Protein AF-T0QGQ2-F1 (afdb_monomer_lite)

InterPro domains:
  IPR002562 3'-5' exonuclease domain [PF01612] (671-845)
  IPR007214 YbaK/aminoacyl-tRNA synthetase-associated domain [PF04073] (906-1022)
  IPR012337 Ribonuclease H-like superfamily [SSF53098] (650-853)
  IPR015003 Protein of unknown function DUF1853 [PF08907] (15-333)
  IPR036397 Ribonuclease H superfamily [G3DSA:3.30.420.10] (643-849)
  IPR036754 YbaK/aminoacyl-tRNA synthetase-associated domain superfamily [G3DSA:3.90.960.10] (887-1030)
  IPR036754 YbaK/aminoacyl-tRNA synthetase-associated domain superfamily [SSF55826] (904-1026)
  IPR052408 Exonuclease MUT-7-like [PTHR47765] (649-859)

Radius of gyration: 35.5 Å; chains: 1; bounding box: 96×81×78 Å

pLDDT: mean 80.86, std 16.49, range [21.75, 98.12]

Structure (mmCIF, N/CA/C/O backbone):
data_AF-T0QGQ2-F1
#
_entry.id   AF-T0QGQ2-F1
#
loop_
_atom_site.group_PDB
_atom_site.id
_atom_site.type_symbol
_atom_site.label_atom_id
_atom_site.label_alt_id
_atom_site.label_comp_id
_atom_site.label_asym_id
_atom_site.label_entity_id
_atom_site.label_seq_id
_atom_site.pdbx_PDB_ins_code
_atom_site.Cartn_x
_atom_site.Cartn_y
_atom_site.Cartn_z
_atom_site.occupancy
_atom_site.B_iso_or_equiv
_atom_site.auth_seq_id
_atom_site.auth_comp_id
_atom_site.auth_asym_id
_atom_site.auth_atom_id
_atom_site.pdbx_PDB_model_num
ATOM 1 N N . MET A 1 1 ? -39.394 18.547 -6.839 1.00 36.31 1 MET A N 1
ATOM 2 C CA . MET A 1 1 ? -39.124 17.584 -5.742 1.00 36.31 1 MET A CA 1
ATOM 3 C C . MET A 1 1 ? -38.821 18.208 -4.362 1.00 36.31 1 MET A C 1
ATOM 5 O O . MET A 1 1 ? -38.313 17.516 -3.494 1.00 36.31 1 MET A O 1
ATOM 9 N N . LYS A 1 2 ? -39.170 19.477 -4.072 1.00 28.28 2 LYS A N 1
ATOM 10 C CA . LYS A 1 2 ? -38.874 20.095 -2.755 1.00 28.28 2 LYS A CA 1
ATOM 11 C C . LYS A 1 2 ? -39.818 19.684 -1.603 1.00 28.28 2 LYS A C 1
ATOM 13 O O . LYS A 1 2 ? -39.556 20.066 -0.474 1.00 28.28 2 LYS A O 1
ATOM 18 N N . SER A 1 3 ? -40.870 18.896 -1.855 1.00 30.73 3 SER A N 1
ATOM 19 C CA . SER A 1 3 ? -41.875 18.512 -0.842 1.00 30.73 3 SER A CA 1
ATOM 20 C C . SER A 1 3 ? -41.983 17.006 -0.547 1.00 30.73 3 SER A C 1
ATOM 22 O O . SER A 1 3 ? -42.802 16.629 0.284 1.00 30.73 3 SER A O 1
ATOM 24 N N . SER A 1 4 ? -41.187 16.132 -1.183 1.00 41.81 4 SER A N 1
ATOM 25 C CA . SER A 1 4 ? -41.331 14.664 -1.047 1.00 41.81 4 SER A CA 1
ATOM 26 C C . SER A 1 4 ? -40.341 13.991 -0.088 1.00 41.81 4 SER A C 1
ATOM 28 O O . SER A 1 4 ? -40.422 12.784 0.108 1.00 41.81 4 SER A O 1
ATOM 30 N N . LEU A 1 5 ? -39.409 14.737 0.518 1.00 47.41 5 LEU A N 1
ATOM 31 C CA . LEU A 1 5 ? -38.364 14.157 1.379 1.00 47.41 5 LEU A CA 1
ATOM 32 C C . LEU A 1 5 ? -38.869 13.724 2.766 1.00 47.41 5 LEU A C 1
ATOM 34 O O . LEU A 1 5 ? -38.230 12.896 3.398 1.00 47.41 5 LEU A O 1
ATOM 38 N N . ARG A 1 6 ? -40.042 14.201 3.211 1.00 50.56 6 ARG A N 1
ATOM 39 C CA . ARG A 1 6 ? -40.686 13.733 4.456 1.00 50.56 6 ARG A CA 1
ATOM 40 C C . ARG A 1 6 ? -41.254 12.310 4.369 1.00 50.56 6 ARG A C 1
ATOM 42 O O . ARG A 1 6 ? -41.687 11.781 5.383 1.00 50.56 6 ARG A O 1
ATOM 49 N N . GLY A 1 7 ? -41.305 11.717 3.174 1.00 59.56 7 GLY A N 1
ATOM 50 C CA . GLY A 1 7 ? -41.865 10.378 2.976 1.00 59.56 7 GLY A CA 1
ATOM 51 C C . GLY A 1 7 ? -40.914 9.230 3.318 1.00 59.56 7 GLY A C 1
ATOM 52 O O . GLY A 1 7 ? -41.382 8.103 3.406 1.00 59.56 7 GLY A O 1
ATOM 53 N N . TYR A 1 8 ? -39.618 9.512 3.495 1.00 68.19 8 TYR A N 1
ATOM 54 C CA . TYR A 1 8 ? -38.576 8.508 3.709 1.00 68.19 8 TYR A CA 1
ATOM 55 C C . TYR A 1 8 ? -38.055 8.579 5.145 1.00 68.19 8 TYR A C 1
ATOM 57 O O . TYR A 1 8 ? -37.661 9.643 5.622 1.00 68.19 8 TYR A O 1
ATOM 65 N N . THR A 1 9 ? -38.069 7.445 5.832 1.00 73.44 9 THR A N 1
ATOM 66 C CA . THR A 1 9 ? -37.684 7.301 7.241 1.00 73.44 9 THR A CA 1
ATOM 67 C C . THR A 1 9 ? -36.245 6.817 7.411 1.00 73.44 9 THR A C 1
ATOM 69 O O . THR A 1 9 ? -35.616 7.102 8.432 1.00 73.44 9 THR A O 1
ATOM 72 N N . SER A 1 10 ? -35.682 6.150 6.401 1.00 85.56 10 SER A N 1
ATOM 73 C CA . SER A 1 10 ? -34.337 5.586 6.440 1.00 85.56 10 SER A CA 1
ATOM 74 C C . SER A 1 10 ? -33.278 6.582 5.966 1.00 85.56 10 SER A C 1
ATOM 76 O O . SER A 1 10 ? -33.300 7.081 4.836 1.00 85.56 10 SER A O 1
ATOM 78 N N . LYS A 1 11 ? -32.268 6.835 6.809 1.00 87.56 11 LYS A N 1
ATOM 79 C CA . LYS A 1 11 ? -31.176 7.772 6.502 1.00 87.56 11 LYS A CA 1
ATOM 80 C C . LYS A 1 11 ? -30.422 7.380 5.233 1.00 87.56 11 LYS A C 1
ATOM 82 O O . LYS A 1 11 ? -30.107 8.242 4.413 1.00 87.56 11 LYS A O 1
ATOM 87 N N . VAL A 1 12 ? -30.086 6.099 5.086 1.00 91.50 12 VAL A N 1
ATOM 88 C CA . VAL A 1 12 ? -29.282 5.602 3.957 1.00 91.50 12 VAL A CA 1
ATOM 89 C C . VAL A 1 12 ? -30.047 5.698 2.631 1.00 91.50 12 VAL A C 1
ATOM 91 O O . VAL A 1 12 ? -29.453 5.994 1.595 1.00 91.50 12 VAL A O 1
ATOM 94 N N . VAL A 1 13 ? -31.375 5.547 2.665 1.00 92.75 13 VAL A N 1
ATOM 95 C CA . VAL A 1 13 ? -32.245 5.727 1.491 1.00 92.75 13 VAL A CA 1
ATOM 96 C C . VAL A 1 13 ? -32.400 7.207 1.156 1.00 92.75 13 VAL A C 1
ATOM 98 O O . VAL A 1 13 ? -32.341 7.581 -0.015 1.00 92.75 13 VAL A O 1
ATOM 101 N N . HIS A 1 14 ? -32.482 8.076 2.167 1.00 90.44 14 HIS A N 1
ATOM 102 C CA . HIS A 1 14 ? -32.453 9.521 1.956 1.00 90.44 14 HIS A CA 1
ATOM 103 C C . HIS A 1 14 ? -31.134 9.976 1.304 1.00 90.44 14 HIS A C 1
ATOM 105 O O . HIS A 1 14 ? -31.150 10.799 0.388 1.00 90.44 14 HIS A O 1
ATOM 111 N N . ASP A 1 15 ? -29.994 9.402 1.698 1.00 93.94 15 ASP A N 1
ATOM 112 C CA . ASP A 1 15 ? -28.711 9.670 1.040 1.00 93.94 15 ASP A CA 1
ATOM 113 C C . ASP A 1 15 ? -28.642 9.123 -0.390 1.00 93.94 15 ASP A C 1
ATOM 115 O O . ASP A 1 15 ? -28.050 9.774 -1.251 1.00 93.94 15 ASP A O 1
ATOM 119 N N . LEU A 1 16 ? -29.238 7.956 -0.665 1.00 95.62 16 LEU A N 1
ATOM 120 C CA . LEU A 1 16 ? -29.342 7.413 -2.022 1.00 95.62 16 LEU A CA 1
ATOM 121 C C . LEU A 1 16 ? -30.154 8.355 -2.917 1.00 95.62 16 LEU A C 1
ATOM 123 O O . LEU A 1 16 ? -29.680 8.757 -3.980 1.00 95.62 16 LEU A O 1
ATOM 127 N N . LEU A 1 17 ? -31.330 8.781 -2.452 1.00 93.19 17 LEU A N 1
ATOM 128 C CA . LEU A 1 17 ? -32.161 9.756 -3.154 1.00 93.19 17 LEU A CA 1
ATOM 129 C C . LEU A 1 17 ? -31.419 11.085 -3.340 1.00 93.19 17 LEU A C 1
ATOM 131 O O . LEU A 1 17 ? -31.476 11.684 -4.413 1.00 93.19 17 LEU A O 1
ATOM 135 N N . TRP A 1 18 ? -30.664 11.532 -2.333 1.00 94.00 18 TRP A N 1
ATOM 136 C CA . TRP A 1 18 ? -29.815 12.713 -2.451 1.00 94.00 18 TRP A CA 1
ATOM 137 C C . TRP A 1 18 ? -28.722 12.524 -3.509 1.00 94.00 18 TRP A C 1
ATOM 139 O O . TRP A 1 18 ? -28.492 13.429 -4.309 1.00 94.00 18 TRP A O 1
ATOM 149 N N . ALA A 1 19 ? -28.065 11.366 -3.573 1.00 95.56 19 ALA A N 1
ATOM 150 C CA . ALA A 1 19 ? -27.043 11.087 -4.581 1.00 95.56 19 ALA A CA 1
ATOM 151 C C . ALA A 1 19 ? -27.619 11.107 -6.009 1.00 95.56 19 ALA A C 1
ATOM 153 O O . ALA A 1 19 ? -26.951 11.595 -6.923 1.00 95.56 19 ALA A O 1
ATOM 154 N N . MET A 1 20 ? -28.863 10.644 -6.180 1.00 93.19 20 MET A N 1
ATOM 155 C CA . MET A 1 20 ? -29.585 10.638 -7.458 1.00 93.19 20 MET A CA 1
ATOM 156 C C . MET A 1 20 ? -30.066 12.038 -7.876 1.00 93.19 20 MET A C 1
ATOM 158 O O . MET A 1 20 ? -29.877 12.434 -9.027 1.00 93.19 20 MET A O 1
ATOM 162 N N . ALA A 1 21 ? -30.672 12.783 -6.944 1.00 91.62 21 ALA A N 1
ATOM 163 C CA . ALA A 1 21 ? -31.463 13.984 -7.231 1.00 91.62 21 ALA A CA 1
ATOM 164 C C . ALA A 1 21 ? -30.766 15.315 -6.898 1.00 91.62 21 ALA A C 1
ATOM 166 O O . ALA A 1 21 ? -31.252 16.379 -7.276 1.00 91.62 21 ALA A O 1
ATOM 167 N N . SER A 1 22 ? -29.674 15.308 -6.123 1.00 93.00 22 SER A N 1
ATOM 168 C CA . SER A 1 22 ? -29.001 16.561 -5.754 1.00 93.00 22 SER A CA 1
ATOM 169 C C . SER A 1 22 ? -28.383 17.237 -6.982 1.00 93.00 22 SER A C 1
ATOM 171 O O . SER A 1 22 ? -27.903 16.548 -7.878 1.00 93.00 22 SER A O 1
ATOM 173 N N . PRO A 1 23 ? -28.349 18.575 -7.047 1.00 92.88 23 PRO A N 1
ATOM 174 C CA . PRO A 1 23 ? -27.718 19.285 -8.152 1.00 92.88 23 PRO A CA 1
ATOM 175 C C . PRO A 1 23 ? -26.193 19.142 -8.121 1.00 92.88 23 PRO A C 1
ATOM 177 O O . PRO A 1 23 ? -25.582 18.854 -7.085 1.00 92.88 23 PRO A O 1
ATOM 180 N N . HIS A 1 24 ? -25.567 19.339 -9.279 1.00 95.06 24 HIS A N 1
ATOM 181 C CA . HIS A 1 24 ? -24.113 19.415 -9.391 1.00 95.06 24 HIS A CA 1
ATOM 182 C C . HIS A 1 24 ? -23.565 20.725 -8.810 1.00 95.06 24 HIS A C 1
ATOM 184 O O . HIS A 1 24 ? -24.305 21.675 -8.570 1.00 95.06 24 HIS A O 1
ATOM 190 N N . LEU A 1 25 ? -22.252 20.779 -8.568 1.00 95.00 25 LEU A N 1
ATOM 191 C CA . LEU A 1 25 ? -21.589 22.036 -8.187 1.00 95.00 25 LEU A CA 1
ATOM 192 C C . LEU A 1 25 ? -21.367 22.962 -9.391 1.00 95.00 25 LEU A C 1
ATOM 194 O O . LEU A 1 25 ? -21.415 24.182 -9.256 1.00 95.00 25 LEU A O 1
ATOM 198 N N . LEU A 1 26 ? -21.113 22.371 -10.558 1.00 93.19 26 LEU A N 1
ATOM 199 C CA . LEU A 1 26 ? -20.777 23.061 -11.802 1.00 93.19 26 LEU A CA 1
ATOM 200 C C . LEU A 1 26 ? -21.957 23.035 -12.776 1.00 93.19 26 LEU A C 1
ATOM 202 O O . LEU A 1 26 ? -22.789 22.130 -12.699 1.00 93.19 26 LEU A O 1
ATOM 206 N N . SER A 1 27 ? -22.013 24.012 -13.681 1.00 90.62 27 SER A N 1
ATOM 207 C CA . SER A 1 27 ? -23.037 24.091 -14.726 1.00 90.62 27 SER A CA 1
ATOM 208 C C . SER A 1 27 ? -22.918 22.942 -15.736 1.00 90.62 27 SER A C 1
ATOM 210 O O . SER A 1 27 ? -21.845 22.365 -15.924 1.00 90.62 27 SER A O 1
ATOM 212 N N . GLU A 1 28 ? -24.023 22.625 -16.422 1.00 88.75 28 GLU A N 1
ATOM 213 C CA . GLU A 1 28 ? -24.066 21.586 -17.469 1.00 88.75 28 GLU A CA 1
ATOM 214 C C . GLU A 1 28 ? -23.088 21.848 -18.624 1.00 88.75 28 GLU A C 1
ATOM 216 O O . GLU A 1 28 ? -22.544 20.903 -19.194 1.00 88.75 28 GLU A O 1
ATOM 221 N N . GLU A 1 29 ? -22.771 23.116 -18.901 1.00 84.88 29 GLU A N 1
ATOM 222 C CA . GLU A 1 29 ? -21.782 23.535 -19.906 1.00 84.88 29 GLU A CA 1
ATOM 223 C C . GLU A 1 29 ? -20.377 22.964 -19.648 1.00 84.88 29 GLU A C 1
ATOM 225 O O . GLU A 1 29 ? -19.606 22.767 -20.585 1.00 84.88 29 GLU A O 1
ATOM 230 N N . LEU A 1 30 ? -20.056 22.634 -18.391 1.00 84.12 30 LEU A N 1
ATOM 231 C CA . LEU A 1 30 ? -18.787 22.016 -17.993 1.00 84.12 30 LEU A CA 1
ATOM 232 C C . LEU A 1 30 ? -18.818 20.475 -18.041 1.00 84.12 30 LEU A C 1
ATOM 234 O O . LEU A 1 30 ? -17.937 19.812 -17.489 1.00 84.12 30 LEU A O 1
ATOM 238 N N . GLY A 1 31 ? -19.819 19.887 -18.704 1.00 86.38 31 GLY A N 1
ATOM 239 C CA . GLY A 1 31 ? -19.885 18.450 -18.980 1.00 86.38 31 GLY A CA 1
ATOM 240 C C . GLY A 1 31 ? -20.296 17.594 -17.780 1.00 86.38 31 GLY A C 1
ATOM 241 O O . GLY A 1 31 ? -19.877 16.436 -17.673 1.00 86.38 31 GLY A O 1
ATOM 242 N N . VAL A 1 32 ? -21.088 18.143 -16.852 1.00 91.88 32 VAL A N 1
ATOM 243 C CA . VAL A 1 32 ? -21.722 17.342 -15.792 1.00 91.88 32 VAL A CA 1
ATOM 244 C C . VAL A 1 32 ? -22.878 16.499 -16.340 1.00 91.88 32 VAL A C 1
ATOM 246 O O . VAL A 1 32 ? -23.351 16.726 -17.451 1.00 91.88 32 VAL A O 1
ATOM 249 N N . LEU A 1 33 ? -23.309 15.491 -15.580 1.00 92.50 33 LEU A N 1
ATOM 250 C CA . LEU A 1 33 ? -24.480 14.687 -15.934 1.00 92.50 33 LEU A CA 1
ATOM 251 C C . LEU A 1 33 ? -25.732 15.589 -16.021 1.00 92.50 33 LEU A C 1
ATOM 253 O O . LEU A 1 33 ? -26.016 16.279 -15.040 1.00 92.50 33 LEU A O 1
ATOM 257 N N . PRO A 1 34 ? -26.479 15.585 -17.142 1.00 91.88 34 PRO A N 1
ATOM 258 C CA . PRO A 1 34 ? -27.680 16.402 -17.282 1.00 91.88 34 PRO A CA 1
ATOM 259 C C . PRO A 1 34 ? -28.725 16.054 -16.225 1.00 91.88 34 PRO A C 1
ATOM 261 O O . PRO A 1 34 ? -28.999 14.871 -15.994 1.00 91.88 34 PRO A O 1
ATOM 264 N N . ALA A 1 35 ? -29.337 17.070 -15.614 1.00 87.88 35 ALA A N 1
ATOM 265 C CA . ALA A 1 35 ? -30.334 16.863 -14.562 1.00 87.88 35 ALA A CA 1
ATOM 266 C C . ALA A 1 35 ? -31.548 16.063 -15.064 1.00 87.88 35 ALA A C 1
ATOM 268 O O . ALA A 1 35 ? -32.030 15.173 -14.362 1.00 87.88 35 ALA A O 1
ATOM 269 N N . SER A 1 36 ? -31.959 16.297 -16.317 1.00 89.62 36 SER A N 1
ATOM 270 C CA . SER A 1 36 ? -33.062 15.581 -16.971 1.00 89.62 36 SER A CA 1
ATOM 271 C C . SER A 1 36 ? -32.889 14.066 -16.938 1.00 89.62 36 SER A C 1
ATOM 273 O O . SER A 1 36 ? -33.851 13.343 -16.717 1.00 89.62 36 SER A O 1
ATOM 275 N N . MET A 1 37 ? -31.656 13.573 -17.073 1.00 88.75 37 MET A N 1
ATOM 276 C CA . MET A 1 37 ? -31.387 12.140 -17.080 1.00 88.75 37 MET A CA 1
ATOM 277 C C . MET A 1 37 ? -31.653 11.497 -15.711 1.00 88.75 37 MET A C 1
ATOM 279 O O . MET A 1 37 ? -32.164 10.384 -15.646 1.00 88.75 37 MET A O 1
ATOM 283 N N . SER A 1 38 ? -31.339 12.193 -14.615 1.00 88.75 38 SER A N 1
ATOM 284 C CA . SER A 1 38 ? -31.716 11.753 -13.265 1.00 88.75 38 SER A CA 1
ATOM 285 C C . SER A 1 38 ? -33.218 11.910 -13.020 1.00 88.75 38 SER A C 1
ATOM 287 O O . SER A 1 38 ? -33.845 11.019 -12.443 1.00 88.75 38 SER A O 1
ATOM 289 N N . ASP A 1 39 ? -33.797 13.031 -13.452 1.00 89.56 39 ASP A N 1
ATOM 290 C CA . ASP A 1 39 ? -35.209 13.354 -13.236 1.00 89.56 39 ASP A CA 1
ATOM 291 C C . ASP A 1 39 ? -36.135 12.357 -13.942 1.00 89.56 39 ASP A C 1
ATOM 293 O O . ASP A 1 39 ? -37.092 11.878 -13.334 1.00 89.56 39 ASP A O 1
ATOM 297 N N . ASP A 1 40 ? -35.810 11.962 -15.176 1.00 89.69 40 ASP A N 1
ATOM 298 C CA . ASP A 1 40 ? -36.578 10.991 -15.960 1.00 89.69 40 ASP A CA 1
ATOM 299 C C . ASP A 1 40 ? -36.658 9.626 -15.265 1.00 89.69 40 ASP A C 1
ATOM 301 O O . ASP A 1 40 ? -37.694 8.958 -15.307 1.00 89.69 40 ASP A O 1
ATOM 305 N N . VAL A 1 41 ? -35.582 9.220 -14.583 1.00 89.44 41 VAL A N 1
ATOM 306 C CA . VAL A 1 41 ? -35.504 7.966 -13.813 1.00 89.44 41 VAL A CA 1
ATOM 307 C C . VAL A 1 41 ? -36.301 8.060 -12.538 1.00 89.44 41 VAL A C 1
ATOM 309 O O . VAL A 1 41 ? -37.030 7.130 -12.193 1.00 89.44 41 VAL A O 1
ATOM 312 N N . LEU A 1 42 ? -36.144 9.169 -11.822 1.00 90.38 42 LEU A N 1
ATOM 313 C CA . LEU A 1 42 ? -36.830 9.422 -10.565 1.00 90.38 42 LEU A CA 1
ATOM 314 C C . LEU A 1 42 ? -38.337 9.624 -10.763 1.00 90.38 42 LEU A C 1
ATOM 316 O O . LEU A 1 42 ? -39.107 9.343 -9.848 1.00 90.38 42 LEU A O 1
ATOM 320 N N . ALA A 1 43 ? -38.766 10.061 -11.949 1.00 90.62 43 ALA A N 1
ATOM 321 C CA . ALA A 1 43 ? -40.170 10.179 -12.322 1.00 90.62 43 ALA A CA 1
ATOM 322 C C . ALA A 1 43 ? -40.840 8.825 -12.622 1.00 90.62 43 ALA A C 1
ATOM 324 O O . ALA A 1 43 ? -42.070 8.745 -12.609 1.00 90.62 43 ALA A O 1
ATOM 325 N N . GLN A 1 44 ? -40.073 7.754 -12.875 1.00 92.62 44 GLN A N 1
ATOM 326 C CA . GLN A 1 44 ? -40.657 6.448 -13.189 1.00 92.62 44 GLN A CA 1
ATOM 327 C C . GLN A 1 44 ? -41.348 5.822 -11.966 1.00 92.62 44 GLN A C 1
ATOM 329 O O . GLN A 1 44 ? -40.717 5.682 -10.910 1.00 92.62 44 GLN A O 1
ATOM 334 N N . PRO A 1 45 ? -42.596 5.328 -12.106 1.00 93.44 45 PRO A N 1
ATOM 335 C CA . PRO A 1 45 ? -43.315 4.668 -11.015 1.00 93.44 45 PRO A CA 1
ATOM 336 C C . PRO A 1 45 ? -42.555 3.484 -10.404 1.00 93.44 45 PRO A C 1
ATOM 338 O O . PRO A 1 45 ? -42.590 3.287 -9.192 1.00 93.44 45 PRO A O 1
ATOM 341 N N . SER A 1 46 ? -41.818 2.723 -11.220 1.00 93.75 46 SER A N 1
ATOM 342 C CA . SER A 1 46 ? -40.976 1.607 -10.771 1.00 93.75 46 SER A CA 1
ATOM 343 C C . SER A 1 46 ? -39.827 2.052 -9.869 1.00 93.75 46 SER A C 1
ATOM 345 O O . SER A 1 46 ? -39.524 1.366 -8.897 1.00 93.75 46 SER A O 1
ATOM 347 N N . THR A 1 47 ? -39.204 3.202 -10.147 1.00 93.12 47 THR A N 1
ATOM 348 C CA . THR A 1 47 ? -38.151 3.763 -9.283 1.00 93.12 47 THR A CA 1
ATOM 349 C C . THR A 1 47 ? -38.730 4.211 -7.951 1.00 93.12 47 THR A C 1
ATOM 351 O O . THR A 1 47 ? -38.155 3.918 -6.908 1.00 93.12 47 THR A O 1
ATOM 354 N N . LEU A 1 48 ? -39.877 4.897 -7.975 1.00 91.12 48 LEU A N 1
ATOM 355 C CA . LEU A 1 48 ? -40.546 5.371 -6.763 1.00 91.12 48 LEU A CA 1
ATOM 356 C C . LEU A 1 48 ? -40.988 4.203 -5.872 1.00 91.12 48 LEU A C 1
ATOM 358 O O . LEU A 1 48 ? -40.749 4.233 -4.669 1.00 91.12 48 LEU A O 1
ATOM 362 N N . ALA A 1 49 ? -41.565 3.151 -6.461 1.00 93.12 49 ALA A N 1
ATOM 363 C CA . ALA A 1 49 ? -41.934 1.938 -5.734 1.00 93.12 49 ALA A CA 1
ATOM 364 C C . ALA A 1 49 ? -40.708 1.218 -5.145 1.00 93.12 49 ALA A C 1
ATOM 366 O O . ALA A 1 49 ? -40.756 0.752 -4.010 1.00 93.12 49 ALA A O 1
ATOM 367 N N . TRP A 1 50 ? -39.599 1.163 -5.888 1.00 95.25 50 TRP A N 1
ATOM 368 C CA . TRP A 1 50 ? -38.343 0.573 -5.421 1.00 95.25 50 TRP A CA 1
ATOM 369 C C . TRP A 1 50 ? -37.720 1.353 -4.258 1.00 95.25 50 TRP A C 1
ATOM 371 O O . TRP A 1 50 ? -37.330 0.748 -3.262 1.00 95.25 50 TRP A O 1
ATOM 381 N N . LEU A 1 51 ? -37.679 2.686 -4.341 1.00 94.00 51 LEU A N 1
ATOM 382 C CA . LEU A 1 51 ? -37.210 3.532 -3.243 1.00 94.00 51 LEU A CA 1
ATOM 383 C C . LEU A 1 51 ? -38.100 3.383 -2.004 1.00 94.00 51 LEU A C 1
ATOM 385 O O . LEU A 1 51 ? -37.574 3.276 -0.902 1.00 94.00 51 LEU A O 1
ATOM 389 N N . ALA A 1 52 ? -39.426 3.330 -2.170 1.00 92.06 52 ALA A N 1
ATOM 390 C CA . ALA A 1 52 ? -40.354 3.111 -1.060 1.00 92.06 52 ALA A CA 1
ATOM 391 C C . ALA A 1 52 ? -40.159 1.733 -0.400 1.00 92.06 52 ALA A C 1
ATOM 393 O O . ALA A 1 52 ? -40.194 1.627 0.823 1.00 92.06 52 ALA A O 1
ATOM 394 N N . ALA A 1 53 ? -39.903 0.686 -1.193 1.00 94.38 53 ALA A N 1
ATOM 395 C CA . ALA A 1 53 ? -39.590 -0.643 -0.671 1.00 94.38 53 ALA A CA 1
ATOM 396 C C . ALA A 1 53 ? -38.257 -0.665 0.097 1.00 94.38 53 ALA A C 1
ATOM 398 O O . ALA A 1 53 ? -38.185 -1.260 1.167 1.00 94.38 53 ALA A O 1
ATOM 399 N N . LEU A 1 54 ? -37.226 0.017 -0.413 1.00 94.81 54 LEU A N 1
ATOM 400 C CA . LEU A 1 54 ? -35.944 0.162 0.284 1.00 94.81 54 LEU A CA 1
ATOM 401 C C . LEU A 1 54 ? -36.048 0.994 1.561 1.00 94.81 54 LEU A C 1
ATOM 403 O O . LEU A 1 54 ? -35.281 0.773 2.490 1.00 94.81 54 LEU A O 1
ATOM 407 N N . ASP A 1 55 ? -36.952 1.969 1.618 1.00 92.06 55 ASP A N 1
ATOM 408 C CA . ASP A 1 55 ? -37.185 2.728 2.848 1.00 92.06 55 ASP A CA 1
ATOM 409 C C . ASP A 1 55 ? -37.810 1.865 3.938 1.00 92.06 55 ASP A C 1
ATOM 411 O O . ASP A 1 55 ? -37.402 1.948 5.093 1.00 92.06 55 ASP A O 1
ATOM 415 N N . ALA A 1 56 ? -38.757 1.006 3.548 1.00 91.81 56 ALA A N 1
ATOM 416 C CA . ALA A 1 56 ? -39.381 0.042 4.443 1.00 91.81 56 ALA A CA 1
ATOM 417 C C . ALA A 1 56 ? -38.393 -1.039 4.920 1.00 91.81 56 ALA A C 1
ATOM 419 O O . ALA A 1 56 ? -38.462 -1.450 6.077 1.00 91.81 56 ALA A O 1
ATOM 420 N N . ASP A 1 57 ? -37.473 -1.480 4.053 1.00 93.25 57 ASP A N 1
ATOM 421 C CA . ASP A 1 57 ? -36.386 -2.404 4.393 1.00 93.25 57 ASP A CA 1
ATOM 422 C C . ASP A 1 57 ? -35.048 -1.985 3.743 1.00 93.25 57 ASP A C 1
ATOM 424 O O . ASP A 1 57 ? -34.748 -2.359 2.601 1.00 93.25 57 ASP A O 1
ATOM 428 N N . PRO A 1 58 ? -34.201 -1.223 4.464 1.00 93.75 58 PRO A N 1
ATOM 429 C CA . PRO A 1 58 ? -32.927 -0.747 3.931 1.00 93.75 58 P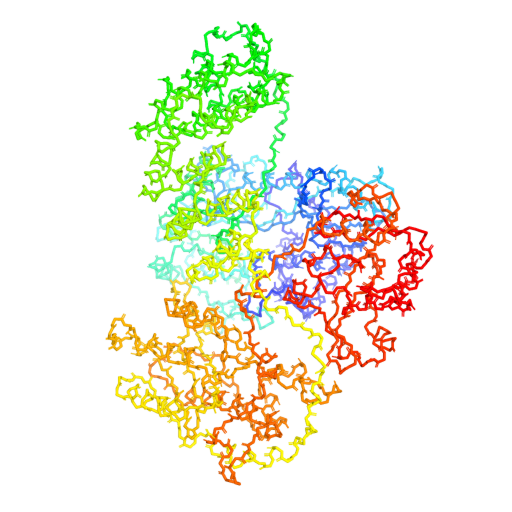RO A CA 1
ATOM 430 C C . PRO A 1 58 ? -31.804 -1.793 3.990 1.00 93.75 58 PRO A C 1
ATOM 432 O O . PRO A 1 58 ? -30.698 -1.515 3.510 1.00 93.75 58 PRO A O 1
ATOM 435 N N . ALA A 1 59 ? -32.040 -2.985 4.555 1.00 90.81 59 ALA A N 1
ATOM 436 C CA . ALA A 1 59 ? -30.999 -3.986 4.787 1.00 90.81 59 ALA A CA 1
ATOM 437 C C . ALA A 1 59 ? -30.189 -4.367 3.526 1.00 90.81 59 ALA A C 1
ATOM 439 O O . ALA A 1 59 ? -28.961 -4.454 3.631 1.00 90.81 59 ALA A O 1
ATOM 440 N N . PRO A 1 60 ? -30.782 -4.518 2.321 1.00 92.81 60 PRO A N 1
ATOM 441 C CA . PRO A 1 60 ? -30.021 -4.850 1.114 1.00 92.81 60 PRO A CA 1
ATOM 442 C C . PRO A 1 60 ? -29.024 -3.760 0.694 1.00 92.81 60 PRO A C 1
ATOM 444 O O . PRO A 1 60 ? -27.899 -4.061 0.288 1.00 92.81 60 PRO A O 1
ATOM 447 N N . LEU A 1 61 ? -29.419 -2.487 0.800 1.00 93.75 61 LEU A N 1
ATOM 448 C CA . LEU A 1 61 ? -28.557 -1.341 0.495 1.00 93.75 61 LEU A CA 1
ATOM 449 C C . LEU A 1 61 ? -27.425 -1.234 1.517 1.00 93.75 61 LEU A C 1
ATOM 451 O O . LEU A 1 61 ? -26.259 -1.068 1.158 1.00 93.75 61 LEU A O 1
ATOM 455 N N . VAL A 1 62 ? -27.766 -1.389 2.792 1.00 90.19 62 VAL A N 1
ATOM 456 C CA . VAL A 1 62 ? -26.814 -1.367 3.899 1.00 90.19 62 VAL A CA 1
ATOM 457 C C . VAL A 1 62 ? -25.769 -2.476 3.736 1.00 90.19 62 VAL A C 1
ATOM 459 O O . VAL A 1 62 ? -24.572 -2.186 3.688 1.00 90.19 62 VAL A O 1
ATOM 462 N N . ALA A 1 63 ? -26.199 -3.727 3.550 1.00 88.56 63 ALA A N 1
ATOM 463 C CA . ALA A 1 63 ? -25.312 -4.871 3.344 1.00 88.56 63 ALA A CA 1
ATOM 464 C C . ALA A 1 63 ? -24.363 -4.659 2.152 1.00 88.56 63 ALA A C 1
ATOM 466 O O . ALA A 1 63 ? -23.163 -4.926 2.258 1.00 88.56 63 ALA A O 1
ATOM 467 N N . PHE A 1 64 ? -24.867 -4.108 1.042 1.00 92.00 64 PHE A N 1
ATOM 468 C CA . PHE A 1 64 ? -24.042 -3.775 -0.118 1.00 92.00 64 PHE A CA 1
ATOM 469 C C . PHE A 1 64 ? -22.955 -2.745 0.214 1.00 92.00 64 PHE A C 1
ATOM 471 O O . PHE A 1 64 ? -21.796 -2.914 -0.166 1.00 92.00 64 PHE A O 1
ATOM 478 N N . LEU A 1 65 ? -23.299 -1.681 0.941 1.00 87.56 65 LEU A N 1
ATOM 479 C CA . LEU A 1 65 ? -22.348 -0.639 1.333 1.00 87.56 65 LEU A CA 1
ATOM 480 C C . LEU A 1 65 ? -21.299 -1.156 2.328 1.00 87.56 65 LEU A C 1
ATOM 482 O O . LEU A 1 65 ? -20.134 -0.761 2.251 1.00 87.56 65 LEU A O 1
ATOM 486 N N . PHE A 1 66 ? -21.676 -2.070 3.227 1.00 80.19 66 PHE A N 1
ATOM 487 C CA . PHE A 1 66 ? -20.748 -2.721 4.155 1.00 80.19 66 PHE A CA 1
ATOM 488 C C . PHE A 1 66 ? -19.716 -3.601 3.445 1.00 80.19 66 PHE A C 1
ATOM 490 O O . PHE A 1 66 ? -18.547 -3.577 3.825 1.00 80.19 66 PHE A O 1
ATOM 497 N N . GLN A 1 67 ? -20.091 -4.292 2.363 1.00 79.38 67 GLN A N 1
ATOM 498 C CA . GLN A 1 67 ? -19.143 -5.063 1.541 1.00 79.38 67 GLN A CA 1
ATOM 499 C C . GLN A 1 67 ? -18.066 -4.187 0.877 1.00 79.38 67 GLN A C 1
ATOM 501 O O . GLN A 1 67 ? -17.026 -4.690 0.457 1.00 79.38 67 GLN A O 1
ATOM 506 N N . LYS A 1 68 ? -18.287 -2.868 0.773 1.00 72.94 68 LYS A N 1
ATOM 507 C CA . LYS A 1 68 ? -17.320 -1.908 0.214 1.00 72.94 68 LYS A CA 1
ATOM 508 C C . LYS A 1 68 ? -16.318 -1.385 1.252 1.00 72.94 68 LYS A C 1
ATOM 510 O O . LYS A 1 68 ? -15.456 -0.571 0.904 1.00 72.94 68 LYS A O 1
ATOM 515 N N . ARG A 1 69 ? -16.410 -1.822 2.514 1.00 66.25 69 ARG A N 1
ATOM 516 C CA . ARG A 1 69 ? -15.459 -1.457 3.571 1.00 66.25 69 ARG A CA 1
ATOM 517 C C . ARG A 1 69 ? -14.127 -2.183 3.378 1.00 66.25 69 ARG A C 1
ATOM 519 O O . ARG A 1 69 ? -14.088 -3.354 3.023 1.00 66.25 69 ARG A O 1
ATOM 526 N N . ARG A 1 70 ? -13.023 -1.470 3.622 1.00 48.62 70 ARG A N 1
ATOM 527 C CA . ARG A 1 70 ? -11.685 -2.080 3.727 1.00 48.62 70 ARG A CA 1
ATOM 528 C C . ARG A 1 70 ? -11.390 -2.585 5.142 1.00 48.62 70 ARG A C 1
ATOM 530 O O . ARG A 1 70 ? -10.674 -3.567 5.260 1.00 48.62 70 ARG A O 1
ATOM 537 N N . ASP A 1 71 ? -11.992 -1.952 6.155 1.00 43.22 71 ASP A N 1
ATOM 538 C CA . ASP A 1 71 ? -11.855 -2.255 7.585 1.00 43.22 71 ASP A CA 1
ATOM 539 C C . ASP A 1 71 ? -13.248 -2.305 8.250 1.00 43.22 71 ASP A C 1
ATOM 541 O O . ASP A 1 71 ? -14.163 -1.598 7.821 1.00 43.22 71 ASP A O 1
ATOM 545 N N . ALA A 1 72 ? -13.423 -3.087 9.322 1.00 40.19 72 ALA A N 1
ATOM 546 C CA . ALA A 1 72 ? -14.726 -3.289 9.975 1.00 40.19 72 ALA A CA 1
ATOM 547 C C . ALA A 1 72 ? -15.375 -1.992 10.522 1.00 40.19 72 ALA A C 1
ATOM 549 O O . ALA A 1 72 ? -16.602 -1.868 10.509 1.00 40.19 72 ALA A O 1
ATOM 550 N N . ASN A 1 73 ? -14.576 -0.983 10.905 1.00 38.88 73 ASN A N 1
ATOM 551 C CA . ASN A 1 73 ? -15.039 0.120 11.762 1.00 38.88 73 ASN A CA 1
ATOM 552 C C . ASN A 1 73 ? -15.316 1.467 11.072 1.00 38.88 73 ASN A C 1
ATOM 554 O O . ASN A 1 73 ? -15.870 2.353 11.716 1.00 38.88 73 ASN A O 1
ATOM 558 N N . SER A 1 74 ? -14.991 1.680 9.790 1.00 45.25 74 SER A N 1
ATOM 559 C CA . SER A 1 74 ? -15.418 2.924 9.127 1.00 45.25 74 SER A CA 1
ATOM 560 C C . SER A 1 74 ? -15.522 2.822 7.607 1.00 45.25 74 SER A C 1
ATOM 562 O O . SER A 1 74 ? -14.716 2.193 6.924 1.00 45.25 74 SER A O 1
ATOM 564 N N . LEU A 1 75 ? -16.540 3.486 7.063 1.00 60.44 75 LEU A N 1
ATOM 565 C CA . LEU A 1 75 ? -16.680 3.741 5.636 1.00 60.44 75 LEU A CA 1
ATOM 566 C C . LEU A 1 75 ? -16.199 5.180 5.394 1.00 60.44 75 LEU A C 1
ATOM 568 O O . LEU A 1 75 ? -16.583 6.093 6.113 1.00 60.44 75 LEU A O 1
ATOM 572 N N . ALA A 1 76 ? -15.329 5.440 4.422 1.00 78.44 76 ALA A N 1
ATOM 573 C CA . ALA A 1 76 ? -14.972 6.826 4.105 1.00 78.44 76 ALA A CA 1
ATOM 574 C C . ALA A 1 76 ? -16.117 7.486 3.316 1.00 78.44 76 ALA A C 1
ATOM 576 O O . ALA A 1 76 ? -16.666 6.855 2.417 1.00 78.44 76 ALA A O 1
ATOM 577 N N . LEU A 1 77 ? -16.437 8.765 3.563 1.00 84.62 77 LEU A N 1
ATOM 578 C CA . LEU A 1 77 ? -17.560 9.466 2.903 1.00 84.62 77 LEU A CA 1
ATOM 579 C C . LEU A 1 77 ? -17.522 9.377 1.363 1.00 84.62 77 LEU A C 1
ATOM 581 O O . LEU A 1 77 ? -18.551 9.206 0.718 1.00 84.62 77 LEU A O 1
ATOM 585 N N . GLY A 1 78 ? -16.330 9.447 0.762 1.00 86.75 78 GLY A N 1
ATOM 586 C CA . GLY A 1 78 ? -16.169 9.287 -0.687 1.00 86.75 78 GLY A CA 1
ATOM 587 C C . GLY A 1 78 ? -16.435 7.863 -1.192 1.00 86.75 78 GLY A C 1
ATOM 588 O O . GLY A 1 78 ? -16.936 7.706 -2.301 1.00 86.75 78 GLY A O 1
ATOM 589 N N . VAL A 1 79 ? -16.126 6.842 -0.385 1.00 85.31 79 VAL A N 1
ATOM 590 C CA . VAL A 1 79 ? -16.418 5.430 -0.691 1.00 85.31 79 VAL A CA 1
ATOM 591 C C . VAL A 1 79 ? -17.908 5.158 -0.509 1.00 85.31 79 VAL A C 1
ATOM 593 O O . VAL A 1 79 ? -18.509 4.541 -1.378 1.00 85.31 79 VAL A O 1
ATOM 596 N N . TYR A 1 80 ? -18.509 5.688 0.559 1.00 90.31 80 TYR A N 1
ATOM 597 C CA . TYR A 1 80 ? -19.950 5.634 0.797 1.00 90.31 80 TYR A CA 1
ATOM 598 C C . TYR A 1 80 ? -20.735 6.223 -0.379 1.00 90.31 80 TYR A C 1
ATOM 600 O O . TYR A 1 80 ? -21.542 5.528 -0.986 1.00 90.31 80 TYR A O 1
ATOM 608 N N . TYR A 1 81 ? -20.415 7.456 -0.782 1.00 94.38 81 TYR A N 1
ATOM 609 C CA . TYR A 1 81 ? -21.052 8.111 -1.925 1.00 94.38 81 TYR A CA 1
ATOM 610 C C . TYR A 1 81 ? -20.878 7.328 -3.238 1.00 94.38 81 TYR A C 1
ATOM 612 O O . TYR A 1 81 ? -21.835 7.156 -3.988 1.00 94.38 81 TYR A O 1
ATOM 620 N N . ALA A 1 82 ? -19.676 6.810 -3.515 1.00 93.19 82 ALA A N 1
ATOM 621 C CA . ALA A 1 82 ? -19.454 5.970 -4.693 1.00 93.19 82 ALA A CA 1
ATOM 622 C C . ALA A 1 82 ? -20.260 4.659 -4.633 1.00 93.19 82 ALA A C 1
ATOM 624 O O . ALA A 1 82 ? -20.775 4.220 -5.656 1.00 93.19 82 ALA A O 1
ATOM 625 N N . GLY A 1 83 ? -20.406 4.066 -3.446 1.00 94.56 83 GLY A N 1
ATOM 626 C CA . GLY A 1 83 ? -21.233 2.884 -3.217 1.00 94.56 83 GLY A CA 1
ATOM 627 C C . GLY A 1 83 ? -22.721 3.142 -3.461 1.00 94.56 83 GLY A C 1
ATOM 628 O O . GLY A 1 83 ? -23.370 2.304 -4.077 1.00 94.56 83 GLY A O 1
ATOM 629 N N . LEU A 1 84 ? -23.243 4.310 -3.068 1.00 96.06 84 LEU A N 1
ATOM 630 C CA . LEU A 1 84 ? -24.624 4.716 -3.370 1.00 96.06 84 LEU A CA 1
ATOM 631 C C . LEU A 1 84 ? -24.860 4.816 -4.883 1.00 96.06 84 LEU A C 1
ATOM 633 O O . LEU A 1 84 ? -25.844 4.281 -5.388 1.00 96.06 84 LEU A O 1
ATOM 637 N N . LEU A 1 85 ? -23.933 5.440 -5.620 1.00 96.12 85 LEU A N 1
ATOM 638 C CA . LEU A 1 85 ? -24.012 5.507 -7.083 1.00 96.12 85 LEU A CA 1
ATOM 639 C C . LEU A 1 85 ? -23.905 4.121 -7.727 1.00 96.12 85 LEU A C 1
ATOM 641 O O . LEU A 1 85 ? -24.639 3.822 -8.661 1.00 96.12 85 LEU A O 1
ATOM 645 N N . GLU A 1 86 ? -23.022 3.256 -7.227 1.00 95.88 86 GLU A N 1
ATOM 646 C CA . GLU A 1 86 ? -22.916 1.884 -7.725 1.00 95.88 86 GLU A CA 1
ATOM 647 C C . GLU A 1 86 ? -24.212 1.100 -7.489 1.00 95.88 86 GLU A C 1
ATOM 649 O O . GLU A 1 86 ? -24.672 0.395 -8.385 1.00 95.88 86 GLU A O 1
ATOM 654 N N . TYR A 1 87 ? -24.812 1.239 -6.306 1.00 95.94 87 TYR A N 1
ATOM 655 C CA . TYR A 1 87 ? -26.076 0.593 -5.974 1.00 95.94 87 TYR A CA 1
ATOM 656 C C . TYR A 1 87 ? -27.203 1.082 -6.888 1.00 95.94 87 TYR A C 1
ATOM 658 O O . TYR A 1 87 ? -27.947 0.269 -7.437 1.00 95.94 87 TYR A O 1
ATOM 666 N N . TRP A 1 88 ? -27.274 2.398 -7.125 1.00 94.50 88 TRP A N 1
ATOM 667 C CA . TRP A 1 88 ? -28.198 2.985 -8.093 1.00 94.50 88 TRP A CA 1
ATOM 668 C C . TRP A 1 88 ? -28.032 2.349 -9.481 1.00 94.50 88 TRP A C 1
ATOM 670 O O . TRP A 1 88 ? -29.003 1.832 -10.029 1.00 94.50 88 TRP A O 1
ATOM 680 N N . LEU A 1 89 ? -26.805 2.308 -10.011 1.00 94.31 89 LEU A N 1
ATOM 681 C CA . LEU A 1 89 ? -26.520 1.759 -11.340 1.00 94.31 89 LEU A CA 1
ATOM 682 C C . LEU A 1 89 ? -26.808 0.255 -11.458 1.00 94.31 89 LEU A C 1
ATOM 684 O O . LEU A 1 89 ? -27.105 -0.214 -12.551 1.00 94.31 89 LEU A O 1
ATOM 688 N N . ARG A 1 90 ? -26.682 -0.513 -10.370 1.00 92.94 90 ARG A N 1
ATOM 689 C CA . ARG A 1 90 ? -26.870 -1.973 -10.386 1.00 92.94 90 ARG A CA 1
ATOM 690 C C . ARG A 1 90 ? -28.316 -2.413 -10.212 1.00 92.94 90 ARG A C 1
ATOM 692 O O . ARG A 1 90 ? -28.689 -3.437 -10.774 1.00 92.94 90 ARG A O 1
ATOM 699 N N . PHE A 1 91 ? -29.082 -1.708 -9.383 1.00 93.88 91 PHE A N 1
ATOM 700 C CA . PHE A 1 91 ? -30.331 -2.249 -8.838 1.00 93.88 91 PHE A CA 1
ATOM 701 C C . PHE A 1 91 ? -31.567 -1.396 -9.128 1.00 93.88 91 PHE A C 1
ATOM 703 O O . PHE A 1 91 ? -32.680 -1.864 -8.896 1.00 93.88 91 PHE A O 1
ATOM 710 N N . CYS A 1 92 ? -31.415 -0.170 -9.636 1.00 93.06 92 CYS A N 1
ATOM 711 C CA . CYS A 1 92 ? -32.572 0.654 -9.963 1.00 93.06 92 CYS A CA 1
ATOM 712 C C . CYS A 1 92 ? -33.304 0.105 -11.200 1.00 93.06 92 CYS A C 1
ATOM 714 O O . CYS A 1 92 ? -32.716 0.035 -12.280 1.00 93.06 92 CYS A O 1
ATOM 716 N N . PRO A 1 93 ? -34.600 -0.240 -11.088 1.00 89.88 93 PRO A N 1
ATOM 717 C CA . PRO A 1 93 ? -35.317 -0.979 -12.132 1.00 89.88 93 PRO A CA 1
ATOM 718 C C . PRO A 1 93 ? -35.512 -0.177 -13.423 1.00 89.88 93 PRO A C 1
ATOM 720 O O . PRO A 1 93 ? -35.600 -0.739 -14.513 1.00 89.88 93 PRO A O 1
ATOM 723 N N . SER A 1 94 ? -35.581 1.146 -13.301 1.00 86.88 94 SER A N 1
ATOM 724 C CA . SER A 1 94 ? -35.774 2.058 -14.429 1.00 86.88 94 SER A CA 1
ATOM 725 C C . SER A 1 94 ? -34.461 2.432 -15.115 1.00 86.88 94 SER A C 1
ATOM 727 O O . SER A 1 94 ? -34.469 3.108 -16.140 1.00 86.88 94 SER A O 1
ATOM 729 N N . TRP A 1 95 ? -33.332 1.997 -14.552 1.00 81.56 95 TRP A N 1
ATOM 730 C CA . TRP A 1 95 ? -31.995 2.253 -15.056 1.00 81.56 95 TRP A CA 1
ATOM 731 C C . TRP A 1 95 ? -31.389 0.939 -15.557 1.00 81.56 95 TRP A C 1
ATOM 733 O O . TRP A 1 95 ? -30.613 0.277 -14.872 1.00 81.56 95 TRP A O 1
ATOM 743 N N . ARG A 1 96 ? -31.811 0.513 -16.754 1.00 79.56 96 ARG A N 1
ATOM 744 C CA . ARG A 1 96 ? -31.404 -0.768 -17.354 1.00 79.56 96 ARG A CA 1
ATOM 745 C C . ARG A 1 96 ? -29.957 -0.717 -17.834 1.00 79.56 96 ARG A C 1
ATOM 747 O O . ARG A 1 96 ? -29.676 -0.344 -18.974 1.00 79.56 96 ARG A O 1
ATOM 754 N N . VAL A 1 97 ? -29.051 -1.059 -16.926 1.00 88.19 97 VAL A N 1
ATOM 755 C CA . VAL A 1 97 ? -27.605 -1.032 -17.133 1.00 88.19 97 VAL A CA 1
ATOM 756 C C . VAL A 1 97 ? -27.085 -2.386 -17.588 1.00 88.19 97 VAL A C 1
ATOM 758 O O . VAL A 1 97 ? -27.231 -3.400 -16.910 1.00 88.19 97 VAL A O 1
ATOM 761 N N . GLU A 1 98 ? -26.373 -2.371 -18.704 1.00 84.75 98 GLU A N 1
ATOM 762 C CA . GLU A 1 98 ? -25.621 -3.498 -19.220 1.00 84.75 98 GLU A CA 1
ATOM 763 C C . GLU A 1 98 ? -24.127 -3.343 -18.927 1.00 84.75 98 GLU A C 1
ATOM 765 O O . GLU A 1 98 ? -23.549 -2.258 -19.070 1.00 84.75 98 GLU A O 1
ATOM 770 N N . ARG A 1 99 ? -23.499 -4.467 -18.558 1.00 85.81 99 ARG A N 1
ATOM 771 C CA . ARG A 1 99 ? -22.046 -4.616 -18.379 1.00 85.81 99 ARG A CA 1
ATOM 772 C C . ARG A 1 99 ? -21.421 -3.463 -17.582 1.00 85.81 99 ARG A C 1
ATOM 774 O O . ARG A 1 99 ? -20.512 -2.786 -18.050 1.00 85.81 99 ARG A O 1
ATOM 781 N N . LEU A 1 100 ? -21.891 -3.234 -16.356 1.00 92.06 100 LEU A N 1
ATOM 782 C CA . LEU A 1 100 ? -21.291 -2.240 -15.461 1.00 92.06 100 LEU A CA 1
ATOM 783 C C . LEU A 1 100 ? -19.877 -2.660 -15.025 1.00 92.06 100 LEU A C 1
ATOM 785 O O . LEU A 1 100 ? -19.709 -3.648 -14.310 1.00 92.06 100 LEU A O 1
ATOM 789 N N . ALA A 1 101 ? -18.877 -1.854 -15.371 1.00 90.88 101 ALA A N 1
ATOM 790 C CA . ALA A 1 101 ? -17.531 -1.909 -14.813 1.00 90.88 101 ALA A CA 1
ATOM 791 C C . ALA A 1 101 ? -17.317 -0.766 -13.813 1.00 90.88 101 ALA A C 1
ATOM 793 O O . ALA A 1 101 ? -17.644 0.392 -14.088 1.00 90.88 101 ALA A O 1
ATOM 794 N N . VAL A 1 102 ? -16.728 -1.088 -12.659 1.00 90.44 102 VAL A N 1
ATOM 795 C CA . VAL A 1 102 ? -16.474 -0.132 -11.574 1.00 90.44 102 VAL A CA 1
ATOM 796 C C . VAL A 1 102 ? -14.989 -0.108 -11.243 1.00 90.44 102 VAL A C 1
ATOM 798 O O . VAL A 1 102 ? -14.395 -1.144 -10.958 1.00 90.44 102 VAL A O 1
ATOM 801 N N . GLY A 1 103 ? -14.383 1.078 -11.261 1.00 86.50 103 GLY A N 1
ATOM 802 C CA . GLY A 1 103 ? -12.975 1.265 -10.919 1.00 86.50 103 GLY A CA 1
ATOM 803 C C . GLY A 1 103 ? -12.007 0.597 -11.900 1.00 86.50 103 GLY A C 1
ATOM 804 O O . GLY A 1 103 ? -10.940 0.144 -11.478 1.00 86.50 103 GLY A O 1
ATOM 805 N N . GLN A 1 104 ? -12.347 0.544 -13.188 1.00 84.88 104 GLN A N 1
ATOM 806 C CA . GLN A 1 104 ? -11.523 -0.092 -14.210 1.00 84.88 104 GLN A CA 1
ATOM 807 C C . GLN A 1 104 ? -10.184 0.633 -14.370 1.00 84.88 104 GLN A C 1
ATOM 809 O O . GLN A 1 104 ? -10.137 1.783 -14.810 1.00 84.88 104 GLN A O 1
ATOM 814 N N . GLN A 1 105 ? -9.079 -0.048 -14.066 1.00 79.56 105 GLN A N 1
ATOM 815 C CA . GLN A 1 105 ? -7.746 0.463 -14.372 1.00 79.56 105 GLN A CA 1
ATOM 816 C C . GLN A 1 105 ? -7.425 0.265 -15.853 1.00 79.56 105 GLN A C 1
ATOM 818 O O . GLN A 1 105 ? -7.641 -0.808 -16.418 1.00 79.56 105 GLN A O 1
ATOM 823 N N . LEU A 1 106 ? -6.889 1.313 -16.469 1.00 67.44 106 LEU A N 1
ATOM 824 C CA . LEU A 1 106 ? -6.453 1.319 -17.855 1.00 67.44 106 LEU A CA 1
ATOM 825 C C . LEU A 1 106 ? -4.935 1.425 -17.892 1.00 67.44 106 LEU A C 1
ATOM 827 O O . LEU A 1 106 ? -4.345 2.334 -17.302 1.00 67.44 106 LEU A O 1
ATOM 831 N N . VAL A 1 107 ? -4.306 0.510 -18.618 1.00 59.66 107 VAL A N 1
ATOM 832 C CA . VAL A 1 107 ? -2.854 0.456 -18.779 1.00 59.66 107 VAL A CA 1
ATOM 833 C C . VAL A 1 107 ? -2.542 0.657 -20.258 1.00 59.66 107 VAL A C 1
ATOM 835 O O . VAL A 1 107 ? -3.038 -0.089 -21.100 1.00 59.66 107 VAL A O 1
ATOM 838 N N . CYS A 1 108 ? -1.741 1.674 -20.582 1.00 45.16 108 CYS A N 1
ATOM 839 C CA . CYS A 1 108 ? -1.209 1.842 -21.933 1.00 45.16 108 CYS A CA 1
ATOM 840 C C . CYS A 1 108 ? 0.067 1.019 -22.055 1.00 45.16 108 CYS A C 1
ATOM 842 O O . CYS A 1 108 ? 0.937 1.030 -21.179 1.00 45.16 108 CYS A O 1
ATOM 844 N N . ASN A 1 109 ? 0.195 0.351 -23.196 1.00 47.62 109 ASN A N 1
ATOM 845 C CA . ASN A 1 109 ? 1.394 -0.372 -23.592 1.00 47.62 109 ASN A CA 1
ATOM 846 C C . ASN A 1 109 ? 2.170 0.437 -24.640 1.00 47.62 109 ASN A C 1
ATOM 848 O O . ASN A 1 109 ? 2.409 -0.049 -25.739 1.00 47.62 109 ASN A O 1
ATOM 852 N N . GLU A 1 110 ? 2.573 1.668 -24.313 1.00 35.03 110 GLU A N 1
ATOM 853 C CA . GLU A 1 110 ? 3.521 2.409 -25.154 1.00 35.03 110 GLU A CA 1
ATOM 854 C C . GLU A 1 110 ? 4.918 2.447 -24.511 1.00 35.03 110 GLU A C 1
ATOM 856 O O . GLU A 1 110 ? 5.107 2.926 -23.396 1.00 35.03 110 GLU A O 1
ATOM 861 N N . LYS A 1 111 ? 5.881 1.867 -25.243 1.00 36.31 111 LYS A N 1
ATOM 862 C CA . LYS A 1 111 ? 7.353 1.983 -25.161 1.00 36.31 111 LYS A CA 1
ATOM 863 C C . LYS A 1 111 ? 7.980 2.148 -23.760 1.00 36.31 111 LYS A C 1
ATOM 865 O O . LYS A 1 111 ? 8.484 3.213 -23.415 1.00 36.31 111 LYS A O 1
ATOM 870 N N . HIS A 1 112 ? 8.098 1.014 -23.057 1.00 33.00 112 HIS A N 1
ATOM 871 C CA . HIS A 1 112 ? 9.019 0.747 -21.928 1.00 33.00 112 HIS A CA 1
ATOM 872 C C . HIS A 1 112 ? 8.548 0.989 -20.475 1.00 33.00 112 HIS A C 1
ATOM 874 O O . HIS A 1 112 ? 9.367 0.894 -19.566 1.00 33.00 112 HIS A O 1
ATOM 880 N N . ALA A 1 113 ? 7.249 1.166 -20.194 1.00 34.28 113 ALA A N 1
ATOM 881 C CA . ALA A 1 113 ? 6.720 1.075 -18.818 1.00 34.28 113 ALA A CA 1
ATOM 882 C C . ALA A 1 113 ? 5.242 0.635 -18.780 1.00 34.28 113 ALA A C 1
ATOM 884 O O . ALA A 1 113 ? 4.483 0.955 -19.699 1.00 34.28 113 ALA A O 1
ATOM 885 N N . MET A 1 114 ? 4.812 -0.137 -17.763 1.00 35.50 114 MET A N 1
ATOM 886 C CA . MET A 1 114 ? 3.381 -0.248 -17.416 1.00 35.50 114 MET A CA 1
ATOM 887 C C . MET A 1 114 ? 2.964 1.094 -16.866 1.00 35.50 114 MET A C 1
ATOM 889 O O . MET A 1 114 ? 3.108 1.373 -15.682 1.00 35.50 114 MET A O 1
ATOM 893 N N . GLN A 1 115 ? 2.490 1.947 -17.761 1.00 42.97 115 GLN A N 1
ATOM 894 C CA . GLN A 1 115 ? 1.913 3.202 -17.363 1.00 42.97 115 GLN A CA 1
ATOM 895 C C . GLN A 1 115 ? 0.420 2.993 -17.170 1.00 42.97 115 GLN A C 1
ATOM 897 O O . GLN A 1 115 ? -0.325 2.823 -18.139 1.00 42.97 115 GLN A O 1
ATOM 902 N N . THR A 1 116 ? -0.028 3.031 -15.919 1.00 49.38 116 THR A N 1
ATOM 903 C CA . THR A 1 116 ? -1.441 3.269 -15.633 1.00 49.38 116 THR A CA 1
ATOM 904 C C . THR A 1 116 ? -1.808 4.623 -16.238 1.00 49.38 116 THR A C 1
ATOM 906 O O . THR A 1 116 ? -1.324 5.664 -15.797 1.00 49.38 116 THR A O 1
ATOM 909 N N . VAL A 1 117 ? -2.634 4.600 -17.280 1.00 55.03 117 VAL A N 1
ATOM 910 C CA . VAL A 1 117 ? -3.154 5.789 -17.985 1.00 55.03 117 VAL A CA 1
ATOM 911 C C . VAL A 1 117 ? -4.142 6.502 -17.076 1.00 55.03 117 VAL A C 1
ATOM 913 O O . VAL A 1 117 ? -4.186 7.726 -17.011 1.00 55.03 117 VAL A O 1
ATOM 916 N N . GLY A 1 118 ? -4.879 5.699 -16.310 1.00 60.56 118 GLY A N 1
ATOM 917 C CA . GLY A 1 118 ? -5.636 6.074 -15.130 1.00 60.56 118 GLY A CA 1
ATOM 918 C C . GLY A 1 118 ? -6.732 5.049 -14.865 1.00 60.56 118 GLY A C 1
ATOM 919 O O . GLY A 1 118 ? -6.612 3.891 -15.257 1.00 60.56 118 GLY A O 1
ATOM 920 N N . GLN A 1 119 ? -7.781 5.462 -14.164 1.00 80.31 119 GLN A N 1
ATOM 921 C CA . GLN A 1 119 ? -8.869 4.587 -13.740 1.00 80.31 119 GLN A CA 1
ATOM 922 C C . GLN A 1 119 ? -10.203 5.220 -14.134 1.00 80.31 119 GLN A C 1
ATOM 924 O O . GLN A 1 119 ? -10.425 6.386 -13.809 1.00 80.31 119 GLN A O 1
ATOM 929 N N . LEU A 1 120 ? -11.069 4.463 -14.809 1.00 84.44 120 LEU A N 1
ATOM 930 C CA . LEU A 1 120 ? -12.456 4.853 -15.071 1.00 84.44 120 LEU A CA 1
ATOM 931 C C . LEU A 1 120 ? -13.319 4.441 -13.882 1.00 84.44 120 LEU A C 1
ATOM 933 O O . LEU A 1 120 ? -13.221 3.308 -13.406 1.00 84.44 120 LEU A O 1
ATOM 937 N N . LYS A 1 121 ? -14.156 5.352 -13.382 1.00 90.25 121 LYS A N 1
ATOM 938 C CA . LYS A 1 121 ? -14.949 5.089 -12.174 1.00 90.25 121 LYS A CA 1
ATOM 939 C C . LYS A 1 121 ? -16.157 4.210 -12.433 1.00 90.25 121 LYS A C 1
ATOM 941 O O . LYS A 1 121 ? -16.228 3.142 -11.839 1.00 90.25 121 LYS A O 1
ATOM 946 N N . PHE A 1 122 ? -17.063 4.633 -13.305 1.00 93.50 122 PHE A N 1
ATOM 947 C CA . PHE A 1 122 ? -18.209 3.829 -13.719 1.00 93.50 122 PHE A CA 1
ATOM 948 C C . PHE A 1 122 ? -18.271 3.816 -15.235 1.00 93.50 122 PHE A C 1
ATOM 950 O O . PHE A 1 122 ? -18.273 4.880 -15.851 1.00 93.50 122 PHE A O 1
ATOM 957 N N . VAL A 1 123 ? -18.307 2.627 -15.825 1.00 91.69 123 VAL A N 1
ATOM 958 C CA . VAL A 1 123 ? -18.497 2.445 -17.263 1.00 91.69 123 VAL A CA 1
ATOM 959 C C . VAL A 1 123 ? -19.628 1.463 -17.463 1.00 91.69 123 VAL A C 1
ATOM 961 O O . VAL A 1 123 ? -19.599 0.372 -16.904 1.00 91.69 123 VAL A O 1
ATOM 964 N N . PHE A 1 124 ? -20.630 1.854 -18.230 1.00 92.12 124 PHE A N 1
ATOM 965 C CA . PHE A 1 124 ? -21.801 1.027 -18.481 1.00 92.12 124 PHE A CA 1
ATOM 966 C C . PHE A 1 124 ? -22.458 1.426 -19.792 1.00 92.12 124 PHE A C 1
ATOM 968 O O . PHE A 1 124 ? -22.124 2.456 -20.371 1.00 92.12 124 PHE A O 1
ATOM 975 N N . ARG A 1 125 ? -23.404 0.623 -20.261 1.00 87.94 125 ARG A N 1
ATOM 976 C CA . ARG A 1 125 ? -24.252 0.962 -21.401 1.00 87.94 125 ARG A CA 1
ATOM 977 C C . ARG A 1 125 ? -25.702 0.874 -20.957 1.00 87.94 125 ARG A C 1
ATOM 979 O O . ARG A 1 125 ? -26.066 -0.081 -20.280 1.00 87.94 125 ARG A O 1
ATOM 986 N N . GLN A 1 126 ? -26.514 1.868 -21.295 1.00 81.81 126 GLN A N 1
ATOM 987 C CA . GLN A 1 126 ? -27.962 1.731 -21.157 1.00 81.81 126 GLN A CA 1
ATOM 988 C C . GLN A 1 126 ? -28.481 0.901 -22.337 1.00 81.81 126 GLN A C 1
ATOM 990 O O . GLN A 1 126 ? -27.991 1.062 -23.456 1.00 81.81 126 GLN A O 1
ATOM 995 N N . GLU A 1 127 ? -29.438 0.007 -22.092 1.00 71.75 127 GLU A N 1
ATOM 996 C CA . GLU A 1 127 ? -30.042 -0.839 -23.131 1.00 71.75 127 GLU A CA 1
ATOM 997 C C . GLU A 1 127 ? -30.468 0.011 -24.350 1.00 71.75 127 GLU A C 1
ATOM 999 O O . GLU A 1 127 ? -31.238 0.963 -24.227 1.00 71.75 127 GLU A O 1
ATOM 1004 N N . GLY A 1 128 ? -29.905 -0.287 -25.528 1.00 66.88 128 GLY A N 1
ATOM 1005 C CA . GLY A 1 128 ? -30.163 0.451 -26.777 1.00 66.88 128 GLY A CA 1
ATOM 1006 C C . GLY A 1 128 ? -29.430 1.794 -26.950 1.00 66.88 128 GLY A C 1
ATOM 1007 O O . GLY A 1 128 ? -29.566 2.420 -28.000 1.00 66.88 128 GLY A O 1
ATOM 1008 N N . ALA A 1 129 ? -28.627 2.228 -25.976 1.00 75.69 129 ALA A N 1
ATOM 1009 C CA . ALA A 1 129 ? -27.884 3.488 -26.010 1.00 75.69 129 ALA A CA 1
ATOM 1010 C C . ALA A 1 129 ? -26.372 3.294 -26.239 1.00 75.69 129 ALA A C 1
ATOM 1012 O O . ALA A 1 129 ? -25.842 2.177 -26.276 1.00 75.69 129 ALA A O 1
ATOM 1013 N N . GLN A 1 130 ? -25.669 4.421 -26.388 1.00 78.56 130 GLN A N 1
ATOM 1014 C CA . GLN A 1 130 ? -24.208 4.468 -26.444 1.00 78.56 130 GLN A CA 1
ATOM 1015 C C . GLN A 1 130 ? -23.587 4.171 -25.068 1.00 78.56 130 GLN A C 1
ATOM 1017 O O . GLN A 1 130 ? -24.207 4.461 -24.040 1.00 78.56 130 GLN A O 1
ATOM 1022 N N . PRO A 1 131 ? -22.355 3.632 -25.015 1.00 87.38 131 PRO A N 1
ATOM 1023 C CA . PRO A 1 131 ? -21.617 3.499 -23.767 1.00 87.38 131 PRO A CA 1
ATOM 1024 C C . PRO A 1 131 ? -21.479 4.837 -23.035 1.00 87.38 131 PRO A C 1
ATOM 1026 O O . PRO A 1 131 ? -21.289 5.894 -23.640 1.00 87.38 131 PRO A O 1
ATOM 1029 N N . MET A 1 132 ? -21.527 4.781 -21.713 1.00 89.25 132 MET A N 1
ATOM 1030 C CA . MET A 1 132 ? -21.407 5.918 -20.815 1.00 89.25 132 MET A CA 1
ATOM 1031 C C . MET A 1 132 ? -20.230 5.718 -19.869 1.00 89.25 132 MET A C 1
ATOM 1033 O O . MET A 1 132 ? -19.919 4.602 -19.448 1.00 89.25 132 MET A O 1
ATOM 1037 N N . HIS A 1 133 ? -19.592 6.825 -19.505 1.00 91.25 133 HIS A N 1
ATOM 1038 C CA . HIS A 1 133 ? -18.562 6.854 -18.475 1.00 91.25 133 HIS A CA 1
ATOM 1039 C C . HIS A 1 133 ? -18.838 7.983 -17.483 1.00 91.25 133 HIS A C 1
ATOM 1041 O O . HIS A 1 133 ? -18.974 9.138 -17.878 1.00 91.25 133 HIS A O 1
ATOM 1047 N N . TRP A 1 134 ? -18.896 7.668 -16.191 1.00 92.88 134 TRP A N 1
ATOM 1048 C CA . TRP A 1 134 ? -19.074 8.667 -15.137 1.00 92.88 134 TRP A CA 1
ATOM 1049 C C . TRP A 1 134 ? -17.827 8.772 -14.264 1.00 92.88 134 TRP A C 1
ATOM 1051 O O . TRP A 1 134 ? -17.441 7.807 -13.599 1.00 92.88 134 TRP A O 1
ATOM 1061 N N . GLU A 1 135 ? -17.248 9.973 -14.188 1.00 92.81 135 GLU A N 1
ATOM 1062 C CA . GLU A 1 135 ? -16.246 10.321 -13.177 1.00 92.81 135 GLU A CA 1
ATOM 1063 C C . GLU A 1 135 ? -16.952 11.025 -12.010 1.00 92.81 135 GLU A C 1
ATOM 1065 O O . GLU A 1 135 ? -17.334 12.192 -12.098 1.00 92.81 135 GLU A O 1
ATOM 1070 N N . ALA A 1 136 ? -17.139 10.308 -10.899 1.00 91.62 136 ALA A N 1
ATOM 1071 C CA . ALA A 1 136 ? -17.935 10.791 -9.770 1.00 91.62 136 ALA A CA 1
ATOM 1072 C C . ALA A 1 136 ? -17.103 11.258 -8.570 1.00 91.62 136 ALA A C 1
ATOM 1074 O O . ALA A 1 136 ? -16.174 10.572 -8.142 1.00 91.62 136 ALA A O 1
ATOM 1075 N N . SER A 1 137 ? -17.456 12.384 -7.952 1.00 92.25 137 SER A N 1
ATOM 1076 C CA . SER A 1 137 ? -16.876 12.811 -6.675 1.00 92.25 137 SER A CA 1
ATOM 1077 C C . SER A 1 137 ? -17.833 13.658 -5.844 1.00 92.25 137 SER A C 1
ATOM 1079 O O . SER A 1 137 ? -18.575 14.472 -6.382 1.00 92.25 137 SER A O 1
ATOM 1081 N N . ILE A 1 138 ? -17.738 13.504 -4.525 1.00 94.38 138 ILE A N 1
ATOM 1082 C CA . ILE A 1 138 ? -18.393 14.356 -3.532 1.00 94.38 138 ILE A CA 1
ATOM 1083 C C . ILE A 1 138 ? -17.379 15.368 -2.985 1.00 94.38 138 ILE A C 1
ATOM 1085 O O . ILE A 1 138 ? -16.270 14.974 -2.595 1.00 94.38 138 ILE A O 1
ATOM 1089 N N . LYS A 1 139 ? -17.712 16.666 -3.002 1.00 95.06 139 LYS A N 1
ATOM 1090 C CA . LYS A 1 139 ? -16.807 17.748 -2.577 1.00 95.06 139 LYS A CA 1
ATOM 1091 C C . LYS A 1 139 ? -17.518 18.904 -1.884 1.00 95.06 139 LYS A C 1
ATOM 1093 O O . LYS A 1 139 ? -18.664 19.212 -2.180 1.00 95.06 139 LYS A O 1
ATOM 1098 N N . TYR A 1 140 ? -16.787 19.565 -0.994 1.00 95.69 140 TYR A N 1
ATOM 1099 C CA . TYR A 1 140 ? -17.253 20.725 -0.245 1.00 95.69 140 TYR A CA 1
ATOM 1100 C C . TYR A 1 140 ? -16.196 21.822 -0.333 1.00 95.69 140 TYR A C 1
ATOM 1102 O O . TYR A 1 140 ? -15.013 21.532 -0.135 1.00 95.69 140 TYR A O 1
ATOM 1110 N N . PHE A 1 141 ? -16.611 23.049 -0.646 1.00 96.25 141 PHE A N 1
ATOM 1111 C CA . PHE A 1 141 ? -15.705 24.187 -0.813 1.00 96.25 141 PHE A CA 1
ATOM 1112 C C . PHE A 1 141 ? -16.261 25.446 -0.152 1.00 96.25 141 PHE A C 1
ATOM 1114 O O . PHE A 1 141 ? -17.465 25.675 -0.176 1.00 96.25 141 PHE A O 1
ATOM 1121 N N . LEU A 1 142 ? -15.373 26.264 0.399 1.00 95.94 142 LEU A N 1
ATOM 1122 C CA . LEU A 1 142 ? -15.639 27.536 1.055 1.00 95.94 142 LEU A CA 1
ATOM 1123 C C . LEU A 1 142 ? -15.239 28.672 0.110 1.00 95.94 142 LEU A C 1
ATOM 1125 O O . LEU A 1 142 ? -14.132 28.660 -0.421 1.00 95.94 142 LEU A O 1
ATOM 1129 N N . LEU A 1 143 ? -16.111 29.652 -0.106 1.00 94.62 143 LEU A N 1
ATOM 1130 C CA . LEU A 1 143 ? -15.760 30.873 -0.823 1.00 94.62 143 LEU A CA 1
ATOM 1131 C C . LEU A 1 143 ? -14.915 31.769 0.087 1.00 94.62 143 LEU A C 1
ATOM 1133 O O . LEU A 1 143 ? -15.416 32.280 1.089 1.00 94.62 143 LEU A O 1
ATOM 1137 N N . CYS A 1 144 ? -13.654 31.973 -0.281 1.00 92.81 144 CYS A N 1
ATOM 1138 C CA . CYS A 1 144 ? -12.657 32.647 0.550 1.00 92.81 144 CYS A CA 1
ATOM 1139 C C . CYS A 1 144 ? -12.217 34.021 0.020 1.00 92.81 144 CYS A C 1
ATOM 1141 O O . CYS A 1 144 ? -11.306 34.629 0.577 1.00 92.81 144 CYS A O 1
ATOM 1143 N N . HIS A 1 145 ? -12.850 34.523 -1.044 1.00 88.94 145 HIS A N 1
ATOM 1144 C CA . HIS A 1 145 ? -12.520 35.818 -1.635 1.00 88.94 145 HIS A CA 1
ATOM 1145 C C . HIS A 1 145 ? -13.770 36.625 -1.998 1.00 88.94 145 HIS A C 1
ATOM 1147 O O . HIS A 1 145 ? -14.847 36.068 -2.232 1.00 88.94 145 HIS A O 1
ATOM 1153 N N . GLY A 1 146 ? -13.612 37.950 -2.041 1.00 84.31 146 GLY A N 1
ATOM 1154 C CA . GLY A 1 146 ? -14.655 38.880 -2.463 1.00 84.31 146 GLY A CA 1
ATOM 1155 C C . GLY A 1 146 ? -14.962 38.801 -3.967 1.00 84.31 146 GLY A C 1
ATOM 1156 O O . GLY A 1 146 ? -14.281 38.093 -4.711 1.00 84.31 146 GLY A O 1
ATOM 1157 N N . PRO A 1 147 ? -16.008 39.505 -4.427 1.00 81.25 147 PRO A N 1
ATOM 1158 C CA . PRO A 1 147 ? -16.332 39.583 -5.845 1.00 81.25 147 PRO A CA 1
ATOM 1159 C C . PRO A 1 147 ? -15.259 40.370 -6.634 1.00 81.25 147 PRO A C 1
ATOM 1161 O O . PRO A 1 147 ? -14.655 41.285 -6.072 1.00 81.25 147 PRO A O 1
ATOM 1164 N N . PRO A 1 148 ? -15.053 40.081 -7.936 1.00 84.19 148 PRO A N 1
ATOM 1165 C CA . PRO A 1 148 ? -15.766 39.081 -8.734 1.00 84.19 148 PRO A CA 1
ATOM 1166 C C . PRO A 1 148 ? -15.385 37.650 -8.335 1.00 84.19 148 PRO A C 1
ATOM 1168 O O . PRO A 1 148 ? -14.214 37.315 -8.166 1.00 84.19 148 PRO A O 1
ATOM 1171 N N . TYR A 1 149 ? -16.396 36.800 -8.160 1.00 87.44 149 TYR A N 1
ATOM 1172 C CA . TYR A 1 149 ? -16.188 35.417 -7.743 1.00 87.44 149 TYR A CA 1
ATOM 1173 C C . TYR A 1 149 ? -15.644 34.580 -8.901 1.00 87.44 149 TYR A C 1
ATOM 1175 O O . TYR A 1 149 ? -16.047 34.771 -10.044 1.00 87.44 149 TYR A O 1
ATOM 1183 N N . GLN A 1 150 ? -14.744 33.650 -8.585 1.00 88.81 150 GLN A N 1
ATOM 1184 C CA . GLN A 1 150 ? -14.126 32.725 -9.532 1.00 88.81 150 GLN A CA 1
ATOM 1185 C C . GLN A 1 150 ? -14.009 31.339 -8.893 1.00 88.81 150 GLN A C 1
ATOM 1187 O O . GLN A 1 150 ? -13.995 31.215 -7.666 1.00 88.81 150 GLN A O 1
ATOM 1192 N N . LEU A 1 151 ? -13.883 30.287 -9.708 1.00 89.69 151 LEU A N 1
ATOM 1193 C CA . LEU A 1 151 ? -13.783 28.906 -9.216 1.00 89.69 151 LEU A CA 1
ATOM 1194 C C . LEU A 1 151 ? -12.564 28.679 -8.296 1.00 89.69 151 LEU A C 1
ATOM 1196 O O . LEU A 1 151 ? -12.608 27.840 -7.401 1.00 89.69 151 LEU A O 1
ATOM 1200 N N . GLU A 1 152 ? -11.472 29.418 -8.478 1.00 89.06 152 GLU A N 1
ATOM 1201 C CA . GLU A 1 152 ? -10.263 29.323 -7.643 1.00 89.06 152 GLU A CA 1
ATOM 1202 C C . GLU A 1 152 ? -10.434 29.885 -6.228 1.00 89.06 152 GLU A C 1
ATOM 1204 O O . GLU A 1 152 ? -9.711 29.473 -5.319 1.00 89.06 152 GLU A O 1
ATOM 1209 N N . HIS A 1 153 ? -11.435 30.748 -6.025 1.00 92.38 153 HIS A N 1
ATOM 1210 C CA . HIS A 1 153 ? -11.782 31.309 -4.719 1.00 92.38 153 HIS A CA 1
ATOM 1211 C C . HIS A 1 153 ? -12.531 30.313 -3.822 1.00 92.38 153 HIS A C 1
ATOM 1213 O O . HIS A 1 153 ? -12.710 30.576 -2.634 1.00 92.38 153 HIS A O 1
ATOM 1219 N N . PHE A 1 154 ? -12.988 29.184 -4.373 1.00 94.00 154 PHE A N 1
ATOM 1220 C CA . PHE A 1 154 ? -13.666 28.123 -3.633 1.00 94.00 154 PHE A CA 1
ATOM 1221 C C . PHE A 1 154 ? -12.651 27.082 -3.152 1.00 94.00 154 PHE A C 1
ATOM 1223 O O . PHE A 1 154 ? -12.214 26.228 -3.924 1.00 94.00 154 PHE A O 1
ATOM 1230 N N . VAL A 1 155 ? -12.285 27.130 -1.872 1.00 93.94 155 VAL A N 1
ATOM 1231 C CA . VAL A 1 155 ? -11.220 26.327 -1.250 1.00 93.94 155 VAL A CA 1
ATOM 1232 C C . VAL A 1 155 ? -11.802 25.260 -0.326 1.00 93.94 155 VAL A C 1
ATOM 1234 O O . VAL A 1 155 ? -12.735 25.513 0.425 1.00 93.94 155 VAL A O 1
ATOM 1237 N N . GLY A 1 156 ? -11.281 24.033 -0.372 1.00 92.81 156 GLY A N 1
ATOM 1238 C CA . GLY A 1 156 ? -11.752 22.964 0.509 1.00 92.81 156 GLY A CA 1
ATOM 1239 C C . GLY A 1 156 ? -11.468 23.268 1.992 1.00 92.81 156 GLY A C 1
ATOM 1240 O O . GLY A 1 156 ? -10.402 23.806 2.294 1.00 92.81 156 GLY A O 1
ATOM 1241 N N . PRO A 1 157 ? -12.338 22.849 2.932 1.00 88.50 157 PRO A N 1
ATOM 1242 C CA . PRO A 1 157 ? -12.204 23.165 4.363 1.00 88.50 157 PRO A CA 1
ATOM 1243 C C . PRO A 1 157 ? -10.927 22.604 5.014 1.00 88.50 157 PRO A C 1
ATOM 1245 O O . PRO A 1 157 ? -10.519 23.051 6.073 1.00 88.50 157 PRO A O 1
ATOM 1248 N N . HIS A 1 158 ? -10.255 21.645 4.374 1.00 84.69 158 HIS A N 1
ATOM 1249 C CA . HIS A 1 158 ? -8.984 21.079 4.847 1.00 84.69 158 HIS A CA 1
ATOM 1250 C C . HIS A 1 158 ? -7.778 21.491 3.979 1.00 84.69 158 HIS A C 1
ATOM 1252 O O . HIS A 1 158 ? -6.766 20.795 3.962 1.00 84.69 158 HIS A O 1
ATOM 1258 N N . LEU A 1 159 ? -7.902 22.567 3.189 1.00 82.81 159 LEU A N 1
ATOM 1259 C CA . LEU A 1 159 ? -6.832 23.142 2.354 1.00 82.81 159 LEU A CA 1
ATOM 1260 C C . LEU A 1 159 ? -6.161 22.156 1.369 1.00 82.81 159 LEU A C 1
ATOM 1262 O O . LEU A 1 159 ? -4.996 22.311 1.011 1.00 82.81 159 LEU A O 1
ATOM 1266 N N . GLY A 1 160 ? -6.885 21.124 0.920 1.00 78.00 160 GLY A N 1
ATOM 1267 C CA . GLY A 1 160 ? -6.345 20.102 0.010 1.00 78.00 160 GLY A CA 1
ATOM 1268 C C . GLY A 1 160 ? -6.465 20.436 -1.484 1.00 78.00 160 GLY A C 1
ATOM 1269 O O . GLY A 1 160 ? -5.694 19.934 -2.301 1.00 78.00 160 GLY A O 1
ATOM 1270 N N . GLU A 1 161 ? -7.455 21.245 -1.866 1.00 86.56 161 GLU A N 1
ATOM 1271 C CA . GLU A 1 161 ? -7.723 21.644 -3.256 1.00 86.56 161 GLU A CA 1
ATOM 1272 C C . GLU A 1 161 ? -8.727 22.805 -3.330 1.00 86.56 161 GLU A C 1
ATOM 1274 O O . GLU A 1 161 ? -9.460 23.053 -2.370 1.00 86.56 161 GLU A O 1
ATOM 1279 N N . ASN A 1 162 ? -8.781 23.480 -4.481 1.00 91.19 162 ASN A N 1
ATOM 1280 C CA . ASN A 1 162 ? -9.835 24.432 -4.831 1.00 91.19 162 ASN A CA 1
ATOM 1281 C C . ASN A 1 162 ? -10.722 23.890 -5.973 1.00 91.19 162 ASN A C 1
ATOM 1283 O O . ASN A 1 162 ? -10.392 22.882 -6.612 1.00 91.19 162 ASN A O 1
ATOM 1287 N N . LEU A 1 163 ? -11.873 24.523 -6.203 1.00 91.00 163 LEU A N 1
ATOM 1288 C CA . LEU A 1 163 ? -12.870 24.049 -7.165 1.00 91.00 163 LEU A CA 1
ATOM 1289 C C . LEU A 1 163 ? -12.372 24.141 -8.614 1.00 91.00 163 LEU A C 1
ATOM 1291 O O . LEU A 1 163 ? -12.599 23.204 -9.378 1.00 91.00 163 LEU A O 1
ATOM 1295 N N . ALA A 1 164 ? -11.635 25.200 -8.974 1.00 87.19 164 ALA A N 1
ATOM 1296 C CA . ALA A 1 164 ? -11.016 25.335 -10.300 1.00 87.19 164 ALA A CA 1
ATOM 1297 C C . ALA A 1 164 ? -10.123 24.131 -10.638 1.00 87.19 164 ALA A C 1
ATOM 1299 O O . ALA A 1 164 ? -10.259 23.510 -11.692 1.00 87.19 164 ALA A O 1
ATOM 1300 N N . TRP A 1 165 ? -9.252 23.736 -9.706 1.00 84.25 165 TRP A N 1
ATOM 1301 C CA . TRP A 1 165 ? -8.386 22.574 -9.880 1.00 84.25 165 TRP A CA 1
ATOM 1302 C C . TRP A 1 165 ? -9.178 21.269 -10.008 1.00 84.25 165 TRP A C 1
ATOM 1304 O O . TRP A 1 165 ? -8.851 20.411 -10.832 1.00 84.25 165 TRP A O 1
ATOM 1314 N N . ARG A 1 166 ? -10.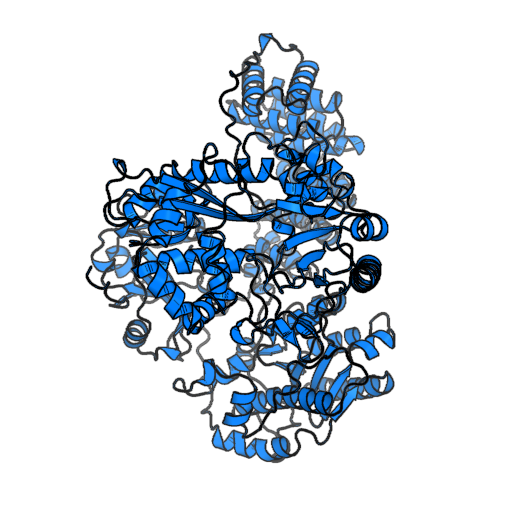236 21.107 -9.206 1.00 87.12 166 ARG A N 1
ATOM 1315 C CA . ARG A 1 166 ? -11.109 19.931 -9.274 1.00 87.12 166 ARG A CA 1
ATOM 1316 C C . ARG A 1 166 ? -11.814 19.826 -10.629 1.00 87.12 166 ARG A C 1
ATOM 1318 O O . ARG A 1 166 ? -11.897 18.715 -11.152 1.00 87.12 166 ARG A O 1
ATOM 1325 N N . ALA A 1 167 ? -12.274 20.945 -11.189 1.00 83.50 167 ALA A N 1
ATOM 1326 C CA . ALA A 1 167 ? -12.880 20.994 -12.517 1.00 83.50 167 ALA A CA 1
ATOM 1327 C C . ALA A 1 167 ? -11.883 20.536 -13.598 1.00 83.50 167 ALA A C 1
ATOM 1329 O O . ALA A 1 167 ? -12.170 19.580 -14.318 1.00 83.50 167 ALA A O 1
ATOM 1330 N N . ILE A 1 168 ? -10.673 21.113 -13.614 1.00 78.88 168 ILE A N 1
ATOM 1331 C CA . ILE A 1 168 ? -9.597 20.766 -14.565 1.00 78.88 168 ILE A CA 1
ATOM 1332 C C . ILE A 1 168 ? -9.206 19.283 -14.464 1.00 78.88 168 ILE A C 1
ATOM 1334 O O . ILE A 1 168 ? -9.043 18.596 -15.473 1.00 78.88 168 ILE A O 1
ATOM 1338 N N . GLU A 1 169 ? -9.048 18.754 -13.247 1.00 77.69 169 GLU A N 1
ATOM 1339 C CA . GLU A 1 169 ? -8.635 17.360 -13.057 1.00 77.69 169 GLU A CA 1
ATOM 1340 C C . GLU A 1 169 ? -9.706 16.372 -13.531 1.00 77.69 169 GLU A C 1
ATOM 1342 O O . GLU A 1 169 ? -9.370 15.317 -14.071 1.00 77.69 169 GLU A O 1
ATOM 1347 N N . ILE A 1 170 ? -10.992 16.689 -13.351 1.00 78.25 170 ILE A N 1
ATOM 1348 C CA . ILE A 1 170 ? -12.060 15.841 -13.885 1.00 78.25 170 ILE A CA 1
ATOM 1349 C C . ILE A 1 170 ? -12.123 15.968 -15.408 1.00 78.25 170 ILE A C 1
ATOM 1351 O O . ILE A 1 170 ? -12.172 14.939 -16.072 1.00 78.25 170 ILE A O 1
ATOM 1355 N N . GLU A 1 171 ? -12.035 17.169 -15.979 1.00 77.75 171 GLU A N 1
ATOM 1356 C CA . GLU A 1 171 ? -12.008 17.368 -17.436 1.00 77.75 171 GLU A CA 1
ATOM 1357 C C . GLU A 1 171 ? -10.876 16.569 -18.105 1.00 77.75 171 GLU A C 1
ATOM 1359 O O . GLU A 1 171 ? -11.080 15.889 -19.120 1.00 77.75 171 GLU A O 1
ATOM 1364 N N . ARG A 1 172 ? -9.692 16.552 -17.479 1.00 75.12 172 ARG A N 1
ATOM 1365 C CA . ARG A 1 172 ? -8.561 15.716 -17.899 1.00 75.12 172 ARG A CA 1
ATOM 1366 C C . ARG A 1 172 ? -8.937 14.233 -17.927 1.00 75.12 172 ARG A C 1
ATOM 1368 O O . ARG A 1 172 ? -8.600 13.536 -18.883 1.00 75.12 172 ARG A O 1
ATOM 1375 N N . LYS A 1 173 ? -9.647 13.742 -16.907 1.00 73.88 173 LYS A N 1
ATOM 1376 C CA . LYS A 1 173 ? -10.106 12.344 -16.828 1.00 73.88 173 LYS A CA 1
ATOM 1377 C C . LYS A 1 173 ? -11.219 12.017 -17.815 1.00 73.88 173 LYS A C 1
ATOM 1379 O O . LYS A 1 173 ? -11.204 10.934 -18.392 1.00 73.88 173 LYS A O 1
ATOM 1384 N N . LEU A 1 174 ? -12.152 12.936 -18.055 1.00 80.44 174 LEU A N 1
ATOM 1385 C CA . LEU A 1 174 ? -13.167 12.765 -19.095 1.00 80.44 174 LEU A CA 1
ATOM 1386 C C . LEU A 1 174 ? -12.498 12.683 -20.472 1.00 80.44 174 LEU A C 1
ATOM 1388 O O . LEU A 1 174 ? -12.839 11.813 -21.270 1.00 80.44 174 LEU A O 1
ATOM 1392 N N . SER A 1 175 ? -11.481 13.509 -20.724 1.00 77.31 175 SER A N 1
ATOM 1393 C CA . SER A 1 175 ? -10.718 13.504 -21.977 1.00 77.31 175 SER A CA 1
ATOM 1394 C C . SER A 1 175 ? -9.942 12.205 -22.209 1.00 77.31 175 SER A C 1
ATOM 1396 O O . SER A 1 175 ? -9.778 11.793 -23.356 1.00 77.31 175 SER A O 1
ATOM 1398 N N . MET A 1 176 ? -9.523 11.508 -21.146 1.00 73.25 176 MET A N 1
ATOM 1399 C CA . MET A 1 176 ? -8.855 10.207 -21.272 1.00 73.25 176 MET A CA 1
ATOM 1400 C C . MET A 1 176 ? -9.741 9.136 -21.914 1.00 73.25 176 MET A C 1
ATOM 1402 O O . MET A 1 176 ? -9.210 8.241 -22.566 1.00 73.25 176 MET A O 1
ATOM 1406 N N . SER A 1 177 ? -11.068 9.234 -21.786 1.00 69.38 177 SER A N 1
ATOM 1407 C CA . SER A 1 177 ? -12.001 8.292 -22.422 1.00 69.38 177 SER A CA 1
ATOM 1408 C C . SER A 1 177 ? -11.905 8.273 -23.954 1.00 69.38 177 SER A C 1
ATOM 1410 O O . SER A 1 177 ? -12.268 7.286 -24.588 1.00 69.38 177 SER A O 1
ATOM 1412 N N . LYS A 1 178 ? -11.353 9.340 -24.549 1.00 71.62 178 LYS A N 1
ATOM 1413 C CA . LYS A 1 178 ? -11.114 9.475 -25.993 1.00 71.62 178 LYS A CA 1
ATOM 1414 C C . LYS A 1 178 ? -9.841 8.748 -26.453 1.00 71.62 178 LYS A C 1
ATOM 1416 O O . LYS A 1 178 ? -9.610 8.598 -27.654 1.00 71.62 178 LYS A O 1
ATOM 1421 N N . GLY A 1 179 ? -9.007 8.299 -25.512 1.00 72.44 179 GLY A N 1
ATOM 1422 C CA . GLY A 1 179 ? -7.765 7.585 -25.789 1.00 72.44 179 GLY A CA 1
ATOM 1423 C C . GLY A 1 179 ? -8.008 6.231 -26.454 1.00 72.44 179 GLY A C 1
ATOM 1424 O O . GLY A 1 179 ? -8.964 5.526 -26.142 1.00 72.44 179 GLY A O 1
ATOM 1425 N N . GLU A 1 180 ? -7.119 5.844 -27.363 1.00 72.44 180 GLU A N 1
ATOM 1426 C CA . GLU A 1 180 ? -7.222 4.594 -28.129 1.00 72.44 180 GLU A CA 1
ATOM 1427 C C . GLU A 1 180 ? -7.263 3.347 -27.231 1.00 72.44 180 GLU A C 1
ATOM 1429 O O . GLU A 1 180 ? -8.098 2.468 -27.418 1.00 72.44 180 GLU A O 1
ATOM 1434 N N . ALA A 1 181 ? -6.445 3.308 -26.174 1.00 72.94 181 ALA A N 1
ATOM 1435 C CA . ALA A 1 181 ? -6.467 2.214 -25.201 1.00 72.94 181 ALA A CA 1
ATOM 1436 C C . ALA A 1 181 ? -7.823 2.071 -24.488 1.00 72.94 181 ALA A C 1
ATOM 1438 O O . ALA A 1 181 ? -8.230 0.959 -24.153 1.00 72.94 181 ALA A O 1
ATOM 1439 N N . VAL A 1 182 ? -8.531 3.184 -24.279 1.00 73.88 182 VAL A N 1
ATOM 1440 C CA . VAL A 1 182 ? -9.853 3.180 -23.648 1.00 73.88 182 VAL A CA 1
ATOM 1441 C C . VAL A 1 182 ? -10.907 2.681 -24.619 1.00 73.88 182 VAL A C 1
ATOM 1443 O O . VAL A 1 182 ? -11.686 1.808 -24.255 1.00 73.88 182 VAL A O 1
ATOM 1446 N N . ARG A 1 183 ? -10.883 3.170 -25.863 1.00 76.62 183 ARG A N 1
ATOM 1447 C CA . ARG A 1 183 ? -11.798 2.722 -26.921 1.00 76.62 183 ARG A CA 1
ATOM 1448 C C . ARG A 1 183 ? -11.664 1.227 -27.190 1.00 76.62 183 ARG A C 1
ATOM 1450 O O . ARG A 1 183 ? -12.674 0.537 -27.252 1.00 76.62 183 ARG A O 1
ATOM 1457 N N . ARG A 1 184 ? -10.434 0.711 -27.230 1.00 78.31 184 ARG A N 1
ATOM 1458 C CA . ARG A 1 184 ? -10.151 -0.723 -27.372 1.00 78.31 184 ARG A CA 1
ATOM 1459 C C . ARG A 1 184 ? -10.668 -1.552 -26.199 1.00 78.31 184 ARG A C 1
ATOM 1461 O O . ARG A 1 184 ? -11.288 -2.590 -26.411 1.00 78.31 184 ARG A O 1
ATOM 1468 N N . TRP A 1 185 ? -10.424 -1.103 -24.966 1.00 85.00 185 TRP A N 1
ATOM 1469 C CA . TRP A 1 185 ? -10.952 -1.794 -23.789 1.00 85.00 185 TRP A CA 1
ATOM 1470 C C . TRP A 1 185 ? -12.487 -1.772 -23.775 1.00 85.00 185 TRP A C 1
ATOM 1472 O O . TRP A 1 185 ? -13.100 -2.803 -23.531 1.00 85.00 185 TRP A O 1
ATOM 1482 N N . MET A 1 186 ? -13.115 -0.641 -24.113 1.00 80.88 186 MET A N 1
ATOM 1483 C CA . MET A 1 186 ? -14.575 -0.524 -24.185 1.00 80.88 186 MET A CA 1
ATOM 1484 C C . MET A 1 186 ? -15.186 -1.385 -25.293 1.00 80.88 186 MET A C 1
ATOM 1486 O O . MET A 1 186 ? -16.204 -2.023 -25.052 1.00 80.88 186 MET A O 1
ATOM 1490 N N . ALA A 1 187 ? -14.556 -1.449 -26.469 1.00 82.06 187 ALA A N 1
ATOM 1491 C CA . ALA A 1 187 ? -14.970 -2.317 -27.573 1.00 82.06 187 ALA A CA 1
ATOM 1492 C C . ALA A 1 187 ? -15.027 -3.784 -27.141 1.00 82.06 187 ALA A C 1
ATOM 1494 O O . ALA A 1 187 ? -16.017 -4.468 -27.381 1.00 82.06 187 ALA A O 1
ATOM 1495 N N . SER A 1 188 ? -13.988 -4.236 -26.435 1.00 83.31 188 SER A N 1
ATOM 1496 C CA . SER A 1 188 ? -13.943 -5.577 -25.855 1.00 83.31 188 SER A CA 1
ATOM 1497 C C . SER A 1 188 ? -14.984 -5.758 -24.750 1.00 83.31 188 SER A C 1
ATOM 1499 O O . SER A 1 188 ? -15.697 -6.754 -24.745 1.00 83.31 188 SER A O 1
ATOM 1501 N N . HIS A 1 189 ? -15.106 -4.793 -23.838 1.00 86.62 189 HIS A N 1
ATOM 1502 C CA . HIS A 1 189 ? -16.009 -4.886 -22.693 1.00 86.62 189 HIS A CA 1
ATOM 1503 C C . HIS A 1 189 ? -17.484 -4.943 -23.111 1.00 86.62 189 HIS A C 1
ATOM 1505 O O . HIS A 1 189 ? -18.248 -5.717 -22.540 1.00 86.62 189 HIS A O 1
ATOM 1511 N N . PHE A 1 190 ? -17.885 -4.170 -24.124 1.00 84.38 190 PHE A N 1
ATOM 1512 C CA . PHE A 1 190 ? -19.260 -4.130 -24.638 1.00 84.38 190 PHE A CA 1
ATOM 1513 C C . PHE A 1 190 ? -19.522 -5.032 -25.849 1.00 84.38 190 PHE A C 1
ATOM 1515 O O . PHE A 1 190 ? -20.665 -5.083 -26.288 1.00 84.38 190 PHE A O 1
ATOM 1522 N N . GLU A 1 191 ? -18.509 -5.731 -26.373 1.00 83.50 191 GLU A N 1
ATOM 1523 C CA . GLU A 1 191 ? -18.599 -6.541 -27.604 1.00 83.50 191 GLU A CA 1
ATOM 1524 C C . GLU A 1 191 ? -19.116 -5.750 -28.819 1.00 83.50 191 GLU A C 1
ATOM 1526 O O . GLU A 1 191 ? -19.948 -6.212 -29.599 1.00 83.50 191 GLU A O 1
ATOM 1531 N N . LEU A 1 192 ? -18.608 -4.527 -28.994 1.00 76.44 192 LEU A N 1
ATOM 1532 C CA . LEU A 1 192 ? -18.986 -3.636 -30.093 1.00 76.44 192 LEU A CA 1
ATOM 1533 C C . LEU A 1 192 ? -17.755 -3.194 -30.906 1.00 76.44 192 LEU A C 1
ATOM 1535 O O . LEU A 1 192 ? -16.654 -3.121 -30.359 1.00 76.44 192 LEU A O 1
ATOM 1539 N N . PRO A 1 193 ? -17.902 -2.862 -32.206 1.00 76.31 193 PRO A N 1
ATOM 1540 C CA . PRO A 1 193 ? -16.781 -2.435 -33.046 1.00 76.31 193 PRO A CA 1
ATOM 1541 C C . PRO A 1 193 ? -16.072 -1.187 -32.499 1.00 76.31 193 PRO A C 1
ATOM 1543 O O . PRO A 1 193 ? -16.727 -0.202 -32.157 1.00 76.31 193 PRO A O 1
ATOM 1546 N N . GLU A 1 194 ? -14.736 -1.162 -32.502 1.00 68.00 194 GLU A N 1
ATOM 1547 C CA . GLU A 1 194 ? -13.928 -0.055 -31.950 1.00 68.00 194 GLU A CA 1
ATOM 1548 C C . GLU A 1 194 ? -14.267 1.317 -32.567 1.00 68.00 194 GLU A C 1
ATOM 1550 O O . GLU A 1 194 ? -14.285 2.329 -31.867 1.00 68.00 194 GLU A O 1
ATOM 1555 N N . ALA A 1 195 ? -14.639 1.352 -33.852 1.00 62.28 195 ALA A N 1
ATOM 1556 C CA . ALA A 1 195 ? -15.071 2.568 -34.550 1.00 62.28 195 ALA A CA 1
ATOM 1557 C C . ALA A 1 195 ? -16.375 3.181 -33.995 1.00 62.28 195 ALA A C 1
ATOM 1559 O O . ALA A 1 195 ? -16.626 4.366 -34.199 1.00 62.28 195 ALA A O 1
ATOM 1560 N N . SER A 1 196 ? -17.187 2.391 -33.286 1.00 61.69 196 SER A N 1
ATOM 1561 C CA . SER A 1 196 ? -18.433 2.830 -32.642 1.00 61.69 196 SER A CA 1
ATOM 1562 C C . SER A 1 196 ? -18.260 3.205 -31.164 1.00 61.69 196 SER A C 1
ATOM 1564 O O . SER A 1 196 ? -19.195 3.701 -30.544 1.00 61.69 196 SER A O 1
ATOM 1566 N N . MET A 1 197 ? -17.065 3.014 -30.591 1.00 68.44 197 MET A N 1
ATOM 1567 C CA . MET A 1 197 ? -16.791 3.209 -29.165 1.00 68.44 197 MET A CA 1
ATOM 1568 C C . MET A 1 197 ? -16.245 4.604 -28.873 1.00 68.44 197 MET A C 1
ATOM 1570 O O . MET A 1 197 ? -15.040 4.814 -28.749 1.00 68.44 197 MET A O 1
ATOM 1574 N N . ALA A 1 198 ? -17.154 5.563 -28.723 1.00 66.81 198 ALA A N 1
ATOM 1575 C CA . ALA A 1 198 ? -16.880 6.851 -28.096 1.00 66.81 198 ALA A CA 1
ATOM 1576 C C . ALA A 1 198 ? -17.868 7.029 -26.934 1.00 66.81 198 ALA A C 1
ATOM 1578 O O . ALA A 1 198 ? -19.020 7.393 -27.176 1.00 66.81 198 ALA A O 1
ATOM 1579 N N . PRO A 1 199 ? -17.471 6.726 -25.683 1.00 77.06 199 PRO A N 1
ATOM 1580 C CA . PRO A 1 199 ? -18.396 6.826 -24.570 1.00 77.06 199 PRO A CA 1
ATOM 1581 C C . PRO A 1 199 ? -18.811 8.280 -24.370 1.00 77.06 199 PRO A C 1
ATOM 1583 O O . PRO A 1 199 ? -17.983 9.196 -24.432 1.00 77.06 199 PRO A O 1
ATOM 1586 N N . THR A 1 200 ? -20.077 8.489 -24.031 1.00 86.88 200 THR A N 1
ATOM 1587 C CA . THR A 1 200 ? -20.487 9.796 -23.529 1.00 86.88 200 THR A CA 1
ATOM 1588 C C . THR A 1 200 ? -20.029 9.899 -22.079 1.00 86.88 200 THR A C 1
ATOM 1590 O O . THR A 1 200 ? -20.449 9.122 -21.218 1.00 86.88 200 THR A O 1
ATOM 1593 N N . SER A 1 201 ? -19.079 10.800 -21.824 1.00 89.50 201 SER A N 1
ATOM 1594 C CA . SER A 1 201 ? -18.444 10.944 -20.516 1.00 89.50 201 SER A CA 1
ATOM 1595 C C . SER A 1 201 ? -19.032 12.118 -19.750 1.00 89.50 201 SER A C 1
ATOM 1597 O O . SER A 1 201 ? -19.042 13.231 -20.266 1.00 89.50 201 SER A O 1
ATOM 1599 N N . TYR A 1 202 ? -19.444 11.878 -18.508 1.00 92.25 202 TYR A N 1
ATOM 1600 C CA . TYR A 1 202 ? -20.055 12.883 -17.645 1.00 92.25 202 TYR A CA 1
ATOM 1601 C C . TYR A 1 202 ? -19.297 13.044 -16.330 1.00 92.25 202 TYR A C 1
ATOM 1603 O O . TYR A 1 202 ? -18.834 12.074 -15.716 1.00 92.25 202 TYR A O 1
ATOM 1611 N N . MET A 1 203 ? -19.215 14.287 -15.863 1.00 92.62 203 MET A N 1
ATOM 1612 C CA . MET A 1 203 ? -18.811 14.604 -14.502 1.00 92.62 203 MET A CA 1
ATOM 1613 C C . MET A 1 203 ? -19.994 14.423 -13.545 1.00 92.62 203 MET A C 1
ATOM 1615 O O . MET A 1 203 ? -21.040 15.049 -13.695 1.00 92.62 203 MET A O 1
ATOM 1619 N N . VAL A 1 204 ? -19.802 13.635 -12.487 1.00 94.94 204 VAL A N 1
ATOM 1620 C CA . VAL A 1 204 ? -20.760 13.544 -11.376 1.00 94.94 204 VAL A CA 1
ATOM 1621 C C . VAL A 1 204 ? -20.155 14.194 -10.132 1.00 94.94 204 VAL A C 1
ATOM 1623 O O . VAL A 1 204 ? -19.743 13.521 -9.187 1.00 94.94 204 VAL A O 1
ATOM 1626 N N . LEU A 1 205 ? -20.055 15.527 -10.152 1.00 94.62 205 LEU A N 1
ATOM 1627 C CA . LEU A 1 205 ? -19.534 16.336 -9.045 1.00 94.62 205 LEU A CA 1
ATOM 1628 C C . LEU A 1 205 ? -20.689 16.904 -8.211 1.00 94.62 205 LEU A C 1
ATOM 1630 O O . LEU A 1 205 ? -21.341 17.856 -8.637 1.00 94.62 205 LEU A O 1
ATOM 1634 N N . LYS A 1 206 ? -20.948 16.300 -7.049 1.00 95.38 206 LYS A N 1
ATOM 1635 C CA . LYS A 1 206 ? -21.994 16.720 -6.098 1.00 95.38 206 LYS A CA 1
ATOM 1636 C C . LYS A 1 206 ? -21.358 17.249 -4.805 1.00 95.38 206 LYS A C 1
ATOM 1638 O O . LYS A 1 206 ? -20.147 17.115 -4.598 1.00 95.38 206 LYS A O 1
ATOM 1643 N N . GLY A 1 207 ? -22.183 17.803 -3.917 1.00 95.19 207 GLY A N 1
ATOM 1644 C CA . GLY A 1 207 ? -21.797 18.275 -2.584 1.00 95.19 207 GLY A CA 1
ATOM 1645 C C . GLY A 1 207 ? -22.420 19.623 -2.268 1.00 95.19 207 GLY A C 1
ATOM 1646 O O . GLY A 1 207 ? -23.590 19.817 -2.583 1.00 95.19 207 GLY A O 1
ATOM 1647 N N . ALA A 1 208 ? -21.660 20.541 -1.665 1.00 95.38 208 ALA A N 1
ATOM 1648 C CA . ALA A 1 208 ? -22.135 21.902 -1.403 1.00 95.38 208 ALA A CA 1
ATOM 1649 C C . ALA A 1 208 ? -21.013 22.952 -1.450 1.00 95.38 208 ALA A C 1
ATOM 1651 O O . ALA A 1 208 ? -19.853 22.658 -1.145 1.00 95.38 208 ALA A O 1
ATOM 1652 N N . LEU A 1 209 ? -21.383 24.184 -1.802 1.00 95.56 209 LEU A N 1
ATOM 1653 C CA . LEU A 1 209 ? -20.530 25.369 -1.705 1.00 95.56 209 LEU A CA 1
ATOM 1654 C C . LEU A 1 209 ? -20.967 26.212 -0.507 1.00 95.56 209 LEU A C 1
ATOM 1656 O O . LEU A 1 209 ? -22.160 26.401 -0.278 1.00 95.56 209 LEU A O 1
ATOM 1660 N N . PHE A 1 210 ? -20.009 26.716 0.258 1.00 96.25 210 PHE A N 1
ATOM 1661 C CA . PHE A 1 210 ? -20.264 27.464 1.481 1.00 96.25 210 PHE A CA 1
ATOM 1662 C C . PHE A 1 210 ? -19.779 28.892 1.340 1.00 96.25 210 PHE A C 1
ATOM 1664 O O . PHE A 1 210 ? -18.697 29.146 0.816 1.00 96.25 210 PHE A O 1
ATOM 1671 N N . TYR A 1 211 ? -20.566 29.825 1.852 1.00 94.38 211 TYR A N 1
ATOM 1672 C CA . TYR A 1 211 ? -20.355 31.251 1.662 1.00 94.38 211 TYR A CA 1
ATOM 1673 C C . TYR A 1 211 ? -20.095 31.969 2.990 1.00 94.38 211 TYR A C 1
ATOM 1675 O O . TYR A 1 211 ? -20.672 31.574 4.002 1.00 94.38 211 TYR A O 1
ATOM 1683 N N . PRO A 1 212 ? -19.232 32.997 3.020 1.00 93.88 212 PRO A N 1
ATOM 1684 C CA . PRO A 1 212 ? -18.807 33.613 4.271 1.00 93.88 212 PRO A CA 1
ATOM 1685 C C . PRO A 1 212 ? -19.990 34.275 4.984 1.00 93.88 212 PRO A C 1
ATOM 1687 O O . PRO A 1 212 ? -20.669 35.133 4.425 1.00 93.88 212 PRO A O 1
ATOM 1690 N N . LEU A 1 213 ? -20.227 33.882 6.233 1.00 93.94 213 LEU A N 1
ATOM 1691 C CA . LEU A 1 213 ? -21.323 34.377 7.069 1.00 93.94 213 LEU A CA 1
ATOM 1692 C C . LEU A 1 213 ? -21.089 35.822 7.545 1.00 93.94 213 LEU A C 1
ATOM 1694 O O . LEU A 1 213 ? -22.036 36.540 7.873 1.00 93.94 213 LEU A O 1
ATOM 1698 N N . THR A 1 214 ? -19.831 36.270 7.525 1.00 89.50 214 THR A N 1
ATOM 1699 C CA . THR A 1 214 ? -19.407 37.621 7.920 1.00 89.50 214 THR A CA 1
ATOM 1700 C C . THR A 1 214 ? -20.117 38.723 7.131 1.00 89.50 214 THR A C 1
ATOM 1702 O O . THR A 1 214 ? -20.322 39.814 7.657 1.00 89.50 214 THR A O 1
ATOM 1705 N N . THR A 1 215 ? -20.542 38.446 5.894 1.00 82.25 215 THR A N 1
ATOM 1706 C CA . THR A 1 215 ? -21.208 39.415 5.007 1.00 82.25 215 THR A CA 1
ATOM 1707 C C . THR A 1 215 ? -22.722 39.219 4.894 1.00 82.25 215 THR A C 1
ATOM 1709 O O . THR A 1 215 ? -23.378 39.948 4.150 1.00 82.25 215 THR A O 1
ATOM 1712 N N . LEU A 1 216 ? -23.298 38.260 5.626 1.00 90.06 216 LEU A N 1
ATOM 1713 C CA . LEU A 1 216 ? -24.713 37.891 5.535 1.00 90.06 216 LEU A CA 1
ATOM 1714 C C . LEU A 1 216 ? -25.498 38.361 6.759 1.00 90.06 216 LEU A C 1
ATOM 1716 O O . LEU A 1 216 ? -24.968 38.377 7.871 1.00 90.06 216 LEU A O 1
ATOM 1720 N N . ALA A 1 217 ? -26.767 38.737 6.569 1.00 90.88 217 ALA A N 1
ATOM 1721 C CA . ALA A 1 217 ? -27.650 39.126 7.670 1.00 90.88 217 ALA A CA 1
ATOM 1722 C C . ALA A 1 217 ? -28.287 37.905 8.352 1.00 90.88 217 ALA A C 1
ATOM 1724 O O . ALA A 1 217 ? -28.581 37.954 9.542 1.00 90.88 217 ALA A O 1
ATOM 1725 N N . SER A 1 218 ? -28.445 36.800 7.623 1.00 93.06 218 SER A N 1
ATOM 1726 C CA . SER A 1 218 ? -28.906 35.517 8.144 1.00 93.06 218 SER A CA 1
ATOM 1727 C C . SER A 1 218 ? -28.234 34.333 7.441 1.00 93.06 218 SER A C 1
ATOM 1729 O O . SER A 1 218 ? -27.786 34.446 6.298 1.00 93.06 218 SER A O 1
ATOM 1731 N N . THR A 1 219 ? -28.215 33.168 8.090 1.00 92.75 219 THR A N 1
ATOM 1732 C CA . THR A 1 219 ? -27.753 31.887 7.525 1.00 92.75 219 THR A CA 1
ATOM 1733 C C . THR A 1 219 ? -28.484 31.473 6.237 1.00 92.75 219 THR A C 1
ATOM 1735 O O . THR A 1 219 ? -27.932 30.720 5.432 1.00 92.75 219 THR A O 1
ATOM 1738 N N . PHE A 1 220 ? -29.685 32.009 5.981 1.00 86.00 220 PHE A N 1
ATOM 1739 C CA . PHE A 1 220 ? -30.466 31.773 4.754 1.00 86.00 220 PHE A CA 1
ATOM 1740 C C . PHE A 1 220 ? -30.080 32.674 3.576 1.00 86.00 220 PHE A C 1
ATOM 1742 O O . PHE A 1 220 ? -30.372 32.350 2.421 1.00 86.00 220 PHE A O 1
ATOM 1749 N N . ASP A 1 221 ? -29.406 33.798 3.835 1.00 88.44 221 ASP A N 1
ATOM 1750 C CA . ASP A 1 221 ? -29.100 34.799 2.807 1.00 88.44 221 ASP A CA 1
ATOM 1751 C C . ASP A 1 221 ? -28.059 34.323 1.787 1.00 88.44 221 ASP A C 1
ATOM 1753 O O . ASP A 1 221 ? -27.876 34.962 0.753 1.00 88.44 221 ASP A O 1
ATOM 1757 N N . VAL A 1 222 ? -27.433 33.162 2.009 1.00 85.19 222 VAL A N 1
ATOM 1758 C CA . VAL A 1 222 ? -26.522 32.502 1.054 1.00 85.19 222 VAL A CA 1
ATOM 1759 C C . VAL A 1 222 ? -27.143 32.323 -0.339 1.00 85.19 222 VAL A C 1
ATOM 1761 O O . VAL A 1 222 ? -26.433 32.286 -1.347 1.00 85.19 222 VAL A O 1
ATOM 1764 N N . GLN A 1 223 ? -28.476 32.252 -0.413 1.00 81.12 223 GLN A N 1
ATOM 1765 C CA . GLN A 1 223 ? -29.242 32.148 -1.659 1.00 81.12 223 GLN A CA 1
ATOM 1766 C C . GLN A 1 223 ? -29.246 33.448 -2.480 1.00 81.12 223 GLN A C 1
ATOM 1768 O O . GLN A 1 223 ? -29.504 33.413 -3.679 1.00 81.12 223 GLN A O 1
ATOM 1773 N N . ARG A 1 224 ? -28.953 34.595 -1.854 1.00 80.69 224 ARG A N 1
ATOM 1774 C CA . ARG A 1 224 ? -28.924 35.921 -2.497 1.00 80.69 224 ARG A CA 1
ATOM 1775 C C . ARG A 1 224 ? -27.563 36.258 -3.108 1.00 80.69 224 ARG A C 1
ATOM 1777 O O . ARG A 1 224 ? -27.448 37.255 -3.815 1.00 80.69 224 ARG A O 1
ATOM 1784 N N . ILE A 1 225 ? -26.533 35.455 -2.835 1.00 81.00 225 ILE A N 1
ATOM 1785 C CA . ILE A 1 225 ? -25.176 35.711 -3.322 1.00 81.00 225 ILE A CA 1
ATOM 1786 C C . ILE A 1 225 ? -25.123 35.479 -4.840 1.00 81.00 225 ILE A C 1
ATOM 1788 O O . ILE A 1 225 ? -25.478 34.376 -5.282 1.00 81.00 225 ILE A O 1
ATOM 1792 N N . PRO A 1 226 ? -24.651 36.469 -5.629 1.00 76.56 226 PRO A N 1
ATOM 1793 C CA . PRO A 1 226 ? -24.551 36.357 -7.077 1.00 76.56 226 PRO A CA 1
ATOM 1794 C C . PRO A 1 226 ? -23.800 35.104 -7.519 1.00 76.56 226 PRO A C 1
ATOM 1796 O O . PRO A 1 226 ? -22.815 34.687 -6.907 1.00 76.56 226 PRO A O 1
ATOM 1799 N N . LEU A 1 227 ? -24.290 34.499 -8.595 1.00 75.19 227 LEU A N 1
ATOM 1800 C CA . LEU A 1 227 ? -23.666 33.333 -9.199 1.00 75.19 227 LEU A CA 1
ATOM 1801 C C . LEU A 1 227 ? -22.357 33.718 -9.893 1.00 75.19 227 LEU A C 1
ATOM 1803 O O . LEU A 1 227 ? -22.231 34.794 -10.473 1.00 75.19 227 LEU A O 1
ATOM 1807 N N . CYS A 1 228 ? -21.397 32.803 -9.823 1.00 81.75 228 CYS A N 1
ATOM 1808 C CA . CYS A 1 228 ? -20.190 32.819 -10.637 1.00 81.75 228 CYS A CA 1
ATOM 1809 C C . CYS A 1 228 ? -20.458 32.041 -11.928 1.00 81.75 228 CYS A C 1
ATOM 1811 O O . CYS A 1 228 ? -21.198 31.054 -11.913 1.00 81.75 228 CYS A O 1
ATOM 1813 N N . GLU A 1 229 ? -19.818 32.451 -13.019 1.00 81.81 229 GLU A N 1
ATOM 1814 C CA . GLU A 1 229 ? -19.778 31.675 -14.258 1.00 81.81 229 GLU A CA 1
ATOM 1815 C C . GLU A 1 229 ? -19.228 30.260 -13.988 1.00 81.81 229 GLU A C 1
ATOM 1817 O O . GLU A 1 229 ? -18.322 30.073 -13.171 1.00 81.81 229 GLU A O 1
ATOM 1822 N N . GLY A 1 230 ? -19.822 29.249 -14.625 1.00 85.25 230 GLY A N 1
ATOM 1823 C CA . GLY A 1 230 ? -19.447 27.842 -14.454 1.00 85.25 230 GLY A CA 1
ATOM 1824 C C . GLY A 1 230 ? -20.048 27.123 -13.236 1.00 85.25 230 GLY A C 1
ATOM 1825 O O . GLY A 1 230 ? -19.885 25.910 -13.123 1.00 85.25 230 GLY A O 1
ATOM 1826 N N . LEU A 1 231 ? -20.764 27.803 -12.331 1.00 92.44 231 LEU A N 1
ATOM 1827 C CA . LEU A 1 231 ? -21.510 27.141 -11.248 1.00 92.44 231 LEU A CA 1
ATOM 1828 C C . LEU A 1 231 ? -22.927 26.765 -11.694 1.00 92.44 231 LEU A C 1
ATOM 1830 O O . LEU A 1 231 ? -23.564 27.510 -12.437 1.00 92.44 231 LEU A O 1
ATOM 1834 N N . ALA A 1 232 ? -23.464 25.649 -11.191 1.00 91.38 232 ALA A N 1
ATOM 1835 C CA . ALA A 1 232 ? -24.882 25.344 -11.399 1.00 91.38 232 ALA A CA 1
ATOM 1836 C C . ALA A 1 232 ? -25.752 26.400 -10.700 1.00 91.38 232 ALA A C 1
ATOM 1838 O O . ALA A 1 232 ? -25.427 26.837 -9.597 1.00 91.38 232 ALA A O 1
ATOM 1839 N N . LEU A 1 233 ? -26.866 26.815 -11.303 1.00 88.88 233 LEU A N 1
ATOM 1840 C CA . LEU A 1 233 ? -27.720 27.870 -10.733 1.00 88.88 233 LEU A CA 1
ATOM 1841 C C . LEU A 1 233 ? -28.333 27.462 -9.385 1.00 88.88 233 LEU A C 1
ATOM 1843 O O . LEU A 1 233 ? -28.546 28.298 -8.509 1.00 88.88 233 LEU A O 1
ATOM 1847 N N . ASP A 1 234 ? -28.584 26.169 -9.221 1.00 89.38 234 ASP A N 1
ATOM 1848 C CA . ASP A 1 234 ? -29.281 25.551 -8.102 1.00 89.38 234 ASP A CA 1
ATOM 1849 C C . ASP A 1 234 ? -28.361 24.713 -7.198 1.00 89.38 234 ASP A C 1
ATOM 1851 O O . ASP A 1 234 ? -28.863 23.990 -6.333 1.00 89.38 234 ASP A O 1
ATOM 1855 N N . HIS A 1 235 ? -27.030 24.815 -7.356 1.00 92.62 235 HIS A N 1
ATOM 1856 C CA . HIS A 1 235 ? -26.078 24.086 -6.513 1.00 92.62 235 HIS A CA 1
ATOM 1857 C C . HIS A 1 235 ? -26.391 24.285 -5.024 1.00 92.62 235 HIS A C 1
ATOM 1859 O O . HIS A 1 235 ? -26.843 25.344 -4.580 1.00 92.62 235 HIS A O 1
ATOM 1865 N N . ARG A 1 236 ? -26.120 23.262 -4.212 1.00 93.06 236 ARG A N 1
ATOM 1866 C CA . ARG A 1 236 ? -26.385 23.341 -2.772 1.00 93.06 236 ARG A CA 1
ATOM 1867 C C . ARG A 1 236 ? -25.475 24.376 -2.117 1.00 93.06 236 ARG A C 1
ATOM 1869 O O . ARG A 1 236 ? -24.256 24.331 -2.282 1.00 93.06 236 ARG A O 1
ATOM 1876 N N . ARG A 1 237 ? -26.087 25.264 -1.335 1.00 93.25 237 ARG A N 1
ATOM 1877 C CA . ARG A 1 237 ? -25.415 26.358 -0.634 1.00 93.25 237 ARG A CA 1
ATOM 1878 C C . ARG A 1 237 ? -25.480 26.169 0.871 1.00 93.25 237 ARG A C 1
ATOM 1880 O O . ARG A 1 237 ? -26.521 25.777 1.392 1.00 93.25 237 ARG A O 1
ATOM 1887 N N . GLY A 1 238 ? -24.387 26.493 1.543 1.00 95.44 238 GLY A N 1
ATOM 1888 C CA . GLY A 1 238 ? -24.314 26.657 2.991 1.00 95.44 238 GLY A CA 1
ATOM 1889 C C . GLY A 1 238 ? -23.535 27.917 3.356 1.00 95.44 238 GLY A C 1
ATOM 1890 O O . GLY A 1 238 ? -23.135 28.686 2.479 1.00 95.44 238 GLY A O 1
ATOM 1891 N N . TRP A 1 239 ? -23.299 28.127 4.643 1.00 96.38 239 TRP A N 1
ATOM 1892 C CA . TRP A 1 239 ? -22.508 29.251 5.151 1.00 96.38 239 TRP A CA 1
ATOM 1893 C C . TRP A 1 239 ? -21.208 28.779 5.813 1.00 96.38 239 TRP A C 1
ATOM 1895 O O . TRP A 1 239 ? -21.082 27.619 6.189 1.00 96.38 239 TRP A O 1
ATOM 1905 N N . TRP A 1 240 ? -20.214 29.647 5.965 1.00 96.94 240 TRP A N 1
ATOM 1906 C CA . TRP A 1 240 ? -19.042 29.338 6.782 1.00 96.94 240 TRP A CA 1
ATOM 1907 C C . TRP A 1 240 ? -18.555 30.544 7.581 1.00 96.94 240 TRP A C 1
ATOM 1909 O O . TRP A 1 240 ? -18.754 31.685 7.168 1.00 96.94 240 TRP A O 1
ATOM 1919 N N . THR A 1 241 ? -17.925 30.302 8.729 1.00 96.62 241 THR A N 1
ATOM 1920 C CA . THR A 1 241 ? -17.325 31.351 9.569 1.00 96.62 241 THR A CA 1
ATOM 1921 C C . THR A 1 241 ? -16.092 30.831 10.307 1.00 96.62 241 THR A C 1
ATOM 1923 O O . THR A 1 241 ? -16.050 29.662 10.687 1.00 96.62 241 THR A O 1
ATOM 1926 N N . SER A 1 242 ? -15.105 31.701 10.523 1.00 95.00 242 SER A N 1
ATOM 1927 C CA . SER A 1 242 ? -13.990 31.507 11.466 1.00 95.00 242 SER A CA 1
ATOM 1928 C C . SER A 1 242 ? -14.158 32.321 12.760 1.00 95.00 242 SER A C 1
ATOM 1930 O O . SER A 1 242 ? -13.303 32.284 13.640 1.00 95.00 242 SER A O 1
ATOM 1932 N N . ALA A 1 243 ? -15.271 33.052 12.897 1.00 95.06 243 ALA A N 1
ATOM 1933 C CA . ALA A 1 243 ? -15.612 33.879 14.052 1.00 95.06 243 ALA A CA 1
ATOM 1934 C C . ALA A 1 243 ? -17.029 33.541 14.572 1.00 95.06 243 ALA A C 1
ATOM 1936 O O . ALA A 1 243 ? -17.919 34.401 14.600 1.00 95.06 243 ALA A O 1
ATOM 1937 N N . PRO A 1 244 ? -17.281 32.283 14.990 1.00 95.31 244 PRO A N 1
ATOM 1938 C CA . PRO A 1 244 ? -18.625 31.820 15.336 1.00 95.31 244 PRO A CA 1
ATOM 1939 C C . PRO A 1 244 ? -19.271 32.634 16.467 1.00 95.31 244 PRO A C 1
ATOM 1941 O O . PRO A 1 244 ? -20.471 32.895 16.409 1.00 95.31 244 PRO A O 1
ATOM 1944 N N . SER A 1 245 ? -18.487 33.099 17.447 1.00 93.94 245 SER A N 1
ATOM 1945 C CA . SER A 1 245 ? -18.974 33.878 18.596 1.00 93.94 245 SER A CA 1
ATOM 1946 C C . SER A 1 245 ? -19.588 35.226 18.216 1.00 93.94 245 SER A C 1
ATOM 1948 O O . SER A 1 245 ? -20.473 35.705 18.919 1.00 93.94 245 SER A O 1
ATOM 1950 N N . SER A 1 246 ? -19.143 35.842 17.115 1.00 94.00 246 SER A N 1
ATOM 1951 C CA . SER A 1 246 ? -19.727 37.088 16.605 1.00 94.00 246 SER A CA 1
ATOM 1952 C C . SER A 1 246 ? -20.789 36.843 15.537 1.00 94.00 246 SER A C 1
ATOM 1954 O O . SER A 1 246 ? -21.783 37.567 15.479 1.00 94.00 246 SER A O 1
ATOM 1956 N N . ASP A 1 247 ? -20.598 35.835 14.684 1.00 95.75 247 ASP A N 1
ATOM 1957 C CA . ASP A 1 247 ? -21.461 35.636 13.522 1.00 95.75 247 ASP A CA 1
ATOM 1958 C C . ASP A 1 247 ? -22.746 34.870 13.841 1.00 95.75 247 ASP A C 1
ATOM 1960 O O . ASP A 1 247 ? -23.818 35.284 13.395 1.00 95.75 247 ASP A O 1
ATOM 1964 N N . LEU A 1 248 ? -22.682 33.784 14.620 1.00 95.25 248 LEU A N 1
ATOM 1965 C CA . LEU A 1 248 ? -23.853 32.933 14.862 1.00 95.25 248 LEU A CA 1
ATOM 1966 C C . LEU A 1 248 ? -24.962 33.658 15.641 1.00 95.25 248 LEU A C 1
ATOM 1968 O O . LEU A 1 248 ? -26.098 33.637 15.163 1.00 95.25 248 LEU A O 1
ATOM 1972 N N . PRO A 1 249 ? -24.695 34.376 16.754 1.00 94.44 249 PRO A N 1
ATOM 1973 C CA . PRO A 1 249 ? -25.752 35.090 17.482 1.00 94.44 249 PRO A CA 1
ATOM 1974 C C . PRO A 1 249 ? -26.448 36.175 16.652 1.00 94.44 249 PRO A C 1
ATOM 1976 O O . PRO A 1 249 ? -27.608 36.495 16.891 1.00 94.44 249 PRO A O 1
ATOM 1979 N N . ARG A 1 250 ? -25.737 36.749 15.674 1.00 94.12 250 ARG A N 1
ATOM 1980 C CA . ARG A 1 250 ? -26.244 37.810 14.798 1.00 94.12 250 ARG A CA 1
ATOM 1981 C C . ARG A 1 250 ? -27.097 37.279 13.645 1.00 94.12 250 ARG A C 1
ATOM 1983 O O . ARG A 1 250 ? -27.973 37.994 13.174 1.00 94.12 250 ARG A O 1
ATOM 1990 N N . THR A 1 251 ? -26.815 36.070 13.162 1.00 94.44 251 THR A N 1
ATOM 1991 C CA . THR A 1 251 ? -27.358 35.550 11.891 1.00 94.44 251 THR A CA 1
ATOM 1992 C C . THR A 1 251 ? -28.367 34.414 12.052 1.00 94.44 251 THR A C 1
ATOM 1994 O O . THR A 1 251 ? -29.010 34.023 11.073 1.00 94.44 251 THR A O 1
ATOM 1997 N N . THR A 1 252 ? -28.528 33.901 13.272 1.00 92.75 252 THR A N 1
ATOM 1998 C CA . THR A 1 252 ? -29.393 32.757 13.585 1.00 92.75 252 THR A CA 1
ATOM 1999 C C . THR A 1 252 ? -30.553 33.164 14.489 1.00 92.75 252 THR A C 1
ATOM 2001 O O . THR A 1 252 ? -30.481 34.135 15.243 1.00 92.75 252 THR A O 1
ATOM 2004 N N . SER A 1 253 ? -31.659 32.425 14.404 1.00 89.69 253 SER A N 1
ATOM 2005 C CA . SER A 1 253 ? -32.803 32.626 15.294 1.00 89.69 253 SER A CA 1
ATOM 2006 C C . SER A 1 253 ? -32.548 31.951 16.645 1.00 89.69 253 SER A C 1
ATOM 2008 O O . SER A 1 253 ? -32.159 30.783 16.669 1.00 89.69 253 SER A O 1
ATOM 2010 N N . PRO A 1 254 ? -32.870 32.592 17.784 1.00 85.75 254 PRO A N 1
ATOM 2011 C CA . PRO A 1 254 ? -32.746 31.967 19.104 1.00 85.75 254 PRO A CA 1
ATOM 2012 C C . PRO A 1 254 ? -33.705 30.782 19.308 1.00 85.75 254 PRO A C 1
ATOM 2014 O O . PRO A 1 254 ? -33.566 30.042 20.276 1.00 85.75 254 PRO A O 1
ATOM 2017 N N . LYS A 1 255 ? -34.695 30.606 18.419 1.00 87.25 255 LYS A N 1
ATOM 2018 C CA . LYS A 1 255 ? -35.613 29.456 18.419 1.00 87.25 255 LYS A CA 1
ATOM 2019 C C . LYS A 1 255 ? -35.083 28.263 17.620 1.00 87.25 255 LYS A C 1
ATOM 2021 O O . LYS A 1 255 ? -35.720 27.214 17.638 1.00 87.25 255 LYS A O 1
ATOM 2026 N N . HIS A 1 256 ? -33.998 28.438 16.870 1.00 94.19 256 HIS A N 1
ATOM 2027 C CA . HIS A 1 256 ? -33.378 27.356 16.116 1.00 94.19 256 HIS A CA 1
ATOM 2028 C C . HIS A 1 256 ? -32.370 26.618 16.992 1.00 94.19 256 HIS A C 1
ATOM 2030 O O . HIS A 1 256 ? -31.824 27.160 17.955 1.00 94.19 256 HIS A O 1
ATOM 2036 N N . THR A 1 257 ? -32.139 25.362 16.645 1.00 95.81 257 THR A N 1
ATOM 2037 C CA . THR A 1 257 ? -31.210 24.478 17.349 1.00 95.81 257 THR A CA 1
ATOM 2038 C C . THR A 1 257 ? -30.258 23.835 16.347 1.00 95.81 257 THR A C 1
ATOM 2040 O O . THR A 1 257 ? -30.533 23.823 15.149 1.00 95.81 257 THR A O 1
ATOM 2043 N N . PHE A 1 258 ? -29.108 23.353 16.809 1.00 97.69 258 PHE A N 1
ATOM 2044 C CA . PHE A 1 258 ? -28.000 22.965 15.944 1.00 97.69 258 PHE A CA 1
ATOM 2045 C C . PHE A 1 258 ? -27.527 21.546 16.217 1.00 97.69 258 PHE A C 1
ATOM 2047 O O . PHE A 1 258 ? -27.277 21.186 17.362 1.00 97.69 258 PHE A O 1
ATOM 2054 N N . ALA A 1 259 ? -27.320 20.764 15.162 1.00 97.31 259 ALA A N 1
ATOM 2055 C CA . ALA A 1 259 ? -26.673 19.460 15.247 1.00 97.31 259 ALA A CA 1
ATOM 2056 C C . ALA A 1 259 ? -25.252 19.539 14.681 1.00 97.31 259 ALA A C 1
ATOM 2058 O O . ALA A 1 259 ? -25.059 19.974 13.544 1.00 97.31 259 ALA A O 1
ATOM 2059 N N . ILE A 1 260 ? -24.261 19.067 15.437 1.00 96.56 260 ILE A N 1
ATOM 2060 C CA . ILE A 1 260 ? -22.912 18.826 14.912 1.00 96.56 260 ILE A CA 1
ATOM 2061 C C . ILE A 1 260 ? -22.952 17.522 14.120 1.00 96.56 260 ILE A C 1
ATOM 2063 O O . ILE A 1 260 ? -23.323 16.480 14.655 1.00 96.56 260 ILE A O 1
ATOM 2067 N N . LEU A 1 261 ? -22.608 17.573 12.833 1.00 93.50 261 LEU A N 1
ATOM 2068 C CA . LEU A 1 261 ? -22.800 16.450 11.923 1.00 93.50 261 LEU A CA 1
ATOM 2069 C C . LEU A 1 261 ? -21.546 15.567 11.836 1.00 93.50 261 LEU A C 1
ATOM 2071 O O . LEU A 1 261 ? -20.529 16.001 11.277 1.00 93.50 261 LEU A O 1
ATOM 2075 N N . PRO A 1 262 ? -21.623 14.284 12.243 1.00 89.00 262 PRO A N 1
ATOM 2076 C CA . PRO A 1 262 ? -20.622 13.295 11.862 1.00 89.00 262 PRO A CA 1
ATOM 2077 C C . PRO A 1 262 ? -20.519 13.201 10.336 1.00 89.00 262 PRO A C 1
ATOM 2079 O O . PRO A 1 262 ? -21.512 13.400 9.633 1.00 89.00 262 PRO A O 1
ATOM 2082 N N . LYS A 1 263 ? -19.349 12.822 9.803 1.00 86.75 263 LYS A N 1
ATOM 2083 C CA . LYS A 1 263 ? -19.098 12.769 8.344 1.00 86.75 263 LYS A CA 1
ATOM 2084 C C . LYS A 1 263 ? -20.154 11.983 7.557 1.00 86.75 263 LYS A C 1
ATOM 2086 O O . LYS A 1 263 ? -20.476 12.358 6.434 1.00 86.75 263 LYS A O 1
ATOM 2091 N N . MET A 1 264 ? -20.735 10.933 8.140 1.00 86.44 264 MET A N 1
ATOM 2092 C CA . MET A 1 264 ? -21.803 10.142 7.509 1.00 86.44 264 MET A CA 1
ATOM 2093 C C . MET A 1 264 ? -23.147 10.867 7.373 1.00 86.44 264 MET A C 1
ATOM 2095 O O . MET A 1 264 ? -23.996 10.448 6.593 1.00 86.44 264 MET A O 1
ATOM 2099 N N . ARG A 1 265 ? -23.356 11.982 8.077 1.00 90.25 265 ARG A N 1
ATOM 2100 C CA . ARG A 1 265 ? -24.553 12.829 7.963 1.00 90.25 265 ARG A CA 1
ATOM 2101 C C . ARG A 1 265 ? -24.345 14.048 7.049 1.00 90.25 265 ARG A C 1
ATOM 2103 O O . ARG A 1 265 ? -25.201 14.916 7.004 1.00 90.25 265 ARG A O 1
ATOM 2110 N N . TRP A 1 266 ? -23.241 14.116 6.295 1.00 92.88 266 TRP A N 1
ATOM 2111 C CA . TRP A 1 266 ? -22.917 15.280 5.453 1.00 92.88 266 TRP A CA 1
ATOM 2112 C C . TRP A 1 266 ? -23.667 15.345 4.110 1.00 92.88 266 TRP A C 1
ATOM 2114 O O . TRP A 1 266 ? -23.689 16.412 3.502 1.00 92.88 266 TRP A O 1
ATOM 2124 N N . LEU A 1 267 ? -24.256 14.241 3.628 1.00 93.69 267 LEU A N 1
ATOM 2125 C CA . LEU A 1 267 ? -24.961 14.205 2.337 1.00 93.69 267 LEU A CA 1
ATOM 2126 C C . LEU A 1 267 ? -26.357 14.843 2.438 1.00 93.69 267 LEU A C 1
ATOM 2128 O O . LEU A 1 267 ? -26.489 16.060 2.277 1.00 93.69 267 LEU A O 1
ATOM 2132 N N . ALA A 1 268 ? -27.393 14.046 2.713 1.00 92.56 268 ALA A N 1
ATOM 2133 C CA . ALA A 1 268 ? -28.765 14.530 2.758 1.00 92.56 268 ALA A CA 1
ATOM 2134 C C . ALA A 1 268 ? -29.025 15.497 3.935 1.00 92.56 268 ALA A C 1
ATOM 2136 O O . ALA A 1 268 ? -28.324 15.435 4.952 1.00 92.56 268 ALA A O 1
ATOM 2137 N N . PRO A 1 269 ? -30.012 16.409 3.814 1.00 91.75 269 PRO A N 1
ATOM 2138 C CA . PRO A 1 269 ? -30.545 17.168 4.944 1.00 91.75 269 PRO A CA 1
ATOM 2139 C C . PRO A 1 269 ? -30.969 16.260 6.098 1.00 91.75 269 PRO A C 1
ATOM 2141 O O . PRO A 1 269 ? -31.549 15.197 5.870 1.00 91.75 269 PRO A O 1
ATOM 2144 N N . VAL A 1 270 ? -30.674 16.662 7.331 1.00 90.69 270 VAL A N 1
ATOM 2145 C CA . VAL A 1 270 ? -31.130 15.931 8.516 1.00 90.69 270 VAL A CA 1
ATOM 2146 C C . VAL A 1 270 ? -32.566 16.313 8.872 1.00 90.69 270 VAL A C 1
ATOM 2148 O O . VAL A 1 270 ? -33.024 17.415 8.579 1.00 90.69 270 VAL A O 1
ATOM 2151 N N . VAL A 1 271 ? -33.271 15.387 9.516 1.00 88.44 271 VAL A N 1
ATOM 2152 C CA . VAL A 1 271 ? -34.598 15.617 10.096 1.00 88.44 271 VAL A CA 1
ATOM 2153 C C . VAL A 1 271 ? -34.507 15.252 11.572 1.00 88.44 271 VAL A C 1
ATOM 2155 O O . VAL A 1 271 ? -34.072 14.148 11.911 1.00 88.44 271 VAL A O 1
ATOM 2158 N N . ALA A 1 272 ? -34.850 16.199 12.438 1.00 90.50 272 ALA A N 1
ATOM 2159 C CA . ALA A 1 272 ? -34.830 16.031 13.880 1.00 90.50 272 ALA A CA 1
ATOM 2160 C C . ALA A 1 272 ? -36.202 15.610 14.409 1.00 90.50 272 ALA A C 1
ATOM 2162 O O . ALA A 1 272 ? -37.249 16.007 13.899 1.00 90.50 272 ALA A O 1
ATOM 2163 N N . PHE A 1 273 ? -36.178 14.820 15.474 1.00 88.50 273 PHE A N 1
ATOM 2164 C CA . PHE A 1 273 ? -37.350 14.285 16.147 1.00 88.50 273 PHE A CA 1
ATOM 2165 C C . PHE A 1 273 ? -37.499 14.941 17.507 1.00 88.50 273 PHE A C 1
ATOM 2167 O O . PHE A 1 273 ? -36.515 15.364 18.111 1.00 88.50 273 PHE A O 1
ATOM 2174 N N . ARG A 1 274 ? -38.743 15.031 17.978 1.00 88.88 274 ARG A N 1
ATOM 2175 C CA . ARG A 1 274 ? -39.068 15.662 19.253 1.00 88.88 274 ARG A CA 1
ATOM 2176 C C . ARG A 1 274 ? -39.219 14.623 20.354 1.00 88.88 274 ARG A C 1
ATOM 2178 O O . ARG A 1 274 ? -39.922 13.631 20.174 1.00 88.88 274 ARG A O 1
ATOM 2185 N N . GLU A 1 275 ? -38.587 14.877 21.489 1.00 87.94 275 GLU A N 1
ATOM 2186 C CA . GLU A 1 275 ? -38.753 14.098 22.713 1.00 87.94 275 GLU A CA 1
ATOM 2187 C C . GLU A 1 275 ? -39.957 14.601 23.533 1.00 87.94 275 GLU A C 1
ATOM 2189 O O . GLU A 1 275 ? -40.527 15.660 23.256 1.00 87.94 275 GLU A O 1
ATOM 2194 N N . GLY A 1 276 ? -40.389 13.834 24.540 1.00 82.00 276 GLY A N 1
ATOM 2195 C CA . GLY A 1 276 ? -41.564 14.171 25.357 1.00 82.00 276 GLY A CA 1
ATOM 2196 C C . GLY A 1 276 ? -41.446 15.493 26.130 1.00 82.00 276 GLY A C 1
ATOM 2197 O O . GLY A 1 276 ? -42.465 16.079 26.489 1.00 82.00 276 GLY A O 1
ATOM 2198 N N . ASP A 1 277 ? -40.224 15.985 26.344 1.00 85.88 277 ASP A N 1
ATOM 2199 C CA . ASP A 1 277 ? -39.915 17.268 26.987 1.00 85.88 277 ASP A CA 1
ATOM 2200 C C . ASP A 1 277 ? -39.836 18.454 26.001 1.00 85.88 277 ASP A C 1
ATOM 2202 O O . ASP A 1 277 ? -39.637 19.600 26.405 1.00 85.88 277 ASP A O 1
ATOM 2206 N N . GLY A 1 278 ? -40.017 18.192 24.703 1.00 83.44 278 GLY A N 1
ATOM 2207 C CA . GLY A 1 278 ? -39.978 19.190 23.642 1.00 83.44 278 GLY A CA 1
ATOM 2208 C C . GLY A 1 278 ? -38.609 19.407 22.993 1.00 83.44 278 GLY A C 1
ATOM 2209 O O . GLY A 1 278 ? -38.563 20.121 21.984 1.00 83.44 278 GLY A O 1
ATOM 2210 N N . SER A 1 279 ? -37.536 18.792 23.505 1.00 87.81 279 SER A N 1
ATOM 2211 C CA . SER A 1 279 ? -36.190 18.853 22.921 1.00 87.81 279 SER A CA 1
ATOM 2212 C C . SER A 1 279 ? -36.116 18.126 21.572 1.00 87.81 279 SER A C 1
ATOM 2214 O O . SER A 1 279 ? -36.927 17.243 21.277 1.00 87.81 279 SER A O 1
ATOM 2216 N N . LEU A 1 280 ? -35.180 18.543 20.713 1.00 92.31 280 LEU A N 1
ATOM 2217 C CA . LEU A 1 280 ? -34.966 17.946 19.395 1.00 92.31 280 LEU A CA 1
ATOM 2218 C C . LEU A 1 280 ? -33.683 17.107 19.382 1.00 92.31 280 LEU A C 1
ATOM 2220 O O . LEU A 1 280 ? -32.663 17.514 19.936 1.00 92.31 280 LEU A O 1
ATOM 2224 N N . TYR A 1 281 ? -33.714 15.969 18.691 1.00 93.50 281 TYR A N 1
ATOM 2225 C CA . TYR A 1 281 ? -32.550 15.101 18.496 1.00 93.50 281 TYR A CA 1
ATOM 2226 C C . TYR A 1 281 ? -32.551 14.454 17.103 1.00 93.50 281 TYR A C 1
ATOM 2228 O O . TYR A 1 281 ? -33.596 14.288 16.472 1.00 93.50 281 TYR A O 1
ATOM 2236 N N . LEU A 1 282 ? -31.376 14.056 16.613 1.00 91.31 282 LEU A N 1
ATOM 2237 C CA . LEU A 1 282 ? -31.248 13.139 15.481 1.00 91.31 282 LEU A CA 1
ATOM 2238 C C . LEU A 1 282 ? -31.208 11.699 16.013 1.00 91.31 282 LEU A C 1
ATOM 2240 O O . LEU A 1 282 ? -30.398 11.418 16.902 1.00 91.31 282 LEU A O 1
ATOM 2244 N N . PRO A 1 283 ? -32.029 10.774 15.489 1.00 88.06 283 PRO A N 1
ATOM 2245 C CA . PRO A 1 283 ? -32.155 9.430 16.035 1.00 88.06 283 PRO A CA 1
ATOM 2246 C C . PRO A 1 283 ? -30.903 8.592 15.775 1.00 88.06 283 PRO A C 1
ATOM 2248 O O . PRO A 1 283 ? -30.165 8.822 14.806 1.00 88.06 283 PRO A O 1
ATOM 2251 N N . ARG A 1 284 ? -30.701 7.591 16.639 1.00 86.50 284 ARG A N 1
ATOM 2252 C CA . ARG A 1 284 ? -29.730 6.517 16.420 1.00 86.50 284 ARG A CA 1
ATOM 2253 C C . ARG A 1 284 ? -30.124 5.712 15.178 1.00 86.50 284 ARG A C 1
ATOM 2255 O O . ARG A 1 284 ? -31.303 5.466 14.955 1.00 86.50 284 ARG A O 1
ATOM 2262 N N . ASP A 1 285 ? -29.134 5.296 14.400 1.00 83.31 285 ASP A N 1
ATOM 2263 C CA . ASP A 1 285 ? -29.287 4.385 13.265 1.00 83.31 285 ASP A CA 1
ATOM 2264 C C . ASP A 1 285 ? -28.365 3.184 13.496 1.00 83.31 285 ASP A C 1
ATOM 2266 O O . ASP A 1 285 ? -27.156 3.261 13.278 1.00 83.31 285 ASP A O 1
ATOM 2270 N N . GLU A 1 286 ? -28.926 2.090 14.011 1.00 80.75 286 GLU A N 1
ATOM 2271 C CA . GLU A 1 286 ? -28.162 0.885 14.362 1.00 80.75 286 GLU A CA 1
ATOM 2272 C C . GLU A 1 286 ? -27.584 0.192 13.128 1.00 80.75 286 GLU A C 1
ATOM 2274 O O . GLU A 1 286 ? -26.459 -0.305 13.169 1.00 80.75 286 GLU A O 1
ATOM 2279 N N . LEU A 1 287 ? -28.310 0.227 12.006 1.00 78.75 287 LEU A N 1
ATOM 2280 C CA . LEU A 1 287 ? -27.876 -0.373 10.748 1.00 78.75 287 LEU A CA 1
ATOM 2281 C C . LEU A 1 287 ? -26.635 0.332 10.202 1.00 78.75 287 LEU A C 1
ATOM 2283 O O . LEU A 1 287 ? -25.715 -0.322 9.723 1.00 78.75 287 LEU A O 1
ATOM 2287 N N . MET A 1 288 ? -26.578 1.659 10.296 1.00 77.44 288 MET A N 1
ATOM 2288 C CA . MET A 1 288 ? -25.419 2.443 9.860 1.00 77.44 288 MET A CA 1
ATOM 2289 C C . MET A 1 288 ? -24.377 2.669 10.967 1.00 77.44 288 MET A C 1
ATOM 2291 O O . MET A 1 288 ? -23.312 3.223 10.681 1.00 77.44 288 MET A O 1
ATOM 2295 N N . GLY A 1 289 ? -24.655 2.241 12.203 1.00 79.38 289 GLY A N 1
ATOM 2296 C CA . GLY A 1 289 ? -23.805 2.472 13.373 1.00 79.38 289 GLY A CA 1
ATOM 2297 C C . GLY A 1 289 ? -23.665 3.955 13.731 1.00 79.38 289 GLY A C 1
ATOM 2298 O O . GLY A 1 289 ? -22.574 4.401 14.076 1.00 79.38 289 GLY A O 1
ATOM 2299 N N . LEU A 1 290 ? -24.732 4.746 13.573 1.00 84.81 290 LEU A N 1
ATOM 2300 C CA . LEU A 1 290 ? -24.737 6.174 13.894 1.00 84.81 290 LEU A CA 1
ATOM 2301 C C . LEU A 1 290 ? -25.429 6.409 15.228 1.00 84.81 290 LEU A C 1
ATOM 2303 O O . LEU A 1 290 ? -26.605 6.088 15.378 1.00 84.81 290 LEU A O 1
ATOM 2307 N N . ASP A 1 291 ? -24.737 7.047 16.163 1.00 8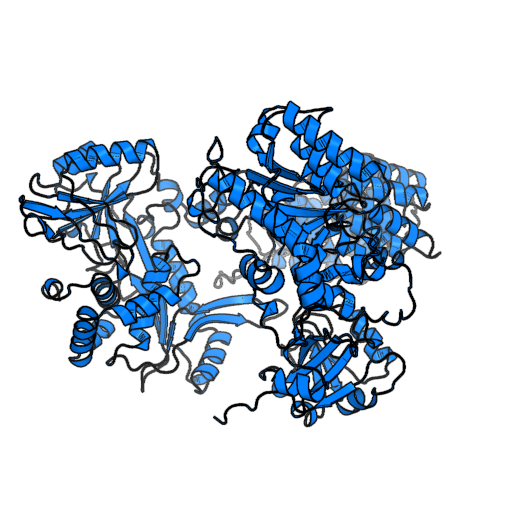7.31 291 ASP A N 1
ATOM 2308 C CA . ASP A 1 291 ? -25.331 7.411 17.444 1.00 87.31 291 ASP A CA 1
ATOM 2309 C C . ASP A 1 291 ? -26.371 8.537 17.325 1.00 87.31 291 ASP A C 1
ATOM 2311 O O . ASP A 1 291 ? -26.471 9.250 16.311 1.00 87.31 291 ASP A O 1
ATOM 2315 N N . ARG A 1 292 ? -27.171 8.659 18.392 1.00 91.56 292 ARG A N 1
ATOM 2316 C CA . ARG A 1 292 ? -28.076 9.788 18.621 1.00 91.56 292 ARG A CA 1
ATOM 2317 C C . ARG A 1 292 ? -27.254 11.076 18.725 1.00 91.56 292 ARG A C 1
ATOM 2319 O O . ARG A 1 292 ? -26.191 11.082 19.337 1.00 91.56 292 ARG A O 1
ATOM 2326 N N . VAL A 1 293 ? -27.755 12.160 18.133 1.00 94.06 293 VAL A N 1
ATOM 2327 C CA . VAL A 1 293 ? -27.137 13.494 18.220 1.00 94.06 293 VAL A CA 1
ATOM 2328 C C . VAL A 1 293 ? -28.156 14.461 18.796 1.00 94.06 293 VAL A C 1
ATOM 2330 O O . VAL A 1 293 ? -29.155 14.754 18.143 1.00 94.06 293 VAL A O 1
ATOM 2333 N N . ASP A 1 294 ? -27.907 14.960 19.999 1.00 94.25 294 ASP A N 1
ATOM 2334 C CA . ASP A 1 294 ? -28.769 15.968 20.613 1.00 94.25 294 ASP A CA 1
ATOM 2335 C C . ASP A 1 294 ? -28.525 17.342 19.985 1.00 94.25 294 ASP A C 1
ATOM 2337 O O . ASP A 1 294 ? -27.388 17.704 19.656 1.00 94.25 294 ASP A O 1
ATOM 2341 N N . LEU A 1 295 ? -29.601 18.107 19.784 1.00 95.56 295 LEU A N 1
ATOM 2342 C CA . LEU A 1 295 ? -29.496 19.439 19.208 1.00 95.56 295 LEU A CA 1
ATOM 2343 C C . LEU A 1 295 ? -29.186 20.478 20.290 1.00 95.56 295 LEU A C 1
ATOM 2345 O O . LEU A 1 295 ? -29.743 20.477 21.386 1.00 95.56 295 LEU A O 1
ATOM 2349 N N . LEU A 1 296 ? -28.295 21.399 19.945 1.00 96.19 296 LEU A N 1
ATOM 2350 C CA . LEU A 1 296 ? -27.744 22.415 20.827 1.00 96.19 296 LEU A CA 1
ATOM 2351 C C . LEU A 1 296 ? -28.401 23.769 20.559 1.00 96.19 296 LEU A C 1
ATOM 2353 O O . LEU A 1 296 ? -28.606 24.160 19.410 1.00 96.19 296 LEU A O 1
ATOM 2357 N N . SER A 1 297 ? -28.666 24.543 21.608 1.00 94.81 297 SER A N 1
ATOM 2358 C CA . SER A 1 297 ? -28.869 25.988 21.447 1.00 94.81 297 SER A CA 1
ATOM 2359 C C . SER A 1 297 ? -27.599 26.648 20.894 1.00 94.81 297 SER A C 1
ATOM 2361 O O . SER A 1 297 ? -26.497 26.112 21.038 1.00 94.81 297 SER A O 1
ATOM 2363 N N . VAL A 1 298 ? -27.718 27.849 20.317 1.00 94.88 298 VAL A N 1
ATOM 2364 C CA . VAL A 1 298 ? -26.550 28.595 19.811 1.00 94.88 298 VAL A CA 1
ATOM 2365 C C . VAL A 1 298 ? -25.474 28.788 20.889 1.00 94.88 298 VAL A C 1
ATOM 2367 O O . VAL A 1 298 ? -24.289 28.652 20.604 1.00 94.88 298 VAL A O 1
ATOM 2370 N N . GLN A 1 299 ? -25.867 29.013 22.148 1.00 95.31 299 GLN A N 1
ATOM 2371 C CA . GLN A 1 299 ? -24.922 29.190 23.252 1.00 95.31 299 GLN A CA 1
ATOM 2372 C C . GLN A 1 299 ? -24.180 27.890 23.586 1.00 95.31 299 GLN A C 1
ATOM 2374 O O . GLN A 1 299 ? -22.964 27.907 23.758 1.00 95.31 299 GLN A O 1
ATOM 2379 N N . GLN A 1 300 ? -24.893 26.762 23.638 1.00 96.50 300 GLN A N 1
ATOM 2380 C CA . GLN A 1 300 ? -24.277 25.450 23.861 1.00 96.50 300 GLN A CA 1
ATOM 2381 C C . GLN A 1 300 ? -23.350 25.065 22.705 1.00 96.50 300 GLN A C 1
ATOM 2383 O O . GLN A 1 300 ? -22.263 24.540 22.944 1.00 96.50 300 GLN A O 1
ATOM 2388 N N . LEU A 1 301 ? -23.746 25.370 21.463 1.00 96.69 301 LEU A N 1
ATOM 2389 C CA . LEU A 1 301 ? -22.905 25.165 20.290 1.00 96.69 301 LEU A CA 1
ATOM 2390 C C . LEU A 1 301 ? -21.611 25.980 20.398 1.00 96.69 301 LEU A C 1
ATOM 2392 O O . LEU A 1 301 ? -20.540 25.426 20.189 1.00 96.69 301 LEU A O 1
ATOM 2396 N N . LEU A 1 302 ? -21.681 27.263 20.768 1.00 97.06 302 LEU A N 1
ATOM 2397 C CA . LEU A 1 302 ? -20.490 28.099 20.952 1.00 97.06 302 LEU A CA 1
ATOM 2398 C C . LEU A 1 302 ? -19.554 27.551 22.034 1.00 97.06 302 LEU A C 1
ATOM 2400 O O . LEU A 1 302 ? -18.345 27.509 21.819 1.00 97.06 302 LEU A O 1
ATOM 2404 N N . THR A 1 303 ? -20.094 27.080 23.161 1.00 96.81 303 THR A N 1
ATOM 2405 C CA . THR A 1 303 ? -19.296 26.417 24.204 1.00 96.81 303 THR A CA 1
ATOM 2406 C C . THR A 1 303 ? -18.608 25.160 23.671 1.00 96.81 303 THR A C 1
ATOM 2408 O O . THR A 1 303 ? -17.422 24.958 23.929 1.00 96.81 303 THR A O 1
ATOM 2411 N N . HIS A 1 304 ? -19.317 24.340 22.891 1.00 96.00 304 HIS A N 1
ATOM 2412 C CA . HIS A 1 304 ? -18.742 23.141 22.285 1.00 96.00 304 HIS A CA 1
ATOM 2413 C C . HIS A 1 304 ? -17.654 23.478 21.256 1.00 96.00 304 HIS A C 1
ATOM 2415 O O . HIS A 1 304 ? -16.579 22.890 21.286 1.00 96.00 304 HIS A O 1
ATOM 2421 N N . LEU A 1 305 ? -17.907 24.444 20.368 1.00 95.62 305 LEU A N 1
ATOM 2422 C CA . LEU A 1 305 ? -16.954 24.882 19.347 1.00 95.62 305 LEU A CA 1
ATOM 2423 C C . LEU A 1 305 ? -15.686 25.466 19.975 1.00 95.62 305 LEU A C 1
ATOM 2425 O O . LEU A 1 305 ? -14.593 25.152 19.519 1.00 95.62 305 LEU A O 1
ATOM 2429 N N . ALA A 1 306 ? -15.817 26.263 21.038 1.00 93.94 306 ALA A N 1
ATOM 2430 C CA . ALA A 1 306 ? -14.667 26.788 21.769 1.00 93.94 306 ALA A CA 1
ATOM 2431 C C . ALA A 1 306 ? -13.814 25.655 22.364 1.00 93.94 306 ALA A C 1
ATOM 2433 O O . ALA A 1 306 ? -12.601 25.652 22.190 1.00 93.94 306 ALA A O 1
ATOM 2434 N N . ALA A 1 307 ? -14.444 24.658 22.997 1.00 92.81 307 ALA A N 1
ATOM 2435 C CA . ALA A 1 307 ? -13.739 23.494 23.536 1.00 92.81 307 ALA A CA 1
ATOM 2436 C C . ALA A 1 307 ? -13.114 22.602 22.445 1.00 92.81 307 ALA A C 1
ATOM 2438 O O . ALA A 1 307 ? -12.091 21.962 22.686 1.00 92.81 307 ALA A O 1
ATOM 2439 N N . HIS A 1 308 ? -13.727 22.544 21.258 1.00 91.44 308 HIS A N 1
ATOM 2440 C CA . HIS A 1 308 ? -13.205 21.812 20.104 1.00 91.44 308 HIS A CA 1
ATOM 2441 C C . HIS A 1 308 ? -11.958 22.487 19.525 1.00 91.44 308 HIS A C 1
ATOM 2443 O O . HIS A 1 308 ? -10.928 21.829 19.408 1.00 91.44 308 HIS A O 1
ATOM 2449 N N . PHE A 1 309 ? -12.019 23.787 19.218 1.00 91.19 309 PHE A N 1
ATOM 2450 C CA . PHE A 1 309 ? -10.894 24.519 18.616 1.00 91.19 309 PHE A CA 1
ATOM 2451 C C . PHE A 1 309 ? -9.735 24.784 19.585 1.00 91.19 309 PHE A C 1
ATOM 2453 O O . PHE A 1 309 ? -8.616 25.005 19.143 1.00 91.19 309 PHE A O 1
ATOM 2460 N N . ASP A 1 310 ? -9.953 24.650 20.897 1.00 89.25 310 ASP A N 1
ATOM 2461 C CA . ASP A 1 310 ? -8.861 24.591 21.882 1.00 89.25 310 ASP A CA 1
ATOM 2462 C C . ASP A 1 310 ? -7.974 23.339 21.708 1.00 89.25 310 ASP A C 1
ATOM 2464 O O . ASP A 1 310 ? -6.811 23.322 22.101 1.00 89.25 310 ASP A O 1
ATOM 2468 N N . LYS A 1 311 ? -8.514 22.274 21.098 1.00 87.50 311 LYS A N 1
ATOM 2469 C CA . LYS A 1 311 ? -7.845 20.968 20.961 1.00 87.50 311 LYS A CA 1
ATOM 2470 C C . LYS A 1 311 ? -7.604 20.538 19.517 1.00 87.50 311 LYS A C 1
ATOM 2472 O O . LYS A 1 311 ? -6.811 19.630 19.281 1.00 87.50 311 LYS A O 1
ATOM 2477 N N . SER A 1 312 ? -8.324 21.105 18.553 1.00 85.50 312 SER A N 1
ATOM 2478 C CA . SER A 1 312 ? -8.318 20.635 17.170 1.00 85.50 312 SER A CA 1
ATOM 2479 C C . SER A 1 312 ? -8.629 21.743 16.173 1.00 85.50 312 SER A C 1
ATOM 2481 O O . SER A 1 312 ? -9.682 22.361 16.233 1.00 85.50 312 SER A O 1
ATOM 2483 N N . GLU A 1 313 ? -7.793 21.876 15.146 1.00 84.62 313 GLU A N 1
ATOM 2484 C CA . GLU A 1 313 ? -8.017 22.794 14.016 1.00 84.62 313 GLU A CA 1
ATOM 2485 C C . GLU A 1 313 ? -9.019 22.239 12.976 1.00 84.62 313 GLU A C 1
ATOM 2487 O O . GLU A 1 313 ? -9.236 22.811 11.903 1.00 84.62 313 GLU A O 1
ATOM 2492 N N . ASN A 1 314 ? -9.619 21.072 13.236 1.00 85.75 314 ASN A N 1
ATOM 2493 C CA . ASN A 1 314 ? -10.490 20.410 12.272 1.00 85.75 314 ASN A CA 1
ATOM 2494 C C . ASN A 1 314 ? -11.811 21.162 12.091 1.00 85.75 314 ASN A C 1
ATOM 2496 O O . ASN A 1 314 ? -12.537 21.407 13.051 1.00 85.75 314 ASN A O 1
ATOM 2500 N N . ALA A 1 315 ? -12.171 21.426 10.834 1.00 91.81 315 ALA A N 1
ATOM 2501 C CA . ALA A 1 315 ? -13.449 22.031 10.477 1.00 91.81 315 ALA A CA 1
ATOM 2502 C C . ALA A 1 315 ? -14.652 21.212 10.980 1.00 91.81 315 ALA A C 1
ATOM 2504 O O . ALA A 1 315 ? -14.700 19.987 10.810 1.00 91.81 315 ALA A O 1
ATOM 2505 N N . VAL A 1 316 ? -15.657 21.907 11.513 1.00 95.19 316 VAL A N 1
ATOM 2506 C CA . VAL A 1 316 ? -16.894 21.317 12.043 1.00 95.19 316 VAL A CA 1
ATOM 2507 C C . VAL A 1 316 ? -18.058 21.680 11.126 1.00 95.19 316 VAL A C 1
ATOM 2509 O O . VAL A 1 316 ? -18.288 22.857 10.859 1.00 95.19 316 VAL A O 1
ATOM 2512 N N . LEU A 1 317 ? -18.808 20.685 10.641 1.00 96.94 317 LEU A N 1
ATOM 2513 C CA . LEU A 1 317 ? -20.042 20.921 9.886 1.00 96.94 317 LEU A CA 1
ATOM 2514 C C . LEU A 1 317 ? -21.243 20.848 10.829 1.00 96.94 317 LEU A C 1
ATOM 2516 O O . LEU A 1 317 ? -21.418 19.847 11.526 1.00 96.94 317 LEU A O 1
ATOM 2520 N N . VAL A 1 318 ? -22.089 21.875 10.809 1.00 97.44 318 VAL A N 1
ATOM 2521 C CA . VAL A 1 318 ? -23.312 21.942 11.616 1.00 97.44 318 VAL A CA 1
ATOM 2522 C C . VAL A 1 318 ? -24.552 22.090 10.743 1.00 97.44 318 VAL A C 1
ATOM 2524 O O . VAL A 1 318 ? -24.507 22.757 9.709 1.00 97.44 318 VAL A O 1
ATOM 2527 N N . ALA A 1 319 ? -25.658 21.484 11.167 1.00 97.19 319 ALA A N 1
ATOM 2528 C CA . ALA A 1 319 ? -26.996 21.725 10.632 1.00 97.19 319 ALA A CA 1
ATOM 2529 C C . ALA A 1 319 ? -27.778 22.627 11.589 1.00 97.19 319 ALA A C 1
ATOM 2531 O O . ALA A 1 319 ? -27.792 22.374 12.790 1.00 97.19 319 ALA A O 1
ATOM 2532 N N . GLU A 1 320 ? -28.435 23.649 11.053 1.00 96.44 320 GLU A N 1
ATOM 2533 C CA . GLU A 1 320 ? -29.419 24.478 11.745 1.00 96.44 320 GLU A CA 1
ATOM 2534 C C . GLU A 1 320 ? -30.813 23.909 11.485 1.00 96.44 320 GLU A C 1
ATOM 2536 O O . GLU A 1 320 ? -31.206 23.703 10.334 1.00 96.44 320 GLU A O 1
ATOM 2541 N N . VAL A 1 321 ? -31.561 23.676 12.555 1.00 95.00 321 VAL A N 1
ATOM 2542 C CA . VAL A 1 321 ? -32.873 23.034 12.540 1.00 95.00 321 VAL A CA 1
ATOM 2543 C C . VAL A 1 321 ? -33.891 23.957 13.192 1.00 95.00 321 VAL A C 1
ATOM 2545 O O . VAL A 1 321 ? -33.657 24.508 14.275 1.00 95.00 321 VAL A O 1
ATOM 2548 N N . ASP A 1 322 ? -35.023 24.143 12.518 1.00 92.62 322 ASP A N 1
ATOM 2549 C CA . ASP A 1 322 ? -36.098 24.995 13.012 1.00 92.62 322 ASP A CA 1
ATOM 2550 C C . ASP A 1 322 ? -37.022 24.273 14.007 1.00 92.62 322 ASP A C 1
ATOM 2552 O O . ASP A 1 322 ? -36.863 23.098 14.342 1.00 92.62 322 ASP A O 1
ATOM 2556 N N . ALA A 1 323 ? -38.036 24.990 14.492 1.00 87.81 323 ALA A N 1
ATOM 2557 C CA . ALA A 1 323 ? -38.990 24.439 15.446 1.00 87.81 323 ALA A CA 1
ATOM 2558 C C . ALA A 1 323 ? -39.837 23.286 14.880 1.00 87.81 323 ALA A C 1
ATOM 2560 O O . ALA A 1 323 ? -40.467 22.590 15.669 1.00 87.81 323 ALA A O 1
ATOM 2561 N N . SER A 1 324 ? -39.891 23.074 13.562 1.00 87.56 324 SER A N 1
ATOM 2562 C CA . SER A 1 324 ? -40.606 21.951 12.948 1.00 87.56 324 SER A CA 1
ATOM 2563 C C . SER A 1 324 ? -39.783 20.658 12.913 1.00 87.56 324 SER A C 1
ATOM 2565 O O . SER A 1 324 ? -40.361 19.594 12.703 1.00 87.56 324 SER A O 1
ATOM 2567 N N . GLY A 1 325 ? -38.476 20.739 13.194 1.00 88.62 325 GLY A N 1
ATOM 2568 C CA . GLY A 1 325 ? -37.542 19.615 13.112 1.00 88.62 325 GLY A CA 1
ATOM 2569 C C . GLY A 1 325 ? -36.868 19.478 11.745 1.00 88.62 325 GLY A C 1
ATOM 2570 O O . GLY A 1 325 ? -36.078 18.557 11.551 1.00 88.62 325 GLY A O 1
ATOM 2571 N N . ASP A 1 326 ? -37.128 20.391 10.808 1.00 89.69 326 ASP A N 1
ATOM 2572 C CA . ASP A 1 326 ? -36.505 20.378 9.487 1.00 89.69 326 ASP A CA 1
ATOM 2573 C C . ASP A 1 326 ? -35.168 21.137 9.501 1.00 89.69 326 ASP A C 1
ATOM 2575 O O . ASP A 1 326 ? -35.043 22.215 10.091 1.00 89.69 326 ASP A O 1
ATOM 2579 N N . GLU A 1 327 ? -34.155 20.591 8.820 1.00 92.88 327 GLU A N 1
ATOM 2580 C CA . GLU A 1 327 ? -32.927 21.334 8.540 1.00 92.88 327 GLU A CA 1
ATOM 2581 C C . GLU A 1 327 ? -33.219 22.491 7.579 1.00 92.88 327 GLU A C 1
ATOM 2583 O O . GLU A 1 327 ? -33.637 22.297 6.434 1.00 92.88 327 GLU A O 1
ATOM 2588 N N . VAL A 1 328 ? -32.934 23.705 8.040 1.00 91.88 328 VAL A N 1
ATOM 2589 C CA . VAL A 1 328 ? -33.179 24.941 7.297 1.00 91.88 328 VAL A CA 1
ATOM 2590 C C . VAL A 1 328 ? -31.891 25.529 6.719 1.00 91.88 328 VAL A C 1
ATOM 2592 O O . VAL A 1 328 ? -31.919 26.182 5.673 1.00 91.88 328 VAL A O 1
ATOM 2595 N N . SER A 1 329 ? -30.747 25.289 7.363 1.00 93.81 329 SER A N 1
ATOM 2596 C CA . SER A 1 329 ? -29.433 25.698 6.865 1.00 93.81 329 SER A CA 1
ATOM 2597 C C . SER A 1 329 ? -28.335 24.754 7.364 1.00 93.81 329 SER A C 1
ATOM 2599 O O . SER A 1 329 ? -28.542 23.957 8.276 1.00 93.81 329 SER A O 1
ATOM 2601 N N . ARG A 1 330 ? -27.141 24.845 6.775 1.00 95.75 330 ARG A N 1
ATOM 2602 C CA . ARG A 1 330 ? -25.940 24.180 7.289 1.00 95.75 330 ARG A CA 1
ATOM 2603 C C . ARG A 1 330 ? -24.704 25.017 7.031 1.00 95.75 330 ARG A C 1
ATOM 2605 O O . ARG A 1 330 ? -24.653 25.759 6.043 1.00 95.75 330 ARG A O 1
ATOM 2612 N N . GLY A 1 331 ? -23.687 24.838 7.862 1.00 96.62 331 GLY A N 1
ATOM 2613 C CA . GLY A 1 331 ? -22.455 25.582 7.695 1.00 96.62 331 GLY A CA 1
ATOM 2614 C C . GLY A 1 331 ? -21.213 24.974 8.306 1.00 96.62 331 GLY A C 1
ATOM 2615 O O . GLY A 1 331 ? -21.277 24.156 9.221 1.00 96.62 331 GLY A O 1
ATOM 2616 N N . PHE A 1 332 ? -20.075 25.377 7.748 1.00 97.75 332 PHE A N 1
ATOM 2617 C CA . PHE A 1 332 ? -18.759 25.039 8.267 1.00 97.75 332 PHE A CA 1
ATOM 2618 C C . PHE A 1 332 ? -18.304 26.090 9.273 1.00 97.75 332 PHE A C 1
ATOM 2620 O O . PHE A 1 332 ? -18.226 27.278 8.960 1.00 97.75 332 PHE A O 1
ATOM 2627 N N . VAL A 1 333 ? -17.946 25.643 10.467 1.00 97.50 333 VAL A N 1
ATOM 2628 C CA . VAL A 1 333 ? -17.189 26.451 11.415 1.00 97.50 333 VAL A CA 1
ATOM 2629 C C . VAL A 1 333 ? -15.722 26.071 11.283 1.00 97.50 333 VAL A C 1
ATOM 2631 O O . VAL A 1 333 ? -15.373 24.887 11.307 1.00 97.50 333 VAL A O 1
ATOM 2634 N N . MET A 1 334 ? -14.889 27.086 11.090 1.00 96.31 334 MET A N 1
ATOM 2635 C CA . MET A 1 334 ? -13.461 26.966 10.837 1.00 96.31 334 MET A CA 1
ATOM 2636 C C . MET A 1 334 ? -12.670 27.446 12.044 1.00 96.31 334 MET A C 1
ATOM 2638 O O . MET A 1 334 ? -13.113 28.343 12.762 1.00 96.31 334 MET A O 1
ATOM 2642 N N . ASP A 1 335 ? -11.479 26.883 12.208 1.00 92.06 335 ASP A N 1
ATOM 2643 C CA . ASP A 1 335 ? -10.515 27.397 13.168 1.00 92.06 335 ASP A CA 1
ATOM 2644 C C . ASP A 1 335 ? -10.121 28.850 12.817 1.00 92.06 335 ASP A C 1
ATOM 2646 O O . ASP A 1 335 ? -9.984 29.171 11.626 1.00 92.06 335 ASP A O 1
ATOM 2650 N N . PRO A 1 336 ? -9.924 29.744 13.805 1.00 87.44 336 PRO A N 1
ATOM 2651 C CA . PRO A 1 336 ? -9.485 31.118 13.558 1.00 87.44 336 PRO A CA 1
ATOM 2652 C C . PRO A 1 336 ? -8.166 31.248 12.778 1.00 87.44 336 PRO A C 1
ATOM 2654 O O . PRO A 1 336 ? -7.950 32.276 12.138 1.00 87.44 336 PRO A O 1
ATOM 2657 N N . SER A 1 337 ? -7.295 30.233 12.801 1.00 88.25 337 SER A N 1
ATOM 2658 C CA . SER A 1 337 ? -6.023 30.194 12.063 1.00 88.25 337 SER A CA 1
ATOM 2659 C C . SER A 1 337 ? -6.154 29.807 10.582 1.00 88.25 337 SER A C 1
ATOM 2661 O O . SER A 1 337 ? -5.159 29.800 9.855 1.00 88.25 337 SER A O 1
ATOM 2663 N N . PHE A 1 338 ? -7.364 29.493 10.105 1.00 90.38 338 PHE A N 1
ATOM 2664 C CA . PHE A 1 338 ? -7.602 29.063 8.727 1.00 90.38 338 PHE A CA 1
ATOM 2665 C C . PHE A 1 338 ? -7.148 30.110 7.686 1.00 90.38 338 PHE A C 1
ATOM 2667 O O . PHE A 1 338 ? -7.779 31.157 7.529 1.00 90.38 338 PHE A O 1
ATOM 2674 N N . ASP A 1 339 ? -6.100 29.787 6.914 1.00 88.75 339 ASP A N 1
ATOM 2675 C CA . ASP A 1 339 ? -5.570 30.630 5.829 1.00 88.75 339 ASP A CA 1
ATOM 2676 C C . ASP A 1 339 ? -5.681 29.959 4.436 1.00 88.75 339 ASP A C 1
ATOM 2678 O O . ASP A 1 339 ? -4.899 29.061 4.097 1.00 88.75 339 ASP A O 1
ATOM 2682 N N . PRO A 1 340 ? -6.626 30.401 3.582 1.00 89.31 340 PRO A N 1
ATOM 2683 C CA . PRO A 1 340 ? -6.803 29.887 2.223 1.00 89.31 340 PRO A CA 1
ATOM 2684 C C . PRO A 1 340 ? -5.904 30.568 1.174 1.00 89.31 340 PRO A C 1
ATOM 2686 O O . PRO A 1 340 ? -5.815 30.085 0.038 1.00 89.31 340 PRO A O 1
ATOM 2689 N N . SER A 1 341 ? -5.234 31.673 1.520 1.00 85.56 341 SER A N 1
ATOM 2690 C CA . SER A 1 341 ? -4.525 32.552 0.574 1.00 85.56 341 SER A CA 1
ATOM 2691 C C . SER A 1 341 ? -3.496 31.826 -0.305 1.00 85.56 341 SER A C 1
ATOM 2693 O O . SER A 1 341 ? -3.479 32.052 -1.521 1.00 85.56 341 SER A O 1
ATOM 2695 N N . PRO A 1 342 ? -2.671 30.903 0.231 1.00 79.06 342 PRO A N 1
ATOM 2696 C CA . PRO A 1 342 ? -1.667 30.209 -0.571 1.00 79.06 342 PRO A CA 1
ATOM 2697 C C . PRO A 1 342 ? -2.256 29.324 -1.680 1.00 79.06 342 PRO A C 1
ATOM 2699 O O . PRO A 1 342 ? -1.659 29.187 -2.753 1.00 79.06 342 PRO A O 1
ATOM 2702 N N . LEU A 1 343 ? -3.425 28.724 -1.436 1.00 79.25 343 LEU A N 1
ATOM 2703 C CA . LEU A 1 343 ? -4.081 27.829 -2.388 1.00 79.25 343 LEU A CA 1
ATOM 2704 C C . LEU A 1 343 ? -4.820 28.605 -3.485 1.00 79.25 343 LEU A C 1
ATOM 2706 O O . LEU A 1 343 ? -4.871 28.134 -4.621 1.00 79.25 343 LEU A O 1
ATOM 2710 N N . MET A 1 344 ? -5.337 29.797 -3.168 1.00 83.06 344 MET A N 1
ATOM 2711 C CA . MET A 1 344 ? -5.938 30.694 -4.161 1.00 83.06 344 MET A CA 1
ATOM 2712 C C . MET A 1 344 ? -4.879 31.304 -5.090 1.00 83.06 344 MET A C 1
ATOM 2714 O O . MET A 1 344 ? -5.107 31.387 -6.289 1.00 83.06 344 MET A O 1
ATOM 2718 N N . ALA A 1 345 ? -3.700 31.671 -4.570 1.00 74.81 345 ALA A N 1
ATOM 2719 C CA . ALA A 1 345 ? -2.659 32.331 -5.364 1.00 74.81 345 ALA A CA 1
ATOM 2720 C C . ALA A 1 345 ? -1.967 31.399 -6.376 1.00 74.81 345 ALA A C 1
ATOM 2722 O O . ALA A 1 345 ? -1.663 31.806 -7.496 1.00 74.81 345 ALA A O 1
ATOM 2723 N N . ASN A 1 346 ? -1.659 30.155 -5.984 1.00 65.94 346 ASN A N 1
ATOM 2724 C CA . ASN A 1 346 ? -1.065 29.168 -6.889 1.00 65.94 346 ASN A CA 1
ATOM 2725 C C . ASN A 1 346 ? -1.279 27.734 -6.381 1.00 65.94 346 ASN A C 1
ATOM 2727 O O . ASN A 1 346 ? -0.381 27.127 -5.787 1.00 65.94 346 ASN A O 1
ATOM 2731 N N . ALA A 1 347 ? -2.452 27.162 -6.662 1.00 58.41 347 ALA A N 1
ATOM 2732 C CA . ALA A 1 347 ? -2.812 25.804 -6.244 1.00 58.41 347 ALA A CA 1
ATOM 2733 C C . ALA A 1 347 ? -1.770 24.736 -6.652 1.00 58.41 347 ALA A C 1
ATOM 2735 O O . ALA A 1 347 ? -1.459 23.830 -5.875 1.00 58.41 347 ALA A O 1
ATOM 2736 N N . LEU A 1 348 ? -1.167 24.870 -7.841 1.00 51.19 348 LEU A N 1
ATOM 2737 C CA . LEU A 1 348 ? -0.125 23.971 -8.358 1.00 51.19 348 LEU A CA 1
ATOM 2738 C C . LEU A 1 348 ? 1.179 24.045 -7.551 1.00 51.19 348 LEU A C 1
ATOM 2740 O O . LEU A 1 348 ? 1.828 23.022 -7.318 1.00 51.19 348 LEU A O 1
ATOM 2744 N N . GLN A 1 349 ? 1.591 25.246 -7.144 1.00 45.84 349 GLN A N 1
ATOM 2745 C CA . GLN A 1 349 ? 2.826 25.471 -6.396 1.00 45.84 349 GLN A CA 1
ATOM 2746 C C . GLN A 1 349 ? 2.649 25.213 -4.898 1.00 45.84 349 GLN A C 1
ATOM 2748 O O . GLN A 1 349 ? 3.560 24.652 -4.293 1.00 45.84 349 GLN A O 1
ATOM 2753 N N . TYR A 1 350 ? 1.489 25.534 -4.317 1.00 49.47 350 TYR A N 1
ATOM 2754 C CA . TYR A 1 350 ? 1.161 25.233 -2.920 1.00 49.47 350 TYR A CA 1
ATOM 2755 C C . TYR A 1 350 ? 1.233 23.726 -2.643 1.00 49.47 350 TYR A C 1
ATOM 2757 O O . TYR A 1 350 ? 1.950 23.293 -1.741 1.00 49.47 350 TYR A O 1
ATOM 2765 N N . LYS A 1 351 ? 0.640 22.907 -3.524 1.00 47.91 351 LYS A N 1
ATOM 2766 C CA . LYS A 1 351 ? 0.719 21.440 -3.451 1.00 47.91 351 LYS A CA 1
ATOM 2767 C C . LYS A 1 351 ? 2.149 20.900 -3.586 1.00 47.91 351 LYS A C 1
ATOM 2769 O O . LYS A 1 351 ? 2.515 19.901 -2.976 1.00 47.91 351 LYS A O 1
ATOM 2774 N N . ARG A 1 352 ? 2.985 21.578 -4.384 1.00 40.38 352 ARG A N 1
ATOM 2775 C CA . ARG A 1 352 ? 4.410 21.247 -4.581 1.00 40.38 352 ARG A CA 1
ATOM 2776 C C . ARG A 1 352 ? 5.321 21.745 -3.450 1.00 40.38 352 ARG A C 1
ATOM 2778 O O . ARG A 1 352 ? 6.406 21.188 -3.308 1.00 40.38 352 ARG A O 1
ATOM 2785 N N . ARG A 1 353 ? 4.917 22.768 -2.686 1.00 36.66 353 ARG A N 1
ATOM 2786 C CA . ARG A 1 353 ? 5.655 23.329 -1.537 1.00 36.66 353 ARG A CA 1
ATOM 2787 C C . ARG A 1 353 ? 5.331 22.602 -0.231 1.00 36.66 353 ARG A C 1
ATOM 2789 O O . ARG A 1 353 ? 6.265 22.165 0.419 1.00 36.66 353 ARG A O 1
ATOM 2796 N N . LYS A 1 354 ? 4.057 22.300 0.055 1.00 40.88 354 LYS A N 1
ATOM 2797 C CA . LYS A 1 354 ? 3.667 21.415 1.179 1.00 40.88 354 LYS A CA 1
ATOM 2798 C C . LYS A 1 354 ? 4.217 19.984 1.019 1.00 40.88 354 LYS A C 1
ATOM 2800 O O . LYS A 1 354 ? 4.444 19.262 1.978 1.00 40.88 354 LYS A O 1
ATOM 2805 N N . SER A 1 355 ? 4.512 19.612 -0.227 1.00 37.09 355 SER A N 1
ATOM 2806 C CA . SER A 1 355 ? 5.251 18.409 -0.623 1.00 37.09 355 SER A CA 1
ATOM 2807 C C . SER A 1 355 ? 6.763 18.440 -0.300 1.00 37.09 355 SER A C 1
ATOM 2809 O O . SER A 1 355 ? 7.472 17.473 -0.601 1.00 37.09 355 SER A O 1
ATOM 2811 N N . LYS A 1 356 ? 7.304 19.568 0.167 1.00 31.61 356 LYS A N 1
ATOM 2812 C CA . LYS A 1 356 ? 8.745 19.853 0.159 1.00 31.61 356 LYS A CA 1
ATOM 2813 C C . LYS A 1 356 ? 9.290 20.496 1.434 1.00 31.61 356 LYS A C 1
ATOM 2815 O O . LYS A 1 356 ? 10.456 20.884 1.421 1.00 31.61 356 LYS A O 1
ATOM 2820 N N . ASP A 1 357 ? 8.529 20.531 2.519 1.00 31.14 357 ASP A N 1
ATOM 2821 C CA . ASP A 1 357 ? 9.054 21.005 3.798 1.00 31.14 357 ASP A CA 1
ATOM 2822 C C . ASP A 1 357 ? 9.695 19.844 4.578 1.00 31.14 357 ASP A C 1
ATOM 2824 O O . ASP A 1 357 ? 9.067 18.810 4.792 1.00 31.14 357 ASP A O 1
ATOM 2828 N N . ALA A 1 358 ? 10.989 20.030 4.877 1.00 36.78 358 ALA A N 1
ATOM 2829 C CA . ALA A 1 358 ? 11.980 19.289 5.686 1.00 36.78 358 ALA A CA 1
ATOM 2830 C C . ALA A 1 358 ? 12.066 17.741 5.652 1.00 36.78 358 ALA A C 1
ATOM 2832 O O . ALA A 1 358 ? 13.153 17.215 5.871 1.00 36.78 358 ALA A O 1
ATOM 2833 N N . ALA A 1 359 ? 11.004 17.004 5.322 1.00 36.09 359 ALA A N 1
ATOM 2834 C CA . ALA A 1 359 ? 10.958 15.535 5.322 1.00 36.09 359 ALA A CA 1
ATOM 2835 C C . ALA A 1 359 ? 10.690 14.910 3.932 1.00 36.09 359 ALA A C 1
ATOM 2837 O O . ALA A 1 359 ? 10.500 13.705 3.812 1.00 36.09 359 ALA A O 1
ATOM 2838 N N . GLY A 1 360 ? 10.704 15.709 2.856 1.00 35.25 360 GLY A N 1
ATOM 2839 C CA . GLY A 1 360 ? 10.879 15.197 1.488 1.00 35.25 360 GLY A CA 1
ATOM 2840 C C . GLY A 1 360 ? 9.745 14.345 0.893 1.00 35.25 360 GLY A C 1
ATOM 2841 O O . GLY A 1 360 ? 10.040 13.447 0.104 1.00 35.25 360 GLY A O 1
ATOM 2842 N N . GLY A 1 361 ? 8.468 14.639 1.182 1.00 27.34 361 GLY A N 1
ATOM 2843 C CA . GLY A 1 361 ? 7.339 13.845 0.684 1.00 27.34 361 GLY A CA 1
ATOM 2844 C C . GLY A 1 361 ? 6.238 14.554 -0.148 1.00 27.34 361 GLY A C 1
ATOM 2845 O O . GLY A 1 361 ? 5.582 15.440 0.371 1.00 27.34 361 GLY A O 1
ATOM 2846 N N . ARG A 1 362 ? 5.938 14.137 -1.401 1.00 35.22 362 ARG A N 1
ATOM 2847 C CA . ARG A 1 362 ? 4.710 14.461 -2.188 1.00 35.22 362 ARG A CA 1
ATOM 2848 C C . ARG A 1 362 ? 3.404 13.819 -1.664 1.00 35.22 362 ARG A C 1
ATOM 2850 O O . ARG A 1 362 ? 3.295 12.618 -1.460 1.00 35.22 362 ARG A O 1
ATOM 2857 N N . GLU A 1 363 ? 2.334 14.611 -1.647 1.00 33.91 363 GLU A N 1
ATOM 2858 C CA . GLU A 1 363 ? 1.018 14.358 -1.022 1.00 33.91 363 GLU A CA 1
ATOM 2859 C C . GLU A 1 363 ? 0.259 13.054 -1.381 1.00 33.91 363 GLU A C 1
ATOM 2861 O O . GLU A 1 363 ? -0.540 12.582 -0.575 1.00 33.91 363 GLU A O 1
ATOM 2866 N N . TYR A 1 364 ? 0.477 12.419 -2.544 1.00 28.36 364 TYR A N 1
ATOM 2867 C CA . TYR A 1 364 ? -0.159 11.109 -2.811 1.00 28.36 364 TYR A CA 1
ATOM 2868 C C . TYR A 1 364 ? 0.555 9.954 -2.086 1.00 28.36 364 TYR A C 1
ATOM 2870 O O . TYR A 1 364 ? -0.066 8.951 -1.746 1.00 28.36 364 TYR A O 1
ATOM 2878 N N . GLU A 1 365 ? 1.842 10.118 -1.789 1.00 31.89 365 GLU A N 1
ATOM 2879 C CA . GLU A 1 365 ? 2.663 9.149 -1.064 1.00 31.89 365 GLU A CA 1
ATOM 2880 C C . GLU A 1 365 ? 2.745 9.504 0.448 1.00 31.89 365 GLU A C 1
ATOM 2882 O O . GLU A 1 365 ? 3.049 8.642 1.264 1.00 31.89 365 GLU A O 1
ATOM 2887 N N . GLN A 1 366 ? 2.301 10.701 0.869 1.00 34.69 366 GLN A N 1
ATOM 2888 C CA . GLN A 1 366 ? 2.003 11.037 2.279 1.00 34.69 366 GLN A CA 1
ATOM 2889 C C . GLN A 1 366 ? 0.780 10.278 2.849 1.00 34.69 366 GLN A C 1
ATOM 2891 O O . GLN A 1 366 ? 0.513 10.348 4.043 1.00 34.69 366 GLN A O 1
ATOM 2896 N N . ARG A 1 367 ? 0.044 9.515 2.021 1.00 33.19 367 ARG A N 1
ATOM 2897 C CA . ARG A 1 367 ? -1.061 8.627 2.449 1.00 33.19 367 ARG A CA 1
ATOM 2898 C C . ARG A 1 367 ? -0.699 7.137 2.525 1.00 33.19 367 ARG A C 1
ATOM 2900 O O . ARG A 1 367 ? -1.571 6.315 2.788 1.00 33.19 367 ARG A O 1
ATOM 2907 N N . ARG A 1 368 ? 0.568 6.777 2.318 1.00 33.25 368 ARG A N 1
ATOM 2908 C CA . ARG A 1 368 ? 1.133 5.444 2.588 1.00 33.25 368 ARG A CA 1
ATOM 2909 C C . ARG A 1 368 ? 2.627 5.628 2.870 1.00 33.25 368 ARG A C 1
ATOM 2911 O O . ARG A 1 368 ? 3.419 5.453 1.956 1.00 33.25 368 ARG A O 1
ATOM 2918 N N . GLY A 1 369 ? 2.942 6.052 4.102 1.00 40.09 369 GLY A N 1
ATOM 2919 C CA . GLY A 1 369 ? 4.283 6.138 4.714 1.00 40.09 369 GLY A CA 1
ATOM 2920 C C . GLY A 1 369 ? 5.419 6.433 3.736 1.00 40.09 369 GLY A C 1
ATOM 2921 O O . GLY A 1 369 ? 5.970 5.529 3.117 1.00 40.09 369 GLY A O 1
ATOM 2922 N N . MET A 1 370 ? 5.732 7.704 3.536 1.00 34.69 370 MET A N 1
ATOM 2923 C CA . MET A 1 370 ? 6.322 8.122 2.279 1.00 34.69 370 MET A CA 1
ATOM 2924 C C . MET A 1 370 ? 7.815 7.784 2.084 1.00 34.69 370 MET A C 1
ATOM 2926 O O . MET A 1 370 ? 8.639 8.329 2.800 1.00 34.69 370 MET A O 1
ATOM 2930 N N . THR A 1 371 ? 8.151 6.974 1.064 1.00 25.58 371 THR A N 1
ATOM 2931 C CA . THR A 1 371 ? 9.334 7.007 0.143 1.00 25.58 371 THR A CA 1
ATOM 2932 C C . THR A 1 371 ? 9.221 5.795 -0.818 1.00 25.58 371 THR A C 1
ATOM 2934 O O . THR A 1 371 ? 8.894 4.707 -0.365 1.00 25.58 371 THR A O 1
ATOM 2937 N N . GLY A 1 372 ? 9.434 5.778 -2.139 1.00 26.00 372 GLY A N 1
ATOM 2938 C CA . GLY A 1 372 ? 9.797 6.715 -3.205 1.00 26.00 372 GLY A CA 1
ATOM 2939 C C . GLY A 1 372 ? 10.397 5.888 -4.371 1.00 26.00 372 GLY A C 1
ATOM 2940 O O . GLY A 1 372 ? 11.337 5.141 -4.124 1.00 26.00 372 GLY A O 1
ATOM 2941 N N . ASP A 1 373 ? 9.824 5.944 -5.589 1.00 24.55 373 ASP A N 1
ATOM 2942 C CA . ASP A 1 373 ? 10.547 6.123 -6.878 1.00 24.55 373 ASP A CA 1
ATOM 2943 C C . ASP A 1 373 ? 9.649 6.009 -8.141 1.00 24.55 373 ASP A C 1
ATOM 2945 O O . ASP A 1 373 ? 9.205 4.942 -8.551 1.00 24.55 373 ASP A O 1
ATOM 2949 N N . GLY A 1 374 ? 9.441 7.161 -8.792 1.00 24.64 374 GLY A N 1
ATOM 2950 C CA . GLY A 1 374 ? 9.782 7.391 -10.204 1.00 24.64 374 GLY A CA 1
ATOM 2951 C C . GLY A 1 374 ? 9.021 6.695 -11.342 1.00 24.64 374 GLY A C 1
ATOM 2952 O O . GLY A 1 374 ? 9.474 5.672 -11.827 1.00 24.64 374 GLY A O 1
ATOM 2953 N N . VAL A 1 375 ? 8.067 7.407 -11.970 1.00 21.75 375 VAL A N 1
ATOM 2954 C CA . VAL A 1 375 ? 7.996 7.527 -13.449 1.00 21.75 375 VAL A CA 1
ATOM 2955 C C . VAL A 1 375 ? 7.521 8.936 -13.831 1.00 21.75 375 VAL A C 1
ATOM 2957 O O . VAL A 1 375 ? 6.434 9.378 -13.462 1.00 21.75 375 VAL A O 1
ATOM 2960 N N . ARG A 1 376 ? 8.352 9.661 -14.589 1.00 25.64 376 ARG A N 1
ATOM 2961 C CA . ARG A 1 376 ? 7.969 10.891 -15.298 1.00 25.64 376 ARG A CA 1
ATOM 2962 C C . ARG A 1 376 ? 7.187 10.511 -16.556 1.00 25.64 376 ARG A C 1
ATOM 2964 O O . ARG A 1 376 ? 7.729 9.793 -17.387 1.00 25.64 376 ARG A O 1
ATOM 2971 N N . LEU A 1 377 ? 6.009 11.098 -16.759 1.00 22.06 377 LEU A N 1
ATOM 2972 C CA . LEU A 1 377 ? 5.497 11.343 -18.106 1.00 22.06 377 LEU A CA 1
ATOM 2973 C C . LEU A 1 377 ? 5.646 12.814 -18.457 1.00 22.06 377 LEU A C 1
ATOM 2975 O O . LEU A 1 377 ? 5.322 13.700 -17.666 1.00 22.06 377 LEU A O 1
ATOM 2979 N N . LYS A 1 378 ? 6.164 13.035 -19.664 1.00 21.77 378 LYS A N 1
ATOM 2980 C CA . LYS A 1 378 ? 6.146 14.306 -20.383 1.00 21.77 378 LYS A CA 1
ATOM 2981 C C . LYS A 1 378 ? 4.743 14.914 -20.344 1.00 21.77 378 LYS A C 1
ATOM 2983 O O . LYS A 1 378 ? 3.768 14.239 -20.654 1.00 21.77 378 LYS A O 1
ATOM 2988 N N . HIS A 1 379 ? 4.675 16.211 -20.066 1.00 23.00 379 HIS A N 1
ATOM 2989 C CA . HIS A 1 379 ? 3.626 17.029 -20.652 1.00 23.00 379 HIS A CA 1
ATOM 2990 C C . HIS A 1 379 ? 3.913 17.133 -22.153 1.00 23.00 379 HIS A C 1
ATOM 2992 O O . HIS A 1 379 ? 4.895 17.768 -22.538 1.00 23.00 379 HIS A O 1
ATOM 2998 N N . ASP A 1 380 ? 3.052 16.548 -22.980 1.00 23.28 380 ASP A N 1
ATOM 2999 C CA . ASP A 1 380 ? 2.704 17.202 -24.235 1.00 23.28 380 ASP A CA 1
ATOM 3000 C C . ASP A 1 380 ? 1.808 18.384 -23.859 1.00 23.28 380 ASP A C 1
ATOM 3002 O O . ASP A 1 380 ? 0.621 18.248 -23.567 1.00 23.28 380 ASP A O 1
ATOM 3006 N N . VAL A 1 381 ? 2.435 19.555 -23.756 1.00 25.92 381 VAL A N 1
ATOM 3007 C CA . VAL A 1 381 ? 1.720 20.829 -23.812 1.00 25.92 381 VAL A CA 1
ATOM 3008 C C . VAL A 1 381 ? 1.228 20.980 -25.255 1.00 25.92 381 VAL A C 1
ATOM 3010 O O . VAL A 1 381 ? 2.017 20.731 -26.174 1.00 25.92 381 VAL A O 1
ATOM 3013 N N . PRO A 1 382 ? -0.031 21.391 -25.492 1.00 26.86 382 PRO A N 1
ATOM 3014 C CA . PRO A 1 382 ? -0.500 21.693 -26.836 1.00 26.86 382 PRO A CA 1
ATOM 3015 C C . PRO A 1 382 ? 0.423 22.729 -27.480 1.00 26.86 382 PRO A C 1
ATOM 3017 O O . PRO A 1 382 ? 0.825 23.701 -26.845 1.00 26.86 382 PRO A O 1
ATOM 3020 N N . SER A 1 383 ? 0.771 22.482 -28.739 1.00 31.47 383 SER A N 1
ATOM 3021 C CA . SER A 1 383 ? 1.624 23.280 -29.619 1.00 31.47 383 SER A CA 1
ATOM 3022 C C . SER A 1 383 ? 1.619 24.798 -29.360 1.00 31.47 383 SER A C 1
ATOM 3024 O O . SER A 1 383 ? 0.902 25.554 -30.015 1.00 31.47 383 SER A O 1
ATOM 3026 N N . ALA A 1 384 ? 2.525 25.270 -28.504 1.00 32.41 384 ALA A N 1
ATOM 3027 C CA . ALA A 1 384 ? 3.131 26.579 -28.690 1.00 32.41 384 ALA A CA 1
ATOM 3028 C C . ALA A 1 384 ? 4.174 26.407 -29.800 1.00 32.41 384 ALA A C 1
ATOM 3030 O O . ALA A 1 384 ? 5.041 25.537 -29.700 1.00 32.41 384 ALA A O 1
ATOM 3031 N N . LYS A 1 385 ? 4.042 27.169 -30.894 1.00 36.81 385 LYS A N 1
ATOM 3032 C CA . LYS A 1 385 ? 4.947 27.158 -32.058 1.00 36.81 385 LYS A CA 1
ATOM 3033 C C . LYS A 1 385 ? 6.395 26.921 -31.607 1.00 36.81 385 LYS A C 1
ATOM 3035 O O . LYS A 1 385 ? 6.910 27.706 -30.814 1.00 36.81 385 LYS A O 1
ATOM 3040 N N . LYS A 1 386 ? 7.022 25.828 -32.076 1.00 42.25 386 LYS A N 1
ATOM 3041 C CA . LYS A 1 386 ? 8.414 25.461 -31.761 1.00 42.25 386 LYS A CA 1
ATOM 3042 C C . LYS A 1 386 ? 9.302 26.693 -31.953 1.00 42.25 386 LYS A C 1
ATOM 3044 O O . LYS A 1 386 ? 9.586 27.059 -33.091 1.00 42.25 386 LYS A O 1
ATOM 3049 N N . ARG A 1 387 ? 9.734 27.328 -30.861 1.00 57.41 387 ARG A N 1
ATOM 3050 C CA . ARG A 1 387 ? 10.827 28.299 -30.923 1.00 57.41 387 ARG A CA 1
ATOM 3051 C C . ARG A 1 387 ? 12.056 27.526 -31.395 1.00 57.41 387 ARG A C 1
ATOM 3053 O O . ARG A 1 387 ? 12.449 26.548 -30.756 1.00 57.41 387 ARG A O 1
ATOM 3060 N N . GLN A 1 388 ? 12.584 27.897 -32.554 1.00 71.38 388 GLN A N 1
ATOM 3061 C CA . GLN A 1 388 ? 13.837 27.355 -33.064 1.00 71.38 388 GLN A CA 1
ATOM 3062 C C . GLN A 1 388 ? 14.983 28.104 -32.375 1.00 71.38 388 GLN A C 1
ATOM 3064 O O . GLN A 1 388 ? 14.875 29.304 -32.139 1.00 71.38 388 GLN A O 1
ATOM 3069 N N . LEU A 1 389 ? 16.024 27.372 -31.984 1.00 82.75 389 LEU A N 1
ATOM 3070 C CA . LEU A 1 389 ? 17.294 27.927 -31.525 1.00 82.75 389 LEU A CA 1
ATOM 3071 C C . LEU A 1 389 ? 18.317 27.513 -32.572 1.00 82.75 389 LEU A C 1
ATOM 3073 O O . LEU A 1 389 ? 18.526 26.309 -32.752 1.00 82.75 389 LEU A O 1
ATOM 3077 N N . HIS A 1 390 ? 18.896 28.471 -33.288 1.00 83.69 390 HIS A N 1
ATOM 3078 C CA . HIS A 1 390 ? 19.902 28.168 -34.292 1.00 83.69 390 HIS A CA 1
ATOM 3079 C C . HIS A 1 390 ? 21.304 28.395 -33.739 1.00 83.69 390 HIS A C 1
ATOM 3081 O O . HIS A 1 390 ? 21.536 29.271 -32.913 1.00 83.69 390 HIS A O 1
ATOM 3087 N N . LEU A 1 391 ? 22.261 27.601 -34.219 1.00 81.12 391 LEU A N 1
ATOM 3088 C CA . LEU A 1 391 ? 23.650 27.703 -33.780 1.00 81.12 391 LEU A CA 1
ATOM 3089 C C . LEU A 1 391 ? 24.285 29.061 -34.129 1.00 81.12 391 LEU A C 1
ATOM 3091 O O . LEU A 1 391 ? 25.131 29.536 -33.385 1.00 81.12 391 LEU A O 1
ATOM 3095 N N . HIS A 1 392 ? 23.863 29.696 -35.229 1.00 82.88 392 HIS A N 1
ATOM 3096 C CA . HIS A 1 392 ? 24.361 31.017 -35.631 1.00 82.88 392 HIS A CA 1
ATOM 3097 C C . HIS A 1 392 ? 23.871 32.160 -34.728 1.00 82.88 392 HIS A C 1
ATOM 3099 O O . HIS A 1 392 ? 24.457 33.236 -34.763 1.00 82.88 392 HIS A O 1
ATOM 3105 N N . ASP A 1 393 ? 22.835 31.925 -33.913 1.00 81.81 393 ASP A N 1
ATOM 3106 C CA . ASP A 1 393 ? 22.328 32.891 -32.929 1.00 81.81 393 ASP A CA 1
ATOM 3107 C C . ASP A 1 393 ? 23.121 32.850 -31.610 1.00 81.81 393 ASP A C 1
ATOM 3109 O O . ASP A 1 393 ? 22.815 33.587 -30.671 1.00 81.81 393 ASP A O 1
ATOM 3113 N N . LEU A 1 394 ? 24.108 31.953 -31.506 1.00 86.69 394 LEU A N 1
ATOM 3114 C CA . LEU A 1 394 ? 24.876 31.706 -30.292 1.00 86.69 394 LEU A CA 1
ATOM 3115 C C . LEU A 1 394 ? 26.341 32.139 -30.448 1.00 86.69 394 LEU A C 1
ATOM 3117 O O . LEU A 1 394 ? 26.875 32.146 -31.559 1.00 86.69 394 LEU A O 1
ATOM 3121 N N . PRO A 1 395 ? 27.017 32.469 -29.332 1.00 88.06 395 PRO A N 1
ATOM 3122 C CA . PRO A 1 395 ? 28.442 32.781 -29.335 1.00 88.06 395 PRO A CA 1
ATOM 3123 C C . PRO A 1 395 ? 29.293 31.644 -29.919 1.00 88.06 395 PRO A C 1
ATOM 3125 O O . PRO A 1 395 ? 28.952 30.468 -29.800 1.00 88.06 395 PRO A O 1
ATOM 3128 N N . SER A 1 396 ? 30.439 31.985 -30.510 1.00 80.38 396 SER A N 1
ATOM 3129 C CA . SER A 1 396 ? 31.334 31.011 -31.151 1.00 80.38 396 SER A CA 1
ATOM 3130 C C . SER A 1 396 ? 32.307 30.334 -30.179 1.00 80.38 396 SER A C 1
ATOM 3132 O O . SER A 1 396 ? 32.790 29.229 -30.457 1.00 80.38 396 SER A O 1
ATOM 3134 N N . THR A 1 397 ? 32.620 30.973 -29.045 1.00 88.69 397 THR A N 1
ATOM 3135 C CA . THR A 1 397 ? 33.555 30.416 -28.060 1.00 88.69 397 THR A CA 1
ATOM 3136 C C . THR A 1 397 ? 32.870 29.356 -27.182 1.00 88.69 397 THR A C 1
ATOM 3138 O O . THR A 1 397 ? 31.704 29.523 -26.817 1.00 88.69 397 THR A O 1
ATOM 3141 N N . PRO A 1 398 ? 33.568 28.268 -26.797 1.00 89.69 398 PRO A N 1
ATOM 3142 C CA . PRO A 1 398 ? 32.981 27.215 -25.966 1.00 89.69 398 PRO A CA 1
ATOM 3143 C C . PRO A 1 398 ? 32.408 27.727 -24.637 1.00 89.69 398 PRO A C 1
ATOM 3145 O O . PRO A 1 398 ? 31.330 27.301 -24.236 1.00 89.69 398 PRO A O 1
ATOM 3148 N N . ALA A 1 399 ? 33.097 28.655 -23.966 1.00 88.50 399 ALA A N 1
ATOM 3149 C CA . ALA A 1 399 ? 32.665 29.191 -22.675 1.00 88.50 399 ALA A CA 1
ATOM 3150 C C . ALA A 1 399 ? 31.364 30.002 -22.791 1.00 88.50 399 ALA A C 1
ATOM 3152 O O . ALA A 1 399 ? 30.407 29.758 -22.056 1.00 88.50 399 ALA A O 1
ATOM 3153 N N . GLU A 1 400 ? 31.303 30.938 -23.740 1.00 89.56 400 GLU A N 1
ATOM 3154 C CA . GLU A 1 400 ? 30.135 31.803 -23.930 1.00 89.56 400 GLU A CA 1
ATOM 3155 C C . GLU A 1 400 ? 28.930 31.021 -24.462 1.00 89.56 400 GLU A C 1
ATOM 3157 O O . GLU A 1 400 ? 27.804 31.251 -24.019 1.00 89.56 400 GLU A O 1
ATOM 3162 N N . LEU A 1 401 ? 29.159 30.047 -25.353 1.00 93.56 401 LEU A N 1
ATOM 3163 C CA . LEU A 1 401 ? 28.109 29.164 -25.855 1.00 93.56 401 LEU A CA 1
ATOM 3164 C C . LEU A 1 401 ? 27.493 28.335 -24.725 1.00 93.56 401 LEU A C 1
ATOM 3166 O O . LEU A 1 401 ? 26.269 28.270 -24.607 1.00 93.56 401 LEU A O 1
ATOM 3170 N N . LEU A 1 402 ? 28.316 27.717 -23.872 1.00 92.69 402 LEU A N 1
ATOM 3171 C CA . LEU A 1 402 ? 27.818 26.902 -22.763 1.00 92.69 402 LEU A CA 1
ATOM 3172 C C . LEU A 1 402 ? 27.063 27.743 -21.733 1.00 92.69 402 LEU A C 1
ATOM 3174 O O . LEU A 1 402 ? 25.999 27.312 -21.289 1.00 92.69 402 LEU A O 1
ATOM 3178 N N . MET A 1 403 ? 27.542 28.952 -21.422 1.00 90.06 403 MET A N 1
ATOM 3179 C CA . MET A 1 403 ? 26.817 29.889 -20.558 1.00 90.06 403 MET A CA 1
ATOM 3180 C C . MET A 1 403 ? 25.456 30.272 -21.154 1.00 90.06 403 MET A C 1
ATOM 3182 O O . MET A 1 403 ? 24.442 30.172 -20.463 1.00 90.06 403 MET A O 1
ATOM 3186 N N . ALA A 1 404 ? 25.396 30.623 -22.443 1.00 90.38 404 ALA A N 1
ATOM 3187 C CA . ALA A 1 404 ? 24.142 30.967 -23.116 1.00 90.38 404 ALA A CA 1
ATOM 3188 C C . ALA A 1 404 ? 23.146 29.792 -23.116 1.00 90.38 404 ALA A C 1
ATOM 3190 O O . ALA A 1 404 ? 21.971 29.944 -22.764 1.00 90.38 404 ALA A O 1
ATOM 3191 N N . LEU A 1 405 ? 23.618 28.585 -23.440 1.00 91.75 405 LEU A N 1
ATOM 3192 C CA . LEU A 1 405 ? 22.796 27.377 -23.403 1.00 91.75 405 LEU A CA 1
ATOM 3193 C C . LEU A 1 405 ? 22.348 27.021 -21.981 1.00 91.75 405 LEU A C 1
ATOM 3195 O O . LEU A 1 405 ? 21.229 26.536 -21.797 1.00 91.75 405 LEU A O 1
ATOM 3199 N N . GLN A 1 406 ? 23.178 27.275 -20.969 1.00 90.56 406 GLN A N 1
ATOM 3200 C CA . GLN A 1 406 ? 22.837 27.043 -19.567 1.00 90.56 406 GLN A CA 1
ATOM 3201 C C . GLN A 1 406 ? 21.759 28.023 -19.115 1.00 90.56 406 GLN A C 1
ATOM 3203 O O . GLN A 1 406 ? 20.766 27.592 -18.531 1.00 90.56 406 GLN A O 1
ATOM 3208 N N . SER A 1 407 ? 21.873 29.306 -19.471 1.00 88.44 407 SER A N 1
ATOM 3209 C CA . SER A 1 407 ? 20.820 30.296 -19.227 1.00 88.44 407 SER A CA 1
ATOM 3210 C C . SER A 1 407 ? 19.496 29.884 -19.875 1.00 88.44 407 SER A C 1
ATOM 3212 O O . SER A 1 407 ? 18.451 29.948 -19.231 1.00 88.44 407 SER A O 1
ATOM 3214 N N . HIS A 1 408 ? 19.518 29.376 -21.111 1.00 87.81 408 HIS A N 1
ATOM 3215 C CA . HIS A 1 408 ? 18.319 28.852 -21.774 1.00 87.81 408 HIS A CA 1
ATOM 3216 C C . HIS A 1 408 ? 17.739 27.601 -21.103 1.00 87.81 408 HIS A C 1
ATOM 3218 O O . HIS A 1 408 ? 16.514 27.450 -21.038 1.00 87.81 408 HIS A O 1
ATOM 3224 N N . LEU A 1 409 ? 18.598 26.711 -20.602 1.00 81.81 409 LEU A N 1
ATOM 3225 C CA . LEU A 1 409 ? 18.199 25.498 -19.894 1.00 81.81 409 LEU A CA 1
ATOM 3226 C C . LEU A 1 409 ? 17.528 25.821 -18.549 1.00 81.81 409 LEU A C 1
ATOM 3228 O O . LEU A 1 409 ? 16.515 25.198 -18.215 1.00 81.81 409 LEU A O 1
ATOM 3232 N N . VAL A 1 410 ? 18.073 26.796 -17.813 1.00 81.38 410 VAL A N 1
ATOM 3233 C CA . VAL A 1 410 ? 17.570 27.273 -16.512 1.00 81.38 410 VAL A CA 1
ATOM 3234 C C . VAL A 1 410 ? 16.279 28.071 -16.676 1.00 81.38 410 VAL A C 1
ATOM 3236 O O . VAL A 1 410 ? 15.314 27.830 -15.956 1.00 81.38 410 VAL A O 1
ATOM 3239 N N . ALA A 1 411 ? 16.216 28.961 -17.668 1.00 79.00 411 ALA A N 1
ATOM 3240 C CA . ALA A 1 411 ? 15.024 29.755 -17.963 1.00 79.00 411 ALA A CA 1
ATOM 3241 C C . ALA A 1 411 ? 13.878 28.937 -18.591 1.00 79.00 411 ALA A C 1
ATOM 3243 O O . ALA A 1 411 ? 12.792 29.467 -18.813 1.00 79.00 411 ALA A O 1
ATOM 3244 N N . HIS A 1 412 ? 14.112 27.657 -18.910 1.00 76.81 412 HIS A N 1
ATOM 3245 C CA . HIS A 1 412 ? 13.182 26.793 -19.644 1.00 76.81 412 HIS A CA 1
ATOM 3246 C C . HIS A 1 412 ? 12.728 27.380 -20.993 1.00 76.81 412 HIS A C 1
ATOM 3248 O O . HIS A 1 412 ? 11.664 27.033 -21.506 1.00 76.81 412 HIS A O 1
ATOM 3254 N N . SER A 1 413 ? 13.558 28.237 -21.595 1.00 74.94 413 SER A N 1
ATOM 3255 C CA . SER A 1 413 ? 13.266 28.907 -22.867 1.00 74.94 413 SER A CA 1
ATOM 3256 C C . SER A 1 413 ? 13.248 27.937 -24.049 1.00 74.94 413 SER A C 1
ATOM 3258 O O . SER A 1 413 ? 12.561 28.192 -25.038 1.00 74.94 413 SER A O 1
ATOM 3260 N N . PHE A 1 414 ? 13.980 26.822 -23.939 1.00 80.75 414 PHE A N 1
ATOM 3261 C CA . PHE A 1 414 ? 14.064 25.770 -24.951 1.00 80.75 414 PHE A CA 1
ATOM 3262 C C . PHE A 1 414 ? 14.035 24.373 -24.326 1.00 80.75 414 PHE A C 1
ATOM 3264 O O . PHE A 1 414 ? 14.409 24.167 -23.169 1.00 80.75 414 PHE A O 1
ATOM 3271 N N . SER A 1 415 ? 13.587 23.388 -25.110 1.00 80.69 415 SER A N 1
ATOM 3272 C CA . SER A 1 415 ? 13.544 21.998 -24.658 1.00 80.69 415 SER A CA 1
ATOM 3273 C C . SER A 1 415 ? 14.954 21.411 -24.524 1.00 80.69 415 SER A C 1
ATOM 3275 O O . SER A 1 415 ? 15.866 21.782 -25.263 1.00 80.69 415 SER A O 1
ATOM 3277 N N . TYR A 1 416 ? 15.117 20.424 -23.640 1.00 83.50 416 TYR A N 1
ATOM 3278 C CA . TYR A 1 416 ? 16.377 19.684 -23.497 1.00 83.50 416 TYR A CA 1
ATOM 3279 C C . TYR A 1 416 ? 16.849 19.081 -24.831 1.00 83.50 416 TYR A C 1
ATOM 3281 O O . TYR A 1 416 ? 18.029 19.140 -25.153 1.00 83.50 416 TYR A O 1
ATOM 3289 N N . ALA A 1 417 ? 15.915 18.567 -25.641 1.00 82.56 417 ALA A N 1
ATOM 3290 C CA . ALA A 1 417 ? 16.215 18.022 -26.964 1.00 82.56 417 ALA A CA 1
ATOM 3291 C C . ALA A 1 417 ? 16.696 19.100 -27.948 1.00 82.56 417 ALA A C 1
ATOM 3293 O O . ALA A 1 417 ? 17.592 18.841 -28.742 1.00 82.56 417 ALA A O 1
ATOM 3294 N N . THR A 1 418 ? 16.137 20.312 -27.871 1.00 87.19 418 THR A N 1
ATOM 3295 C CA . THR A 1 418 ? 16.559 21.450 -28.700 1.00 87.19 418 THR A CA 1
ATOM 3296 C C . THR A 1 418 ? 17.988 21.864 -28.364 1.00 87.19 418 THR A C 1
ATOM 3298 O O . THR A 1 418 ? 18.813 21.982 -29.261 1.00 87.19 418 THR A O 1
ATOM 3301 N N . ILE A 1 419 ? 18.305 22.013 -27.076 1.00 90.75 419 ILE A N 1
ATOM 3302 C CA . ILE A 1 419 ? 19.656 22.379 -26.625 1.00 90.75 419 ILE A CA 1
ATOM 3303 C C . ILE A 1 419 ? 20.659 21.271 -26.987 1.00 90.75 419 ILE A C 1
ATOM 3305 O O . ILE A 1 419 ? 21.741 21.564 -27.489 1.00 90.75 419 ILE A O 1
ATOM 3309 N N . LYS A 1 420 ? 20.278 19.994 -26.822 1.00 92.81 420 LYS A N 1
ATOM 3310 C CA . LYS A 1 420 ? 21.091 18.845 -27.252 1.00 92.81 420 LYS A CA 1
ATOM 3311 C C . LYS A 1 420 ? 21.393 18.880 -28.749 1.00 92.81 420 LYS A C 1
ATOM 3313 O O . LYS A 1 420 ? 22.538 18.681 -29.131 1.00 92.81 420 LYS A O 1
ATOM 3318 N N . ALA A 1 421 ? 20.388 19.148 -29.584 1.00 90.19 421 ALA A N 1
ATOM 3319 C CA . ALA A 1 421 ? 20.554 19.214 -31.034 1.00 90.19 421 ALA A CA 1
ATOM 3320 C C . ALA A 1 421 ? 21.513 20.339 -31.451 1.00 90.19 421 ALA A C 1
ATOM 3322 O O . ALA A 1 421 ? 22.371 20.124 -32.299 1.00 90.19 421 ALA A O 1
ATOM 3323 N N . VAL A 1 422 ? 21.425 21.507 -30.807 1.00 93.00 422 VAL A N 1
ATOM 3324 C CA . VAL A 1 422 ? 22.354 22.620 -31.054 1.00 93.00 422 VAL A CA 1
ATOM 3325 C C . VAL A 1 422 ? 23.783 22.256 -30.646 1.00 93.00 422 VAL A C 1
ATOM 3327 O O . VAL A 1 422 ? 24.711 22.519 -31.405 1.00 93.00 422 VAL A O 1
ATOM 3330 N N . LEU A 1 423 ? 23.971 21.589 -29.501 1.00 94.31 423 LEU A N 1
ATOM 3331 C CA . LEU A 1 423 ? 25.284 21.079 -29.086 1.00 94.31 423 LEU A CA 1
ATOM 3332 C C . LEU A 1 423 ? 25.837 20.033 -30.059 1.00 94.31 423 LEU A C 1
ATOM 3334 O O . LEU A 1 423 ? 27.023 20.062 -30.367 1.00 94.31 423 LEU A O 1
ATOM 3338 N N . MET A 1 424 ? 24.991 19.138 -30.576 1.00 94.25 424 MET A N 1
ATOM 3339 C CA . MET A 1 424 ? 25.386 18.173 -31.606 1.00 94.25 424 MET A CA 1
ATOM 3340 C C . MET A 1 424 ? 25.884 18.892 -32.865 1.00 94.25 424 MET A C 1
ATOM 3342 O O . MET A 1 424 ? 26.976 18.589 -33.337 1.00 94.25 424 MET A O 1
ATOM 3346 N N . SER A 1 425 ? 25.142 19.891 -33.356 1.00 93.12 425 SER A N 1
ATOM 3347 C CA . SER A 1 425 ? 25.563 20.700 -34.505 1.00 93.12 425 SER A CA 1
ATOM 3348 C C . SER A 1 425 ? 26.845 21.492 -34.233 1.00 93.12 425 SER A C 1
ATOM 3350 O O . SER A 1 425 ? 27.695 21.577 -35.113 1.00 93.12 425 SER A O 1
ATOM 3352 N N . TYR A 1 426 ? 27.017 22.032 -33.022 1.00 94.12 426 TYR A N 1
ATOM 3353 C CA . TYR A 1 426 ? 28.239 22.739 -32.627 1.00 94.12 426 TYR A CA 1
ATOM 3354 C C . TYR A 1 426 ? 29.464 21.826 -32.649 1.00 94.12 426 TYR A C 1
ATOM 3356 O O . TYR A 1 426 ? 30.507 22.196 -33.182 1.00 94.12 426 TYR A O 1
ATOM 3364 N N . LEU A 1 427 ? 29.329 20.614 -32.105 1.00 93.00 427 LEU A N 1
ATOM 3365 C CA . LEU A 1 427 ? 30.402 19.624 -32.104 1.00 93.00 427 LEU A CA 1
ATOM 3366 C C . LEU A 1 427 ? 30.746 19.181 -33.530 1.00 93.00 427 LEU A C 1
ATOM 3368 O O . LEU A 1 427 ? 31.921 19.127 -33.868 1.00 93.00 427 LEU A O 1
ATOM 3372 N N . GLN A 1 428 ? 29.739 18.925 -34.371 1.00 92.25 428 GLN A N 1
ATOM 3373 C CA . GLN A 1 428 ? 29.915 18.490 -35.764 1.00 92.25 428 GLN A CA 1
ATOM 3374 C C . GLN A 1 428 ? 30.521 19.560 -36.680 1.00 92.25 428 GLN A C 1
ATOM 3376 O O . GLN A 1 428 ? 31.122 19.217 -37.694 1.00 92.25 428 GLN A O 1
ATOM 3381 N N . ALA A 1 429 ? 30.364 20.842 -36.343 1.00 90.00 429 ALA A N 1
ATOM 3382 C CA . ALA A 1 429 ? 30.934 21.947 -37.108 1.00 90.00 429 ALA A CA 1
ATOM 3383 C C . ALA A 1 429 ? 32.441 22.156 -36.858 1.00 90.00 429 ALA A C 1
ATOM 3385 O O . ALA A 1 429 ? 33.065 22.957 -37.551 1.00 90.00 429 ALA A O 1
ATOM 3386 N N . ALA A 1 430 ? 33.030 21.480 -35.866 1.00 88.75 430 ALA A N 1
ATOM 3387 C CA . ALA A 1 430 ? 34.444 21.620 -35.537 1.00 88.75 430 ALA A CA 1
ATOM 3388 C C . ALA A 1 430 ? 35.348 20.770 -36.446 1.00 88.75 430 ALA A C 1
ATOM 3390 O O . ALA A 1 430 ? 35.006 19.641 -36.789 1.00 88.75 430 ALA A O 1
ATOM 3391 N N . GLU A 1 431 ? 36.554 21.272 -36.742 1.00 87.19 431 GLU A N 1
ATOM 3392 C CA . GLU A 1 431 ? 37.590 20.522 -37.478 1.00 87.19 431 GLU A CA 1
ATOM 3393 C C . GLU A 1 431 ? 37.978 19.211 -36.768 1.00 87.19 431 GLU A C 1
ATOM 3395 O O . GLU A 1 431 ? 38.172 18.184 -37.414 1.00 87.19 431 GLU A O 1
ATOM 3400 N N . SER A 1 432 ? 38.034 19.229 -35.430 1.00 91.50 432 SER A N 1
ATOM 3401 C CA . SER A 1 432 ? 38.134 18.035 -34.582 1.00 91.50 432 SER A CA 1
ATOM 3402 C C . SER A 1 432 ? 37.035 18.066 -33.516 1.00 91.50 432 SER A C 1
ATOM 3404 O O . SER A 1 432 ? 37.078 18.863 -32.573 1.00 91.50 432 SER A O 1
ATOM 3406 N N . MET A 1 433 ? 36.046 17.171 -33.651 1.00 93.06 433 MET A N 1
ATOM 3407 C CA . MET A 1 433 ? 35.000 16.981 -32.636 1.00 93.06 433 MET A CA 1
ATOM 3408 C C . MET A 1 433 ? 35.574 16.534 -31.277 1.00 93.06 433 MET A C 1
ATOM 3410 O O . MET A 1 433 ? 35.137 17.075 -30.259 1.00 93.06 433 MET A O 1
ATOM 3414 N N . PRO A 1 434 ? 36.535 15.581 -31.212 1.00 93.75 434 PRO A N 1
ATOM 3415 C CA . PRO A 1 434 ? 37.194 15.211 -29.958 1.00 93.75 434 PRO A CA 1
ATOM 3416 C C . PRO A 1 434 ? 37.861 16.404 -29.262 1.00 93.75 434 PRO A C 1
ATOM 3418 O O . PRO A 1 434 ? 37.643 16.612 -28.071 1.00 93.75 434 PRO A O 1
ATOM 3421 N N . SER A 1 435 ? 38.586 17.244 -30.004 1.00 93.62 435 SER A N 1
ATOM 3422 C CA . SER A 1 435 ? 39.233 18.436 -29.444 1.00 93.62 435 SER A CA 1
ATOM 3423 C C . SER A 1 435 ? 38.205 19.467 -28.962 1.00 93.62 435 SER A C 1
ATOM 3425 O O . SER A 1 435 ? 38.339 20.018 -27.868 1.00 93.62 435 SER A O 1
ATOM 3427 N N . ARG A 1 436 ? 37.102 19.651 -29.707 1.00 93.75 436 ARG A N 1
ATOM 3428 C CA . ARG A 1 436 ? 35.980 20.525 -29.318 1.00 93.75 436 ARG A CA 1
ATOM 3429 C C . ARG A 1 436 ? 35.287 20.075 -28.035 1.00 93.75 436 ARG A C 1
ATOM 3431 O O . ARG A 1 436 ? 34.934 20.917 -27.214 1.00 93.75 436 ARG A O 1
ATOM 3438 N N . LEU A 1 437 ? 35.116 18.767 -27.839 1.00 94.75 437 LEU A N 1
ATOM 3439 C CA . LEU A 1 437 ? 34.600 18.221 -26.584 1.00 94.75 437 LEU A CA 1
ATOM 3440 C C . LEU A 1 437 ? 35.496 18.623 -25.408 1.00 94.75 437 LEU A C 1
ATOM 3442 O O . LEU A 1 437 ? 34.989 19.073 -24.380 1.00 94.75 437 LEU A O 1
ATOM 3446 N N . VAL A 1 438 ? 36.813 18.460 -25.561 1.00 95.69 438 VAL A N 1
ATOM 3447 C CA . VAL A 1 438 ? 37.789 18.813 -24.522 1.00 95.69 438 VAL A CA 1
ATOM 3448 C C . VAL A 1 438 ? 37.727 20.308 -24.216 1.00 95.69 438 VAL A C 1
ATOM 3450 O O . VAL A 1 438 ? 37.672 20.676 -23.044 1.00 95.69 438 VAL A O 1
ATOM 3453 N N . ASP A 1 439 ? 37.639 21.161 -25.241 1.00 94.94 439 ASP A N 1
ATOM 3454 C CA . ASP A 1 439 ? 37.465 22.608 -25.067 1.00 94.94 439 ASP A CA 1
ATOM 3455 C C . ASP A 1 439 ? 36.195 22.937 -24.264 1.00 94.94 439 ASP A C 1
ATOM 3457 O O . ASP A 1 439 ? 36.246 23.745 -23.339 1.00 94.94 439 ASP A O 1
ATOM 3461 N N . CYS A 1 440 ? 35.066 22.286 -24.567 1.00 95.06 440 CYS A N 1
ATOM 3462 C CA . CYS A 1 440 ? 33.811 22.467 -23.835 1.00 95.06 440 CYS A CA 1
ATOM 3463 C C . CYS A 1 440 ? 33.912 22.024 -22.370 1.00 95.06 440 CYS A C 1
ATOM 3465 O O . CYS A 1 440 ? 33.443 22.739 -21.486 1.00 95.06 440 CYS A O 1
ATOM 3467 N N . VAL A 1 441 ? 34.512 20.861 -22.095 1.00 94.44 441 VAL A N 1
ATOM 3468 C CA . VAL A 1 441 ? 34.673 20.360 -20.721 1.00 94.44 441 VAL A CA 1
ATOM 3469 C C . VAL A 1 441 ? 35.587 21.285 -19.916 1.00 94.44 441 VAL A C 1
ATOM 3471 O O . VAL A 1 441 ? 35.220 21.676 -18.811 1.00 94.44 441 VAL A O 1
ATOM 3474 N N . ILE A 1 442 ? 36.731 21.697 -20.474 1.00 94.81 442 ILE A N 1
ATOM 3475 C CA . ILE A 1 442 ? 37.663 22.616 -19.804 1.00 94.81 442 ILE A CA 1
ATOM 3476 C C . ILE A 1 442 ? 37.002 23.977 -19.561 1.00 94.81 442 ILE A C 1
ATOM 3478 O O . ILE A 1 442 ? 37.064 24.487 -18.443 1.00 94.81 442 ILE A O 1
ATOM 3482 N N . ALA A 1 443 ? 36.323 24.539 -20.565 1.00 92.44 443 ALA A N 1
ATOM 3483 C CA . ALA A 1 443 ? 35.638 25.825 -20.445 1.00 92.44 443 ALA A CA 1
ATOM 3484 C C . ALA A 1 443 ? 34.544 25.800 -19.369 1.00 92.44 443 ALA A C 1
ATOM 3486 O O . ALA A 1 443 ? 34.447 26.733 -18.573 1.00 92.44 443 ALA A O 1
ATOM 3487 N N . LEU A 1 444 ? 33.764 24.715 -19.301 1.00 91.62 444 LEU A N 1
ATOM 3488 C CA . LEU A 1 444 ? 32.742 24.534 -18.271 1.00 91.62 444 LEU A CA 1
ATOM 3489 C C . LEU A 1 444 ? 33.360 24.472 -16.869 1.00 91.62 444 LEU A C 1
ATOM 3491 O O . LEU A 1 444 ? 32.830 25.054 -15.931 1.00 91.62 444 LEU A O 1
ATOM 3495 N N . VAL A 1 445 ? 34.490 23.781 -16.711 1.00 89.44 445 VAL A N 1
ATOM 3496 C CA . VAL A 1 445 ? 35.154 23.661 -15.406 1.00 89.44 445 VAL A CA 1
ATOM 3497 C C . VAL A 1 445 ? 35.812 24.974 -14.985 1.00 89.44 445 VAL A C 1
ATOM 3499 O O . VAL A 1 445 ? 35.717 25.353 -13.822 1.00 89.44 445 VAL A O 1
ATOM 3502 N N . GLN A 1 446 ? 36.449 25.695 -15.906 1.00 88.69 446 GLN A N 1
ATOM 3503 C CA . GLN A 1 446 ? 37.123 26.960 -15.602 1.00 88.69 446 GLN A CA 1
ATOM 3504 C C . GLN A 1 446 ? 36.140 28.112 -15.347 1.00 88.69 446 GLN A C 1
ATOM 3506 O O . GLN A 1 446 ? 36.405 28.951 -14.487 1.00 88.69 446 GLN A O 1
ATOM 3511 N N . GLY A 1 447 ? 35.014 28.146 -16.066 1.00 79.88 447 GLY A N 1
ATOM 3512 C CA . GLY A 1 447 ? 34.045 29.244 -16.037 1.00 79.88 447 GLY A CA 1
ATOM 3513 C C . GLY A 1 447 ? 32.840 29.046 -15.114 1.00 79.88 447 GLY A C 1
ATOM 3514 O O . GLY A 1 447 ? 31.922 29.862 -15.157 1.00 79.88 447 GLY A O 1
ATOM 3515 N N . SER A 1 448 ? 32.772 27.968 -14.326 1.00 79.19 448 SER A N 1
ATOM 3516 C CA . SER A 1 448 ? 31.573 27.651 -13.532 1.00 79.19 448 SER A CA 1
ATOM 3517 C C . SER A 1 448 ? 31.874 27.021 -12.165 1.00 79.19 448 SER A C 1
ATOM 3519 O O . SER A 1 448 ? 33.014 26.668 -11.846 1.00 79.19 448 SER A O 1
ATOM 3521 N N . ASP A 1 449 ? 30.822 26.926 -11.349 1.00 79.25 449 ASP A N 1
ATOM 3522 C CA . ASP A 1 449 ? 30.801 26.364 -9.996 1.00 79.25 449 ASP A CA 1
ATOM 3523 C C . ASP A 1 449 ? 30.223 24.932 -9.958 1.00 79.25 449 ASP A C 1
ATOM 3525 O O . ASP A 1 449 ? 29.833 24.367 -10.982 1.00 79.25 449 ASP A O 1
ATOM 3529 N N . ASP A 1 450 ? 30.129 24.334 -8.767 1.00 79.12 450 ASP A N 1
ATOM 3530 C CA . ASP A 1 450 ? 29.577 22.989 -8.556 1.00 79.12 450 ASP A CA 1
ATOM 3531 C C . ASP A 1 450 ? 28.031 22.939 -8.554 1.00 79.12 450 ASP A C 1
ATOM 3533 O O . ASP A 1 450 ? 27.419 21.984 -8.051 1.00 79.12 450 ASP A O 1
ATOM 3537 N N . SER A 1 451 ? 27.372 23.954 -9.128 1.00 83.88 451 SER A N 1
ATOM 3538 C CA . SER A 1 451 ? 25.916 24.031 -9.167 1.00 83.88 451 SER A CA 1
ATOM 3539 C C . SER A 1 451 ? 25.291 22.898 -9.986 1.00 83.88 451 SER A C 1
ATOM 3541 O O . SER A 1 451 ? 25.866 22.308 -10.910 1.00 83.88 451 SER A O 1
ATOM 3543 N N . LYS A 1 452 ? 24.034 22.586 -9.653 1.00 81.19 452 LYS A N 1
ATOM 3544 C CA . LYS A 1 452 ? 23.259 21.540 -10.341 1.00 81.19 452 LYS A CA 1
ATOM 3545 C C . LYS A 1 452 ? 23.120 21.812 -11.839 1.00 81.19 452 LYS A C 1
ATOM 3547 O O . LYS A 1 452 ? 23.063 20.859 -12.617 1.00 81.19 452 LYS A O 1
ATOM 3552 N N . ASP A 1 453 ? 23.066 23.079 -12.234 1.00 83.06 453 ASP A N 1
ATOM 3553 C CA . ASP A 1 453 ? 22.900 23.479 -13.628 1.00 83.06 453 ASP A CA 1
ATOM 3554 C C . ASP A 1 453 ? 24.193 23.287 -14.426 1.00 83.06 453 ASP A C 1
ATOM 3556 O O . ASP A 1 453 ? 24.134 22.756 -15.537 1.00 83.06 453 ASP A O 1
ATOM 3560 N N . THR A 1 454 ? 25.354 23.576 -13.827 1.00 85.81 454 THR A N 1
ATOM 3561 C CA . THR A 1 454 ? 26.672 23.297 -14.419 1.00 85.81 454 THR A CA 1
ATOM 3562 C C . THR A 1 454 ? 26.855 21.799 -14.658 1.00 85.81 454 THR A C 1
ATOM 3564 O O . THR A 1 454 ? 27.174 21.368 -15.766 1.00 85.81 454 THR A O 1
ATOM 3567 N N . LEU A 1 455 ? 26.553 20.965 -13.657 1.00 84.81 455 LEU A N 1
ATOM 3568 C CA . LEU A 1 455 ? 26.634 19.504 -13.790 1.00 84.81 455 LEU A CA 1
ATOM 3569 C C . LEU A 1 455 ? 25.667 18.960 -14.850 1.00 84.81 455 LEU A C 1
ATOM 3571 O O . LEU A 1 455 ? 25.978 18.005 -15.566 1.00 84.81 455 LEU A O 1
ATOM 3575 N N . ARG A 1 456 ? 24.474 19.552 -14.961 1.00 87.25 456 ARG A N 1
ATOM 3576 C CA . ARG A 1 456 ? 23.487 19.176 -15.977 1.00 87.25 456 ARG A CA 1
ATOM 3577 C C . ARG A 1 456 ? 23.957 19.549 -17.381 1.00 87.25 456 ARG A C 1
ATOM 3579 O O . ARG A 1 456 ? 23.739 18.762 -18.302 1.00 87.25 456 ARG A O 1
ATOM 3586 N N . MET A 1 457 ? 24.607 20.701 -17.532 1.00 91.94 457 MET A N 1
ATOM 3587 C CA . MET A 1 457 ? 25.220 21.108 -18.792 1.00 91.94 457 MET A CA 1
ATOM 3588 C C . MET A 1 457 ? 26.376 20.178 -19.173 1.00 91.94 457 MET A C 1
ATOM 3590 O O . MET A 1 457 ? 26.414 19.693 -20.300 1.00 91.94 457 MET A O 1
ATOM 3594 N N . GLY A 1 458 ? 27.249 19.826 -18.225 1.00 90.56 458 GLY A N 1
ATOM 3595 C CA . GLY A 1 458 ? 28.348 18.885 -18.457 1.00 90.56 458 GLY A CA 1
ATOM 3596 C C . GLY A 1 458 ? 27.868 17.523 -18.966 1.00 90.56 458 GLY A C 1
ATOM 3597 O O . GLY A 1 458 ? 28.368 17.024 -19.972 1.00 90.56 458 GLY A O 1
ATOM 3598 N N . HIS A 1 459 ? 26.832 16.949 -18.346 1.00 91.12 459 HIS A N 1
ATOM 3599 C CA . HIS A 1 459 ? 26.226 15.710 -18.846 1.00 91.12 459 HIS A CA 1
ATOM 3600 C C . HIS A 1 459 ? 25.627 15.867 -20.246 1.00 91.12 459 HIS A C 1
ATOM 3602 O O . HIS A 1 459 ? 25.769 14.970 -21.072 1.00 91.12 459 HIS A O 1
ATOM 3608 N N . LEU A 1 460 ? 24.981 17.000 -20.525 1.00 93.12 460 LEU A N 1
ATOM 3609 C CA . LEU A 1 460 ? 24.383 17.261 -21.829 1.00 93.12 460 LEU A CA 1
ATOM 3610 C C . LEU A 1 460 ? 25.444 17.375 -22.939 1.00 93.12 460 LEU A C 1
ATOM 3612 O O . LEU A 1 460 ? 25.226 16.860 -24.034 1.00 93.12 460 LEU A O 1
ATOM 3616 N N . VAL A 1 461 ? 26.601 17.976 -22.646 1.00 95.06 461 VAL A N 1
ATOM 3617 C CA . VAL A 1 461 ? 27.762 18.017 -23.551 1.00 95.06 461 VAL A CA 1
ATOM 3618 C C . VAL A 1 461 ? 28.265 16.602 -23.858 1.00 95.06 461 VAL A C 1
ATOM 3620 O O . VAL A 1 461 ? 28.412 16.248 -25.029 1.00 95.06 461 VAL A O 1
ATOM 3623 N N . LEU A 1 462 ? 28.464 15.763 -22.831 1.00 94.88 462 LEU A N 1
ATOM 3624 C CA . LEU A 1 462 ? 28.893 14.369 -23.021 1.00 94.88 462 LEU A CA 1
ATOM 3625 C C . LEU A 1 462 ? 27.864 13.547 -23.816 1.00 94.88 462 LEU A C 1
ATOM 3627 O O . LEU A 1 462 ? 28.228 12.764 -24.692 1.00 94.88 462 LEU A O 1
ATOM 3631 N N . GLU A 1 463 ? 26.572 13.730 -23.536 1.00 93.00 463 GLU A N 1
ATOM 3632 C CA . GLU A 1 463 ? 25.485 13.066 -24.256 1.00 93.00 463 GLU A CA 1
ATOM 3633 C C . GLU A 1 463 ? 25.399 13.484 -25.727 1.00 93.00 463 GLU A C 1
ATOM 3635 O O . GLU A 1 463 ? 25.115 12.644 -26.583 1.00 93.00 463 GLU A O 1
ATOM 3640 N N . ALA A 1 464 ? 25.583 14.775 -26.019 1.00 93.69 464 ALA A N 1
ATOM 3641 C CA . ALA A 1 464 ? 25.595 15.289 -27.381 1.00 93.69 464 ALA A CA 1
ATOM 3642 C C . ALA A 1 464 ? 26.765 14.685 -28.163 1.00 93.69 464 ALA A C 1
ATOM 3644 O O . ALA A 1 464 ? 26.550 14.152 -29.247 1.00 93.69 464 ALA A O 1
ATOM 3645 N N . TYR A 1 465 ? 27.967 14.675 -27.577 1.00 94.56 465 TYR A N 1
ATOM 3646 C CA . TYR A 1 465 ? 29.142 14.056 -28.188 1.00 94.56 465 TYR A CA 1
ATOM 3647 C C . TYR A 1 465 ? 28.957 12.556 -28.420 1.00 94.56 465 TYR A C 1
ATOM 3649 O O . TYR A 1 465 ? 29.198 12.073 -29.522 1.00 94.56 465 TYR A O 1
ATOM 3657 N N . SER A 1 466 ? 28.458 11.817 -27.426 1.00 92.06 466 SER A N 1
ATOM 3658 C CA . SER A 1 466 ? 28.190 10.379 -27.562 1.00 92.06 466 SER A CA 1
ATOM 3659 C C . SER A 1 466 ? 27.233 10.061 -28.721 1.00 92.06 466 SER A C 1
ATOM 3661 O O . SER A 1 466 ? 27.389 9.035 -29.378 1.00 92.06 466 SER A O 1
ATOM 3663 N N . ALA A 1 467 ? 26.284 10.959 -29.013 1.00 88.94 467 ALA A N 1
ATOM 3664 C CA . ALA A 1 467 ? 25.330 10.799 -30.108 1.00 88.94 467 ALA A CA 1
ATOM 3665 C C . ALA A 1 467 ? 25.913 11.076 -31.508 1.00 88.94 467 ALA A C 1
ATOM 3667 O O . ALA A 1 467 ? 25.341 10.599 -32.485 1.00 88.94 467 ALA A O 1
ATOM 3668 N N . VAL A 1 468 ? 27.006 11.844 -31.624 1.00 89.38 468 VAL A N 1
ATOM 3669 C CA . VAL A 1 468 ? 27.601 12.231 -32.924 1.00 89.38 468 VAL A CA 1
ATOM 3670 C C . VAL A 1 468 ? 29.015 11.704 -33.158 1.00 89.38 468 VAL A C 1
ATOM 3672 O O . VAL A 1 468 ? 29.535 11.856 -34.261 1.00 89.38 468 VAL A O 1
ATOM 3675 N N . ARG A 1 469 ? 29.661 11.111 -32.147 1.00 85.88 469 ARG A N 1
ATOM 3676 C CA . ARG A 1 469 ? 31.047 10.639 -32.254 1.00 85.88 469 ARG A CA 1
ATOM 3677 C C . ARG A 1 469 ? 31.193 9.586 -33.356 1.00 85.88 469 ARG A C 1
ATOM 3679 O O . ARG A 1 469 ? 30.420 8.634 -33.426 1.00 85.88 469 ARG A O 1
ATOM 3686 N N . THR A 1 470 ? 32.227 9.736 -34.177 1.00 77.56 470 THR A N 1
ATOM 3687 C CA . THR A 1 470 ? 32.583 8.789 -35.249 1.00 77.56 470 THR A CA 1
ATOM 3688 C C . THR A 1 470 ? 33.983 8.205 -35.076 1.00 77.56 470 THR A C 1
ATOM 3690 O O . THR A 1 470 ? 34.260 7.123 -35.586 1.00 77.56 470 THR A O 1
ATOM 3693 N N . THR A 1 471 ? 34.861 8.895 -34.346 1.00 73.88 471 THR A N 1
ATOM 3694 C CA . THR A 1 471 ? 36.274 8.542 -34.180 1.00 73.88 471 THR A CA 1
ATOM 3695 C C . THR A 1 471 ? 36.747 8.791 -32.749 1.00 73.88 471 THR A C 1
ATOM 3697 O O . THR A 1 471 ? 36.197 9.621 -32.023 1.00 73.88 471 THR A O 1
ATOM 3700 N N . HIS A 1 472 ? 37.781 8.050 -32.354 1.00 80.25 472 HIS A N 1
ATOM 3701 C CA . HIS A 1 472 ? 38.540 8.259 -31.123 1.00 80.25 472 HIS A CA 1
ATOM 3702 C C . HIS A 1 472 ? 39.829 9.026 -31.444 1.00 80.25 472 HIS A C 1
ATOM 3704 O O . HIS A 1 472 ? 40.419 8.814 -32.503 1.00 80.25 472 HIS A O 1
ATOM 3710 N N . GLU A 1 473 ? 40.280 9.902 -30.544 1.00 84.94 473 GLU A N 1
ATOM 3711 C CA . GLU A 1 473 ? 41.488 10.710 -30.751 1.00 84.94 473 GLU A CA 1
ATOM 3712 C C . GLU A 1 473 ? 42.343 10.728 -29.479 1.00 84.94 473 GLU A C 1
ATOM 3714 O O . GLU A 1 473 ? 42.027 11.403 -28.497 1.00 84.94 473 GLU A O 1
ATOM 3719 N N . ALA A 1 474 ? 43.453 9.984 -29.509 1.00 83.50 474 ALA A N 1
ATOM 3720 C CA . ALA A 1 474 ? 44.338 9.807 -28.358 1.00 83.50 474 ALA A CA 1
ATOM 3721 C C . ALA A 1 474 ? 44.943 11.130 -27.851 1.00 83.50 474 ALA A C 1
ATOM 3723 O O . ALA A 1 474 ? 45.094 11.312 -26.645 1.00 83.50 474 ALA A O 1
ATOM 3724 N N . ALA A 1 475 ? 45.234 12.082 -28.746 1.00 87.31 475 ALA A N 1
ATOM 3725 C CA . ALA A 1 475 ? 45.765 13.396 -28.374 1.00 87.31 475 ALA A CA 1
ATOM 3726 C C . ALA A 1 475 ? 44.764 14.210 -27.532 1.00 87.31 475 ALA A C 1
ATOM 3728 O O . ALA A 1 475 ? 45.131 14.798 -26.513 1.00 87.31 475 ALA A O 1
ATOM 3729 N N . SER A 1 476 ? 43.483 14.191 -27.909 1.00 92.12 476 SER A N 1
ATOM 3730 C CA . SER A 1 476 ? 42.408 14.818 -27.136 1.00 92.12 476 SER A CA 1
ATOM 3731 C C . SER A 1 476 ? 42.178 14.114 -25.792 1.00 92.12 476 SER A C 1
ATOM 3733 O O . SER A 1 476 ? 41.991 14.782 -24.774 1.00 92.12 476 SER A O 1
ATOM 3735 N N . ALA A 1 477 ? 42.262 12.778 -25.753 1.00 89.75 477 ALA A N 1
ATOM 3736 C CA . ALA A 1 477 ? 42.197 12.020 -24.501 1.00 89.75 477 ALA A CA 1
ATOM 3737 C C . ALA A 1 477 ? 43.330 12.407 -23.530 1.00 89.75 477 ALA A C 1
ATOM 3739 O O . ALA A 1 477 ? 43.052 12.696 -22.368 1.00 89.75 477 ALA A O 1
ATOM 3740 N N . LEU A 1 478 ? 44.572 12.507 -24.020 1.00 90.56 478 LEU A N 1
ATOM 3741 C CA . LEU A 1 478 ? 45.747 12.922 -23.241 1.00 90.56 478 LEU A CA 1
ATOM 3742 C C . LEU A 1 478 ? 45.620 14.357 -22.703 1.00 90.56 478 LEU A C 1
ATOM 3744 O O . LEU A 1 478 ? 46.009 14.658 -21.571 1.00 90.56 478 LEU A O 1
ATOM 3748 N N . ARG A 1 479 ? 45.052 15.264 -23.503 1.00 94.19 479 ARG A N 1
ATOM 3749 C CA . ARG A 1 479 ? 44.813 16.652 -23.090 1.00 94.19 479 ARG A CA 1
ATOM 3750 C C . ARG A 1 479 ? 43.797 16.734 -21.946 1.00 94.19 479 ARG A C 1
ATOM 3752 O O . ARG A 1 479 ? 44.013 17.484 -20.995 1.00 94.19 479 ARG A O 1
ATOM 3759 N N . LEU A 1 480 ? 42.717 15.952 -22.012 1.00 93.88 480 LEU A N 1
ATOM 3760 C CA . LEU A 1 480 ? 41.729 15.877 -20.932 1.00 93.88 480 LEU A CA 1
ATOM 3761 C C . LEU A 1 480 ? 42.273 15.152 -19.692 1.00 93.88 480 LEU A C 1
ATOM 3763 O O . LEU A 1 480 ? 41.957 15.556 -18.577 1.00 93.88 480 LEU A O 1
ATOM 3767 N N . GLU A 1 481 ? 43.120 14.138 -19.878 1.00 91.94 481 GLU A N 1
ATOM 3768 C CA . GLU A 1 481 ? 43.841 13.450 -18.801 1.00 91.94 481 GLU A CA 1
ATOM 3769 C C . GLU A 1 481 ? 44.725 14.422 -18.011 1.00 91.94 481 GLU A C 1
ATOM 3771 O O . GLU A 1 481 ? 44.589 14.539 -16.793 1.00 91.94 481 GLU A O 1
ATOM 3776 N N . THR A 1 482 ? 45.552 15.197 -18.718 1.00 92.50 482 THR A N 1
ATOM 3777 C CA . THR A 1 482 ? 46.422 16.223 -18.119 1.00 92.50 482 THR A CA 1
ATOM 3778 C C . THR A 1 482 ? 45.600 17.242 -17.325 1.00 92.50 482 THR A C 1
ATOM 3780 O O . THR A 1 482 ? 45.973 17.629 -16.216 1.00 92.50 482 THR A O 1
ATOM 3783 N N . PHE A 1 483 ? 44.448 17.656 -17.865 1.00 94.00 483 PHE A N 1
ATOM 3784 C CA . PHE A 1 483 ? 43.538 18.563 -17.172 1.00 94.00 483 PHE A CA 1
ATOM 3785 C C . PHE A 1 483 ? 42.932 17.932 -15.912 1.00 94.00 483 PHE A C 1
ATOM 3787 O O . PHE A 1 483 ? 42.939 18.582 -14.868 1.00 94.00 483 PHE A O 1
ATOM 3794 N N . LEU A 1 484 ? 42.447 16.683 -15.988 1.00 93.25 484 LEU A N 1
ATOM 3795 C CA . LEU A 1 484 ? 41.893 15.932 -14.854 1.00 93.25 484 LEU A CA 1
ATOM 3796 C C . LEU A 1 484 ? 42.909 15.823 -13.719 1.00 93.25 484 LEU A C 1
ATOM 3798 O O . LEU A 1 484 ? 42.551 16.074 -12.570 1.00 93.25 484 LEU A O 1
ATOM 3802 N N . HIS A 1 485 ? 44.163 15.484 -14.030 1.00 91.25 485 HIS A N 1
ATOM 3803 C CA . HIS A 1 485 ? 45.217 15.343 -13.022 1.00 91.25 485 HIS A CA 1
ATOM 3804 C C . HIS A 1 485 ? 45.464 16.647 -12.266 1.00 91.25 485 HIS A C 1
ATOM 3806 O O . HIS A 1 485 ? 45.554 16.620 -11.042 1.00 91.25 485 HIS A O 1
ATOM 3812 N N . ALA A 1 486 ? 45.459 17.789 -12.959 1.00 91.38 486 ALA A N 1
ATOM 3813 C CA . ALA A 1 486 ? 45.589 19.100 -12.323 1.00 91.38 486 ALA A CA 1
ATOM 3814 C C . ALA A 1 486 ? 44.425 19.450 -11.369 1.00 91.38 486 ALA A C 1
ATOM 3816 O O . ALA A 1 486 ? 44.567 20.359 -10.556 1.00 91.38 486 ALA A O 1
ATOM 3817 N N . GLN A 1 487 ? 43.285 18.745 -11.443 1.00 91.88 487 GLN A N 1
ATOM 3818 C CA . GLN A 1 487 ? 42.138 18.966 -10.550 1.00 91.88 487 GLN A CA 1
ATOM 3819 C C . GLN A 1 487 ? 42.131 18.056 -9.312 1.00 91.88 487 GLN A C 1
ATOM 3821 O O . GLN A 1 487 ? 41.333 18.289 -8.406 1.00 91.88 487 GLN A O 1
ATOM 3826 N N . LEU A 1 488 ? 42.967 17.010 -9.254 1.00 89.94 488 LEU A N 1
ATOM 3827 C CA . LEU A 1 488 ? 42.907 16.009 -8.176 1.00 89.94 488 LEU A CA 1
ATOM 3828 C C . LEU A 1 488 ? 43.258 16.595 -6.802 1.00 89.94 488 LEU A C 1
ATOM 3830 O O . LEU A 1 488 ? 42.637 16.220 -5.806 1.00 89.94 488 LEU A O 1
ATOM 3834 N N . ASP A 1 489 ? 44.184 17.553 -6.758 1.00 87.81 489 ASP A N 1
ATOM 3835 C CA . ASP A 1 489 ? 44.621 18.210 -5.519 1.00 87.81 489 ASP A CA 1
ATOM 3836 C C . ASP A 1 489 ? 43.749 19.424 -5.133 1.00 87.81 489 ASP A C 1
ATOM 3838 O O . ASP A 1 489 ? 43.920 20.002 -4.060 1.00 87.81 489 ASP A O 1
ATOM 3842 N N . LEU A 1 490 ? 42.778 19.800 -5.976 1.00 90.31 490 LEU A N 1
ATOM 3843 C CA . LEU A 1 490 ? 41.895 20.953 -5.778 1.00 90.31 490 LEU A CA 1
ATOM 3844 C C . LEU A 1 490 ? 40.522 20.495 -5.270 1.00 90.31 490 LEU A C 1
ATOM 3846 O O . LEU A 1 490 ? 39.639 20.117 -6.047 1.00 90.31 490 LEU A O 1
ATOM 3850 N N . ARG A 1 491 ? 40.319 20.532 -3.948 1.00 88.38 491 ARG A N 1
ATOM 3851 C CA . ARG A 1 491 ? 39.109 19.999 -3.289 1.00 88.38 491 ARG A CA 1
ATOM 3852 C C . ARG A 1 491 ? 37.817 20.649 -3.793 1.00 88.38 491 ARG A C 1
ATOM 3854 O O . ARG A 1 491 ? 36.810 19.972 -3.983 1.00 88.38 491 ARG A O 1
ATOM 3861 N N . GLU A 1 492 ? 37.847 21.949 -4.053 1.00 86.44 492 GLU A N 1
ATOM 3862 C CA . GLU A 1 492 ? 36.746 22.737 -4.614 1.00 86.44 492 GLU A CA 1
ATOM 3863 C C . GLU A 1 492 ? 36.441 22.409 -6.085 1.00 86.44 492 GLU A C 1
ATOM 3865 O O . GLU A 1 492 ? 35.388 22.787 -6.600 1.00 86.44 492 GLU A O 1
ATOM 3870 N N . ARG A 1 493 ? 37.329 21.672 -6.765 1.00 88.50 493 ARG A N 1
ATOM 3871 C CA . ARG A 1 493 ? 37.172 21.227 -8.157 1.00 88.50 493 ARG A CA 1
ATOM 3872 C C . ARG A 1 493 ? 36.857 19.740 -8.295 1.00 88.50 493 ARG A C 1
ATOM 3874 O O . ARG A 1 493 ? 36.558 19.301 -9.402 1.00 88.50 493 ARG A O 1
ATOM 3881 N N . TRP A 1 494 ? 36.806 18.961 -7.212 1.00 91.88 494 TRP A N 1
ATOM 3882 C CA . TRP A 1 494 ? 36.521 17.518 -7.276 1.00 91.88 494 TRP A CA 1
ATOM 3883 C C . TRP A 1 494 ? 35.215 17.147 -7.993 1.00 91.88 494 TRP A C 1
ATOM 3885 O O . TRP A 1 494 ? 35.101 16.060 -8.562 1.00 91.88 494 TRP A O 1
ATOM 3895 N N . TRP A 1 495 ? 34.233 18.050 -8.029 1.00 88.88 495 TRP A N 1
ATOM 3896 C CA . TRP A 1 495 ? 32.972 17.847 -8.748 1.00 88.88 495 TRP A CA 1
ATOM 3897 C C . TRP A 1 495 ? 33.161 17.580 -10.248 1.00 88.88 495 TRP A C 1
ATOM 3899 O O . TRP A 1 495 ? 32.328 16.896 -10.846 1.00 88.88 495 TRP A O 1
ATOM 3909 N N . CYS A 1 496 ? 34.250 18.064 -10.856 1.00 92.00 496 CYS A N 1
ATOM 3910 C CA . CYS A 1 496 ? 34.513 17.873 -12.279 1.00 92.00 496 CYS A CA 1
ATOM 3911 C C . CYS A 1 496 ? 35.213 16.547 -12.611 1.00 92.00 496 CYS A C 1
ATOM 3913 O O . CYS A 1 496 ? 35.187 16.132 -13.768 1.00 92.00 496 CYS A O 1
ATOM 3915 N N . ILE A 1 497 ? 35.773 15.835 -11.623 1.00 92.62 497 ILE A N 1
ATOM 3916 C CA . ILE A 1 497 ? 36.537 14.591 -11.843 1.00 92.62 497 ILE A CA 1
ATOM 3917 C C . ILE A 1 497 ? 35.706 13.574 -12.629 1.00 92.62 497 ILE A C 1
ATOM 3919 O O . ILE A 1 497 ? 36.177 13.006 -13.610 1.00 92.62 497 ILE A O 1
ATOM 3923 N N . ARG A 1 498 ? 34.435 13.399 -12.253 1.00 92.00 498 ARG A N 1
ATOM 3924 C CA . ARG A 1 498 ? 33.505 12.480 -12.931 1.00 92.00 498 ARG A CA 1
ATOM 3925 C C . ARG A 1 498 ? 33.210 12.890 -14.369 1.00 92.00 498 ARG A C 1
ATOM 3927 O O . ARG A 1 498 ? 33.085 12.035 -15.242 1.00 92.00 498 ARG A O 1
ATOM 3934 N N . LEU A 1 499 ? 33.078 14.195 -14.613 1.00 92.12 499 LEU A N 1
ATOM 3935 C CA . LEU A 1 499 ? 32.850 14.740 -15.950 1.00 92.12 499 LEU A CA 1
ATOM 3936 C C . LEU A 1 499 ? 34.054 14.434 -16.850 1.00 92.12 499 LEU A C 1
ATOM 3938 O O . LEU A 1 499 ? 33.881 13.906 -17.947 1.00 92.12 499 LEU A O 1
ATOM 3942 N N . CYS A 1 500 ? 35.261 14.694 -16.349 1.00 93.88 500 CYS A N 1
ATOM 3943 C CA . CYS A 1 500 ? 36.505 14.423 -17.056 1.00 93.88 500 CYS A CA 1
ATOM 3944 C C . CYS A 1 500 ? 36.726 12.916 -17.275 1.00 93.88 500 CYS A C 1
ATOM 3946 O O . CYS A 1 500 ? 37.002 12.512 -18.400 1.00 93.88 500 CYS A O 1
ATOM 3948 N N . ALA A 1 501 ? 36.517 12.072 -16.257 1.00 91.69 501 ALA A N 1
ATOM 3949 C CA . ALA A 1 501 ? 36.689 10.620 -16.360 1.00 91.69 501 ALA A CA 1
ATOM 3950 C C . ALA A 1 501 ? 35.746 9.993 -17.404 1.00 91.69 501 ALA A C 1
ATOM 3952 O O . ALA A 1 501 ? 36.170 9.204 -18.250 1.00 91.69 501 ALA A O 1
ATOM 3953 N N . LYS A 1 502 ? 34.470 10.402 -17.418 1.00 91.56 502 LYS A N 1
ATOM 3954 C CA . LYS A 1 502 ? 33.506 9.962 -18.441 1.00 91.56 502 LYS A CA 1
ATOM 3955 C C . LYS A 1 502 ? 33.856 10.490 -19.832 1.00 91.56 502 LYS A C 1
ATOM 3957 O O . LYS A 1 502 ? 33.732 9.751 -20.806 1.00 91.56 502 LYS A O 1
ATOM 3962 N N . GLY A 1 503 ? 34.310 11.742 -19.930 1.00 92.44 503 GLY A N 1
ATOM 3963 C CA . GLY A 1 503 ? 34.809 12.320 -21.179 1.00 92.44 503 GLY A CA 1
ATOM 3964 C C . GLY A 1 503 ? 35.992 11.533 -21.747 1.00 92.44 503 GLY A C 1
ATOM 3965 O O . GLY A 1 503 ? 35.980 11.179 -22.922 1.00 92.44 503 GLY A O 1
ATOM 3966 N N . MET A 1 504 ? 36.960 11.167 -20.903 1.00 91.69 504 MET A N 1
ATOM 3967 C CA . MET A 1 504 ? 38.096 10.318 -21.277 1.00 91.69 504 MET A CA 1
ATOM 3968 C C . MET A 1 504 ? 37.647 8.940 -21.780 1.00 91.69 504 MET A C 1
ATOM 3970 O O . MET A 1 504 ? 38.140 8.474 -22.808 1.00 91.69 504 MET A O 1
ATOM 3974 N N . GLY A 1 505 ? 36.666 8.320 -21.117 1.00 87.88 505 GLY A N 1
ATOM 3975 C CA . GLY A 1 505 ? 36.069 7.063 -21.577 1.00 87.88 505 GLY A CA 1
ATOM 3976 C C . GLY A 1 505 ? 35.446 7.170 -22.976 1.00 87.88 505 GLY A C 1
ATOM 3977 O O . GLY A 1 505 ? 35.658 6.297 -23.816 1.00 87.88 505 GLY A O 1
ATOM 3978 N N . LEU A 1 506 ? 34.740 8.268 -23.276 1.00 89.75 506 LEU A N 1
ATOM 3979 C CA . LEU A 1 506 ? 34.169 8.515 -24.611 1.00 89.75 506 LEU A CA 1
ATOM 3980 C C . LEU A 1 506 ? 35.240 8.760 -25.683 1.00 89.75 506 LEU A C 1
ATOM 3982 O O . LEU A 1 506 ? 35.039 8.379 -26.838 1.00 89.75 506 LEU A O 1
ATOM 3986 N N . LEU A 1 507 ? 36.367 9.363 -25.298 1.00 90.50 507 LEU A N 1
ATOM 3987 C CA . LEU A 1 507 ? 37.517 9.623 -26.165 1.00 90.50 507 LEU A CA 1
ATOM 3988 C C . LEU A 1 507 ? 38.388 8.380 -26.403 1.00 90.50 507 LEU A C 1
ATOM 3990 O O . LEU A 1 507 ? 39.205 8.395 -27.319 1.00 90.50 507 LEU A O 1
ATOM 3994 N N . GLY A 1 508 ? 38.157 7.283 -25.674 1.00 84.81 508 GLY A N 1
ATOM 3995 C CA . GLY A 1 508 ? 38.915 6.035 -25.812 1.00 84.81 508 GLY A CA 1
ATOM 3996 C C . GLY A 1 508 ? 40.279 6.080 -25.120 1.00 84.81 508 GLY A C 1
ATOM 3997 O O . GLY A 1 508 ? 41.255 5.575 -25.669 1.00 84.81 508 GLY A O 1
ATOM 3998 N N . ALA A 1 509 ? 40.362 6.726 -23.952 1.00 84.44 509 ALA A N 1
ATOM 3999 C CA . ALA A 1 509 ? 41.592 6.805 -23.168 1.00 84.44 509 ALA A CA 1
ATOM 4000 C C . ALA A 1 509 ? 42.140 5.418 -22.769 1.00 84.44 509 ALA A C 1
ATOM 4002 O O . ALA A 1 509 ? 41.379 4.474 -22.541 1.00 84.44 509 ALA A O 1
ATOM 4003 N N . SER A 1 510 ? 43.470 5.319 -22.660 1.00 80.44 510 SER A N 1
ATOM 4004 C CA . SER A 1 510 ? 44.156 4.137 -22.125 1.00 80.44 510 SER A CA 1
ATOM 4005 C C . SER A 1 510 ? 43.868 3.969 -20.631 1.00 80.44 510 SER A C 1
ATOM 4007 O O . SER A 1 510 ? 43.715 4.952 -19.909 1.00 80.44 510 SER A O 1
ATOM 4009 N N . ALA A 1 511 ? 43.834 2.719 -20.164 1.00 79.19 511 ALA A N 1
ATOM 4010 C CA . ALA A 1 511 ? 43.751 2.411 -18.735 1.00 79.19 511 ALA A CA 1
ATOM 4011 C C . ALA A 1 511 ? 45.074 2.682 -17.997 1.00 79.19 511 ALA A C 1
ATOM 4013 O O . ALA A 1 511 ? 45.069 2.891 -16.785 1.00 79.19 511 ALA A O 1
ATOM 4014 N N . ASP A 1 512 ? 46.201 2.670 -18.715 1.00 82.06 512 ASP A N 1
ATOM 4015 C CA . ASP A 1 512 ? 47.494 3.064 -18.161 1.00 82.06 512 ASP A CA 1
ATOM 4016 C C . ASP A 1 512 ? 47.685 4.578 -18.333 1.00 82.06 512 ASP A C 1
ATOM 4018 O O . ASP A 1 512 ? 47.594 5.067 -19.467 1.00 82.06 512 ASP A O 1
ATOM 4022 N N . PRO A 1 513 ? 47.927 5.321 -17.234 1.00 79.94 513 PRO A N 1
ATOM 4023 C CA . PRO A 1 513 ? 48.029 6.769 -17.283 1.00 79.94 513 PRO A CA 1
ATOM 4024 C C . PRO A 1 513 ? 49.281 7.204 -18.042 1.00 79.94 513 PRO A C 1
ATOM 4026 O O . PRO A 1 513 ? 50.368 6.664 -17.830 1.00 79.94 513 PRO A O 1
ATOM 4029 N N . SER A 1 514 ? 49.140 8.202 -18.913 1.00 76.56 514 SER A N 1
ATOM 4030 C CA . SER A 1 514 ? 50.243 8.633 -19.787 1.00 76.56 514 SER A CA 1
ATOM 4031 C C . SER A 1 514 ? 51.131 9.706 -19.149 1.00 76.56 514 SER A C 1
ATOM 4033 O O . SER A 1 514 ? 52.299 9.837 -19.509 1.00 76.56 514 SER A O 1
ATOM 4035 N N . SER A 1 515 ? 50.584 10.488 -18.214 1.00 69.56 515 SER A N 1
ATOM 4036 C CA . SER A 1 515 ? 51.211 11.707 -17.680 1.00 69.56 515 SER A CA 1
ATOM 4037 C C . SER A 1 515 ? 51.564 11.663 -16.191 1.00 69.56 515 SER A C 1
ATOM 4039 O O . SER A 1 515 ? 52.363 12.485 -15.745 1.00 69.56 515 SER A O 1
ATOM 4041 N N . VAL A 1 516 ? 50.986 10.748 -15.402 1.00 79.44 516 VAL A N 1
ATOM 4042 C CA . VAL A 1 516 ? 51.131 10.728 -13.933 1.00 79.44 516 VAL A CA 1
ATOM 4043 C C . VAL A 1 516 ? 51.296 9.293 -13.408 1.00 79.44 516 VAL A C 1
ATOM 4045 O O . VAL A 1 516 ? 50.618 8.393 -13.906 1.00 79.44 516 VAL A O 1
ATOM 4048 N N . PRO A 1 517 ? 52.150 9.052 -12.388 1.00 84.56 517 PRO A N 1
ATOM 4049 C CA . PRO A 1 517 ? 52.299 7.734 -11.774 1.00 84.56 517 PRO A CA 1
ATOM 4050 C C . PRO A 1 517 ? 50.996 7.200 -11.163 1.00 84.56 517 PRO A C 1
ATOM 4052 O O . PRO A 1 517 ? 50.206 7.944 -10.573 1.00 84.56 517 PRO A O 1
ATOM 4055 N N . VAL A 1 518 ? 50.801 5.884 -11.243 1.00 84.50 518 VAL A N 1
ATOM 4056 C CA . VAL A 1 518 ? 49.627 5.179 -10.701 1.00 84.50 518 VAL A CA 1
ATOM 4057 C C . VAL A 1 518 ? 49.453 5.427 -9.198 1.00 84.50 518 VAL A C 1
ATOM 4059 O O . VAL A 1 518 ? 48.328 5.525 -8.709 1.00 84.50 518 VAL A O 1
ATOM 4062 N N . GLU A 1 519 ? 50.552 5.587 -8.466 1.00 85.94 519 GLU A N 1
ATOM 4063 C CA . GLU A 1 519 ? 50.579 5.843 -7.025 1.00 85.94 519 GLU A CA 1
ATOM 4064 C C . GLU A 1 519 ? 49.899 7.172 -6.667 1.00 85.94 519 GLU A C 1
ATOM 4066 O O . GLU A 1 519 ? 49.225 7.277 -5.640 1.00 85.94 519 GLU A O 1
ATOM 4071 N N . THR A 1 520 ? 50.029 8.188 -7.525 1.00 87.44 520 THR A N 1
ATOM 4072 C CA . THR A 1 520 ? 49.374 9.490 -7.339 1.00 87.44 520 THR A CA 1
ATOM 4073 C C . THR A 1 520 ? 47.862 9.360 -7.504 1.00 87.44 520 THR A C 1
ATOM 4075 O O . THR A 1 520 ? 47.103 9.889 -6.691 1.00 87.44 520 THR A O 1
ATOM 4078 N N . LEU A 1 521 ? 47.410 8.592 -8.500 1.00 89.94 521 LEU A N 1
ATOM 4079 C CA . LEU A 1 521 ? 45.988 8.312 -8.713 1.00 89.94 521 LEU A CA 1
ATOM 4080 C C . LEU A 1 521 ? 45.395 7.488 -7.565 1.00 89.94 521 LEU A C 1
ATOM 4082 O O . LEU A 1 521 ? 44.298 7.786 -7.097 1.00 89.94 521 LEU A O 1
ATOM 4086 N N . GLN A 1 522 ? 46.132 6.496 -7.060 1.00 90.56 522 GLN A N 1
ATOM 4087 C CA . GLN A 1 522 ? 45.724 5.725 -5.883 1.00 90.56 522 GLN A CA 1
ATOM 4088 C C . GLN A 1 522 ? 45.596 6.613 -4.643 1.00 90.56 522 GLN A C 1
ATOM 4090 O O . GLN A 1 522 ? 44.603 6.514 -3.921 1.00 90.56 522 GLN A O 1
ATOM 4095 N N . ARG A 1 523 ? 46.549 7.525 -4.412 1.00 91.00 523 ARG A N 1
ATOM 4096 C CA . ARG A 1 523 ? 46.458 8.500 -3.318 1.00 91.00 523 ARG A CA 1
ATOM 4097 C C . ARG A 1 523 ? 45.222 9.385 -3.461 1.00 91.00 523 ARG A C 1
ATOM 4099 O O . ARG A 1 523 ? 44.507 9.560 -2.483 1.00 91.00 523 ARG A O 1
ATOM 4106 N N . ALA A 1 524 ? 44.934 9.884 -4.663 1.00 92.25 524 ALA A N 1
ATOM 4107 C CA . ALA A 1 524 ? 43.745 10.694 -4.916 1.00 92.25 524 ALA A CA 1
ATOM 4108 C C . ALA A 1 524 ? 42.442 9.925 -4.632 1.00 92.25 524 ALA A C 1
ATOM 4110 O O . ALA A 1 524 ? 41.555 10.453 -3.965 1.00 92.25 524 ALA A O 1
ATOM 4111 N N . VAL A 1 525 ? 42.346 8.659 -5.060 1.00 94.69 525 VAL A N 1
ATOM 4112 C CA . VAL A 1 525 ? 41.215 7.769 -4.740 1.00 94.69 525 VAL A CA 1
ATOM 4113 C C . VAL A 1 525 ? 41.044 7.620 -3.226 1.00 94.69 525 VAL A C 1
ATOM 4115 O O . VAL A 1 525 ? 39.937 7.792 -2.720 1.00 94.69 525 VAL A O 1
ATOM 4118 N N . HIS A 1 526 ? 42.128 7.370 -2.485 1.00 93.75 526 HIS A N 1
ATOM 4119 C CA . HIS A 1 526 ? 42.071 7.284 -1.024 1.00 93.75 526 HIS A CA 1
ATOM 4120 C C . HIS A 1 526 ? 41.613 8.596 -0.378 1.00 93.75 526 HIS A C 1
ATOM 4122 O O . HIS A 1 526 ? 40.761 8.564 0.506 1.00 93.75 526 HIS A O 1
ATOM 4128 N N . THR A 1 527 ? 42.113 9.744 -0.841 1.00 94.81 527 THR A N 1
ATOM 4129 C CA . THR A 1 527 ? 41.708 11.067 -0.341 1.00 94.81 527 THR A CA 1
ATOM 4130 C C . THR A 1 527 ? 40.223 11.350 -0.593 1.00 94.81 527 THR A C 1
ATOM 4132 O O . THR A 1 527 ? 39.539 11.876 0.285 1.00 94.81 527 THR A O 1
ATOM 4135 N N . LEU A 1 528 ? 39.702 10.969 -1.765 1.00 95.25 528 LEU A N 1
ATOM 4136 C CA . LEU A 1 528 ? 38.284 11.116 -2.111 1.00 95.25 528 LEU A CA 1
ATOM 4137 C C . LEU A 1 528 ? 37.384 10.253 -1.220 1.00 95.25 528 LEU A C 1
ATOM 4139 O O . LEU A 1 528 ? 36.365 10.742 -0.734 1.00 95.25 528 LEU A O 1
ATOM 4143 N N . VAL A 1 529 ? 37.765 8.993 -0.985 1.00 95.62 529 VAL A N 1
ATOM 4144 C CA . VAL A 1 529 ? 37.004 8.069 -0.126 1.00 95.62 529 VAL A CA 1
ATOM 4145 C C . VAL A 1 529 ? 37.067 8.506 1.339 1.00 95.62 529 VAL A C 1
ATOM 4147 O O . VAL A 1 529 ? 36.039 8.535 2.010 1.00 95.62 529 VAL A O 1
ATOM 4150 N N . ALA A 1 530 ? 38.235 8.938 1.823 1.00 94.56 530 ALA A N 1
ATOM 4151 C CA . ALA A 1 530 ? 38.424 9.426 3.193 1.00 94.56 530 ALA A CA 1
ATOM 4152 C C . ALA A 1 530 ? 37.599 10.684 3.518 1.00 94.56 530 ALA A C 1
ATOM 4154 O O . ALA A 1 530 ? 37.340 10.972 4.683 1.00 94.56 530 ALA A O 1
ATOM 4155 N N . ALA A 1 531 ? 37.149 11.428 2.503 1.00 93.44 531 ALA A N 1
ATOM 4156 C CA . ALA A 1 531 ? 36.247 12.558 2.693 1.00 93.44 531 ALA A CA 1
ATOM 4157 C C . ALA A 1 531 ? 34.806 12.146 3.068 1.00 93.44 531 ALA A C 1
ATOM 4159 O O . ALA A 1 531 ? 33.987 13.035 3.309 1.00 93.44 531 ALA A O 1
ATOM 4160 N N . ALA A 1 532 ? 34.497 10.840 3.092 1.00 91.88 532 ALA A N 1
ATOM 4161 C CA . ALA A 1 532 ? 33.249 10.252 3.587 1.00 91.88 532 ALA A CA 1
ATOM 4162 C C . ALA A 1 532 ? 31.974 10.890 3.007 1.00 91.88 532 ALA A C 1
ATOM 4164 O O . ALA A 1 532 ? 30.993 11.130 3.709 1.00 91.88 532 ALA A O 1
ATOM 4165 N N . HIS A 1 533 ? 31.984 11.199 1.706 1.00 92.44 533 HIS A N 1
ATOM 4166 C CA . HIS A 1 533 ? 30.880 11.897 1.051 1.00 92.44 533 HIS A CA 1
ATOM 4167 C C . HIS A 1 533 ? 30.502 11.232 -0.285 1.00 92.44 533 HIS A C 1
ATOM 4169 O O . HIS A 1 533 ? 31.374 11.061 -1.146 1.00 92.44 533 HIS A O 1
ATOM 4175 N N . PRO A 1 534 ? 29.208 10.949 -0.548 1.00 89.75 534 PRO A N 1
ATOM 4176 C CA . PRO A 1 534 ? 28.802 10.142 -1.703 1.00 89.75 534 PRO A CA 1
ATOM 4177 C C . PRO A 1 534 ? 29.204 10.685 -3.078 1.00 89.75 534 PRO A C 1
ATOM 4179 O O . PRO A 1 534 ? 29.441 9.927 -4.018 1.00 89.75 534 PRO A O 1
ATOM 4182 N N . ARG A 1 535 ? 29.316 12.013 -3.227 1.00 89.44 535 ARG A N 1
ATOM 4183 C CA . ARG A 1 535 ? 29.803 12.613 -4.486 1.00 89.44 535 ARG A CA 1
ATOM 4184 C C . ARG A 1 535 ? 31.263 12.254 -4.780 1.00 89.44 535 ARG A C 1
ATOM 4186 O O . ARG A 1 535 ? 31.607 12.084 -5.947 1.00 89.44 535 ARG A O 1
ATOM 4193 N N . TRP A 1 536 ? 32.095 12.157 -3.744 1.00 93.19 536 TRP A N 1
ATOM 4194 C CA . TRP A 1 536 ? 33.532 11.899 -3.862 1.00 93.19 536 TRP A CA 1
ATOM 4195 C C . TRP A 1 536 ? 33.809 10.406 -3.981 1.00 93.19 536 TRP A C 1
ATOM 4197 O O . TRP A 1 536 ? 34.618 10.017 -4.817 1.00 93.19 536 TRP A O 1
ATOM 4207 N N . ASN A 1 537 ? 33.031 9.571 -3.288 1.00 94.44 537 ASN A N 1
ATOM 4208 C CA . ASN A 1 537 ? 33.015 8.128 -3.523 1.00 94.44 537 ASN A CA 1
ATOM 4209 C C . ASN A 1 537 ? 32.672 7.809 -4.983 1.00 94.44 537 ASN A C 1
ATOM 4211 O O . ASN A 1 537 ? 33.382 7.043 -5.620 1.00 94.44 537 ASN A O 1
ATOM 4215 N N . ALA A 1 538 ? 31.663 8.465 -5.566 1.00 92.31 538 ALA A N 1
ATOM 4216 C CA . ALA A 1 538 ? 31.333 8.279 -6.980 1.00 92.31 538 ALA A CA 1
ATOM 4217 C C . ALA A 1 538 ? 32.479 8.691 -7.931 1.00 92.31 538 ALA A C 1
ATOM 4219 O O . ALA A 1 538 ? 32.669 8.070 -8.973 1.00 92.31 538 ALA A O 1
ATOM 4220 N N . ALA A 1 539 ? 33.249 9.729 -7.582 1.00 93.12 539 ALA A N 1
ATOM 4221 C CA . ALA A 1 539 ? 34.445 10.120 -8.330 1.00 93.12 539 ALA A CA 1
ATOM 4222 C C . ALA A 1 539 ? 35.575 9.091 -8.191 1.00 93.12 539 ALA A C 1
ATOM 4224 O O . ALA A 1 539 ? 36.219 8.760 -9.183 1.00 93.12 539 ALA A O 1
ATOM 4225 N N . ALA A 1 540 ? 35.769 8.544 -6.989 1.00 94.94 540 ALA A N 1
ATOM 4226 C CA . ALA A 1 540 ? 36.708 7.460 -6.737 1.00 94.94 540 ALA A CA 1
ATOM 4227 C C . ALA A 1 540 ? 36.354 6.203 -7.549 1.00 94.94 540 ALA A C 1
ATOM 4229 O O . ALA A 1 540 ? 37.238 5.637 -8.185 1.00 94.94 540 ALA A O 1
ATOM 4230 N N . VAL A 1 541 ? 35.073 5.815 -7.613 1.00 94.56 541 VAL A N 1
ATOM 4231 C CA . VAL A 1 541 ? 34.603 4.690 -8.445 1.00 94.56 541 VAL A CA 1
ATOM 4232 C C . VAL A 1 541 ? 34.893 4.928 -9.928 1.00 94.56 541 VAL A C 1
ATOM 4234 O O . VAL A 1 541 ? 35.460 4.051 -10.577 1.00 94.56 541 VAL A O 1
ATOM 4237 N N . ASP A 1 542 ? 34.563 6.113 -10.456 1.00 92.25 542 ASP A N 1
ATOM 4238 C CA . ASP A 1 542 ? 34.806 6.453 -11.866 1.00 92.25 542 ASP A CA 1
ATOM 4239 C C . ASP A 1 542 ? 36.322 6.428 -12.199 1.00 92.25 542 ASP A C 1
ATOM 4241 O O . ASP A 1 542 ? 36.712 5.919 -13.251 1.00 92.25 542 ASP A O 1
ATOM 4245 N N . LEU A 1 543 ? 37.195 6.902 -11.294 1.00 92.56 543 LEU A N 1
ATOM 4246 C CA . LEU A 1 543 ? 38.659 6.812 -11.442 1.00 92.56 543 LEU A CA 1
ATOM 4247 C C . LEU A 1 543 ? 39.168 5.365 -11.377 1.00 92.56 543 LEU A C 1
ATOM 4249 O O . LEU A 1 543 ? 40.009 4.967 -12.184 1.00 92.56 543 LEU A O 1
ATOM 4253 N N . CYS A 1 544 ? 38.657 4.576 -10.432 1.00 92.50 544 CYS A N 1
ATOM 4254 C CA . CYS A 1 544 ? 38.980 3.162 -10.284 1.00 92.50 544 CYS A CA 1
ATOM 4255 C C . CYS A 1 544 ? 38.611 2.357 -11.532 1.00 92.50 544 CYS A C 1
ATOM 4257 O O . CYS A 1 544 ? 39.416 1.546 -11.985 1.00 92.50 544 CYS A O 1
ATOM 4259 N N . ALA A 1 545 ? 37.440 2.613 -12.115 1.00 89.25 545 ALA A N 1
ATOM 4260 C CA . ALA A 1 545 ? 37.002 1.973 -13.349 1.00 89.25 545 ALA A CA 1
ATOM 4261 C C . ALA A 1 545 ? 37.857 2.397 -14.556 1.00 89.25 545 ALA A C 1
ATOM 4263 O O . ALA A 1 545 ? 38.269 1.542 -15.339 1.00 89.25 545 ALA A O 1
ATOM 4264 N N . LEU A 1 546 ? 38.163 3.695 -14.685 1.00 88.69 546 LEU A N 1
ATOM 4265 C CA . LEU A 1 546 ? 38.955 4.234 -15.795 1.00 88.69 546 LEU A CA 1
ATOM 4266 C C . LEU A 1 546 ? 40.392 3.686 -15.807 1.00 88.69 546 LEU A C 1
ATOM 4268 O O . LEU A 1 546 ? 40.857 3.220 -16.844 1.00 88.69 546 LEU A O 1
ATOM 4272 N N . TYR A 1 547 ? 41.073 3.702 -14.656 1.00 90.00 547 TYR A N 1
ATOM 4273 C CA . TYR A 1 547 ? 42.493 3.334 -14.532 1.00 90.00 547 TYR A CA 1
ATOM 4274 C C . TYR A 1 547 ? 42.738 1.916 -13.985 1.00 90.00 547 TYR A C 1
ATOM 4276 O O . TYR A 1 547 ? 43.879 1.544 -13.701 1.00 90.00 547 TYR A O 1
ATOM 4284 N N . ARG A 1 548 ? 41.679 1.117 -13.790 1.00 88.75 548 ARG A N 1
ATOM 4285 C CA . ARG A 1 548 ? 41.733 -0.236 -13.193 1.00 88.75 548 ARG A CA 1
ATOM 4286 C C . ARG A 1 548 ? 42.426 -0.253 -11.822 1.00 88.75 548 ARG A C 1
ATOM 4288 O O . ARG A 1 548 ? 43.347 -1.032 -11.572 1.00 88.75 548 ARG A O 1
ATOM 4295 N N . LEU A 1 549 ? 41.993 0.643 -10.937 1.00 88.44 549 LEU A N 1
ATOM 4296 C CA . LEU A 1 549 ? 42.521 0.798 -9.578 1.00 88.44 549 LEU A CA 1
ATOM 4297 C C . LEU A 1 549 ? 41.527 0.302 -8.518 1.00 88.44 549 LEU A C 1
ATOM 4299 O O . LEU A 1 549 ? 40.325 0.297 -8.770 1.00 88.44 549 LEU A O 1
ATOM 4303 N N . PRO A 1 550 ? 42.000 -0.024 -7.304 1.00 88.44 550 PRO A N 1
ATOM 4304 C CA . PRO A 1 550 ? 43.403 -0.233 -6.950 1.00 88.44 550 PRO A CA 1
ATOM 4305 C C . PRO A 1 550 ? 43.915 -1.588 -7.470 1.00 88.44 550 PRO A C 1
ATOM 4307 O O . PRO A 1 550 ? 43.142 -2.488 -7.781 1.00 88.44 550 PRO A O 1
ATOM 4310 N N . ARG A 1 551 ? 45.241 -1.738 -7.587 1.00 83.50 551 ARG A N 1
ATOM 4311 C CA . ARG A 1 551 ? 45.853 -2.943 -8.184 1.00 83.50 551 ARG A CA 1
ATOM 4312 C C . ARG A 1 551 ? 45.968 -4.121 -7.205 1.00 83.50 551 ARG A C 1
ATOM 4314 O O . ARG A 1 551 ? 46.141 -5.251 -7.650 1.00 83.50 551 ARG A O 1
ATOM 4321 N N . THR A 1 552 ? 45.874 -3.875 -5.896 1.00 86.62 552 THR A N 1
ATOM 4322 C CA . THR A 1 552 ? 46.030 -4.894 -4.845 1.00 86.62 552 THR A CA 1
ATOM 4323 C C . THR A 1 552 ? 44.704 -5.187 -4.155 1.00 86.62 552 THR A C 1
ATOM 4325 O O . THR A 1 552 ? 43.974 -4.266 -3.794 1.00 86.62 552 THR A O 1
ATOM 4328 N N . ASP A 1 553 ? 44.418 -6.463 -3.894 1.00 85.06 553 ASP A N 1
ATOM 4329 C CA . ASP A 1 553 ? 43.165 -6.874 -3.248 1.00 85.06 553 ASP A CA 1
ATOM 4330 C C . ASP A 1 553 ? 42.967 -6.226 -1.873 1.00 85.06 553 ASP A C 1
ATOM 4332 O O . ASP A 1 553 ? 41.857 -5.834 -1.537 1.00 85.06 553 ASP A O 1
ATOM 4336 N N . ALA A 1 554 ? 44.042 -6.051 -1.096 1.00 87.19 554 ALA A N 1
ATOM 4337 C CA . ALA A 1 554 ? 43.974 -5.385 0.204 1.00 87.19 554 ALA A CA 1
ATOM 4338 C C . ALA A 1 554 ? 43.431 -3.950 0.084 1.00 87.19 554 ALA A C 1
ATOM 4340 O O . ALA A 1 554 ? 42.567 -3.543 0.856 1.00 87.19 554 ALA A O 1
ATOM 4341 N N . ALA A 1 555 ? 43.886 -3.195 -0.921 1.00 89.31 555 ALA A N 1
ATOM 4342 C CA . ALA A 1 555 ? 43.380 -1.851 -1.167 1.00 89.31 555 ALA A CA 1
ATOM 4343 C C . ALA A 1 555 ? 41.939 -1.869 -1.700 1.00 89.31 555 ALA A C 1
ATOM 4345 O O . ALA A 1 555 ? 41.159 -0.990 -1.337 1.00 89.31 555 ALA A O 1
ATOM 4346 N N . VAL A 1 556 ? 41.566 -2.870 -2.512 1.00 91.50 556 VAL A N 1
ATOM 4347 C CA . VAL A 1 556 ? 40.177 -3.039 -2.972 1.00 91.50 556 VAL A CA 1
ATOM 4348 C C . VAL A 1 556 ? 39.249 -3.233 -1.770 1.00 91.50 556 VAL A C 1
ATOM 4350 O O . VAL A 1 556 ? 38.251 -2.527 -1.648 1.00 91.50 556 VAL A O 1
ATOM 4353 N N . ILE A 1 557 ? 39.600 -4.145 -0.858 1.00 92.00 557 ILE A N 1
ATOM 4354 C CA . ILE A 1 557 ? 38.809 -4.415 0.347 1.00 92.00 557 ILE A CA 1
ATOM 4355 C C . ILE A 1 557 ? 38.730 -3.174 1.233 1.00 92.00 557 ILE A C 1
ATOM 4357 O O . ILE A 1 557 ? 37.641 -2.831 1.668 1.00 92.00 557 ILE A O 1
ATOM 4361 N N . ASN A 1 558 ? 39.829 -2.443 1.433 1.00 93.12 558 ASN A N 1
ATOM 4362 C CA . ASN A 1 558 ? 39.810 -1.221 2.242 1.00 93.12 558 ASN A CA 1
ATOM 4363 C C . ASN A 1 558 ? 38.871 -0.145 1.675 1.00 93.12 558 ASN A C 1
ATOM 4365 O O . ASN A 1 558 ? 38.153 0.498 2.436 1.00 93.12 558 ASN A O 1
ATOM 4369 N N . ILE A 1 559 ? 38.852 0.050 0.351 1.00 95.19 559 ILE A N 1
ATOM 4370 C CA . ILE A 1 559 ? 37.942 1.013 -0.288 1.00 95.19 559 ILE A CA 1
ATOM 4371 C C . ILE A 1 559 ? 36.487 0.555 -0.151 1.00 95.19 559 ILE A C 1
ATOM 4373 O O . ILE A 1 559 ? 35.632 1.365 0.210 1.00 95.19 559 ILE A O 1
ATOM 4377 N N . LEU A 1 560 ? 36.206 -0.729 -0.402 1.00 93.94 560 LEU A N 1
ATOM 4378 C CA . LEU A 1 560 ? 34.859 -1.282 -0.259 1.00 93.94 560 LEU A CA 1
ATOM 4379 C C . LEU A 1 560 ? 34.367 -1.171 1.191 1.00 93.94 560 LEU A C 1
ATOM 4381 O O . LEU A 1 560 ? 33.273 -0.659 1.415 1.00 93.94 560 LEU A O 1
ATOM 4385 N N . SER A 1 561 ? 35.185 -1.574 2.167 1.00 92.44 561 SER A N 1
ATOM 4386 C CA . SER A 1 561 ? 34.881 -1.456 3.596 1.00 92.44 561 SER A CA 1
ATOM 4387 C C . SER A 1 561 ? 34.600 -0.009 3.992 1.00 92.44 561 SER A C 1
ATOM 4389 O O . SER A 1 561 ? 33.571 0.248 4.604 1.00 92.44 561 SER A O 1
ATOM 4391 N N . ALA A 1 562 ? 35.432 0.948 3.568 1.00 94.56 562 ALA A N 1
ATOM 4392 C CA . ALA A 1 562 ? 35.210 2.362 3.867 1.00 94.56 562 ALA A CA 1
ATOM 4393 C C . ALA A 1 562 ? 33.875 2.874 3.290 1.00 94.56 562 ALA A C 1
ATOM 4395 O O . ALA A 1 562 ? 33.127 3.569 3.971 1.00 94.56 562 ALA A O 1
ATOM 4396 N N . MET A 1 563 ? 33.518 2.506 2.052 1.00 94.69 563 MET A N 1
ATOM 4397 C CA . MET A 1 563 ? 32.219 2.890 1.475 1.00 94.69 563 MET A CA 1
ATOM 4398 C C . MET A 1 563 ? 31.031 2.253 2.214 1.00 94.69 563 MET A C 1
ATOM 4400 O O . MET A 1 563 ? 30.002 2.911 2.385 1.00 94.69 563 MET A O 1
ATOM 4404 N N . LEU A 1 564 ? 31.169 1.002 2.670 1.00 89.62 564 LEU A N 1
ATOM 4405 C CA . LEU A 1 564 ? 30.162 0.317 3.486 1.00 89.62 564 LEU A CA 1
ATOM 4406 C C . LEU A 1 564 ? 30.016 0.964 4.875 1.00 89.62 564 LEU A C 1
ATOM 4408 O O . LEU A 1 564 ? 28.891 1.167 5.328 1.00 89.62 564 LEU A O 1
ATOM 4412 N N . GLU A 1 565 ? 31.122 1.346 5.518 1.00 89.38 565 GLU A N 1
ATOM 4413 C CA . GLU A 1 565 ? 31.147 2.067 6.801 1.00 89.38 565 GLU A CA 1
ATOM 4414 C C . GLU A 1 565 ? 30.503 3.455 6.698 1.00 89.38 565 GLU A C 1
ATOM 4416 O O . GLU A 1 565 ? 29.760 3.863 7.588 1.00 89.38 565 GLU A O 1
ATOM 4421 N N . HIS A 1 566 ? 30.703 4.157 5.578 1.00 91.31 566 HIS A N 1
ATOM 4422 C CA . HIS A 1 566 ? 30.036 5.430 5.284 1.00 91.31 566 HIS A CA 1
ATOM 4423 C C . HIS A 1 566 ? 28.538 5.283 4.945 1.00 91.31 566 HIS A C 1
ATOM 4425 O O . HIS A 1 566 ? 27.886 6.282 4.638 1.00 91.31 566 HIS A O 1
ATOM 4431 N N . ALA A 1 567 ? 27.995 4.057 4.947 1.00 87.44 567 ALA A N 1
ATOM 4432 C CA . ALA A 1 567 ? 26.644 3.720 4.496 1.00 87.44 567 ALA A CA 1
ATOM 4433 C C . ALA A 1 567 ? 26.333 4.153 3.043 1.00 87.44 567 ALA A C 1
ATOM 4435 O O . ALA A 1 567 ? 25.173 4.336 2.664 1.00 87.44 567 ALA A O 1
ATOM 4436 N N . ASP A 1 568 ? 27.359 4.292 2.196 1.00 89.31 568 ASP A N 1
ATOM 4437 C CA . ASP A 1 568 ? 27.225 4.675 0.788 1.00 89.31 568 ASP A CA 1
ATOM 4438 C C . ASP A 1 568 ? 27.127 3.442 -0.114 1.00 89.31 568 ASP A C 1
ATOM 4440 O O . ASP A 1 568 ? 27.986 3.126 -0.944 1.00 89.31 568 ASP A O 1
ATOM 4444 N N . TYR A 1 569 ? 26.033 2.714 0.076 1.00 87.69 569 TYR A N 1
ATOM 4445 C CA . TYR A 1 569 ? 25.827 1.414 -0.545 1.00 87.69 569 TYR A CA 1
ATOM 4446 C C . TYR A 1 569 ? 25.738 1.454 -2.073 1.00 87.69 569 TYR A C 1
ATOM 4448 O O . TYR A 1 569 ? 26.070 0.474 -2.734 1.00 87.69 569 TYR A O 1
ATOM 4456 N N . PHE A 1 570 ? 25.294 2.579 -2.641 1.00 86.00 570 PHE A N 1
ATOM 4457 C CA . PHE A 1 570 ? 25.183 2.737 -4.089 1.00 86.00 570 PHE A CA 1
ATOM 4458 C C . PHE A 1 570 ? 26.563 2.739 -4.753 1.00 86.00 570 PHE A C 1
ATOM 4460 O O . PHE A 1 570 ? 26.775 2.030 -5.736 1.00 86.00 570 PHE A O 1
ATOM 4467 N N . ASN A 1 571 ? 27.507 3.513 -4.209 1.00 92.31 571 ASN A N 1
ATOM 4468 C CA . ASN A 1 571 ? 28.867 3.537 -4.737 1.00 92.31 571 ASN A CA 1
ATOM 4469 C C . ASN A 1 571 ? 29.649 2.274 -4.349 1.00 92.31 571 ASN A C 1
ATOM 4471 O O . ASN A 1 571 ? 30.453 1.818 -5.155 1.00 92.31 571 ASN A O 1
ATOM 4475 N N . ALA A 1 572 ? 29.371 1.664 -3.189 1.00 91.44 572 ALA A N 1
ATOM 4476 C CA . ALA A 1 572 ? 29.949 0.373 -2.807 1.00 91.44 572 ALA A CA 1
ATOM 4477 C C . ALA A 1 572 ? 29.601 -0.745 -3.810 1.00 91.44 572 ALA A C 1
ATOM 4479 O O . ALA A 1 572 ? 30.462 -1.541 -4.173 1.00 91.44 572 ALA A O 1
ATOM 4480 N N . GLU A 1 573 ? 28.360 -0.782 -4.300 1.00 86.75 573 GLU A N 1
ATOM 4481 C CA . GLU A 1 573 ? 27.917 -1.730 -5.331 1.00 86.75 573 GLU A CA 1
ATOM 4482 C C . GLU A 1 573 ? 28.550 -1.458 -6.690 1.00 86.75 573 GLU A C 1
ATOM 4484 O O . GLU A 1 573 ? 29.121 -2.363 -7.287 1.00 86.75 573 GLU A O 1
ATOM 4489 N N . ALA A 1 574 ? 28.542 -0.201 -7.143 1.00 86.88 574 ALA A N 1
ATOM 4490 C CA . ALA A 1 574 ? 29.202 0.168 -8.393 1.00 86.88 574 ALA A CA 1
ATOM 4491 C C . ALA A 1 574 ? 30.710 -0.148 -8.361 1.00 86.88 574 ALA A C 1
ATOM 4493 O O . ALA A 1 574 ? 31.280 -0.588 -9.360 1.00 86.88 574 ALA A O 1
ATOM 4494 N N . PHE A 1 575 ? 31.353 0.047 -7.205 1.00 92.75 575 PHE A N 1
ATOM 4495 C CA . PHE A 1 575 ? 32.739 -0.344 -6.982 1.00 92.75 575 PHE A CA 1
ATOM 4496 C C . PHE A 1 575 ? 32.912 -1.866 -7.023 1.00 92.75 575 PHE A C 1
ATOM 4498 O O . PHE A 1 575 ? 33.792 -2.352 -7.727 1.00 92.75 575 PHE A O 1
ATOM 4505 N N . PHE A 1 576 ? 32.067 -2.619 -6.313 1.00 89.56 576 PHE A N 1
ATOM 4506 C CA . PHE A 1 576 ? 32.079 -4.081 -6.318 1.00 89.56 576 PHE A CA 1
ATOM 4507 C C . PHE A 1 576 ? 31.966 -4.641 -7.741 1.00 89.56 576 PHE A C 1
ATOM 4509 O O . PHE A 1 576 ? 32.836 -5.405 -8.155 1.00 89.56 576 PHE A O 1
ATOM 4516 N N . ASP A 1 577 ? 30.970 -4.205 -8.513 1.00 83.56 577 ASP A N 1
ATOM 4517 C CA . ASP A 1 577 ? 30.735 -4.674 -9.883 1.00 83.56 577 ASP A CA 1
ATOM 4518 C C . ASP A 1 577 ? 31.930 -4.384 -10.799 1.00 83.56 577 ASP A C 1
ATOM 4520 O O . ASP A 1 577 ? 32.377 -5.252 -11.554 1.00 83.56 577 ASP A O 1
ATOM 4524 N N . ALA A 1 578 ? 32.496 -3.176 -10.695 1.00 86.38 578 ALA A N 1
ATOM 4525 C CA . ALA A 1 578 ? 33.681 -2.798 -11.455 1.00 86.38 578 ALA A CA 1
ATOM 4526 C C . ALA A 1 578 ? 34.889 -3.691 -11.124 1.00 86.38 578 ALA A C 1
ATOM 4528 O O . ALA A 1 578 ? 35.674 -4.016 -12.012 1.00 86.38 578 ALA A O 1
ATOM 4529 N N . GLN A 1 579 ? 35.042 -4.110 -9.865 1.00 89.25 579 GLN A N 1
ATOM 4530 C CA . GLN A 1 579 ? 36.164 -4.947 -9.429 1.00 89.25 579 GLN A CA 1
ATOM 4531 C C . GLN A 1 579 ? 35.967 -6.425 -9.753 1.00 89.25 579 GLN A C 1
ATOM 4533 O O . GLN A 1 579 ? 36.939 -7.086 -10.114 1.00 89.25 579 GLN A O 1
ATOM 4538 N N . VAL A 1 580 ? 34.732 -6.930 -9.685 1.00 83.50 580 VAL A N 1
ATOM 4539 C CA . VAL A 1 580 ? 34.382 -8.282 -10.145 1.00 83.50 580 VAL A CA 1
ATOM 4540 C C . VAL A 1 580 ? 34.661 -8.421 -11.641 1.00 83.50 580 VAL A C 1
ATOM 4542 O O . VAL A 1 580 ? 35.256 -9.407 -12.063 1.00 83.50 580 VAL A O 1
ATOM 4545 N N . ALA A 1 581 ? 34.332 -7.407 -12.448 1.00 81.06 581 ALA A N 1
ATOM 4546 C CA . ALA A 1 581 ? 34.646 -7.402 -13.880 1.00 81.06 581 ALA A CA 1
ATOM 4547 C C . ALA A 1 581 ? 36.160 -7.423 -14.186 1.00 81.06 581 ALA A C 1
ATOM 4549 O O . ALA A 1 581 ? 36.562 -7.779 -15.293 1.00 81.06 581 ALA A O 1
ATOM 4550 N N . LEU A 1 582 ? 37.001 -7.040 -13.218 1.00 81.38 582 LEU A N 1
ATOM 4551 C CA . LEU A 1 582 ? 38.463 -7.032 -13.316 1.00 81.38 582 LEU A CA 1
ATOM 4552 C C . LEU A 1 582 ? 39.123 -8.247 -12.634 1.00 81.38 582 LEU A C 1
ATOM 4554 O O . LEU A 1 582 ? 40.355 -8.343 -12.625 1.00 81.38 582 LEU A O 1
ATOM 4558 N N . ASP A 1 583 ? 38.340 -9.167 -12.062 1.00 80.19 583 ASP A N 1
ATOM 4559 C CA . ASP A 1 583 ? 38.843 -10.356 -11.373 1.00 80.19 583 ASP A CA 1
ATOM 4560 C C . ASP A 1 583 ? 39.308 -11.428 -12.367 1.00 80.19 583 ASP A C 1
ATOM 4562 O O . ASP A 1 583 ? 38.566 -12.317 -12.776 1.00 80.19 583 ASP A O 1
ATOM 4566 N N . SER A 1 584 ? 40.572 -11.326 -12.770 1.00 72.56 584 SER A N 1
ATOM 4567 C CA . SER A 1 584 ? 41.204 -12.287 -13.681 1.00 72.56 584 SER A CA 1
ATOM 4568 C C . SER A 1 584 ? 41.699 -13.563 -12.992 1.00 72.56 584 SER A C 1
ATOM 4570 O O . SER A 1 584 ? 41.921 -14.559 -13.677 1.00 72.56 584 SER A O 1
ATOM 4572 N N . THR A 1 585 ? 41.880 -13.553 -11.666 1.00 73.62 585 THR A N 1
ATOM 4573 C CA . THR A 1 585 ? 42.416 -14.697 -10.904 1.00 73.62 585 THR A CA 1
ATOM 4574 C C . THR A 1 585 ? 41.322 -15.543 -10.256 1.00 73.62 585 THR A C 1
ATOM 4576 O O . THR A 1 585 ? 41.580 -16.686 -9.890 1.00 73.62 585 THR A O 1
ATOM 4579 N N . GLY A 1 586 ? 40.109 -15.000 -10.106 1.00 72.19 586 GLY A N 1
ATOM 4580 C CA . GLY A 1 586 ? 38.993 -15.642 -9.408 1.00 72.19 586 GLY A CA 1
ATOM 4581 C C . GLY A 1 586 ? 39.115 -15.602 -7.880 1.00 72.19 586 GLY A C 1
ATOM 4582 O O . GLY A 1 586 ? 38.242 -16.111 -7.179 1.00 72.19 586 GLY A O 1
ATOM 4583 N N . GLU A 1 587 ? 40.185 -15.006 -7.345 1.00 77.50 587 GLU A N 1
ATOM 4584 C CA . GLU A 1 587 ? 40.438 -14.905 -5.902 1.00 77.50 587 GLU A CA 1
ATOM 4585 C C . GLU A 1 587 ? 39.901 -13.602 -5.297 1.00 77.50 587 GLU A C 1
ATOM 4587 O O . GLU A 1 587 ? 39.628 -13.536 -4.092 1.00 77.50 587 GLU A O 1
ATOM 4592 N N . ARG A 1 588 ? 39.719 -12.560 -6.120 1.00 82.56 588 ARG A N 1
ATOM 4593 C CA . ARG A 1 588 ? 39.276 -11.241 -5.652 1.00 82.56 588 ARG A CA 1
ATOM 4594 C C . ARG A 1 588 ? 37.792 -11.242 -5.310 1.00 82.56 588 ARG A C 1
ATOM 4596 O O . ARG A 1 588 ? 37.407 -10.728 -4.259 1.00 82.56 588 ARG A O 1
ATOM 4603 N N . THR A 1 589 ? 36.962 -11.848 -6.154 1.00 81.69 589 THR A N 1
ATOM 4604 C CA . THR A 1 589 ? 35.507 -11.895 -5.972 1.00 81.69 589 THR A CA 1
ATOM 4605 C C . THR A 1 589 ? 35.117 -12.537 -4.634 1.00 81.69 589 THR A C 1
ATOM 4607 O O . THR A 1 589 ? 34.406 -11.882 -3.872 1.00 81.69 589 THR A O 1
ATOM 4610 N N . PRO A 1 590 ? 35.625 -13.724 -4.238 1.00 77.12 590 PRO A N 1
ATOM 4611 C CA . PRO A 1 590 ? 35.321 -14.308 -2.927 1.00 77.12 590 PRO A CA 1
ATOM 4612 C C . PRO A 1 590 ? 35.657 -13.399 -1.736 1.00 77.12 590 PRO A C 1
ATOM 4614 O O . PRO A 1 590 ? 34.917 -13.369 -0.752 1.00 77.12 590 PRO A O 1
ATOM 4617 N N . ARG A 1 591 ? 36.748 -12.623 -1.813 1.00 82.44 591 ARG A N 1
ATOM 4618 C CA . ARG A 1 591 ? 37.156 -11.687 -0.749 1.00 82.44 591 ARG A CA 1
ATOM 4619 C C . ARG A 1 591 ? 36.214 -10.490 -0.648 1.00 82.44 591 ARG A C 1
ATOM 4621 O O . ARG A 1 591 ? 35.824 -10.123 0.459 1.00 82.44 591 ARG A O 1
ATOM 4628 N N . LEU A 1 592 ? 35.813 -9.921 -1.785 1.00 85.25 592 LEU A N 1
ATOM 4629 C CA . LEU A 1 592 ? 34.830 -8.833 -1.836 1.00 85.25 592 LEU A CA 1
ATOM 4630 C C . LEU A 1 592 ? 33.476 -9.283 -1.289 1.00 85.25 592 LEU A C 1
ATOM 4632 O O . LEU A 1 592 ? 32.845 -8.581 -0.503 1.00 85.25 592 LEU A O 1
ATOM 4636 N N . VAL A 1 593 ? 33.059 -10.492 -1.661 1.00 78.81 593 VAL A N 1
ATOM 4637 C CA . VAL A 1 593 ? 31.830 -11.099 -1.158 1.00 78.81 593 VAL A CA 1
ATOM 4638 C C . VAL A 1 593 ? 31.907 -11.341 0.346 1.00 78.81 593 VAL A C 1
ATOM 4640 O O . VAL A 1 593 ? 30.945 -11.047 1.050 1.00 78.81 593 VAL A O 1
ATOM 4643 N N . SER A 1 594 ? 33.038 -11.838 0.853 1.00 79.00 594 SER A N 1
ATOM 4644 C CA . SER A 1 594 ? 33.247 -12.029 2.291 1.00 79.00 594 SER A CA 1
ATOM 4645 C C . SER A 1 594 ? 33.117 -10.706 3.054 1.00 79.00 594 SER A C 1
ATOM 4647 O O . SER A 1 594 ? 32.361 -10.638 4.019 1.00 79.00 594 SER A O 1
ATOM 4649 N N . CYS A 1 595 ? 33.743 -9.632 2.556 1.00 82.81 595 CYS A N 1
ATOM 4650 C CA . CYS A 1 595 ? 33.623 -8.278 3.109 1.00 82.81 595 CYS A CA 1
ATOM 4651 C C . CYS A 1 595 ? 32.150 -7.832 3.234 1.00 82.81 595 CYS A C 1
ATOM 4653 O O . CYS A 1 595 ? 31.721 -7.399 4.306 1.00 82.81 595 CYS A O 1
ATOM 4655 N N . ILE A 1 596 ? 31.342 -8.038 2.186 1.00 81.94 596 ILE A N 1
ATOM 4656 C CA . ILE A 1 596 ? 29.898 -7.737 2.193 1.00 81.94 596 ILE A CA 1
ATOM 4657 C C . ILE A 1 596 ? 29.130 -8.648 3.162 1.00 81.94 596 ILE A C 1
ATOM 4659 O O . ILE A 1 596 ? 28.265 -8.173 3.899 1.00 81.94 596 ILE A O 1
ATOM 4663 N N . ALA A 1 597 ? 29.433 -9.948 3.181 1.00 69.44 597 ALA A N 1
ATOM 4664 C CA . ALA A 1 597 ? 28.765 -10.928 4.037 1.00 69.44 597 ALA A CA 1
ATOM 4665 C C . ALA A 1 597 ? 28.976 -10.635 5.531 1.00 69.44 597 ALA A C 1
ATOM 4667 O O . ALA A 1 597 ? 28.073 -10.871 6.335 1.00 69.44 597 ALA A O 1
ATOM 4668 N N . THR A 1 598 ? 30.144 -10.095 5.890 1.00 72.44 598 THR A N 1
ATOM 4669 C CA . THR A 1 598 ? 30.499 -9.695 7.261 1.00 72.44 598 THR A CA 1
ATOM 4670 C C . THR A 1 598 ? 30.005 -8.299 7.652 1.00 72.44 598 THR A C 1
ATOM 4672 O O . THR A 1 598 ? 30.091 -7.919 8.817 1.00 72.44 598 THR A O 1
ATOM 4675 N N . CYS A 1 599 ? 29.466 -7.518 6.711 1.00 72.69 599 CYS A N 1
ATOM 4676 C CA . CYS A 1 599 ? 28.944 -6.182 6.986 1.00 72.69 599 CYS A CA 1
ATOM 4677 C C . CYS A 1 599 ? 27.534 -6.269 7.595 1.00 72.69 599 CYS A C 1
ATOM 4679 O O . CYS A 1 599 ? 26.525 -6.259 6.886 1.00 72.69 599 CYS A O 1
ATOM 4681 N N . HIS A 1 600 ? 27.451 -6.369 8.924 1.00 63.31 600 HIS A N 1
ATOM 4682 C CA . HIS A 1 600 ? 26.181 -6.561 9.633 1.00 63.31 600 HIS A CA 1
ATOM 4683 C C . HIS A 1 600 ? 25.195 -5.387 9.472 1.00 63.31 600 HIS A C 1
ATOM 4685 O O . HIS A 1 600 ? 23.990 -5.630 9.410 1.00 63.31 600 HIS A O 1
ATOM 4691 N N . SER A 1 601 ? 25.693 -4.155 9.310 1.00 62.38 601 SER A N 1
ATOM 4692 C CA . SER A 1 601 ? 24.906 -2.918 9.143 1.00 62.38 601 SER A CA 1
ATOM 4693 C C . SER A 1 601 ? 24.245 -2.752 7.768 1.00 62.38 601 SER A C 1
ATOM 4695 O O . SER A 1 601 ? 23.412 -1.863 7.588 1.00 62.38 601 SER A O 1
ATOM 4697 N N . LEU A 1 602 ? 24.589 -3.588 6.783 1.00 66.44 602 LEU A N 1
ATOM 4698 C CA . LEU A 1 602 ? 24.071 -3.474 5.421 1.00 66.44 602 LEU A CA 1
ATOM 4699 C C . LEU A 1 602 ? 22.568 -3.853 5.359 1.00 66.44 602 LEU A C 1
ATOM 4701 O O . LEU A 1 602 ? 22.219 -4.975 5.732 1.00 66.44 602 LEU A O 1
ATOM 4705 N N . PRO A 1 603 ? 21.663 -2.993 4.849 1.00 61.97 603 PRO A N 1
ATOM 4706 C CA . PRO A 1 603 ? 20.232 -3.306 4.773 1.00 61.97 603 PRO A CA 1
ATOM 4707 C C . PRO A 1 603 ? 19.915 -4.491 3.846 1.00 61.97 603 PRO A C 1
ATOM 4709 O O . PRO A 1 603 ? 20.485 -4.600 2.760 1.00 61.97 603 PRO A O 1
ATOM 4712 N N . THR A 1 604 ? 18.927 -5.330 4.187 1.00 54.62 604 THR A N 1
ATOM 4713 C CA . THR A 1 604 ? 18.558 -6.541 3.413 1.00 54.62 604 THR A CA 1
ATOM 4714 C C . THR A 1 604 ? 18.240 -6.253 1.940 1.00 54.62 604 THR A C 1
ATOM 4716 O O . THR A 1 604 ? 18.648 -7.004 1.052 1.00 54.62 604 THR A O 1
ATOM 4719 N N . LYS A 1 605 ? 17.564 -5.130 1.640 1.00 57.25 605 LYS A N 1
ATOM 4720 C CA . LYS A 1 605 ? 17.272 -4.701 0.255 1.00 57.25 605 LYS A CA 1
ATOM 4721 C C . LYS A 1 605 ? 18.550 -4.474 -0.561 1.00 57.25 605 LYS A C 1
ATOM 4723 O O . LYS A 1 605 ? 18.556 -4.740 -1.758 1.00 57.25 605 LYS A O 1
ATOM 4728 N N . ILE A 1 606 ? 19.609 -3.992 0.084 1.00 64.69 606 ILE A N 1
ATOM 4729 C CA . ILE A 1 606 ? 20.912 -3.740 -0.526 1.00 64.69 606 ILE A CA 1
ATOM 4730 C C . ILE A 1 606 ? 21.731 -5.032 -0.595 1.00 64.69 606 ILE A C 1
ATOM 4732 O O . ILE A 1 606 ? 22.279 -5.334 -1.647 1.00 64.69 606 ILE A O 1
ATOM 4736 N N . ALA A 1 607 ? 21.750 -5.844 0.466 1.00 65.44 607 ALA A N 1
ATOM 4737 C CA . ALA A 1 607 ? 22.430 -7.142 0.468 1.00 65.44 607 ALA A CA 1
ATOM 4738 C C . ALA A 1 607 ? 21.963 -8.051 -0.688 1.00 65.44 607 ALA A C 1
ATOM 4740 O O . ALA A 1 607 ? 22.779 -8.715 -1.322 1.00 65.44 607 ALA A O 1
ATOM 4741 N N . ARG A 1 608 ? 20.670 -8.000 -1.050 1.00 63.09 608 ARG A N 1
ATOM 4742 C CA . ARG A 1 608 ? 20.120 -8.696 -2.231 1.00 63.09 608 ARG A CA 1
ATOM 4743 C C . ARG A 1 608 ? 20.737 -8.249 -3.560 1.00 63.09 608 ARG A C 1
ATOM 4745 O O . ARG A 1 608 ? 20.805 -9.059 -4.479 1.00 63.09 608 ARG A O 1
ATOM 4752 N N . ARG A 1 609 ? 21.185 -6.996 -3.680 1.00 67.50 609 ARG A N 1
ATOM 4753 C CA . ARG A 1 609 ? 21.832 -6.474 -4.898 1.00 67.50 609 ARG A CA 1
ATOM 4754 C C . ARG A 1 609 ? 23.228 -7.075 -5.093 1.00 67.50 609 ARG A C 1
ATOM 4756 O O . ARG A 1 609 ? 23.600 -7.381 -6.215 1.00 67.50 609 ARG A O 1
ATOM 4763 N N . PHE A 1 610 ? 23.915 -7.396 -3.996 1.00 68.31 610 PHE A N 1
ATOM 4764 C CA . PHE A 1 610 ? 25.182 -8.141 -3.985 1.00 68.31 610 PHE A CA 1
ATOM 4765 C C . PHE A 1 610 ? 25.017 -9.670 -4.064 1.00 68.31 610 PHE A C 1
ATOM 4767 O O . PHE A 1 610 ? 26.000 -10.416 -4.035 1.00 68.31 610 PHE A O 1
ATOM 4774 N N . GLY A 1 611 ? 23.778 -10.165 -4.131 1.00 60.69 611 GLY A N 1
ATOM 4775 C CA . GLY A 1 611 ? 23.462 -11.563 -3.856 1.00 60.69 611 GLY A CA 1
ATOM 4776 C C . GLY A 1 611 ? 24.146 -12.580 -4.776 1.00 60.69 611 GLY A C 1
ATOM 4777 O O . GLY A 1 611 ? 24.352 -13.721 -4.375 1.00 60.69 611 GLY A O 1
ATOM 4778 N N . ALA A 1 612 ? 24.477 -12.206 -6.021 1.00 62.50 612 ALA A N 1
ATOM 4779 C CA . ALA A 1 612 ? 25.151 -13.112 -6.958 1.00 62.50 612 ALA A CA 1
ATOM 4780 C C . ALA A 1 612 ? 26.525 -13.521 -6.417 1.00 62.50 612 ALA A C 1
ATOM 4782 O O . ALA A 1 612 ? 26.914 -14.681 -6.519 1.00 62.50 612 ALA A O 1
ATOM 4783 N N . GLY A 1 613 ? 27.209 -12.570 -5.778 1.00 60.69 613 GLY A N 1
ATOM 4784 C CA . GLY A 1 613 ? 28.434 -12.818 -5.047 1.00 60.69 613 GLY A CA 1
ATOM 4785 C C . GLY A 1 613 ? 28.187 -13.650 -3.790 1.00 60.69 613 GLY A C 1
ATOM 4786 O O . GLY A 1 613 ? 28.833 -14.675 -3.616 1.00 60.69 613 GLY A O 1
ATOM 4787 N N . LEU A 1 614 ? 27.221 -13.267 -2.943 1.00 59.47 614 LEU A N 1
ATOM 4788 C CA . LEU A 1 614 ? 26.923 -13.963 -1.673 1.00 59.47 614 LEU A CA 1
ATOM 4789 C C . LEU A 1 614 ? 26.569 -15.445 -1.864 1.00 59.47 614 LEU A C 1
ATOM 4791 O O . LEU A 1 614 ? 26.969 -16.282 -1.053 1.00 59.47 614 LEU A O 1
ATOM 4795 N N . ALA A 1 615 ? 25.904 -15.782 -2.969 1.00 55.78 615 ALA A N 1
ATOM 4796 C CA . ALA A 1 615 ? 25.591 -17.156 -3.343 1.00 55.78 615 ALA A CA 1
ATOM 4797 C C . ALA A 1 615 ? 26.837 -18.026 -3.605 1.00 55.78 615 ALA A C 1
ATOM 4799 O O . ALA A 1 615 ? 26.763 -19.241 -3.439 1.00 55.78 615 ALA A O 1
ATOM 4800 N N . LEU A 1 616 ? 27.989 -17.437 -3.955 1.00 58.31 616 LEU A N 1
ATOM 4801 C CA . LEU A 1 616 ? 29.259 -18.164 -4.115 1.00 58.31 616 LEU A CA 1
ATOM 4802 C C . LEU A 1 616 ? 29.828 -18.662 -2.777 1.00 58.31 616 LEU A C 1
ATOM 4804 O O . LEU A 1 616 ? 30.622 -19.598 -2.764 1.00 58.31 616 LEU A O 1
ATOM 4808 N N . LEU A 1 617 ? 29.427 -18.056 -1.652 1.00 54.31 617 LEU A N 1
ATOM 4809 C CA . LEU A 1 617 ? 29.793 -18.503 -0.301 1.00 54.31 617 LEU A CA 1
ATOM 4810 C C . LEU A 1 617 ? 28.787 -19.502 0.289 1.00 54.31 617 LEU A C 1
ATOM 4812 O O . LEU A 1 617 ? 29.015 -20.030 1.382 1.00 54.31 617 LEU A O 1
ATOM 4816 N N . SER A 1 618 ? 27.672 -19.759 -0.402 1.00 47.22 618 SER A N 1
ATOM 4817 C CA . SER A 1 618 ? 26.709 -20.774 0.012 1.00 47.22 618 SER A CA 1
ATOM 4818 C C . SER A 1 618 ? 27.332 -22.160 -0.200 1.00 47.22 618 SER A C 1
ATOM 4820 O O . SER A 1 618 ? 27.750 -22.474 -1.316 1.00 47.22 618 SER A O 1
ATOM 4822 N N . PRO A 1 619 ? 27.443 -23.013 0.836 1.00 45.56 619 PRO A N 1
ATOM 4823 C CA . PRO A 1 619 ? 28.072 -24.316 0.679 1.00 45.56 619 PRO A CA 1
ATOM 4824 C C . PRO A 1 619 ? 27.284 -25.154 -0.335 1.00 45.56 619 PRO A C 1
ATOM 4826 O O . PRO A 1 619 ? 26.107 -25.448 -0.119 1.00 45.56 619 PRO A O 1
ATOM 4829 N N . HIS A 1 620 ? 27.943 -25.571 -1.421 1.00 37.00 620 HIS A N 1
ATOM 4830 C CA . HIS A 1 620 ? 27.439 -26.606 -2.323 1.00 37.00 620 HIS A CA 1
ATOM 4831 C C . HIS A 1 620 ? 27.050 -27.828 -1.479 1.00 37.00 620 HIS A C 1
ATOM 4833 O O . HIS A 1 620 ? 27.907 -28.422 -0.823 1.00 37.00 620 HIS A O 1
ATOM 4839 N N . ARG A 1 621 ? 25.770 -28.210 -1.471 1.00 41.56 621 ARG A N 1
ATOM 4840 C CA . ARG A 1 621 ? 25.329 -29.458 -0.837 1.00 41.56 621 ARG A CA 1
ATOM 4841 C C . ARG A 1 621 ? 24.679 -30.380 -1.869 1.00 41.56 621 ARG A C 1
ATOM 4843 O O . ARG A 1 621 ? 23.777 -29.925 -2.573 1.00 41.56 621 ARG A O 1
ATOM 4850 N N . PRO A 1 622 ? 25.148 -31.635 -1.994 1.00 34.09 622 PRO A N 1
ATOM 4851 C CA . PRO A 1 622 ? 24.522 -32.638 -2.848 1.00 34.09 622 PRO A CA 1
ATOM 4852 C C . PRO A 1 622 ? 23.138 -33.021 -2.307 1.00 34.09 622 PRO A C 1
ATOM 4854 O O . PRO A 1 622 ? 22.883 -32.859 -1.115 1.00 34.09 622 PRO A O 1
ATOM 4857 N N . ASP A 1 623 ? 22.269 -33.509 -3.200 1.00 42.81 623 ASP A N 1
ATOM 4858 C CA . ASP A 1 623 ? 20.907 -34.004 -2.940 1.00 42.81 623 ASP A CA 1
ATOM 4859 C C . ASP A 1 623 ? 20.802 -34.753 -1.591 1.00 42.81 623 ASP A C 1
ATOM 4861 O O . ASP A 1 623 ? 21.215 -35.905 -1.458 1.00 42.81 623 ASP A O 1
ATOM 4865 N N . GLU A 1 624 ? 20.266 -34.088 -0.562 1.00 42.19 624 GLU A N 1
ATOM 4866 C CA . GLU A 1 624 ? 20.076 -34.670 0.769 1.00 42.19 624 GLU A CA 1
ATOM 4867 C C . GLU A 1 624 ? 18.705 -35.370 0.825 1.00 42.19 624 GLU A C 1
ATOM 4869 O O . GLU A 1 624 ? 17.671 -34.718 0.980 1.00 42.19 624 GLU A O 1
ATOM 4874 N N . ALA A 1 625 ? 18.706 -36.701 0.694 1.00 37.97 625 ALA A N 1
ATOM 4875 C CA . ALA A 1 625 ? 17.533 -37.560 0.855 1.00 37.97 625 ALA A CA 1
ATOM 4876 C C . ALA A 1 625 ? 16.806 -37.303 2.192 1.00 37.97 625 ALA A C 1
ATOM 4878 O O . ALA A 1 625 ? 17.436 -37.121 3.244 1.00 37.97 625 ALA A O 1
ATOM 4879 N N . ALA A 1 626 ? 15.472 -37.262 2.118 1.00 43.19 626 ALA A N 1
ATOM 4880 C CA . ALA A 1 626 ? 14.565 -37.019 3.229 1.00 43.19 626 ALA A CA 1
ATOM 4881 C C . ALA A 1 626 ? 14.791 -38.036 4.360 1.00 43.19 626 ALA A C 1
ATOM 4883 O O . ALA A 1 626 ? 14.824 -39.238 4.129 1.00 43.19 626 ALA A O 1
ATOM 4884 N N . SER A 1 627 ? 14.958 -37.543 5.587 1.00 42.25 627 SER A N 1
ATOM 4885 C CA . SER A 1 627 ? 14.741 -38.370 6.773 1.00 42.25 627 SER A CA 1
ATOM 4886 C C . SER A 1 627 ? 13.239 -38.342 7.024 1.00 42.25 627 SER A C 1
ATOM 4888 O O . SER A 1 627 ? 12.717 -37.257 7.287 1.00 42.25 627 SER A O 1
ATOM 4890 N N . GLU A 1 628 ? 12.565 -39.481 6.892 1.00 53.19 628 GLU A N 1
ATOM 4891 C CA . GLU A 1 628 ? 11.154 -39.641 7.266 1.00 53.19 628 GLU A CA 1
ATOM 4892 C C . GLU A 1 628 ? 10.960 -39.224 8.734 1.00 53.19 628 GLU A C 1
ATOM 4894 O O . GLU A 1 628 ? 11.817 -39.483 9.590 1.00 53.19 628 GLU A O 1
ATOM 4899 N N . MET A 1 629 ? 9.877 -38.496 9.010 1.00 60.78 629 MET A N 1
ATOM 4900 C CA . MET A 1 629 ? 9.501 -38.102 10.370 1.00 60.78 629 MET A CA 1
ATOM 4901 C C . MET A 1 629 ? 8.850 -39.299 11.081 1.00 60.78 629 MET A C 1
ATOM 4903 O O . MET A 1 629 ? 8.150 -40.075 10.432 1.00 60.78 629 MET A O 1
ATOM 4907 N N . PRO A 1 630 ? 9.038 -39.466 12.401 1.00 68.75 630 PRO A N 1
ATOM 4908 C CA . PRO A 1 630 ? 8.357 -40.521 13.148 1.00 68.75 630 PRO A CA 1
ATOM 4909 C C . PRO A 1 630 ? 6.828 -40.349 13.112 1.00 68.75 630 PRO A C 1
ATOM 4911 O O . PRO A 1 630 ? 6.312 -39.243 12.919 1.00 68.75 630 PRO A O 1
ATOM 4914 N N . LEU A 1 631 ? 6.110 -41.466 13.289 1.00 76.19 631 LEU A N 1
ATOM 4915 C CA . LEU A 1 631 ? 4.646 -41.497 13.323 1.00 76.19 631 LEU A CA 1
ATOM 4916 C C . LEU A 1 631 ? 4.113 -40.625 14.464 1.00 76.19 631 LEU A C 1
ATOM 4918 O O . LEU A 1 631 ? 4.458 -40.821 15.627 1.00 76.19 631 LEU A O 1
ATOM 4922 N N . PHE A 1 632 ? 3.228 -39.695 14.112 1.00 84.25 632 PHE A N 1
ATOM 4923 C CA . PHE A 1 632 ? 2.672 -38.720 15.037 1.00 84.25 632 PHE A CA 1
ATOM 4924 C C . PHE A 1 632 ? 1.452 -39.276 15.792 1.00 84.25 632 PHE A C 1
ATOM 4926 O O . PHE A 1 632 ? 0.368 -39.402 15.219 1.00 84.25 632 PHE A O 1
ATOM 4933 N N . ASP A 1 633 ? 1.606 -39.575 17.087 1.00 86.06 633 ASP A N 1
ATOM 4934 C CA . ASP A 1 633 ? 0.505 -40.002 17.965 1.00 86.06 633 ASP A CA 1
ATOM 4935 C C . ASP A 1 633 ? -0.043 -38.824 18.784 1.00 86.06 633 ASP A C 1
ATOM 4937 O O . ASP A 1 633 ? 0.335 -38.576 19.933 1.00 86.06 633 ASP A O 1
ATOM 4941 N N . ALA A 1 634 ? -0.991 -38.104 18.182 1.00 86.00 634 ALA A N 1
ATOM 4942 C CA . ALA A 1 634 ? -1.671 -36.975 18.813 1.00 86.00 634 ALA A CA 1
ATOM 4943 C C . ALA A 1 634 ? -2.294 -37.333 20.176 1.00 86.00 634 ALA A C 1
ATOM 4945 O O . ALA A 1 634 ? -2.293 -36.516 21.097 1.00 86.00 634 ALA A O 1
ATOM 4946 N N . LYS A 1 635 ? -2.821 -38.552 20.342 1.00 86.56 635 LYS A N 1
ATOM 4947 C CA . LYS A 1 635 ? -3.509 -38.940 21.578 1.00 86.56 635 LYS A CA 1
ATOM 4948 C C . LYS A 1 635 ? -2.509 -39.176 22.707 1.00 86.56 635 LYS A C 1
ATOM 4950 O O . LYS A 1 635 ? -2.727 -38.685 23.816 1.00 86.56 635 LYS A O 1
ATOM 4955 N N . ALA A 1 636 ? -1.413 -39.880 22.425 1.00 87.12 636 ALA A N 1
ATOM 4956 C CA . ALA A 1 636 ? -0.339 -40.089 23.392 1.00 87.12 636 ALA A CA 1
ATOM 4957 C C . ALA A 1 636 ? 0.320 -38.762 23.796 1.00 87.12 636 ALA A C 1
ATOM 4959 O O . ALA A 1 636 ? 0.534 -38.516 24.983 1.00 87.12 636 ALA A O 1
ATOM 4960 N N . HIS A 1 637 ? 0.579 -37.875 22.832 1.00 89.31 637 HIS A N 1
ATOM 4961 C CA . HIS A 1 637 ? 1.207 -36.580 23.101 1.00 89.31 637 HIS A CA 1
ATOM 4962 C C . HIS A 1 637 ? 0.300 -35.653 23.918 1.00 89.31 637 HIS A C 1
ATOM 4964 O O . HIS A 1 637 ? 0.779 -34.972 24.824 1.00 89.31 637 HIS A O 1
ATOM 4970 N N . CYS A 1 638 ? -1.011 -35.650 23.646 1.00 89.06 638 CYS A N 1
ATOM 4971 C CA . CYS A 1 638 ? -1.976 -34.915 24.463 1.00 89.06 638 CYS A CA 1
ATOM 4972 C C . CYS A 1 638 ? -1.965 -35.436 25.906 1.00 89.06 638 CYS A C 1
ATOM 4974 O O . CYS A 1 638 ? -1.796 -34.649 26.836 1.00 89.06 638 CYS A O 1
ATOM 4976 N N . ALA A 1 639 ? -2.060 -36.757 26.103 1.00 87.06 639 ALA A N 1
ATOM 4977 C CA . ALA A 1 639 ? -2.051 -37.368 27.434 1.00 87.06 639 ALA A CA 1
ATOM 4978 C C . ALA A 1 639 ? -0.777 -37.034 28.232 1.00 87.06 639 ALA A C 1
ATOM 4980 O O . ALA A 1 639 ? -0.856 -36.728 29.420 1.00 87.06 639 ALA A O 1
ATOM 4981 N N . LEU A 1 640 ? 0.378 -37.026 27.562 1.00 85.19 640 LEU A N 1
ATOM 4982 C CA . LEU A 1 640 ? 1.673 -36.666 28.140 1.00 85.19 640 LEU A CA 1
ATOM 4983 C C . LEU A 1 640 ? 1.727 -35.208 28.629 1.00 85.19 640 LEU A C 1
ATOM 4985 O O . LEU A 1 640 ? 2.405 -34.903 29.608 1.00 85.19 640 LEU A O 1
ATOM 4989 N N . LEU A 1 641 ? 1.004 -34.309 27.959 1.00 88.12 641 LEU A N 1
ATOM 4990 C CA . LEU A 1 641 ? 0.983 -32.876 28.252 1.00 88.12 641 LEU A CA 1
ATOM 4991 C C . LEU A 1 641 ? -0.153 -32.444 29.183 1.00 88.12 641 LEU A C 1
ATOM 4993 O O . LEU A 1 641 ? -0.077 -31.352 29.743 1.00 88.12 641 LEU A O 1
ATOM 4997 N N . GLN A 1 642 ? -1.171 -33.276 29.409 1.00 89.00 642 GLN A N 1
ATOM 4998 C CA . GLN A 1 642 ? -2.310 -32.921 30.263 1.00 89.00 642 GLN A CA 1
ATOM 4999 C C . GLN A 1 642 ? -1.914 -32.402 31.658 1.00 89.00 642 GLN A C 1
ATOM 5001 O O . GLN A 1 642 ? -2.454 -31.371 32.062 1.00 89.00 642 GLN A O 1
ATOM 5006 N N . PRO A 1 643 ? -0.959 -33.001 32.399 1.00 86.75 643 PRO A N 1
ATOM 5007 C CA . PRO A 1 643 ? -0.552 -32.464 33.701 1.00 86.75 643 PRO A CA 1
ATOM 5008 C C . PRO A 1 643 ? -0.001 -31.033 33.632 1.00 86.75 643 PRO A C 1
ATOM 5010 O O . PRO A 1 643 ? -0.196 -30.251 34.558 1.00 86.75 643 PRO A O 1
ATOM 5013 N N . ALA A 1 644 ? 0.671 -30.683 32.532 1.00 84.69 644 ALA A N 1
ATOM 5014 C CA . ALA A 1 644 ? 1.180 -29.338 32.293 1.00 84.69 644 ALA A CA 1
ATOM 5015 C C . ALA A 1 644 ? 0.063 -28.350 31.947 1.00 84.69 644 ALA A C 1
ATOM 5017 O O . ALA A 1 644 ? 0.084 -27.223 32.427 1.00 84.69 644 ALA A O 1
ATOM 5018 N N . VAL A 1 645 ? -0.924 -28.788 31.159 1.00 87.25 645 VAL A N 1
ATOM 5019 C CA . VAL A 1 645 ? -2.110 -27.990 30.816 1.00 87.25 645 VAL A CA 1
ATOM 5020 C C . VAL A 1 645 ? -2.885 -27.596 32.080 1.00 87.25 645 VAL A C 1
ATOM 5022 O O . VAL A 1 645 ? -3.253 -26.437 32.230 1.00 87.25 645 VAL A O 1
ATOM 5025 N N . HIS A 1 646 ? -3.064 -28.520 33.031 1.00 86.62 646 HIS A N 1
ATOM 5026 C CA . HIS A 1 646 ? -3.782 -28.245 34.286 1.00 86.62 646 HIS A CA 1
ATOM 5027 C C . HIS A 1 646 ? -3.061 -27.255 35.211 1.00 86.62 646 HIS A C 1
ATOM 5029 O O . HIS A 1 646 ? -3.713 -26.610 36.023 1.00 86.62 646 HIS A O 1
ATOM 5035 N N . ARG A 1 647 ? -1.733 -27.145 35.093 1.00 85.06 647 ARG A N 1
ATOM 5036 C CA . ARG A 1 647 ? -0.883 -26.250 35.897 1.00 85.06 647 ARG A CA 1
ATOM 5037 C C . ARG A 1 647 ? -0.367 -25.048 35.106 1.00 85.06 647 ARG A C 1
ATOM 5039 O O . ARG A 1 647 ? 0.603 -24.410 35.511 1.00 85.06 647 ARG A O 1
ATOM 5046 N N . ALA A 1 648 ? -0.977 -24.763 33.955 1.00 79.81 648 ALA A N 1
ATOM 5047 C CA . ALA A 1 648 ? -0.502 -23.775 32.987 1.00 79.81 648 ALA A CA 1
ATOM 5048 C C . ALA A 1 648 ? -0.251 -22.383 33.595 1.00 79.81 648 ALA A C 1
ATOM 5050 O O . ALA A 1 648 ? 0.648 -21.680 33.140 1.00 79.81 648 ALA A O 1
ATOM 5051 N N . LEU A 1 649 ? -1.018 -22.004 34.623 1.00 85.94 649 LEU A N 1
ATOM 5052 C CA . LEU A 1 649 ? -0.991 -20.676 35.243 1.00 85.94 649 LEU A CA 1
ATOM 5053 C C . LEU A 1 649 ? -0.541 -20.691 36.719 1.00 85.94 649 LEU A C 1
ATOM 5055 O O . LEU A 1 649 ? -0.677 -19.683 37.406 1.00 85.94 649 LEU A O 1
ATOM 5059 N N . ASP A 1 650 ? 0.032 -21.795 37.216 1.00 87.69 650 ASP A N 1
ATOM 5060 C CA . ASP A 1 650 ? 0.434 -21.924 38.632 1.00 87.69 650 ASP A CA 1
ATOM 5061 C C . ASP A 1 650 ? 1.613 -21.004 39.018 1.00 87.69 650 ASP A C 1
ATOM 5063 O O . ASP A 1 650 ? 1.791 -20.675 40.191 1.00 87.69 650 ASP A O 1
ATOM 5067 N N . ALA A 1 651 ? 2.435 -20.603 38.043 1.00 91.12 651 ALA A N 1
ATOM 5068 C CA . ALA A 1 651 ? 3.678 -19.853 38.246 1.00 91.12 651 ALA A CA 1
ATOM 5069 C C . ALA A 1 651 ? 3.809 -18.679 37.259 1.00 91.12 651 ALA A C 1
ATOM 5071 O O . ALA A 1 651 ? 4.728 -18.630 36.437 1.00 91.12 651 ALA A O 1
ATOM 5072 N N . VAL A 1 652 ? 2.855 -17.743 37.318 1.00 96.19 652 VAL A N 1
ATOM 5073 C CA . VAL A 1 652 ? 2.868 -16.508 36.519 1.00 96.19 652 VAL A CA 1
ATOM 5074 C C . VAL A 1 652 ? 3.538 -15.378 37.301 1.00 96.19 652 VAL A C 1
ATOM 5076 O O . VAL A 1 652 ? 3.157 -15.069 38.429 1.00 96.19 652 VAL A O 1
ATOM 5079 N N . HIS A 1 653 ? 4.526 -14.735 36.685 1.00 96.19 653 HIS A N 1
ATOM 5080 C CA . HIS A 1 653 ? 5.295 -13.641 37.266 1.00 96.19 653 HIS A CA 1
ATOM 5081 C C . HIS A 1 653 ? 5.170 -12.383 36.402 1.00 96.19 653 HIS A C 1
ATOM 5083 O O . HIS A 1 653 ? 5.569 -12.381 35.236 1.00 96.19 653 HIS A O 1
ATOM 5089 N N . LEU A 1 654 ? 4.656 -11.298 36.982 1.00 97.25 654 LEU A N 1
ATOM 5090 C CA . LEU A 1 654 ? 4.736 -9.969 36.377 1.00 97.25 654 LEU A CA 1
ATOM 5091 C C . LEU A 1 654 ? 6.158 -9.419 36.555 1.00 97.25 654 LEU A C 1
ATOM 5093 O O . LEU A 1 654 ? 6.719 -9.474 37.649 1.00 97.25 654 LEU A O 1
ATOM 5097 N N . VAL A 1 655 ? 6.740 -8.909 35.474 1.00 97.00 655 VAL A N 1
ATOM 5098 C CA . VAL A 1 655 ? 8.083 -8.329 35.434 1.00 97.00 655 VAL A CA 1
ATOM 5099 C C . VAL A 1 655 ? 7.957 -6.866 35.026 1.00 97.00 655 VAL A C 1
ATOM 5101 O O . VAL A 1 655 ? 8.014 -6.518 33.849 1.00 97.00 655 VAL A O 1
ATOM 5104 N N . ASP A 1 656 ? 7.751 -6.020 36.026 1.00 94.88 656 ASP A N 1
ATOM 5105 C CA . ASP A 1 656 ? 7.563 -4.569 35.921 1.00 94.88 656 ASP A CA 1
ATOM 5106 C C . ASP A 1 656 ? 8.582 -3.782 36.770 1.00 94.88 656 ASP A C 1
ATOM 5108 O O . ASP A 1 656 ? 8.556 -2.553 36.822 1.00 94.88 656 ASP A O 1
ATOM 5112 N N . THR A 1 657 ? 9.517 -4.484 37.419 1.00 93.50 657 THR A N 1
ATOM 5113 C CA . THR A 1 657 ? 10.563 -3.907 38.274 1.00 93.50 657 THR A CA 1
ATOM 5114 C C . THR A 1 657 ? 11.948 -4.484 37.952 1.00 93.50 657 THR A C 1
ATOM 5116 O O . THR A 1 657 ? 12.050 -5.627 37.493 1.00 93.50 657 THR A O 1
ATOM 5119 N N . PRO A 1 658 ? 13.042 -3.744 38.234 1.00 92.62 658 PRO A N 1
ATOM 5120 C CA . PRO A 1 658 ? 14.410 -4.245 38.071 1.00 92.62 658 PRO A CA 1
ATOM 5121 C C . PRO A 1 658 ? 14.717 -5.531 38.847 1.00 92.62 658 PRO A C 1
ATOM 5123 O O . PRO A 1 658 ? 15.432 -6.388 38.334 1.00 92.62 658 PRO A O 1
ATOM 5126 N N . ASP A 1 659 ? 14.167 -5.696 40.053 1.00 93.44 659 ASP A N 1
ATOM 5127 C CA . ASP A 1 659 ? 14.393 -6.894 40.873 1.00 93.44 659 ASP A CA 1
ATOM 5128 C C . ASP A 1 659 ? 13.731 -8.127 40.242 1.00 93.44 659 ASP A C 1
ATOM 5130 O O . ASP A 1 659 ? 14.362 -9.180 40.104 1.00 93.44 659 ASP A O 1
ATOM 5134 N N . ALA A 1 660 ? 12.484 -7.984 39.775 1.00 94.81 660 ALA A N 1
ATOM 5135 C CA . ALA A 1 660 ? 11.792 -9.037 39.034 1.00 94.81 660 ALA A CA 1
ATOM 5136 C C . ALA A 1 660 ? 12.513 -9.369 37.716 1.00 94.81 660 ALA A C 1
ATOM 5138 O O . ALA A 1 660 ? 12.637 -10.540 37.346 1.00 94.81 660 ALA A O 1
ATOM 5139 N N . PHE A 1 661 ? 13.048 -8.353 37.031 1.00 95.06 661 PHE A N 1
ATOM 5140 C CA . PHE A 1 661 ? 13.868 -8.534 35.834 1.00 95.06 661 PHE A CA 1
ATOM 5141 C C . PHE A 1 661 ? 15.161 -9.302 36.139 1.00 95.06 661 PHE A C 1
ATOM 5143 O O . PHE A 1 661 ? 15.530 -10.209 35.393 1.00 95.06 661 PHE A O 1
ATOM 5150 N N . GLY A 1 662 ? 15.828 -8.989 37.254 1.00 93.25 662 GLY A N 1
ATOM 5151 C CA . GLY A 1 662 ? 17.011 -9.707 37.725 1.00 93.25 662 GLY A CA 1
ATOM 5152 C C . GLY A 1 662 ? 16.735 -11.197 37.931 1.00 93.25 662 GLY A C 1
ATOM 5153 O O . GLY A 1 662 ? 17.485 -12.032 37.423 1.00 93.25 662 GLY A O 1
ATOM 5154 N N . ALA A 1 663 ? 15.615 -11.533 38.577 1.00 94.19 663 ALA A N 1
ATOM 5155 C CA . ALA A 1 663 ? 15.190 -12.919 38.775 1.00 94.19 663 ALA A CA 1
ATOM 5156 C C . ALA A 1 663 ? 14.898 -13.651 37.448 1.00 94.19 663 ALA A C 1
ATOM 5158 O O . ALA A 1 663 ? 15.306 -14.803 37.272 1.00 94.19 663 ALA A O 1
ATOM 5159 N N . LEU A 1 664 ? 14.239 -12.986 36.487 1.00 95.25 664 LEU A N 1
ATOM 5160 C CA . LEU A 1 664 ? 14.038 -13.521 35.133 1.00 95.25 664 LEU A CA 1
ATOM 5161 C C . LEU A 1 664 ? 15.379 -13.780 34.434 1.00 95.25 664 LEU A C 1
ATOM 5163 O O . LEU A 1 664 ? 15.588 -14.858 33.873 1.00 95.25 664 LEU A O 1
ATOM 5167 N N . ARG A 1 665 ? 16.299 -12.812 34.471 1.00 92.94 665 ARG A N 1
ATOM 5168 C CA . ARG A 1 665 ? 17.613 -12.931 33.833 1.00 92.94 665 ARG A CA 1
ATOM 5169 C C . ARG A 1 665 ? 18.392 -14.115 34.395 1.00 92.94 665 ARG A C 1
ATOM 5171 O O . ARG A 1 665 ? 18.875 -14.939 33.624 1.00 92.94 665 ARG A O 1
ATOM 5178 N N . GLU A 1 666 ? 18.454 -14.254 35.717 1.00 92.50 666 GLU A N 1
ATOM 5179 C CA . GLU A 1 666 ? 19.107 -15.398 36.363 1.00 92.50 666 GLU A CA 1
ATOM 5180 C C . GLU A 1 666 ? 18.488 -16.735 35.937 1.00 92.50 666 GLU A C 1
ATOM 5182 O O . GLU A 1 666 ? 19.209 -17.720 35.741 1.00 92.50 666 GLU A O 1
ATOM 5187 N N . HIS A 1 667 ? 17.163 -16.784 35.754 1.00 92.12 667 HIS A N 1
ATOM 5188 C CA . HIS A 1 667 ? 16.484 -17.968 35.239 1.00 92.12 667 HIS A CA 1
ATOM 5189 C C . HIS A 1 667 ? 16.909 -18.284 33.797 1.00 92.12 667 HIS A C 1
ATOM 5191 O O . HIS A 1 667 ? 17.356 -19.400 33.528 1.00 92.12 667 HIS A O 1
ATOM 5197 N N . LEU A 1 668 ? 16.843 -17.314 32.882 1.00 91.75 668 LEU A N 1
ATOM 5198 C CA . LEU A 1 668 ? 17.245 -17.511 31.485 1.00 91.75 668 LEU A CA 1
ATOM 5199 C C . LEU A 1 668 ? 18.717 -17.918 31.363 1.00 91.75 668 LEU A C 1
ATOM 5201 O O . LEU A 1 668 ? 19.051 -18.825 30.604 1.00 91.75 668 LEU A O 1
ATOM 5205 N N . GLU A 1 669 ? 19.602 -17.314 32.154 1.00 89.56 669 GLU A N 1
ATOM 5206 C CA . GLU A 1 669 ? 21.011 -17.690 32.168 1.00 89.56 669 GLU A CA 1
ATOM 5207 C C . GLU A 1 669 ? 21.240 -19.127 32.652 1.00 89.56 669 GLU A C 1
ATOM 5209 O O . GLU A 1 669 ? 22.129 -19.802 32.134 1.00 89.56 669 GLU A O 1
ATOM 5214 N N . ARG A 1 670 ? 20.460 -19.623 33.630 1.00 87.06 670 ARG A N 1
ATOM 5215 C CA . ARG A 1 670 ? 20.529 -21.040 34.034 1.00 87.06 670 ARG A CA 1
ATOM 5216 C C . ARG A 1 670 ? 20.206 -21.952 32.851 1.00 87.06 670 ARG A C 1
ATOM 5218 O O . ARG A 1 670 ? 20.975 -22.868 32.597 1.00 87.06 670 ARG A O 1
ATOM 5225 N N . LEU A 1 671 ? 19.154 -21.644 32.091 1.00 86.31 671 LEU A N 1
ATOM 5226 C CA . LEU A 1 671 ? 18.777 -22.420 30.903 1.00 86.31 671 LEU A CA 1
ATOM 5227 C C . LEU A 1 671 ? 19.866 -22.397 29.819 1.00 86.31 671 LEU A C 1
ATOM 5229 O O . LEU A 1 671 ? 20.122 -23.404 29.167 1.00 86.31 671 LEU A O 1
ATOM 5233 N N . VAL A 1 672 ? 20.539 -21.259 29.625 1.00 85.62 672 VAL A N 1
ATOM 5234 C CA . VAL A 1 672 ? 21.613 -21.136 28.624 1.00 85.62 672 VAL A CA 1
ATOM 5235 C C . VAL A 1 672 ? 22.885 -21.886 29.045 1.00 85.62 672 VAL A C 1
ATOM 5237 O O . VAL A 1 672 ? 23.545 -22.493 28.197 1.00 85.62 672 VAL A O 1
ATOM 5240 N N . ARG A 1 673 ? 23.240 -21.868 30.339 1.00 78.88 673 ARG A N 1
ATOM 5241 C CA . ARG A 1 673 ? 24.474 -22.483 30.874 1.00 78.88 673 ARG A CA 1
ATOM 5242 C C . ARG A 1 673 ? 24.521 -24.003 30.724 1.00 78.88 673 ARG A C 1
ATOM 5244 O O . ARG A 1 673 ? 25.612 -24.552 30.591 1.00 78.88 673 ARG A O 1
ATOM 5251 N N . ASP A 1 674 ? 23.371 -24.664 30.666 1.00 66.31 674 ASP A N 1
ATOM 5252 C CA . ASP A 1 674 ? 23.280 -26.127 30.584 1.00 66.31 674 ASP A CA 1
ATOM 5253 C C . ASP A 1 674 ? 23.615 -26.687 29.183 1.00 66.31 674 ASP A C 1
ATOM 5255 O O . ASP A 1 674 ? 23.549 -27.898 28.953 1.00 66.31 674 ASP A O 1
ATOM 5259 N N . GLY A 1 675 ? 23.973 -25.818 28.223 1.00 66.44 675 GLY A N 1
ATOM 5260 C CA . GLY A 1 675 ? 24.424 -26.184 26.870 1.00 66.44 675 GLY A CA 1
ATOM 5261 C C . GLY A 1 675 ? 23.370 -26.900 26.020 1.00 66.44 675 GLY A C 1
ATOM 5262 O O . GLY A 1 675 ? 23.661 -27.379 24.923 1.00 66.44 675 GLY A O 1
ATOM 5263 N N . SER A 1 676 ? 22.150 -26.981 26.538 1.00 75.81 676 SER A N 1
ATOM 5264 C CA . SER A 1 676 ? 21.048 -27.747 25.991 1.00 75.81 676 SER A CA 1
ATOM 5265 C C . SER A 1 676 ? 19.981 -26.824 25.413 1.00 75.81 676 SER A C 1
ATOM 5267 O O . SER A 1 676 ? 19.872 -25.671 25.822 1.00 75.81 676 SER A O 1
ATOM 5269 N N . TYR A 1 677 ? 19.189 -27.311 24.454 1.00 83.00 677 TYR A N 1
ATOM 5270 C CA . TYR A 1 677 ? 18.136 -26.485 23.869 1.00 83.00 677 TYR A CA 1
ATOM 5271 C C . TYR A 1 677 ? 16.885 -26.493 24.748 1.00 83.00 677 TYR A C 1
ATOM 5273 O O . TYR A 1 677 ? 16.495 -27.538 25.263 1.00 83.00 677 TYR A O 1
ATOM 5281 N N . HIS A 1 678 ? 16.211 -25.356 24.865 1.00 87.38 678 HIS A N 1
ATOM 5282 C CA . HIS A 1 678 ? 14.956 -25.217 25.597 1.00 87.38 678 HIS A CA 1
ATOM 5283 C C . HIS A 1 678 ? 13.906 -24.545 24.717 1.00 87.38 678 HIS A C 1
ATOM 5285 O O . HIS A 1 678 ? 14.184 -23.536 24.076 1.00 87.38 678 HIS A O 1
ATOM 5291 N N . VAL A 1 679 ? 12.696 -25.110 24.687 1.00 90.06 679 VAL A N 1
ATOM 5292 C CA . VAL A 1 679 ? 11.555 -24.535 23.960 1.00 90.06 679 VAL A CA 1
ATOM 5293 C C . VAL A 1 679 ? 10.903 -23.462 24.823 1.00 90.06 679 VAL A C 1
ATOM 5295 O O . VAL A 1 679 ? 10.415 -23.761 25.920 1.00 90.06 679 VAL A O 1
ATOM 5298 N N . ILE A 1 680 ? 10.887 -22.236 24.307 1.00 94.25 680 ILE A N 1
ATOM 5299 C CA . ILE A 1 680 ? 10.323 -21.054 24.955 1.00 94.25 680 ILE A CA 1
ATOM 5300 C C . ILE A 1 680 ? 9.115 -20.601 24.137 1.00 94.25 680 ILE A C 1
ATOM 5302 O O . ILE A 1 680 ? 9.243 -20.362 22.939 1.00 94.25 680 ILE A O 1
ATOM 5306 N N . GLY A 1 681 ? 7.946 -20.510 24.767 1.00 96.56 681 GLY A N 1
ATOM 5307 C CA . GLY A 1 681 ? 6.773 -19.905 24.136 1.00 96.56 681 GLY A CA 1
ATOM 5308 C C . GLY A 1 681 ? 6.883 -18.396 24.215 1.00 96.56 681 GLY A C 1
ATOM 5309 O O . GLY A 1 681 ? 7.175 -17.869 25.288 1.00 96.56 681 GLY A O 1
ATOM 5310 N N . VAL A 1 682 ? 6.681 -17.723 23.091 1.00 97.06 682 VAL A N 1
ATOM 5311 C CA . VAL A 1 682 ? 6.765 -16.270 22.992 1.00 97.06 682 VAL A CA 1
ATOM 5312 C C . VAL A 1 682 ? 5.524 -15.754 22.294 1.00 97.06 682 VAL A C 1
ATOM 5314 O O . VAL A 1 682 ? 5.134 -16.283 21.252 1.00 97.06 682 VAL A O 1
ATOM 5317 N N . ASP A 1 683 ? 4.956 -14.703 22.863 1.00 96.69 683 ASP A N 1
ATOM 5318 C CA . ASP A 1 683 ? 3.934 -13.891 22.218 1.00 96.69 683 ASP A CA 1
ATOM 5319 C C . ASP A 1 683 ? 4.198 -12.408 22.506 1.00 96.69 683 ASP A C 1
ATOM 5321 O O . ASP A 1 683 ? 5.130 -12.079 23.256 1.00 96.69 683 ASP A O 1
ATOM 5325 N N . CYS A 1 684 ? 3.444 -11.505 21.881 1.00 95.50 684 CYS A N 1
ATOM 5326 C CA . CYS A 1 684 ? 3.505 -10.073 22.167 1.00 95.50 684 CYS A CA 1
ATOM 5327 C C . CYS A 1 684 ? 2.114 -9.446 22.172 1.00 95.50 684 CYS A C 1
ATOM 5329 O O . CYS A 1 684 ? 1.289 -9.736 21.316 1.00 95.50 684 CYS A O 1
ATOM 5331 N N . GLU A 1 685 ? 1.914 -8.458 23.043 1.00 94.56 685 GLU A N 1
ATOM 5332 C CA . GLU A 1 685 ? 0.734 -7.597 22.998 1.00 94.56 685 GLU A CA 1
ATOM 5333 C C . GLU A 1 685 ? 1.123 -6.141 22.769 1.00 94.56 685 GLU A C 1
ATOM 5335 O O . GLU A 1 685 ? 2.118 -5.625 23.289 1.00 94.56 685 GLU A O 1
ATOM 5340 N N . TRP A 1 686 ? 0.316 -5.452 21.974 1.00 91.25 686 TRP A N 1
ATOM 5341 C CA . TRP A 1 686 ? 0.475 -4.036 21.656 1.00 91.25 686 TRP A CA 1
ATOM 5342 C C . TRP A 1 686 ? -0.880 -3.352 21.678 1.00 91.25 686 TRP A C 1
ATOM 5344 O O . TRP A 1 686 ? -1.931 -3.988 21.634 1.00 91.25 686 TRP A O 1
ATOM 5354 N N . ARG A 1 687 ? -0.867 -2.021 21.720 1.00 85.12 687 ARG A N 1
ATOM 5355 C CA . ARG A 1 687 ? -2.098 -1.242 21.807 1.00 85.12 687 ARG A CA 1
ATOM 5356 C C . ARG A 1 687 ? -2.972 -1.473 20.560 1.00 85.12 687 ARG A C 1
ATOM 5358 O O . ARG A 1 687 ? -2.536 -1.172 19.445 1.00 85.12 687 ARG A O 1
ATOM 5365 N N . PRO A 1 688 ? -4.210 -1.979 20.701 1.00 74.75 688 PRO A N 1
ATOM 5366 C CA . PRO A 1 688 ? -5.113 -2.123 19.568 1.00 74.75 688 PRO A CA 1
ATOM 5367 C C . PRO A 1 688 ? -5.413 -0.762 18.938 1.00 74.75 688 PRO A C 1
ATOM 5369 O O . PRO A 1 688 ? -5.559 0.236 19.640 1.00 74.75 688 PRO A O 1
ATOM 5372 N N . ARG A 1 689 ? -5.583 -0.714 17.610 1.00 69.00 689 ARG A N 1
ATOM 5373 C CA . ARG A 1 689 ? -5.817 0.548 16.875 1.00 69.00 689 ARG A CA 1
ATOM 5374 C C . ARG A 1 689 ? -7.012 1.356 17.375 1.00 69.00 689 ARG A C 1
ATOM 5376 O O . ARG A 1 689 ? -7.018 2.567 17.227 1.00 69.00 689 ARG A O 1
ATOM 5383 N N . GLN A 1 690 ? -8.011 0.696 17.951 1.00 58.28 690 GLN A N 1
ATOM 5384 C CA . GLN A 1 690 ? -9.174 1.357 18.546 1.00 58.28 690 GLN A CA 1
ATOM 5385 C C . GLN A 1 690 ? -8.838 2.198 19.788 1.00 58.28 690 GLN A C 1
ATOM 5387 O O . GLN A 1 690 ? -9.582 3.118 20.102 1.00 58.28 690 GLN A O 1
ATOM 5392 N N . HIS A 1 691 ? -7.723 1.895 20.460 1.00 64.00 691 HIS A N 1
ATOM 5393 C CA . HIS A 1 691 ? -7.214 2.626 21.622 1.00 64.00 691 HIS A CA 1
ATOM 5394 C C . HIS A 1 691 ? -6.047 3.556 21.251 1.00 64.00 691 HIS A C 1
ATOM 5396 O O . HIS A 1 691 ? -5.604 4.337 22.081 1.00 64.00 691 HIS A O 1
ATOM 5402 N N . ALA A 1 692 ? -5.532 3.495 20.018 1.00 58.16 692 ALA A N 1
ATOM 5403 C CA . ALA A 1 692 ? -4.386 4.283 19.571 1.00 58.16 692 ALA A CA 1
ATOM 5404 C C . ALA A 1 692 ? -4.714 5.786 19.467 1.00 58.16 692 ALA A C 1
ATOM 5406 O O . ALA A 1 692 ? -5.705 6.170 18.851 1.00 58.16 692 ALA A O 1
ATOM 5407 N N . ASP A 1 693 ? -3.849 6.639 20.019 1.00 57.06 693 ASP A N 1
ATOM 5408 C CA . ASP A 1 693 ? -3.965 8.098 19.897 1.00 57.06 693 ASP A CA 1
ATOM 5409 C C . ASP A 1 693 ? -3.318 8.556 18.585 1.00 57.06 693 ASP A C 1
ATOM 5411 O O . ASP A 1 693 ? -2.110 8.420 18.438 1.00 57.06 693 ASP A O 1
ATOM 5415 N N . GLU A 1 694 ? -4.068 9.113 17.630 1.00 49.75 694 GLU A N 1
ATOM 5416 C CA . GLU A 1 694 ? -3.563 9.488 16.293 1.00 49.75 694 GLU A CA 1
ATOM 5417 C C . GLU A 1 694 ? -2.296 10.379 16.301 1.00 49.75 694 GLU A C 1
ATOM 5419 O O . GLU A 1 694 ? -1.611 10.477 15.280 1.00 49.75 694 GLU A O 1
ATOM 5424 N N . THR A 1 695 ? -1.961 10.994 17.441 1.00 44.25 695 THR A N 1
ATOM 5425 C CA . THR A 1 695 ? -0.773 11.836 17.647 1.00 44.25 695 THR A CA 1
ATOM 5426 C C . THR A 1 695 ? 0.448 11.123 18.252 1.00 44.25 695 THR A C 1
ATOM 5428 O O . THR A 1 695 ? 1.566 11.627 18.125 1.00 44.25 695 THR A O 1
ATOM 5431 N N . ALA A 1 696 ? 0.280 9.955 18.883 1.00 48.66 696 ALA A N 1
ATOM 5432 C CA . ALA A 1 696 ? 1.348 9.262 19.603 1.00 48.66 696 ALA A CA 1
ATOM 5433 C C . ALA A 1 696 ? 2.185 8.355 18.682 1.00 48.66 696 ALA A C 1
ATOM 5435 O O . ALA A 1 696 ? 1.671 7.462 18.005 1.00 48.66 696 ALA A O 1
ATOM 5436 N N . THR A 1 697 ? 3.508 8.531 18.703 1.00 51.19 697 THR A N 1
ATOM 5437 C CA . THR A 1 697 ? 4.463 7.719 17.926 1.00 51.19 697 THR A CA 1
ATOM 5438 C C . THR A 1 697 ? 4.588 6.269 18.416 1.00 51.19 697 THR A C 1
ATOM 5440 O O . THR A 1 697 ? 5.081 5.428 17.671 1.00 51.19 697 THR A O 1
ATOM 5443 N N . ASP A 1 698 ? 4.094 5.960 19.622 1.00 56.00 698 ASP A N 1
ATOM 5444 C CA . ASP A 1 698 ? 4.260 4.663 20.305 1.00 56.00 698 ASP A CA 1
ATOM 5445 C C . ASP A 1 698 ? 3.067 3.693 20.173 1.00 56.00 698 ASP A C 1
ATOM 5447 O O . ASP A 1 698 ? 3.068 2.617 20.771 1.00 56.00 698 ASP A O 1
ATOM 5451 N N . ASN A 1 699 ? 2.037 4.009 19.380 1.00 61.50 699 ASN A N 1
ATOM 5452 C CA . ASN A 1 699 ? 0.826 3.170 19.318 1.00 61.50 699 ASN A CA 1
ATOM 5453 C C . ASN A 1 699 ? 1.032 1.759 18.759 1.00 61.50 699 ASN A C 1
ATOM 5455 O O . ASN A 1 699 ? 0.197 0.888 18.981 1.00 61.50 699 ASN A O 1
ATOM 5459 N N . GLU A 1 700 ? 2.103 1.532 18.002 1.00 70.19 700 GLU A N 1
ATOM 5460 C CA . GLU A 1 700 ? 2.424 0.215 17.448 1.00 70.19 700 GLU A CA 1
ATOM 5461 C C . GLU A 1 700 ? 3.570 -0.493 18.187 1.00 70.19 700 GLU A C 1
ATOM 5463 O O . GLU A 1 700 ? 3.962 -1.584 17.763 1.00 70.19 700 GLU A O 1
ATOM 5468 N N . ARG A 1 701 ? 4.094 0.101 19.272 1.00 89.00 701 ARG A N 1
ATOM 5469 C CA . ARG A 1 701 ? 5.137 -0.507 20.108 1.00 89.00 701 ARG A CA 1
ATOM 5470 C C . ARG A 1 701 ? 4.574 -1.699 20.887 1.00 89.00 701 ARG A C 1
ATOM 5472 O O . ARG A 1 701 ? 3.411 -1.697 21.295 1.00 89.00 701 ARG A O 1
ATOM 5479 N N . VAL A 1 702 ? 5.430 -2.687 21.135 1.00 94.12 702 VAL A N 1
ATOM 5480 C CA . VAL A 1 702 ? 5.121 -3.819 22.020 1.00 94.12 702 VAL A CA 1
ATOM 5481 C C . VAL A 1 702 ? 4.966 -3.309 23.453 1.00 94.12 702 VAL A C 1
ATOM 5483 O O . VAL A 1 702 ? 5.901 -2.732 24.002 1.00 94.12 702 VAL A O 1
ATOM 5486 N N . GLN A 1 703 ? 3.787 -3.506 24.039 1.00 94.38 703 GLN A N 1
ATOM 5487 C CA . GLN A 1 703 ? 3.429 -3.073 25.396 1.00 94.38 703 GLN A CA 1
ATOM 5488 C C . GLN A 1 703 ? 3.681 -4.169 26.433 1.00 94.38 703 GLN A C 1
ATOM 5490 O O . GLN A 1 703 ? 4.002 -3.875 27.584 1.00 94.38 703 GLN A O 1
ATOM 5495 N N . VAL A 1 704 ? 3.511 -5.427 26.025 1.00 97.00 704 VAL A N 1
ATOM 5496 C CA . VAL A 1 704 ? 3.771 -6.599 26.857 1.00 97.00 704 VAL A CA 1
ATOM 5497 C C . VAL A 1 704 ? 4.486 -7.648 26.013 1.00 97.00 704 VAL A C 1
ATOM 5499 O O . VAL A 1 704 ? 4.076 -7.920 24.886 1.00 97.00 704 VAL A O 1
ATOM 5502 N N . LEU A 1 705 ? 5.558 -8.223 26.554 1.00 97.62 705 LEU A N 1
ATOM 5503 C CA . LEU A 1 705 ? 6.212 -9.416 26.011 1.00 97.62 705 LEU A CA 1
ATOM 5504 C C . LEU A 1 705 ? 5.906 -10.583 26.948 1.00 97.62 705 LEU A C 1
ATOM 5506 O O . LEU A 1 705 ? 6.079 -10.453 28.160 1.00 97.62 705 LEU A O 1
ATOM 5510 N N . GLN A 1 706 ? 5.476 -11.719 26.409 1.00 97.31 706 GLN A N 1
ATOM 5511 C CA . GLN A 1 706 ? 5.172 -12.903 27.208 1.00 97.31 706 GLN A CA 1
ATOM 5512 C C . GLN A 1 706 ? 6.178 -14.010 26.934 1.00 97.31 706 GLN A C 1
ATOM 5514 O O . GLN A 1 706 ? 6.496 -14.301 25.783 1.00 97.31 706 GLN A O 1
ATOM 5519 N N . LEU A 1 707 ? 6.668 -14.644 28.000 1.00 97.75 707 LEU A N 1
ATOM 5520 C CA . LEU A 1 707 ? 7.632 -15.736 27.922 1.00 97.75 707 LEU A CA 1
ATOM 5521 C C . LEU A 1 707 ? 7.152 -16.916 28.762 1.00 97.75 707 LEU A C 1
ATOM 5523 O O . LEU A 1 707 ? 7.216 -16.882 29.989 1.00 97.75 707 LEU A O 1
ATOM 5527 N N . ALA A 1 708 ? 6.739 -17.993 28.106 1.00 95.94 708 ALA A N 1
ATOM 5528 C CA . ALA A 1 708 ? 6.567 -19.283 28.757 1.00 95.94 708 ALA A CA 1
ATOM 5529 C C . ALA A 1 708 ? 7.902 -20.029 28.707 1.00 95.94 708 ALA A C 1
ATOM 5531 O O . ALA A 1 708 ? 8.354 -20.455 27.642 1.00 95.94 708 ALA A O 1
ATOM 5532 N N . VAL A 1 709 ? 8.540 -20.191 29.860 1.00 92.38 709 VAL A N 1
ATOM 5533 C CA . VAL A 1 709 ? 9.795 -20.935 30.008 1.00 92.38 709 VAL A CA 1
ATOM 5534 C C . VAL A 1 709 ? 9.511 -22.277 30.699 1.00 92.38 709 VAL A C 1
ATOM 5536 O O . VAL A 1 709 ? 8.367 -22.565 31.065 1.00 92.38 709 VAL A O 1
ATOM 5539 N N . PRO A 1 710 ? 10.507 -23.161 30.865 1.00 87.19 710 PRO A N 1
ATOM 5540 C CA . PRO A 1 710 ? 10.393 -24.263 31.810 1.00 87.19 710 PRO A CA 1
ATOM 5541 C C . PRO A 1 710 ? 9.901 -23.823 33.194 1.00 87.19 710 PRO A C 1
ATOM 5543 O O . PRO A 1 710 ? 10.503 -22.961 33.824 1.00 87.19 710 PRO A O 1
ATOM 5546 N N . ASP A 1 711 ? 8.802 -24.431 33.645 1.00 82.88 711 ASP A N 1
ATOM 5547 C CA . ASP A 1 711 ? 8.219 -24.297 34.989 1.00 82.88 711 ASP A CA 1
ATOM 5548 C C . ASP A 1 711 ? 7.759 -22.887 35.430 1.00 82.88 711 ASP A C 1
ATOM 5550 O O . ASP A 1 711 ? 7.342 -22.727 36.575 1.00 82.88 711 ASP A O 1
ATOM 5554 N N . ALA A 1 712 ? 7.787 -21.875 34.553 1.00 91.75 712 ALA A N 1
ATOM 5555 C CA . ALA A 1 712 ? 7.334 -20.516 34.863 1.00 91.75 712 ALA A CA 1
ATOM 5556 C C . ALA A 1 712 ? 6.846 -19.756 33.619 1.00 91.75 712 ALA A C 1
ATOM 5558 O O . ALA A 1 712 ? 7.251 -20.046 32.489 1.00 91.75 712 ALA A O 1
ATOM 5559 N N . VAL A 1 713 ? 6.013 -18.737 33.837 1.00 95.94 713 VAL A N 1
ATOM 5560 C CA . VAL A 1 713 ? 5.551 -17.806 32.801 1.00 95.94 713 VAL A CA 1
ATOM 5561 C C . VAL A 1 713 ? 5.832 -16.383 33.253 1.00 95.94 713 VAL A C 1
ATOM 5563 O O . VAL A 1 713 ? 5.482 -16.002 34.366 1.00 95.94 713 VAL A O 1
ATOM 5566 N N . TYR A 1 714 ? 6.457 -15.593 32.390 1.00 97.94 714 TYR A N 1
ATOM 5567 C CA . TYR A 1 714 ? 6.802 -14.206 32.671 1.00 97.94 714 TYR A CA 1
ATOM 5568 C C . TYR A 1 714 ? 6.020 -13.271 31.761 1.00 97.94 714 TYR A C 1
ATOM 5570 O O . TYR A 1 714 ? 6.023 -13.442 30.542 1.00 97.94 714 TYR A O 1
ATOM 5578 N N . ILE A 1 715 ? 5.383 -12.272 32.366 1.00 98.12 715 ILE A N 1
ATOM 5579 C CA . ILE A 1 715 ? 4.652 -11.204 31.687 1.00 98.12 715 ILE A CA 1
ATOM 5580 C C . ILE A 1 715 ? 5.439 -9.926 31.892 1.00 98.12 715 ILE A C 1
ATOM 5582 O O . ILE A 1 715 ? 5.522 -9.417 33.006 1.00 98.12 715 ILE A O 1
ATOM 5586 N N . LEU A 1 716 ? 6.077 -9.447 30.834 1.00 97.69 716 LEU A N 1
ATOM 5587 C CA . LEU A 1 716 ? 6.993 -8.325 30.912 1.00 97.69 716 LEU A CA 1
ATOM 5588 C C . LEU A 1 716 ? 6.285 -7.047 30.512 1.00 97.69 716 LEU A C 1
ATOM 5590 O O . LEU A 1 716 ? 5.846 -6.910 29.371 1.00 97.69 716 LEU A O 1
ATOM 5594 N N . ASP A 1 717 ? 6.235 -6.100 31.438 1.00 95.94 717 ASP A N 1
ATOM 5595 C CA . ASP A 1 717 ? 5.769 -4.753 31.164 1.00 95.94 717 ASP A CA 1
ATOM 5596 C C . ASP A 1 717 ? 6.903 -3.948 30.523 1.00 95.94 717 ASP A C 1
ATOM 5598 O O . ASP A 1 717 ? 7.784 -3.411 31.199 1.00 95.94 717 ASP A O 1
ATOM 5602 N N . THR A 1 718 ? 6.889 -3.870 29.194 1.00 94.12 718 THR A N 1
ATOM 5603 C CA . THR A 1 718 ? 7.972 -3.234 28.434 1.00 94.12 718 THR A CA 1
ATOM 5604 C C . THR A 1 718 ? 8.115 -1.749 28.768 1.00 94.12 718 THR A C 1
ATOM 5606 O O . THR A 1 718 ? 9.226 -1.225 28.782 1.00 94.12 718 THR A O 1
ATOM 5609 N N . MET A 1 719 ? 7.007 -1.075 29.091 1.00 90.00 719 MET A N 1
ATOM 5610 C CA . MET A 1 719 ? 6.986 0.344 29.446 1.00 90.00 719 MET A CA 1
ATOM 5611 C C . MET A 1 719 ? 7.626 0.586 30.811 1.00 90.00 719 MET A C 1
ATOM 5613 O O . MET A 1 719 ? 8.454 1.487 30.946 1.00 90.00 719 MET A O 1
ATOM 5617 N N . ALA A 1 720 ? 7.270 -0.222 31.813 1.00 92.06 720 ALA A N 1
ATOM 5618 C CA . ALA A 1 720 ? 7.853 -0.109 33.148 1.00 92.06 720 ALA A CA 1
ATOM 5619 C C . ALA A 1 720 ? 9.357 -0.429 33.137 1.00 92.06 720 ALA A C 1
ATOM 5621 O O . ALA A 1 720 ? 10.148 0.286 33.752 1.00 92.06 720 ALA A O 1
ATOM 5622 N N . LEU A 1 721 ? 9.765 -1.452 32.381 1.00 92.12 721 LEU A N 1
ATOM 5623 C CA . LEU A 1 721 ? 11.168 -1.854 32.267 1.00 92.12 721 LEU A CA 1
ATOM 5624 C C . LEU A 1 721 ? 12.028 -0.829 31.520 1.00 92.12 721 LEU A C 1
ATOM 5626 O O . LEU A 1 721 ? 13.155 -0.573 31.938 1.00 92.12 721 LEU A O 1
ATOM 5630 N N . ASP A 1 722 ? 11.503 -0.208 30.462 1.00 90.19 722 ASP A N 1
ATOM 5631 C CA . ASP A 1 722 ? 12.213 0.866 29.757 1.00 90.19 722 ASP A CA 1
ATOM 5632 C C . ASP A 1 722 ? 12.321 2.134 30.621 1.00 90.19 722 ASP A C 1
ATOM 5634 O O . ASP A 1 722 ? 13.347 2.817 30.603 1.00 90.19 722 ASP A O 1
ATOM 5638 N N . ALA A 1 723 ? 11.297 2.429 31.431 1.00 89.19 723 ALA A N 1
ATOM 5639 C CA . ALA A 1 723 ? 11.309 3.550 32.371 1.00 89.19 723 ALA A CA 1
ATOM 5640 C C . ALA A 1 723 ? 12.268 3.337 33.557 1.00 89.19 723 ALA A C 1
ATOM 5642 O O . ALA A 1 723 ? 12.755 4.310 34.134 1.00 89.19 723 ALA A O 1
ATOM 5643 N N . ALA A 1 724 ? 12.565 2.084 33.916 1.00 85.62 724 ALA A N 1
ATOM 5644 C CA . ALA A 1 724 ? 13.454 1.749 35.025 1.00 85.62 724 ALA A CA 1
ATOM 5645 C C . ALA A 1 724 ? 14.944 2.045 34.746 1.00 85.62 724 ALA A C 1
ATOM 5647 O O . ALA A 1 724 ? 15.760 2.027 35.671 1.00 85.62 724 ALA A O 1
ATOM 5648 N N . GLY A 1 725 ? 15.297 2.371 33.497 1.00 79.62 725 GLY A N 1
ATOM 5649 C CA . GLY A 1 725 ? 16.619 2.847 33.096 1.00 79.62 725 GLY A CA 1
ATOM 5650 C C . GLY A 1 725 ? 17.451 1.822 32.324 1.00 79.62 725 GLY A C 1
ATOM 5651 O O . GLY A 1 725 ? 16.943 0.841 31.783 1.00 79.62 725 GLY A O 1
ATOM 5652 N N . SER A 1 726 ? 18.759 2.083 32.237 1.00 80.00 726 SER A N 1
ATOM 5653 C CA . SER A 1 726 ? 19.702 1.278 31.453 1.00 80.00 726 SER A CA 1
ATOM 5654 C C . SER A 1 726 ? 20.743 0.574 32.320 1.00 80.00 726 SER A C 1
ATOM 5656 O O . SER A 1 726 ? 21.293 1.183 33.239 1.00 80.00 726 SER A O 1
ATOM 5658 N N . ASN A 1 727 ? 21.113 -0.646 31.943 1.00 74.69 727 ASN A N 1
ATOM 5659 C CA . ASN A 1 727 ? 22.246 -1.388 32.480 1.00 74.69 727 ASN A CA 1
ATOM 5660 C C . ASN A 1 727 ? 23.338 -1.504 31.398 1.00 74.69 727 ASN A C 1
ATOM 5662 O O . ASN A 1 727 ? 23.066 -1.915 30.273 1.00 74.69 727 ASN A O 1
ATOM 5666 N N . ASN A 1 728 ? 24.577 -1.099 31.706 1.00 75.31 728 ASN A N 1
ATOM 5667 C CA . ASN A 1 728 ? 25.705 -1.086 30.754 1.00 75.31 728 ASN A CA 1
ATOM 5668 C C . ASN A 1 728 ? 25.413 -0.388 29.403 1.00 75.31 728 ASN A C 1
ATOM 5670 O O . ASN A 1 728 ? 25.941 -0.782 28.364 1.00 75.31 728 ASN A O 1
ATOM 5674 N N . GLY A 1 729 ? 24.585 0.661 29.413 1.00 78.38 729 GLY A N 1
ATOM 5675 C CA . GLY A 1 729 ? 24.239 1.435 28.215 1.00 78.38 729 GLY A CA 1
ATOM 5676 C C . GLY A 1 729 ? 23.139 0.831 27.334 1.00 78.38 729 GLY A C 1
ATOM 5677 O O . GLY A 1 729 ? 22.893 1.373 26.260 1.00 78.38 729 GLY A O 1
ATOM 5678 N N . LEU A 1 730 ? 22.476 -0.245 27.774 1.00 82.69 730 LEU A N 1
ATOM 5679 C CA . LEU A 1 730 ? 21.279 -0.814 27.144 1.00 82.69 730 LEU A CA 1
ATOM 5680 C C . LEU A 1 730 ? 20.079 -0.695 28.085 1.00 82.69 730 LEU A C 1
ATOM 5682 O O . LEU A 1 730 ? 20.232 -0.862 29.294 1.00 82.69 730 LEU A O 1
ATOM 5686 N N . LEU A 1 731 ? 18.884 -0.445 27.548 1.00 90.06 731 LEU A N 1
ATOM 5687 C CA . LEU A 1 731 ? 17.639 -0.605 28.311 1.00 90.06 731 LEU A CA 1
ATOM 5688 C C . LEU A 1 731 ? 17.486 -2.063 28.776 1.00 90.06 731 LEU A C 1
ATOM 5690 O O . LEU A 1 731 ? 18.010 -2.982 28.146 1.00 90.06 731 LEU A O 1
ATOM 5694 N N . LEU A 1 732 ? 16.734 -2.309 29.851 1.00 91.56 732 LEU A N 1
ATOM 5695 C CA . LEU A 1 732 ? 16.527 -3.679 30.348 1.00 91.56 732 LEU A CA 1
ATOM 5696 C C . LEU A 1 732 ? 15.884 -4.591 29.287 1.00 91.56 732 LEU A C 1
ATOM 5698 O O . LEU A 1 732 ? 16.320 -5.724 29.087 1.00 91.56 732 LEU A O 1
ATOM 5702 N N . MET A 1 733 ? 14.905 -4.085 28.532 1.00 93.25 733 MET A N 1
ATOM 5703 C CA . MET A 1 733 ? 14.306 -4.840 27.424 1.00 93.25 733 MET A CA 1
ATOM 5704 C C . MET A 1 733 ? 15.275 -5.074 26.262 1.00 93.25 733 MET A C 1
ATOM 5706 O O . MET A 1 733 ? 15.224 -6.123 25.621 1.00 93.25 733 MET A O 1
ATOM 5710 N N . GLU A 1 734 ? 16.193 -4.141 26.009 1.00 92.31 734 GLU A N 1
ATOM 5711 C CA . GLU A 1 734 ? 17.271 -4.318 25.034 1.00 92.31 734 GLU A CA 1
ATOM 5712 C C . GLU A 1 734 ? 18.267 -5.402 25.491 1.00 92.31 734 GLU A C 1
ATOM 5714 O O . GLU A 1 734 ? 18.641 -6.263 24.692 1.00 92.31 734 GLU A O 1
ATOM 5719 N N . GLU A 1 735 ? 18.656 -5.419 26.773 1.00 90.94 735 GLU A N 1
ATOM 5720 C CA . GLU A 1 735 ? 19.479 -6.483 27.375 1.00 90.94 735 GLU A CA 1
ATOM 5721 C C . GLU A 1 735 ? 18.794 -7.847 27.214 1.00 90.94 735 GLU A C 1
ATOM 5723 O O . GLU A 1 735 ? 19.398 -8.800 26.714 1.00 90.94 735 GLU A O 1
ATOM 5728 N N . LEU A 1 736 ? 17.505 -7.931 27.545 1.00 91.88 736 LEU A N 1
ATOM 5729 C CA . LEU A 1 736 ? 16.731 -9.160 27.421 1.00 91.88 736 LEU A CA 1
ATOM 5730 C C . LEU A 1 736 ? 16.597 -9.637 25.975 1.00 91.88 736 LEU A C 1
ATOM 5732 O O . LEU A 1 736 ? 16.820 -10.817 25.706 1.00 91.88 736 LEU A O 1
ATOM 5736 N N . CYS A 1 737 ? 16.264 -8.747 25.035 1.00 91.94 737 CYS A N 1
ATOM 5737 C CA . CYS A 1 737 ? 16.207 -9.097 23.616 1.00 91.94 737 CYS A CA 1
ATOM 5738 C C . CYS A 1 737 ? 17.558 -9.650 23.146 1.00 91.94 737 CYS A C 1
ATOM 5740 O O . CYS A 1 737 ? 17.605 -10.629 22.399 1.00 91.94 737 CYS A O 1
ATOM 5742 N N . SER A 1 738 ? 18.664 -9.083 23.638 1.00 88.88 738 SER A N 1
ATOM 5743 C CA . SER A 1 738 ? 20.001 -9.595 23.351 1.00 88.88 738 SER A CA 1
ATOM 5744 C C . SER A 1 738 ? 20.207 -11.024 23.853 1.00 88.88 738 SER A C 1
ATOM 5746 O O . SER A 1 738 ? 20.791 -11.832 23.132 1.00 88.88 738 SER A O 1
ATOM 5748 N N . VAL A 1 739 ? 19.722 -11.354 25.052 1.00 89.44 739 VAL A N 1
ATOM 5749 C CA . VAL A 1 739 ? 19.815 -12.710 25.617 1.00 89.44 739 VAL A CA 1
ATOM 5750 C C . VAL A 1 739 ? 18.919 -13.688 24.857 1.00 89.44 739 VAL A C 1
ATOM 5752 O O . VAL A 1 739 ? 19.395 -14.741 24.433 1.00 89.44 739 VAL A O 1
ATOM 5755 N N . LEU A 1 740 ? 17.645 -13.346 24.649 1.00 91.44 740 LEU A N 1
ATOM 5756 C CA . LEU A 1 740 ? 16.652 -14.233 24.036 1.00 91.44 740 LEU A CA 1
ATOM 5757 C C . LEU A 1 740 ? 17.007 -14.591 22.593 1.00 91.44 740 LEU A C 1
ATOM 5759 O O . LEU A 1 740 ? 17.055 -15.765 22.235 1.00 91.44 740 LEU A O 1
ATOM 5763 N N . PHE A 1 741 ? 17.272 -13.586 21.762 1.00 87.88 741 PHE A N 1
ATOM 5764 C CA . PHE A 1 741 ? 17.513 -13.787 20.333 1.00 87.88 741 PHE A CA 1
ATOM 5765 C C . PHE A 1 741 ? 18.984 -14.092 20.020 1.00 87.88 741 PHE A C 1
ATOM 5767 O O . PHE A 1 741 ? 19.282 -14.717 19.007 1.00 87.88 741 PHE A O 1
ATOM 5774 N N . GLY A 1 742 ? 19.911 -13.706 20.903 1.00 83.75 742 GLY A N 1
ATOM 5775 C CA . GLY A 1 742 ? 21.337 -14.004 20.759 1.00 83.75 742 GLY A CA 1
ATOM 5776 C C . GLY A 1 742 ? 21.744 -15.415 21.195 1.00 83.75 742 GLY A C 1
ATOM 5777 O O . GLY A 1 742 ? 22.882 -15.806 20.943 1.00 83.75 742 GLY A O 1
ATOM 5778 N N . SER A 1 743 ? 20.847 -16.181 21.829 1.00 86.25 743 SER A N 1
ATOM 5779 C CA . SER A 1 743 ? 21.146 -17.507 22.388 1.00 86.25 743 SER A CA 1
ATOM 5780 C C . SER A 1 743 ? 20.522 -18.636 21.553 1.00 86.25 743 SER A C 1
ATOM 5782 O O . SER A 1 743 ? 19.329 -18.906 21.695 1.00 86.25 743 SER A O 1
ATOM 5784 N N . PRO A 1 744 ? 21.301 -19.384 20.743 1.00 79.62 744 PRO A N 1
ATOM 5785 C CA . PRO A 1 744 ? 20.779 -20.493 19.933 1.00 79.62 744 PRO A CA 1
ATOM 5786 C C . PRO A 1 744 ? 20.131 -21.615 20.752 1.00 79.62 744 PRO A C 1
ATOM 5788 O O . PRO A 1 744 ? 19.282 -22.338 20.237 1.00 79.62 744 PRO A O 1
ATOM 5791 N N . SER A 1 745 ? 20.527 -21.753 22.021 1.00 84.38 745 SER A N 1
ATOM 5792 C CA . SER A 1 745 ? 19.968 -22.714 22.975 1.00 84.38 745 SER A CA 1
ATOM 5793 C C . SER A 1 745 ? 18.519 -22.402 23.366 1.00 84.38 745 SER A C 1
ATOM 5795 O O . SER A 1 745 ? 17.796 -23.295 23.791 1.00 84.38 745 SER A O 1
ATOM 5797 N N . LEU A 1 746 ? 18.057 -21.159 23.214 1.00 89.94 746 LEU A N 1
ATOM 5798 C CA . LEU A 1 746 ? 16.669 -20.783 23.480 1.00 89.94 746 LEU A CA 1
ATOM 5799 C C . LEU A 1 746 ? 15.883 -20.855 22.170 1.00 89.94 746 LEU A C 1
ATOM 5801 O O . LEU A 1 746 ? 15.995 -19.971 21.328 1.00 89.94 746 LEU A O 1
ATOM 5805 N N . LEU A 1 747 ? 15.108 -21.920 21.975 1.00 89.38 747 LEU A N 1
ATOM 5806 C CA . LEU A 1 747 ? 14.249 -22.091 20.805 1.00 89.38 747 LEU A CA 1
ATOM 5807 C C . LEU A 1 747 ? 12.939 -21.337 21.036 1.00 89.38 747 LEU A C 1
ATOM 5809 O O . LEU A 1 747 ? 12.031 -21.845 21.695 1.00 89.38 747 LEU A O 1
ATOM 5813 N N . LEU A 1 748 ? 12.862 -20.120 20.506 1.00 93.44 748 LEU A N 1
ATOM 5814 C CA . LEU A 1 748 ? 11.715 -19.229 20.645 1.00 93.44 748 LEU A CA 1
ATOM 5815 C C . LEU A 1 748 ? 10.619 -19.662 19.672 1.00 93.44 748 LEU A C 1
ATOM 5817 O O . LEU A 1 748 ? 10.840 -19.684 18.464 1.00 93.44 748 LEU A O 1
ATOM 5821 N N . VAL A 1 749 ? 9.440 -20.012 20.166 1.00 93.19 749 VAL A N 1
ATOM 5822 C CA . VAL A 1 749 ? 8.311 -20.447 19.340 1.00 93.19 749 VAL A CA 1
ATOM 5823 C C . VAL A 1 749 ? 7.159 -19.479 19.528 1.00 93.19 749 VAL A C 1
ATOM 5825 O O . VAL A 1 749 ? 6.777 -19.216 20.662 1.00 93.19 749 VAL A O 1
ATOM 5828 N N . GLY A 1 750 ? 6.599 -18.999 18.420 1.00 93.94 750 GLY A N 1
ATOM 5829 C CA . GLY A 1 750 ? 5.390 -18.171 18.382 1.00 93.94 750 GLY A CA 1
ATOM 5830 C C . GLY A 1 750 ? 4.380 -18.703 17.360 1.00 93.94 750 GLY A C 1
ATOM 5831 O O . GLY A 1 750 ? 4.703 -19.580 16.545 1.00 93.94 750 GLY A O 1
ATOM 5832 N N . PHE A 1 751 ? 3.166 -18.154 17.366 1.00 89.94 751 PHE A N 1
ATOM 5833 C CA . PHE A 1 751 ? 2.131 -18.433 16.366 1.00 89.94 751 PHE A CA 1
ATOM 5834 C C . PHE A 1 751 ? 1.962 -17.229 15.434 1.00 89.94 751 PHE A C 1
ATOM 5836 O O . PHE A 1 751 ? 1.592 -16.157 15.885 1.00 89.94 751 PHE A O 1
ATOM 5843 N N . CYS A 1 752 ? 2.216 -17.392 14.131 1.00 80.12 752 CYS A N 1
ATOM 5844 C CA . CYS A 1 752 ? 2.410 -16.253 13.216 1.00 80.12 752 CYS A CA 1
ATOM 5845 C C . CYS A 1 752 ? 3.578 -15.331 13.642 1.00 80.12 752 CYS A C 1
ATOM 5847 O O . CYS A 1 752 ? 3.589 -14.138 13.330 1.00 80.12 752 CYS A O 1
ATOM 5849 N N . PHE A 1 753 ? 4.601 -15.917 14.273 1.00 86.06 753 PHE A N 1
ATOM 5850 C CA . PHE A 1 753 ? 5.633 -15.235 15.063 1.00 86.06 753 PHE A CA 1
ATOM 5851 C C . PHE A 1 753 ? 6.471 -14.210 14.291 1.00 86.06 753 PHE A C 1
ATOM 5853 O O . PHE A 1 753 ? 7.071 -13.295 14.855 1.00 86.06 753 PHE A O 1
ATOM 5860 N N . ALA A 1 754 ? 6.538 -14.350 12.965 1.00 76.62 754 ALA A N 1
ATOM 5861 C CA . ALA A 1 754 ? 7.220 -13.378 12.118 1.00 76.62 754 ALA A CA 1
ATOM 5862 C C . ALA A 1 754 ? 6.643 -11.956 12.281 1.00 76.62 754 ALA A C 1
ATOM 5864 O O . ALA A 1 754 ? 7.391 -10.987 12.139 1.00 76.62 754 ALA A O 1
ATOM 5865 N N . GLY A 1 755 ? 5.343 -11.832 12.582 1.00 74.25 755 GLY A N 1
ATOM 5866 C CA . GLY A 1 755 ? 4.696 -10.555 12.885 1.00 74.25 755 GLY A CA 1
ATOM 5867 C C . GLY A 1 755 ? 5.209 -9.940 14.188 1.00 74.25 755 GLY A C 1
ATOM 5868 O O . GLY A 1 755 ? 5.627 -8.782 14.192 1.00 74.25 755 GLY A O 1
ATOM 5869 N N . ASP A 1 756 ? 5.275 -10.728 15.257 1.00 86.56 756 ASP A N 1
ATOM 5870 C CA . ASP A 1 756 ? 5.723 -10.282 16.584 1.00 86.56 756 ASP A CA 1
ATOM 5871 C C . ASP A 1 756 ? 7.191 -9.864 16.571 1.00 86.56 756 ASP A C 1
ATOM 5873 O O . ASP A 1 756 ? 7.554 -8.795 17.060 1.00 86.56 756 ASP A O 1
ATOM 5877 N N . VAL A 1 757 ? 8.045 -10.639 15.895 1.00 85.31 757 VAL A N 1
ATOM 5878 C CA . VAL A 1 757 ? 9.461 -10.289 15.715 1.00 85.31 757 VAL A CA 1
ATOM 5879 C C . VAL A 1 757 ? 9.618 -8.958 14.967 1.00 85.31 757 VAL A C 1
ATOM 5881 O O . VAL A 1 757 ? 10.527 -8.184 15.271 1.00 85.31 757 VAL A O 1
ATOM 5884 N N . GLN A 1 758 ? 8.751 -8.650 13.995 1.00 79.50 758 GLN A N 1
ATOM 5885 C CA . GLN A 1 758 ? 8.767 -7.344 13.325 1.00 79.50 758 GLN A CA 1
ATOM 5886 C C . GLN A 1 758 ? 8.345 -6.209 14.264 1.00 79.50 758 GLN A C 1
ATOM 5888 O O . GLN A 1 758 ? 8.957 -5.141 14.217 1.00 79.50 758 GLN A O 1
ATOM 5893 N N . LYS A 1 759 ? 7.359 -6.435 15.138 1.00 83.25 759 LYS A N 1
ATOM 5894 C CA . LYS A 1 759 ? 6.923 -5.458 16.147 1.00 83.25 759 LYS A CA 1
ATOM 5895 C C . LYS A 1 759 ? 7.996 -5.201 17.206 1.00 83.25 759 LYS A C 1
ATOM 5897 O O . LYS A 1 759 ? 8.299 -4.042 17.497 1.00 83.25 759 LYS A O 1
ATOM 5902 N N . LEU A 1 760 ? 8.649 -6.250 17.703 1.00 89.25 760 LEU A N 1
ATOM 5903 C CA . LEU A 1 760 ? 9.807 -6.135 18.593 1.00 89.25 760 LEU A CA 1
ATOM 5904 C C . LEU A 1 760 ? 10.963 -5.393 17.918 1.00 89.25 760 LEU A C 1
ATOM 5906 O O . LEU A 1 760 ? 11.550 -4.504 18.527 1.00 89.25 760 LEU A O 1
ATOM 5910 N N . ARG A 1 761 ? 11.257 -5.685 16.643 1.00 85.44 761 ARG A N 1
ATOM 5911 C CA . ARG A 1 761 ? 12.292 -4.971 15.877 1.00 85.44 761 ARG A CA 1
ATOM 5912 C C . ARG A 1 761 ? 11.966 -3.493 15.685 1.00 85.44 761 ARG A C 1
ATOM 5914 O O . ARG A 1 761 ? 12.859 -2.667 15.810 1.00 85.44 761 ARG A O 1
ATOM 5921 N N . ALA A 1 762 ? 10.709 -3.149 15.419 1.00 81.50 762 ALA A N 1
ATOM 5922 C CA . ALA A 1 762 ? 10.284 -1.753 15.340 1.00 81.50 762 ALA A CA 1
ATOM 5923 C C . ALA A 1 762 ? 10.404 -1.030 16.695 1.00 81.50 762 ALA A C 1
ATOM 5925 O O . ALA A 1 762 ? 10.707 0.159 16.721 1.00 81.50 762 ALA A O 1
ATOM 5926 N N . THR A 1 763 ? 10.204 -1.751 17.803 1.00 89.56 763 THR A N 1
ATOM 5927 C CA . THR A 1 763 ? 10.286 -1.204 19.168 1.00 89.56 763 THR A CA 1
ATOM 5928 C C . THR A 1 763 ? 11.739 -1.060 19.654 1.00 89.56 763 THR A C 1
ATOM 5930 O O . THR A 1 763 ? 12.077 -0.048 20.260 1.00 89.56 763 THR A O 1
ATOM 5933 N N . TYR A 1 764 ? 12.613 -2.028 19.348 1.00 89.31 764 TYR A N 1
ATOM 5934 C CA . TYR A 1 764 ? 13.998 -2.131 19.841 1.00 89.31 764 TYR A CA 1
ATOM 5935 C C . TYR A 1 764 ? 15.013 -2.347 18.703 1.00 89.31 764 TYR A C 1
ATOM 5937 O O . TYR A 1 764 ? 15.807 -3.293 18.722 1.00 89.31 764 TYR A O 1
ATOM 5945 N N . ALA A 1 765 ? 14.980 -1.487 17.679 1.00 79.50 765 ALA A N 1
ATOM 5946 C CA . ALA A 1 765 ? 15.746 -1.665 16.437 1.00 79.50 765 ALA A CA 1
ATOM 5947 C C . ALA A 1 765 ? 17.262 -1.824 16.659 1.00 79.50 765 ALA A C 1
ATOM 5949 O O . ALA A 1 765 ? 17.884 -2.710 16.077 1.00 79.50 765 ALA A O 1
ATOM 5950 N N . SER A 1 766 ? 17.838 -1.022 17.562 1.00 78.75 766 SER A N 1
ATOM 5951 C CA . SER A 1 766 ? 19.269 -1.003 17.922 1.00 78.75 766 SER A CA 1
ATOM 5952 C C . SER A 1 766 ? 19.836 -2.397 18.233 1.00 78.75 766 SER A C 1
ATOM 5954 O O . SER A 1 766 ? 20.942 -2.749 17.810 1.00 78.75 766 SER A O 1
ATOM 5956 N N . VAL A 1 767 ? 19.083 -3.192 18.995 1.00 83.00 767 VAL A N 1
ATOM 5957 C CA . VAL A 1 767 ? 19.476 -4.525 19.435 1.00 83.00 767 VAL A CA 1
ATOM 5958 C C . VAL A 1 767 ? 18.920 -5.575 18.503 1.00 83.00 767 VAL A C 1
ATOM 5960 O O . VAL A 1 767 ? 19.681 -6.434 18.068 1.00 83.00 767 VAL A O 1
ATOM 5963 N N . MET A 1 768 ? 17.637 -5.505 18.154 1.00 82.31 768 MET A N 1
ATOM 5964 C CA . MET A 1 768 ? 16.990 -6.525 17.333 1.00 82.31 768 MET A CA 1
ATOM 5965 C C . MET A 1 768 ? 17.646 -6.673 15.959 1.00 82.31 768 MET A C 1
ATOM 5967 O O . MET A 1 768 ? 17.798 -7.800 15.497 1.00 82.31 768 MET A O 1
ATOM 5971 N N . ASP A 1 769 ? 18.130 -5.592 15.345 1.00 74.00 769 ASP A N 1
ATOM 5972 C CA . ASP A 1 769 ? 18.879 -5.674 14.083 1.00 74.00 769 ASP A CA 1
ATOM 5973 C C . ASP A 1 769 ? 20.261 -6.329 14.254 1.00 74.00 769 ASP A C 1
ATOM 5975 O O . ASP A 1 769 ? 20.803 -6.899 13.308 1.00 74.00 769 ASP A O 1
ATOM 5979 N N . ARG A 1 770 ? 20.829 -6.296 15.466 1.00 74.69 770 ARG A N 1
ATOM 5980 C CA . ARG A 1 770 ? 22.119 -6.916 15.802 1.00 74.69 770 ARG A CA 1
ATOM 5981 C C . ARG A 1 770 ? 21.987 -8.392 16.175 1.00 74.69 770 ARG A C 1
ATOM 5983 O O . ARG A 1 770 ? 22.806 -9.195 15.735 1.00 74.69 770 ARG A O 1
ATOM 5990 N N . VAL A 1 771 ? 21.005 -8.740 17.007 1.00 69.75 771 VAL A N 1
ATOM 5991 C CA . VAL A 1 771 ? 20.874 -10.084 17.612 1.00 69.75 771 VAL A CA 1
ATOM 5992 C C . VAL A 1 771 ? 19.857 -10.965 16.905 1.00 69.75 771 VAL A C 1
ATOM 5994 O O . VAL A 1 771 ? 19.987 -12.181 16.907 1.00 69.75 771 VAL A O 1
ATOM 5997 N N . CYS A 1 772 ? 18.889 -10.345 16.238 1.00 64.94 772 CYS A N 1
ATOM 5998 C CA . CYS A 1 772 ? 17.917 -11.002 15.384 1.00 64.94 772 CYS A CA 1
ATOM 5999 C C . CYS A 1 772 ? 17.975 -10.412 13.963 1.00 64.94 772 CYS A C 1
ATOM 6001 O O . CYS A 1 772 ? 16.930 -10.065 13.407 1.00 64.94 772 CYS A O 1
ATOM 6003 N N . PRO A 1 773 ? 19.161 -10.271 13.327 1.00 48.91 773 PRO A N 1
ATOM 6004 C CA . PRO A 1 773 ? 19.205 -9.878 11.923 1.00 48.91 773 PRO A CA 1
ATOM 6005 C C . PRO A 1 773 ? 18.445 -10.921 11.100 1.00 48.91 773 PRO A C 1
ATOM 6007 O O . PRO A 1 773 ? 17.741 -10.558 10.165 1.00 48.91 773 PRO A O 1
ATOM 6010 N N . TYR A 1 774 ? 18.522 -12.190 11.539 1.00 51.69 774 TYR A N 1
ATOM 6011 C CA . TYR A 1 774 ? 17.838 -13.369 11.024 1.00 51.69 774 TYR A CA 1
ATOM 6012 C C . TYR A 1 774 ? 17.435 -14.245 12.204 1.00 51.69 774 TYR A C 1
ATOM 6014 O O . TYR A 1 774 ? 18.206 -14.438 13.139 1.00 51.69 774 TYR A O 1
ATOM 6022 N N . THR A 1 775 ? 16.230 -14.782 12.156 1.00 60.19 775 THR A N 1
ATOM 6023 C CA . THR A 1 775 ? 15.582 -15.577 13.203 1.00 60.19 775 THR A CA 1
ATOM 6024 C C . THR A 1 775 ? 16.191 -16.987 13.310 1.00 60.19 775 THR A C 1
ATOM 6026 O O . THR A 1 775 ? 15.568 -17.981 12.951 1.00 60.19 775 THR A O 1
ATOM 6029 N N . THR A 1 776 ? 17.447 -17.084 13.759 1.00 65.69 776 THR A N 1
ATOM 6030 C CA . THR A 1 776 ? 18.258 -18.322 13.836 1.00 65.69 776 THR A CA 1
ATOM 6031 C C . THR A 1 776 ? 17.856 -19.273 14.960 1.00 65.69 776 THR A C 1
ATOM 6033 O O . THR A 1 776 ? 18.266 -20.434 14.944 1.00 65.69 776 THR A O 1
ATOM 6036 N N . ASN A 1 777 ? 17.034 -18.806 15.896 1.00 82.19 777 ASN A N 1
ATOM 6037 C CA . ASN A 1 777 ? 16.458 -19.589 16.982 1.00 82.19 777 ASN A CA 1
ATOM 6038 C C . ASN A 1 777 ? 14.932 -19.408 17.112 1.00 82.19 777 ASN A C 1
ATOM 6040 O O . ASN A 1 777 ? 14.356 -19.877 18.088 1.00 82.19 777 ASN A O 1
ATOM 6044 N N . CYS A 1 778 ? 14.273 -18.750 16.145 1.00 85.50 778 CYS A N 1
ATOM 6045 C CA . CYS A 1 778 ? 12.824 -18.524 16.176 1.00 85.50 778 CYS A CA 1
ATOM 6046 C C . CYS A 1 778 ? 12.078 -19.481 15.239 1.00 85.50 778 CYS A C 1
ATOM 6048 O O . CYS A 1 778 ? 12.394 -19.574 14.049 1.00 85.50 778 CYS A O 1
ATOM 6050 N N . LEU A 1 779 ? 11.057 -20.152 15.764 1.00 84.19 779 LEU A N 1
ATOM 6051 C CA . LEU A 1 779 ? 10.279 -21.194 15.105 1.00 84.19 779 LEU A CA 1
ATOM 6052 C C . LEU A 1 779 ? 8.823 -20.756 14.928 1.00 84.19 779 LEU A C 1
ATOM 6054 O O . LEU A 1 779 ? 8.238 -20.115 15.798 1.00 84.19 779 LEU A O 1
ATOM 6058 N N . GLU A 1 780 ? 8.229 -21.147 13.801 1.00 84.38 780 GLU A N 1
ATOM 6059 C CA . GLU A 1 780 ? 6.818 -20.889 13.498 1.00 84.38 780 GLU A CA 1
ATOM 6060 C C . GLU A 1 780 ? 5.956 -22.114 13.838 1.00 84.38 780 GLU A C 1
ATOM 6062 O O . GLU A 1 780 ? 6.023 -23.138 13.145 1.00 84.38 780 GLU A O 1
ATOM 6067 N N . LEU A 1 781 ? 5.113 -22.000 14.871 1.00 87.31 781 LEU A N 1
ATOM 6068 C CA . LEU A 1 781 ? 4.245 -23.085 15.335 1.00 87.31 781 LEU A CA 1
ATOM 6069 C C . LEU A 1 781 ? 3.298 -23.579 14.237 1.00 87.31 781 LEU A C 1
ATOM 6071 O O . LEU A 1 781 ? 3.079 -24.784 14.109 1.00 87.31 781 LEU A O 1
ATOM 6075 N N . ARG A 1 782 ? 2.762 -22.681 13.401 1.00 81.25 782 ARG A N 1
ATOM 6076 C CA . ARG A 1 782 ? 1.823 -23.077 12.341 1.00 81.25 782 ARG A CA 1
ATOM 6077 C C . ARG A 1 782 ? 2.472 -23.999 11.310 1.00 81.25 782 ARG A C 1
ATOM 6079 O O . ARG A 1 782 ? 1.830 -24.931 10.835 1.00 81.25 782 ARG A O 1
ATOM 6086 N N . LYS A 1 783 ? 3.754 -23.786 10.986 1.00 76.25 783 LYS A N 1
ATOM 6087 C CA . LYS A 1 783 ? 4.505 -24.693 10.099 1.00 76.25 783 LYS A CA 1
ATOM 6088 C C . LYS A 1 783 ? 4.663 -26.065 10.737 1.00 76.25 783 LYS A C 1
ATOM 6090 O O . LYS A 1 783 ? 4.502 -27.072 10.062 1.00 76.25 783 LYS A O 1
ATOM 6095 N N . LEU A 1 784 ? 4.967 -26.091 12.031 1.00 77.88 784 LEU A N 1
ATOM 6096 C CA . LEU A 1 784 ? 5.121 -27.324 12.788 1.00 77.88 784 LEU A CA 1
ATOM 6097 C C . LEU A 1 784 ? 3.807 -28.124 12.851 1.00 77.88 784 LEU A C 1
ATOM 6099 O O . LEU A 1 784 ? 3.827 -29.331 12.633 1.00 77.88 784 LEU A O 1
ATOM 6103 N N . ALA A 1 785 ? 2.671 -27.455 13.058 1.00 80.06 785 ALA A N 1
ATOM 6104 C CA . ALA A 1 785 ? 1.356 -28.090 13.059 1.00 80.06 785 ALA A CA 1
ATOM 6105 C C . ALA A 1 785 ? 1.007 -28.721 11.700 1.00 80.06 785 ALA A C 1
ATOM 6107 O O . ALA A 1 785 ? 0.600 -29.880 11.637 1.00 80.06 785 ALA A O 1
ATOM 6108 N N . LEU A 1 786 ? 1.230 -27.983 10.607 1.00 74.06 786 LEU A N 1
ATOM 6109 C CA . LEU A 1 786 ? 0.987 -28.457 9.239 1.00 74.06 786 LEU A CA 1
ATOM 6110 C C . LEU A 1 786 ? 1.893 -29.623 8.825 1.00 74.06 786 LEU A C 1
ATOM 6112 O O . LEU A 1 786 ? 1.529 -30.389 7.942 1.00 74.06 786 LEU A O 1
ATOM 6116 N N . LEU A 1 787 ? 3.063 -29.762 9.452 1.00 72.06 787 LEU A N 1
ATOM 6117 C CA . LEU A 1 787 ? 3.967 -30.893 9.226 1.00 72.06 787 LEU A CA 1
ATOM 6118 C C . LEU A 1 787 ? 3.526 -32.176 9.943 1.00 72.06 787 LEU A C 1
ATOM 6120 O O . LEU A 1 787 ? 4.062 -33.237 9.637 1.00 72.06 787 LEU A O 1
ATOM 6124 N N . ARG A 1 788 ? 2.629 -32.087 10.931 1.00 76.75 788 ARG A N 1
ATOM 6125 C CA . ARG A 1 788 ? 2.271 -33.213 11.809 1.00 76.75 788 ARG A CA 1
ATOM 6126 C C . ARG A 1 788 ? 0.826 -33.653 11.704 1.00 76.75 788 ARG A C 1
ATOM 6128 O O . ARG A 1 788 ? 0.548 -34.836 11.870 1.00 76.75 788 ARG A O 1
ATOM 6135 N N . LEU A 1 789 ? -0.092 -32.719 11.485 1.00 76.38 789 LEU A N 1
ATOM 6136 C CA . LEU A 1 789 ? -1.512 -33.036 11.430 1.00 76.38 789 LEU A CA 1
ATOM 6137 C C . LEU A 1 789 ? -1.894 -33.655 10.078 1.00 76.38 789 LEU A C 1
ATOM 6139 O O . LEU A 1 789 ? -1.319 -33.275 9.057 1.00 76.38 789 LEU A O 1
ATOM 6143 N N . PRO A 1 790 ? -2.880 -34.573 10.055 1.00 63.59 790 PRO A N 1
ATOM 6144 C CA . PRO A 1 790 ? -3.379 -35.155 8.815 1.00 63.59 790 PRO A CA 1
ATOM 6145 C C . PRO A 1 790 ? -3.869 -34.082 7.843 1.00 63.59 790 PRO A C 1
ATOM 6147 O O . PRO A 1 790 ? -4.508 -33.107 8.250 1.00 63.59 790 PRO A O 1
ATOM 6150 N N . THR A 1 791 ? -3.623 -34.295 6.554 1.00 47.62 791 THR A N 1
ATOM 6151 C CA . THR A 1 791 ? -3.930 -33.346 5.475 1.00 47.62 791 THR A CA 1
ATOM 6152 C C . THR A 1 791 ? -5.414 -32.997 5.377 1.00 47.62 791 THR A C 1
ATOM 6154 O O . THR A 1 791 ? -5.766 -31.870 5.048 1.00 47.62 791 THR A O 1
ATOM 6157 N N . GLU A 1 792 ? -6.288 -33.937 5.738 1.00 47.00 792 GLU A N 1
ATOM 6158 C CA . GLU A 1 792 ? -7.746 -33.761 5.737 1.00 47.00 792 GLU A CA 1
ATOM 6159 C C . GLU A 1 792 ? -8.248 -32.852 6.876 1.00 47.00 792 GLU A C 1
ATOM 6161 O O . GLU A 1 792 ? -9.425 -32.487 6.928 1.00 47.00 792 GLU A O 1
ATOM 6166 N N . SER A 1 793 ? -7.377 -32.472 7.817 1.00 56.25 793 SER A N 1
ATOM 6167 C CA . SER A 1 793 ? -7.747 -31.577 8.909 1.00 56.25 793 SER A CA 1
ATOM 6168 C C . SER A 1 793 ? -7.858 -30.123 8.437 1.00 56.25 793 SER A C 1
ATOM 6170 O O . SER A 1 793 ? -7.039 -29.614 7.674 1.00 56.25 793 SER A O 1
ATOM 6172 N N . ALA A 1 794 ? -8.823 -29.381 8.984 1.00 63.53 794 ALA A N 1
ATOM 6173 C CA . ALA A 1 794 ? -8.964 -27.941 8.745 1.00 63.53 794 ALA A CA 1
ATOM 6174 C C . ALA A 1 794 ? -7.834 -27.087 9.381 1.00 63.53 794 ALA A C 1
ATOM 6176 O O . ALA A 1 794 ? -7.955 -25.859 9.448 1.00 63.53 794 ALA A O 1
ATOM 6177 N N . ALA A 1 795 ? -6.728 -27.707 9.820 1.00 66.19 795 ALA A N 1
ATOM 6178 C CA . ALA A 1 795 ? -5.621 -27.099 10.559 1.00 66.19 795 ALA A CA 1
ATOM 6179 C C . ALA A 1 795 ? -5.039 -25.856 9.874 1.00 66.19 795 ALA A C 1
ATOM 6181 O O . ALA A 1 795 ? -4.725 -24.863 10.531 1.00 66.19 795 ALA A O 1
ATOM 6182 N N . ALA A 1 796 ? -4.980 -25.836 8.540 1.00 60.19 796 ALA A N 1
ATOM 6183 C CA . ALA A 1 796 ? -4.510 -24.672 7.790 1.00 60.19 796 ALA A CA 1
ATOM 6184 C C . ALA A 1 796 ? -5.318 -23.389 8.051 1.00 60.19 796 ALA A C 1
ATOM 6186 O O . ALA A 1 796 ? -4.794 -22.302 7.819 1.00 60.19 796 ALA A O 1
ATOM 6187 N N . THR A 1 797 ? -6.551 -23.486 8.550 1.00 67.38 797 THR A N 1
ATOM 6188 C CA . THR A 1 797 ? -7.433 -22.342 8.845 1.00 67.38 797 THR A CA 1
ATOM 6189 C C . THR A 1 797 ? -7.555 -22.019 10.336 1.00 67.38 797 THR A C 1
ATOM 6191 O O . THR A 1 797 ? -8.167 -21.016 10.696 1.00 67.38 797 THR A O 1
ATOM 6194 N N . TRP A 1 798 ? -6.977 -22.845 11.211 1.00 80.56 798 TRP A N 1
ATOM 6195 C CA . TRP A 1 798 ? -7.115 -22.702 12.659 1.00 80.56 798 TRP A CA 1
ATOM 6196 C C . TRP A 1 798 ? -6.294 -21.533 13.211 1.00 80.56 798 TRP A C 1
ATOM 6198 O O . TRP A 1 798 ? -5.152 -21.306 12.807 1.00 80.56 798 TRP A O 1
ATOM 6208 N N . GLY A 1 799 ? -6.883 -20.807 14.165 1.00 79.88 799 GLY A N 1
ATOM 6209 C CA . GLY A 1 799 ? -6.166 -19.879 15.044 1.00 79.88 799 GLY A CA 1
ATOM 6210 C C . GLY A 1 799 ? -5.603 -20.593 16.278 1.00 79.88 799 GLY A C 1
ATOM 6211 O O . GLY A 1 799 ? -5.949 -21.749 16.530 1.00 79.88 799 GLY A O 1
ATOM 6212 N N . LEU A 1 800 ? -4.778 -19.901 17.072 1.00 91.12 800 LEU A N 1
ATOM 6213 C CA . LEU A 1 800 ? -4.127 -20.462 18.267 1.00 91.12 800 LEU A CA 1
ATOM 6214 C C . LEU A 1 800 ? -5.121 -21.132 19.233 1.00 91.12 800 LEU A C 1
ATOM 6216 O O . LEU A 1 800 ? -4.942 -22.298 19.570 1.00 91.12 800 LEU A O 1
ATOM 6220 N N . ALA A 1 801 ? -6.219 -20.452 19.580 1.00 89.81 801 ALA A N 1
ATOM 6221 C CA . ALA A 1 801 ? -7.265 -21.002 20.450 1.00 89.81 801 ALA A CA 1
ATOM 6222 C C . ALA A 1 801 ? -7.887 -22.304 19.911 1.00 89.81 801 ALA A C 1
ATOM 6224 O O . ALA A 1 801 ? -8.206 -23.215 20.673 1.00 89.81 801 ALA A O 1
ATOM 6225 N N . THR A 1 802 ? -8.037 -22.424 18.587 1.00 90.62 802 THR A N 1
ATOM 6226 C CA . THR A 1 802 ? -8.547 -23.651 17.962 1.00 90.62 802 THR A CA 1
ATOM 6227 C C . THR A 1 802 ? -7.519 -24.774 18.055 1.00 90.62 802 THR A C 1
ATOM 6229 O O . THR A 1 802 ? -7.886 -25.893 18.399 1.00 90.62 802 THR A O 1
ATOM 6232 N N . TYR A 1 803 ? -6.235 -24.483 17.823 1.00 93.56 803 TYR A N 1
ATOM 6233 C CA . TYR A 1 803 ? -5.167 -25.460 18.039 1.00 93.56 803 TYR A CA 1
ATOM 6234 C C . TYR A 1 803 ? -5.106 -25.929 19.494 1.00 93.56 803 TYR A C 1
ATOM 6236 O O . TYR A 1 803 ? -5.067 -27.130 19.741 1.00 93.56 803 TYR A O 1
ATOM 6244 N N . ALA A 1 804 ? -5.139 -25.008 20.456 1.00 93.88 804 ALA A N 1
ATOM 6245 C CA . ALA A 1 804 ? -5.095 -25.330 21.878 1.00 93.88 804 ALA A CA 1
ATOM 6246 C C . ALA A 1 804 ? -6.289 -26.200 22.306 1.00 93.88 804 ALA A C 1
ATOM 6248 O O . ALA A 1 804 ? -6.108 -27.231 22.956 1.00 93.88 804 ALA A O 1
ATOM 6249 N N . SER A 1 805 ? -7.498 -25.853 21.861 1.00 92.94 805 SER A N 1
ATOM 6250 C CA . SER A 1 805 ? -8.712 -26.610 22.176 1.00 92.94 805 SER A CA 1
ATOM 6251 C C . SER A 1 805 ? -8.709 -28.011 21.552 1.00 92.94 805 SER A C 1
ATOM 6253 O O . SER A 1 805 ? -8.995 -28.997 22.236 1.00 92.94 805 SER A O 1
ATOM 6255 N N . VAL A 1 806 ? -8.347 -28.126 20.270 1.00 91.00 806 VAL A N 1
ATOM 6256 C CA . VAL A 1 806 ? -8.397 -29.405 19.544 1.00 91.00 806 VAL A CA 1
ATOM 6257 C C . VAL A 1 806 ? -7.246 -30.332 19.940 1.00 91.00 806 VAL A C 1
ATOM 6259 O O . VAL A 1 806 ? -7.470 -31.526 20.125 1.00 91.00 806 VAL A O 1
ATOM 6262 N N . CYS A 1 807 ? -6.027 -29.808 20.081 1.00 92.50 807 CYS A N 1
ATOM 6263 C CA . CYS A 1 807 ? -4.838 -30.626 20.332 1.00 92.50 807 CYS A CA 1
ATOM 6264 C C . CYS A 1 807 ? -4.592 -30.899 21.821 1.00 92.50 807 CYS A C 1
ATOM 6266 O O . CYS A 1 807 ? -4.122 -31.979 22.168 1.00 92.50 807 CYS A O 1
ATOM 6268 N N . LEU A 1 808 ? -4.873 -29.925 22.694 1.00 92.00 808 LEU A N 1
ATOM 6269 C CA . LEU A 1 808 ? -4.525 -29.984 24.120 1.00 92.00 808 LEU A CA 1
ATOM 6270 C C . LEU A 1 808 ? -5.741 -29.981 25.052 1.00 92.00 808 LEU A C 1
ATOM 6272 O O . LEU A 1 808 ? -5.564 -30.112 26.260 1.00 92.00 808 LEU A O 1
ATOM 6276 N N . HIS A 1 809 ? -6.959 -29.816 24.525 1.00 92.62 809 HIS A N 1
ATOM 6277 C CA . HIS A 1 809 ? -8.168 -29.583 25.329 1.00 92.62 809 HIS A CA 1
ATOM 6278 C C . HIS A 1 809 ? -8.045 -28.372 26.264 1.00 92.62 809 HIS A C 1
ATOM 6280 O O . HIS A 1 809 ? -8.661 -28.326 27.326 1.00 92.62 809 HIS A O 1
ATOM 6286 N N . LEU A 1 810 ? -7.253 -27.382 25.846 1.00 90.56 810 LEU A N 1
ATOM 6287 C CA . LEU A 1 810 ? -7.057 -26.132 26.563 1.00 90.56 810 LEU A CA 1
ATOM 6288 C C . LEU A 1 810 ? -8.017 -25.074 26.018 1.00 90.56 810 LEU A C 1
ATOM 6290 O O . LEU A 1 810 ? -7.943 -24.699 24.846 1.00 90.56 810 LEU A O 1
ATOM 6294 N N . THR A 1 811 ? -8.924 -24.602 26.868 1.00 90.19 811 THR A N 1
ATOM 6295 C CA . THR A 1 811 ? -9.834 -23.499 26.544 1.00 90.19 811 THR A CA 1
ATOM 6296 C C . THR A 1 811 ? -9.109 -22.170 26.706 1.00 90.19 811 THR A C 1
ATOM 6298 O O . THR A 1 811 ? -8.449 -21.946 27.717 1.00 90.19 811 THR A O 1
ATOM 6301 N N . MET A 1 812 ? -9.245 -21.291 25.714 1.00 86.81 812 MET A N 1
ATOM 6302 C CA . MET A 1 812 ? -8.665 -19.949 25.724 1.00 86.81 812 MET A CA 1
ATOM 6303 C C . MET A 1 812 ? -9.780 -18.925 25.522 1.00 86.81 812 MET A C 1
ATOM 6305 O O . MET A 1 812 ? -10.431 -18.913 24.472 1.00 86.81 812 MET A O 1
ATOM 6309 N N . GLU A 1 813 ? -10.003 -18.094 26.536 1.00 78.69 813 GLU A N 1
ATOM 6310 C CA . GLU A 1 813 ? -10.941 -16.971 26.478 1.00 78.69 813 GLU A CA 1
ATOM 6311 C C . GLU A 1 813 ? -10.369 -15.845 25.612 1.00 78.69 813 GLU A C 1
ATOM 6313 O O . GLU A 1 813 ? -9.157 -15.663 25.560 1.00 78.69 813 GLU A O 1
ATOM 6318 N N . LYS A 1 814 ? -11.226 -15.085 24.919 1.00 79.81 814 LYS A N 1
ATOM 6319 C CA . LYS A 1 814 ? -10.795 -14.054 23.947 1.00 79.81 814 LYS A CA 1
ATOM 6320 C C . LYS A 1 814 ? -11.033 -12.616 24.401 1.00 79.81 814 LYS A C 1
ATOM 6322 O O . LYS A 1 814 ? -10.725 -11.682 23.664 1.00 79.81 814 LYS A O 1
ATOM 6327 N N . ASP A 1 815 ? -11.563 -12.428 25.603 1.00 77.50 815 ASP A N 1
ATOM 6328 C CA . ASP A 1 815 ? -12.074 -11.133 26.061 1.00 77.50 815 ASP A CA 1
ATOM 6329 C C . ASP A 1 815 ? -10.995 -10.043 26.151 1.00 77.50 815 ASP A C 1
ATOM 6331 O O . ASP A 1 815 ? -11.291 -8.865 25.953 1.00 77.50 815 ASP A O 1
ATOM 6335 N N . GLN A 1 816 ? -9.735 -10.418 26.403 1.00 86.38 816 GLN A N 1
ATOM 6336 C CA . GLN A 1 816 ? -8.631 -9.460 26.537 1.00 86.38 816 GLN A CA 1
ATOM 6337 C C . GLN A 1 816 ? -7.846 -9.217 25.241 1.00 86.38 816 GLN A C 1
ATOM 6339 O O . GLN A 1 816 ? -7.051 -8.277 25.203 1.00 86.38 816 GLN A O 1
ATOM 6344 N N . GLN A 1 817 ? -8.135 -9.958 24.161 1.00 78.44 817 GLN A N 1
ATOM 6345 C CA . GLN A 1 817 ? -7.437 -9.853 22.869 1.00 78.44 817 GLN A CA 1
ATOM 6346 C C . GLN A 1 817 ? -7.449 -8.423 22.294 1.00 78.44 817 GLN A C 1
ATOM 6348 O O . GLN A 1 817 ? -6.562 -8.018 21.551 1.00 78.44 817 GLN A O 1
ATOM 6353 N N . CYS A 1 818 ? -8.491 -7.646 22.603 1.00 79.44 818 CYS A N 1
ATOM 6354 C CA . CYS A 1 818 ? -8.665 -6.267 22.138 1.00 79.44 818 CYS A CA 1
ATOM 6355 C C . CYS A 1 818 ? -8.681 -5.239 23.291 1.00 79.44 818 CYS A C 1
ATOM 6357 O O . CYS A 1 818 ? -9.170 -4.115 23.115 1.00 79.44 818 CYS A O 1
ATOM 6359 N N . SER A 1 819 ? -8.167 -5.610 24.469 1.00 83.88 819 SER A N 1
ATOM 6360 C CA . SER A 1 819 ? -8.068 -4.721 25.635 1.00 83.88 819 SER A CA 1
ATOM 6361 C C . SER A 1 819 ? -7.051 -3.588 25.410 1.00 83.88 819 SER A C 1
ATOM 6363 O O . SER A 1 819 ? -6.206 -3.659 24.516 1.00 83.88 819 SER A O 1
ATOM 6365 N N . ASP A 1 820 ? -7.135 -2.496 26.179 1.00 88.25 820 ASP A N 1
ATOM 6366 C CA . ASP A 1 820 ? -6.108 -1.448 26.104 1.00 88.25 820 ASP A CA 1
ATOM 6367 C C . ASP A 1 820 ? -4.849 -1.894 26.862 1.00 88.25 820 ASP A C 1
ATOM 6369 O O . ASP A 1 820 ? -4.704 -1.678 28.066 1.00 88.25 820 ASP A O 1
ATOM 6373 N N . TRP A 1 821 ? -3.919 -2.509 26.131 1.00 90.56 821 TRP A N 1
ATOM 6374 C CA . TRP A 1 821 ? -2.630 -2.976 26.642 1.00 90.56 821 TRP A CA 1
ATOM 6375 C C . TRP A 1 821 ? -1.677 -1.860 27.083 1.00 90.56 821 TRP A C 1
ATOM 6377 O O . TRP A 1 821 ? -0.598 -2.166 27.580 1.00 90.56 821 TRP A O 1
ATOM 6387 N N . SER A 1 822 ? -2.039 -0.580 26.924 1.00 86.88 822 SER A N 1
ATOM 6388 C CA . SER A 1 822 ? -1.275 0.548 27.481 1.00 86.88 822 SER A CA 1
ATOM 6389 C C . SER A 1 822 ? -1.668 0.906 28.919 1.00 86.88 822 SER A C 1
ATOM 6391 O O . SER A 1 822 ? -0.935 1.626 29.595 1.00 86.88 822 SER A O 1
ATOM 6393 N N . VAL A 1 823 ? -2.808 0.404 29.411 1.00 87.06 823 VAL A N 1
ATOM 6394 C CA . VAL A 1 823 ? -3.289 0.694 30.768 1.00 87.06 823 VAL A CA 1
ATOM 6395 C C . VAL A 1 823 ? -2.339 0.093 31.799 1.00 87.06 823 VAL A C 1
ATOM 6397 O O . VAL A 1 823 ? -1.908 -1.056 31.672 1.00 87.06 823 VAL A O 1
ATOM 6400 N N . ARG A 1 824 ? -2.011 0.884 32.827 1.00 90.25 824 ARG A N 1
ATOM 6401 C CA . ARG A 1 824 ? -1.223 0.459 33.986 1.00 90.25 824 ARG A CA 1
ATOM 6402 C C . ARG A 1 824 ? -1.931 0.833 35.295 1.00 90.25 824 ARG A C 1
ATOM 6404 O O . ARG A 1 824 ? -2.482 1.933 35.371 1.00 90.25 824 ARG A O 1
ATOM 6411 N N . PRO A 1 825 ? -1.890 -0.034 36.324 1.00 91.94 825 PRO A N 1
ATOM 6412 C CA . PRO A 1 825 ? -1.308 -1.383 36.297 1.00 91.94 825 PRO A CA 1
ATOM 6413 C C . PRO A 1 825 ? -2.099 -2.330 35.376 1.00 91.94 825 PRO A C 1
ATOM 6415 O O . PRO A 1 825 ? -3.285 -2.108 35.133 1.00 91.94 825 PRO A O 1
ATOM 6418 N N . LEU A 1 826 ? -1.435 -3.363 34.843 1.00 92.75 826 LEU A N 1
ATOM 6419 C CA . LEU A 1 826 ? -2.120 -4.419 34.093 1.00 92.75 826 LEU A CA 1
ATOM 6420 C C . LEU A 1 826 ? -3.126 -5.122 35.010 1.00 92.75 826 LEU A C 1
ATOM 6422 O O . LEU A 1 826 ? -2.841 -5.392 36.179 1.00 92.75 826 LEU A O 1
ATOM 6426 N N . THR A 1 827 ? -4.310 -5.421 34.484 1.00 93.38 827 THR A N 1
ATOM 6427 C CA . THR A 1 827 ? -5.319 -6.162 35.251 1.00 93.38 827 THR A CA 1
ATOM 6428 C C . THR A 1 827 ? -4.946 -7.641 35.360 1.00 93.38 827 THR A C 1
ATOM 6430 O O . THR A 1 827 ? -4.264 -8.181 34.490 1.00 93.38 827 THR A O 1
ATOM 6433 N N . LEU A 1 828 ? -5.443 -8.330 36.394 1.00 93.75 828 LEU A N 1
ATOM 6434 C CA . LEU A 1 828 ? -5.223 -9.775 36.544 1.00 93.75 828 LEU A CA 1
ATOM 6435 C C . LEU A 1 828 ? -5.701 -10.556 35.308 1.00 93.75 828 LEU A C 1
ATOM 6437 O O . LEU A 1 828 ? -4.981 -11.418 34.825 1.00 93.75 828 LEU A O 1
ATOM 6441 N N . ALA A 1 829 ? -6.851 -10.182 34.737 1.00 90.81 829 ALA A N 1
ATOM 6442 C CA . ALA A 1 829 ? -7.376 -10.808 33.524 1.00 90.81 829 ALA A CA 1
ATOM 6443 C C . ALA A 1 829 ? -6.442 -10.630 32.312 1.00 90.81 829 ALA A C 1
ATOM 6445 O O . ALA A 1 829 ? -6.260 -11.564 31.537 1.00 90.81 829 ALA A O 1
ATOM 6446 N N . GLN A 1 830 ? -5.824 -9.453 32.150 1.00 93.25 830 GLN A N 1
ATOM 6447 C CA . GLN A 1 830 ? -4.822 -9.217 31.103 1.00 93.25 830 GLN A CA 1
ATOM 6448 C C . GLN A 1 830 ? -3.561 -10.058 31.326 1.00 93.25 830 GLN A C 1
ATOM 6450 O O . GLN A 1 830 ? -3.027 -10.616 30.372 1.00 93.25 830 GLN A O 1
ATOM 6455 N N . ILE A 1 831 ? -3.101 -10.174 32.576 1.00 95.50 831 ILE A N 1
ATOM 6456 C CA . ILE A 1 831 ? -1.932 -10.986 32.945 1.00 95.50 831 ILE A CA 1
ATOM 6457 C C . ILE A 1 831 ? -2.197 -12.471 32.660 1.00 95.50 831 ILE A C 1
ATOM 6459 O O . ILE A 1 831 ? -1.368 -13.124 32.032 1.00 95.50 831 ILE A O 1
ATOM 6463 N N . GLU A 1 832 ? -3.348 -12.996 33.082 1.00 94.06 832 GLU A N 1
ATOM 6464 C CA . GLU A 1 832 ? -3.742 -14.394 32.866 1.00 94.06 832 GLU A CA 1
ATOM 6465 C C . GLU A 1 832 ? -3.924 -14.716 31.378 1.00 94.06 832 GLU A C 1
ATOM 6467 O O . GLU A 1 832 ? -3.424 -15.740 30.912 1.00 94.06 832 GLU A O 1
ATOM 6472 N N . TYR A 1 833 ? -4.577 -13.826 30.620 1.00 94.62 833 TYR A N 1
ATOM 6473 C CA . TYR A 1 833 ? -4.738 -13.964 29.169 1.00 94.62 833 TYR A CA 1
ATOM 6474 C C . TYR A 1 833 ? -3.376 -14.016 28.462 1.00 94.62 833 TYR A C 1
ATOM 6476 O O . TYR A 1 833 ? -3.083 -14.969 27.742 1.00 94.62 833 TYR A O 1
ATOM 6484 N N . ALA A 1 834 ? -2.513 -13.033 28.738 1.00 95.62 834 ALA A N 1
ATOM 6485 C CA . ALA A 1 834 ? -1.178 -12.937 28.159 1.00 95.62 834 ALA A CA 1
ATOM 6486 C C . ALA A 1 834 ? -0.327 -14.179 28.502 1.00 95.62 834 ALA A C 1
ATOM 6488 O O . ALA A 1 834 ? 0.368 -14.737 27.652 1.00 95.62 834 ALA A O 1
ATOM 6489 N N . ALA A 1 835 ? -0.405 -14.657 29.747 1.00 95.94 835 ALA A N 1
ATOM 6490 C CA . ALA A 1 835 ? 0.284 -15.873 30.167 1.00 95.94 835 ALA A CA 1
ATOM 6491 C C . ALA A 1 835 ? -0.195 -17.105 29.397 1.00 95.94 835 ALA A C 1
ATOM 6493 O O . ALA A 1 835 ? 0.624 -17.923 28.967 1.00 95.94 835 ALA A O 1
ATOM 6494 N N . LEU A 1 836 ? -1.507 -17.225 29.196 1.00 95.06 836 LEU A N 1
ATOM 6495 C CA . LEU A 1 836 ? -2.101 -18.371 28.530 1.00 95.06 836 LEU A CA 1
ATOM 6496 C C . LEU A 1 836 ? -1.696 -18.469 27.052 1.00 95.06 836 LEU A C 1
ATOM 6498 O O . LEU A 1 836 ? -1.440 -19.581 26.590 1.00 95.06 836 LEU A O 1
ATOM 6502 N N . ASP A 1 837 ? -1.569 -17.347 26.336 1.00 95.81 837 ASP A N 1
ATOM 6503 C CA . ASP A 1 837 ? -1.131 -17.329 24.930 1.00 95.81 837 ASP A CA 1
ATOM 6504 C C . ASP A 1 837 ? 0.294 -17.894 24.770 1.00 95.81 837 ASP A C 1
ATOM 6506 O O . ASP A 1 837 ? 0.516 -18.840 24.001 1.00 95.81 837 ASP A O 1
ATOM 6510 N N . ALA A 1 838 ? 1.254 -17.429 25.579 1.00 96.38 838 ALA A N 1
ATOM 6511 C CA . ALA A 1 838 ? 2.623 -17.950 25.546 1.00 96.38 838 ALA A CA 1
ATOM 6512 C C . ALA A 1 838 ? 2.703 -19.432 25.967 1.00 96.38 838 ALA A C 1
ATOM 6514 O O . ALA A 1 838 ? 3.449 -20.220 25.370 1.00 96.38 838 ALA A O 1
ATOM 6515 N N . VAL A 1 839 ? 1.922 -19.842 26.975 1.00 94.94 839 VAL A N 1
ATOM 6516 C CA . VAL A 1 839 ? 1.862 -21.244 27.421 1.00 94.94 839 VAL A CA 1
ATOM 6517 C C . VAL A 1 839 ? 1.276 -22.141 26.338 1.00 94.94 839 VAL A C 1
ATOM 6519 O O . VAL A 1 839 ? 1.851 -23.193 26.049 1.00 94.94 839 VAL A O 1
ATO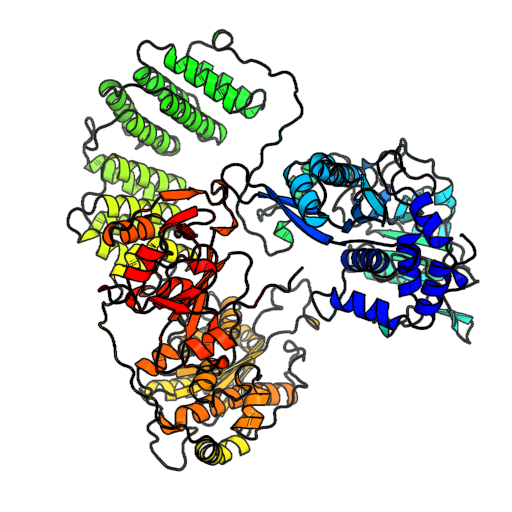M 6522 N N . ALA A 1 840 ? 0.176 -21.731 25.706 1.00 95.19 840 ALA A N 1
ATOM 6523 C CA . ALA A 1 840 ? -0.477 -22.496 24.653 1.00 95.19 840 ALA A CA 1
ATOM 6524 C C . ALA A 1 840 ? 0.489 -22.770 23.497 1.00 95.19 840 ALA A C 1
ATOM 6526 O O . ALA A 1 840 ? 0.638 -23.920 23.079 1.00 95.19 840 ALA A O 1
ATOM 6527 N N . VAL A 1 841 ? 1.211 -21.745 23.033 1.00 95.25 841 VAL A N 1
ATOM 6528 C CA . VAL A 1 841 ? 2.202 -21.894 21.960 1.00 95.25 841 VAL A CA 1
ATOM 6529 C C . VAL A 1 841 ? 3.294 -22.891 22.337 1.00 95.25 841 VAL A C 1
ATOM 6531 O O . VAL A 1 841 ? 3.623 -23.786 21.552 1.00 95.25 841 VAL A O 1
ATOM 6534 N N . ARG A 1 842 ? 3.841 -22.776 23.551 1.00 94.25 842 ARG A N 1
ATOM 6535 C CA . ARG A 1 842 ? 4.888 -23.676 24.038 1.00 94.25 842 ARG A CA 1
ATOM 6536 C C . ARG A 1 842 ? 4.415 -25.122 24.128 1.00 94.25 842 ARG A C 1
ATOM 6538 O O . ARG A 1 842 ? 5.102 -26.022 23.643 1.00 94.25 842 ARG A O 1
ATOM 6545 N N . LEU A 1 843 ? 3.260 -25.357 24.750 1.00 92.94 843 LEU A N 1
ATOM 6546 C CA . LEU A 1 843 ? 2.718 -26.704 24.921 1.00 92.94 843 LEU A CA 1
ATOM 6547 C C . LEU A 1 843 ? 2.340 -27.322 23.570 1.00 92.94 843 LEU A C 1
ATOM 6549 O O . LEU A 1 843 ? 2.601 -28.502 23.359 1.00 92.94 843 LEU A O 1
ATOM 6553 N N . LEU A 1 844 ? 1.818 -26.536 22.623 1.00 94.62 844 LEU A N 1
ATOM 6554 C CA . LEU A 1 844 ? 1.553 -27.002 21.258 1.00 94.62 844 LEU A CA 1
ATOM 6555 C C . LEU A 1 844 ? 2.845 -27.356 20.512 1.00 94.62 844 LEU A C 1
ATOM 6557 O O . LEU A 1 844 ? 2.892 -28.354 19.795 1.00 94.62 844 LEU A O 1
ATOM 6561 N N . ALA A 1 845 ? 3.919 -26.587 20.697 1.00 91.75 845 ALA A N 1
ATOM 6562 C CA . ALA A 1 845 ? 5.214 -26.925 20.117 1.00 91.75 845 ALA A CA 1
ATOM 6563 C C . ALA A 1 845 ? 5.728 -28.270 20.653 1.00 91.75 845 ALA A C 1
ATOM 6565 O O . ALA A 1 845 ? 6.135 -29.129 19.872 1.00 91.75 845 ALA A O 1
ATOM 6566 N N . LEU A 1 846 ? 5.647 -28.483 21.971 1.00 89.81 846 LEU A N 1
ATOM 6567 C CA . LEU A 1 846 ? 6.000 -29.759 22.598 1.00 89.81 846 LEU A CA 1
ATOM 6568 C C . LEU A 1 846 ? 5.091 -30.899 22.115 1.00 89.81 846 LEU A C 1
ATOM 6570 O O . LEU A 1 846 ? 5.587 -31.984 21.826 1.00 89.81 846 LEU A O 1
ATOM 6574 N N . PHE A 1 847 ? 3.794 -30.643 21.941 1.00 90.50 847 PHE A N 1
ATOM 6575 C CA . PHE A 1 847 ? 2.826 -31.611 21.423 1.00 90.50 847 PHE A CA 1
ATOM 6576 C C . PHE A 1 847 ? 3.220 -32.132 20.040 1.00 90.50 847 PHE A C 1
ATOM 6578 O O . PHE A 1 847 ? 3.222 -33.338 19.811 1.00 90.50 847 PHE A O 1
ATOM 6585 N N . PHE A 1 848 ? 3.624 -31.250 19.127 1.00 88.00 848 PHE A N 1
ATOM 6586 C CA . PHE A 1 848 ? 4.050 -31.640 17.779 1.00 88.00 848 PHE A CA 1
ATOM 6587 C C . PHE A 1 848 ? 5.471 -32.221 17.704 1.00 88.00 848 PHE A C 1
ATOM 6589 O O . PHE A 1 848 ? 5.890 -32.706 16.648 1.00 88.00 848 PHE A O 1
ATOM 6596 N N . LEU A 1 849 ? 6.236 -32.153 18.793 1.00 84.88 849 LEU A N 1
ATOM 6597 C CA . LEU A 1 849 ? 7.638 -32.567 18.831 1.00 84.88 849 LEU A CA 1
ATOM 6598 C C . LEU A 1 849 ? 7.914 -33.749 19.762 1.00 84.88 849 LEU A C 1
ATOM 6600 O O . LEU A 1 849 ? 9.023 -34.268 19.714 1.00 84.88 849 LEU A O 1
ATOM 6604 N N . ALA A 1 850 ? 6.960 -34.193 20.579 1.00 83.50 850 ALA A N 1
ATOM 6605 C CA . ALA A 1 850 ? 7.206 -35.154 21.658 1.00 83.50 850 ALA A CA 1
ATOM 6606 C C . ALA A 1 850 ? 7.877 -36.473 21.215 1.00 83.50 850 ALA A C 1
ATOM 6608 O O . ALA A 1 850 ? 8.686 -37.017 21.957 1.00 83.50 850 ALA A O 1
ATOM 6609 N N . ASP A 1 851 ? 7.603 -36.945 20.000 1.00 77.62 851 ASP A N 1
ATOM 6610 C CA . ASP A 1 851 ? 8.176 -38.142 19.360 1.00 77.62 851 ASP A CA 1
ATOM 6611 C C . ASP A 1 851 ? 9.523 -37.903 18.652 1.00 77.62 851 ASP A C 1
ATOM 6613 O O . ASP A 1 851 ? 10.244 -38.846 18.332 1.00 77.62 851 ASP A O 1
ATOM 6617 N N . VAL A 1 852 ? 9.874 -36.644 18.387 1.00 74.00 852 VAL A N 1
ATOM 6618 C CA . VAL A 1 852 ? 11.160 -36.247 17.786 1.00 74.00 852 VAL A CA 1
ATOM 6619 C C . VAL A 1 852 ? 12.180 -35.848 18.844 1.00 74.00 852 VAL A C 1
ATOM 6621 O O . VAL A 1 852 ? 13.387 -35.919 18.608 1.00 74.00 852 VAL A O 1
ATOM 6624 N N . LEU A 1 853 ? 11.711 -35.426 20.013 1.00 71.38 853 LEU A N 1
ATOM 6625 C CA . LEU A 1 853 ? 12.560 -35.035 21.124 1.00 71.38 853 LEU A CA 1
ATOM 6626 C C . LEU A 1 853 ? 12.945 -36.270 21.943 1.00 71.38 853 LEU A C 1
ATOM 6628 O O . LEU A 1 853 ? 12.094 -37.049 22.357 1.00 71.38 853 LEU A O 1
ATOM 6632 N N . THR A 1 854 ? 14.238 -36.456 22.221 1.00 57.28 854 THR A N 1
AT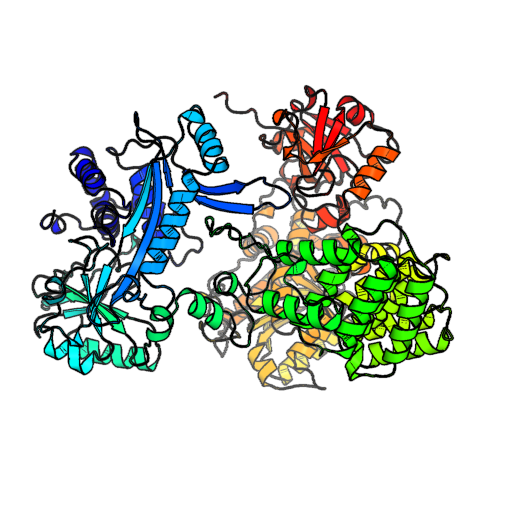OM 6633 C CA . THR A 1 854 ? 14.681 -37.506 23.149 1.00 57.28 854 THR A CA 1
ATOM 6634 C C . THR A 1 854 ? 14.369 -37.078 24.584 1.00 57.28 854 THR A C 1
ATOM 6636 O O . THR A 1 854 ? 15.091 -36.276 25.175 1.00 57.28 854 THR A O 1
ATOM 6639 N N . LEU A 1 855 ? 13.280 -37.601 25.143 1.00 53.81 855 LEU A N 1
ATOM 6640 C CA . LEU A 1 855 ? 12.824 -37.274 26.493 1.00 53.81 855 LEU A CA 1
ATOM 6641 C C . LEU A 1 855 ? 13.653 -38.023 27.540 1.00 53.81 855 LEU A C 1
ATOM 6643 O O . LEU A 1 855 ? 13.682 -39.252 27.574 1.00 53.81 855 LEU A O 1
ATOM 6647 N N . ARG A 1 856 ? 14.325 -37.285 28.426 1.00 47.25 856 ARG A N 1
ATOM 6648 C CA . ARG A 1 856 ? 14.949 -37.856 29.625 1.00 47.25 856 ARG A CA 1
ATOM 6649 C C . ARG A 1 856 ? 13.961 -37.726 30.793 1.00 47.25 856 ARG A C 1
ATOM 6651 O O . ARG A 1 856 ? 13.945 -36.683 31.432 1.00 47.25 856 ARG A O 1
ATOM 6658 N N . SER A 1 857 ? 13.200 -38.792 31.079 1.00 46.03 857 SER A N 1
ATOM 6659 C CA . SER A 1 857 ? 12.308 -39.000 32.251 1.00 46.03 857 SER A CA 1
ATOM 6660 C C . SER A 1 857 ? 10.804 -38.708 32.080 1.00 46.03 857 SER A C 1
ATOM 6662 O O . SER A 1 857 ? 10.394 -37.746 31.436 1.00 46.03 857 SER A O 1
ATOM 6664 N N . GLU A 1 858 ? 9.994 -39.550 32.735 1.00 46.06 858 GLU A N 1
ATOM 6665 C CA . GLU A 1 858 ? 8.533 -39.715 32.619 1.00 46.06 858 GLU A CA 1
ATOM 6666 C C . GLU A 1 858 ? 7.688 -38.588 33.255 1.00 46.06 858 GLU A C 1
ATOM 6668 O O . GLU A 1 858 ? 6.477 -38.572 33.071 1.00 46.06 858 GLU A O 1
ATOM 6673 N N . ASN A 1 859 ? 8.298 -37.610 33.945 1.00 44.53 859 ASN A N 1
ATOM 6674 C CA . ASN A 1 859 ? 7.580 -36.535 34.663 1.00 44.53 859 ASN A CA 1
ATOM 6675 C C . ASN A 1 859 ? 8.011 -35.091 34.302 1.00 44.53 859 ASN A C 1
ATOM 6677 O O . ASN A 1 859 ? 7.571 -34.148 34.959 1.00 44.53 859 ASN A O 1
ATOM 6681 N N . HIS A 1 860 ? 8.855 -34.887 33.278 1.00 54.97 860 HIS A N 1
ATOM 6682 C CA . HIS A 1 860 ? 9.546 -33.603 33.031 1.00 54.97 860 HIS A CA 1
ATOM 6683 C C . HIS A 1 860 ? 9.403 -33.025 31.608 1.00 54.97 860 HIS A C 1
ATOM 6685 O O . HIS A 1 860 ? 10.278 -32.286 31.160 1.00 54.97 860 HIS A O 1
ATOM 6691 N N . LEU A 1 861 ? 8.322 -33.304 30.864 1.00 52.62 861 LEU A N 1
ATOM 6692 C CA . LEU A 1 861 ? 8.190 -32.788 29.485 1.00 52.62 861 LEU A CA 1
ATOM 6693 C C . LEU A 1 861 ? 8.290 -31.256 29.388 1.00 52.62 861 LEU A C 1
ATOM 6695 O O . LEU A 1 861 ? 8.780 -30.716 28.401 1.00 52.62 861 LEU A O 1
ATOM 6699 N N . THR A 1 862 ? 7.835 -30.557 30.428 1.00 57.03 862 THR A N 1
ATOM 6700 C CA . THR A 1 862 ? 7.857 -29.095 30.517 1.00 57.03 862 THR A CA 1
ATOM 6701 C C . THR A 1 862 ? 9.170 -28.523 31.021 1.00 57.03 862 THR A C 1
ATOM 6703 O O . THR A 1 862 ? 9.272 -27.304 31.094 1.00 57.03 862 THR A O 1
ATOM 6706 N N . SER A 1 863 ? 10.167 -29.330 31.366 1.00 60.62 863 SER A N 1
ATOM 6707 C CA . SER A 1 863 ? 11.442 -28.819 31.885 1.00 60.62 863 SER A CA 1
ATOM 6708 C C . SER A 1 863 ? 12.683 -29.492 31.323 1.00 60.62 863 SER A C 1
ATOM 6710 O O . SER A 1 863 ? 13.788 -28.980 31.493 1.00 60.62 863 SER A O 1
ATOM 6712 N N . ALA A 1 864 ? 12.516 -30.578 30.570 1.00 60.81 864 ALA A N 1
ATOM 6713 C CA . ALA A 1 864 ? 13.624 -31.281 29.959 1.00 60.81 864 ALA A CA 1
ATOM 6714 C C . ALA A 1 864 ? 14.266 -30.476 28.809 1.00 60.81 864 ALA A C 1
ATOM 6716 O O . ALA A 1 864 ? 13.562 -29.874 27.990 1.00 60.81 864 ALA A O 1
ATOM 6717 N N . PRO A 1 865 ? 15.604 -30.503 28.700 1.00 69.12 865 PRO A N 1
ATOM 6718 C CA . PRO A 1 865 ? 16.285 -30.048 27.503 1.00 69.12 865 PRO A CA 1
ATOM 6719 C C . PRO A 1 865 ? 15.877 -30.872 26.282 1.00 69.12 865 PRO A C 1
ATOM 6721 O O . PRO A 1 865 ? 15.702 -32.090 26.356 1.00 69.12 865 PRO A O 1
ATOM 6724 N N . VAL A 1 866 ? 15.779 -30.209 25.136 1.00 74.38 866 VAL A N 1
ATOM 6725 C CA . VAL A 1 866 ? 15.376 -30.810 23.870 1.00 74.38 866 VAL A CA 1
ATOM 6726 C C . VAL A 1 866 ? 16.582 -31.001 22.953 1.00 74.38 866 VAL A C 1
ATOM 6728 O O . VAL A 1 866 ? 17.519 -30.209 22.940 1.00 74.38 866 VAL A O 1
ATOM 6731 N N . THR A 1 867 ? 16.578 -32.073 22.163 1.00 69.69 867 THR A N 1
ATOM 6732 C CA . THR A 1 867 ? 17.518 -32.239 21.047 1.00 69.69 867 THR A CA 1
ATOM 6733 C C . THR A 1 867 ? 16.701 -32.331 19.773 1.00 69.69 867 THR A C 1
ATOM 6735 O O . THR A 1 867 ? 15.883 -33.235 19.635 1.00 69.69 867 THR A O 1
ATOM 6738 N N . MET A 1 868 ? 16.895 -31.384 18.854 1.00 66.31 868 MET A N 1
ATOM 6739 C CA . MET A 1 868 ? 16.185 -31.358 17.577 1.00 66.31 868 MET A CA 1
ATOM 6740 C C . MET A 1 868 ? 17.158 -31.668 16.434 1.00 66.31 868 MET A C 1
ATOM 6742 O O . MET A 1 868 ? 18.241 -31.076 16.378 1.00 66.31 868 MET A O 1
ATOM 6746 N N . PRO A 1 869 ? 16.798 -32.547 15.480 1.00 65.31 869 PRO A N 1
ATOM 6747 C CA . PRO A 1 869 ? 17.616 -32.767 14.296 1.00 65.31 869 PRO A CA 1
ATOM 6748 C C . PRO A 1 869 ? 17.875 -31.446 13.563 1.00 65.31 869 PRO A C 1
ATOM 6750 O O . PRO A 1 869 ? 16.936 -30.724 13.223 1.00 65.31 869 PRO A O 1
ATOM 6753 N N . ALA A 1 870 ? 19.140 -31.144 13.251 1.00 61.47 870 ALA A N 1
ATOM 6754 C CA . ALA A 1 870 ? 19.532 -29.873 12.630 1.00 61.47 870 ALA A CA 1
ATOM 6755 C C . ALA A 1 870 ? 18.774 -29.569 11.319 1.00 61.47 870 ALA A C 1
ATOM 6757 O O . ALA A 1 870 ? 18.572 -28.408 10.966 1.00 61.47 870 ALA A O 1
ATOM 6758 N N . ARG A 1 871 ? 18.330 -30.609 10.597 1.00 62.16 871 ARG A N 1
ATOM 6759 C CA . ARG A 1 871 ? 17.487 -30.490 9.396 1.00 62.16 871 ARG A CA 1
ATOM 6760 C C . ARG A 1 871 ? 16.075 -29.995 9.707 1.00 62.16 871 ARG A C 1
ATOM 6762 O O . ARG A 1 871 ? 15.593 -29.100 9.015 1.00 62.16 871 ARG A O 1
ATOM 6769 N N . LEU A 1 872 ? 15.428 -30.564 10.726 1.00 62.38 872 LEU A N 1
ATOM 6770 C CA . LEU A 1 872 ? 14.088 -30.161 11.149 1.00 62.38 872 LEU A CA 1
ATOM 6771 C C . LEU A 1 872 ? 14.119 -28.739 11.704 1.00 62.38 872 LEU A C 1
ATOM 6773 O O . LEU A 1 872 ? 13.322 -27.909 11.279 1.00 62.38 872 LEU A O 1
ATOM 6777 N N . LEU A 1 873 ? 15.115 -28.438 12.543 1.00 65.44 873 LEU A N 1
ATOM 6778 C CA . LEU A 1 873 ? 15.329 -27.095 13.068 1.00 65.44 873 LEU A CA 1
ATOM 6779 C C . LEU A 1 873 ? 15.405 -26.075 11.923 1.00 65.44 873 LEU A C 1
ATOM 6781 O O . LEU A 1 873 ? 14.592 -25.161 11.862 1.00 65.44 873 LEU A O 1
ATOM 6785 N N . ARG A 1 874 ? 16.269 -26.300 10.922 1.00 62.25 874 ARG A N 1
ATOM 6786 C CA . ARG A 1 874 ? 16.381 -25.421 9.739 1.00 62.25 874 ARG A CA 1
ATOM 6787 C C . ARG A 1 874 ? 15.083 -25.249 8.943 1.00 62.25 874 ARG A C 1
ATOM 6789 O O . ARG A 1 874 ? 14.894 -24.188 8.354 1.00 62.25 874 ARG A O 1
ATOM 6796 N N . ARG A 1 875 ? 14.226 -26.274 8.867 1.00 59.41 875 ARG A N 1
ATOM 6797 C CA . ARG A 1 875 ? 12.921 -26.197 8.180 1.00 59.41 875 ARG A CA 1
ATOM 6798 C C . ARG A 1 875 ? 11.909 -25.349 8.952 1.00 59.41 875 ARG A C 1
ATOM 6800 O O . ARG A 1 875 ? 11.072 -24.696 8.331 1.00 59.41 875 ARG A O 1
ATOM 6807 N N . LEU A 1 876 ? 11.990 -25.371 10.279 1.00 64.00 876 LEU A N 1
ATOM 6808 C CA . LEU A 1 876 ? 11.075 -24.670 11.177 1.00 64.00 876 LEU A CA 1
ATOM 6809 C C . LEU A 1 876 ? 11.495 -23.222 11.456 1.00 64.00 876 LEU A C 1
ATOM 6811 O O . LEU A 1 876 ? 10.628 -22.407 11.773 1.00 64.00 876 LEU A O 1
ATOM 6815 N N . LEU A 1 877 ? 12.784 -22.893 11.288 1.00 67.75 877 LEU A N 1
ATOM 6816 C CA . LEU A 1 877 ? 13.281 -21.526 11.430 1.00 67.75 877 LEU A CA 1
ATOM 6817 C C . LEU A 1 877 ? 12.542 -20.563 10.494 1.00 67.75 877 LEU A C 1
ATOM 6819 O O . LEU A 1 877 ? 12.295 -20.832 9.311 1.00 67.75 877 LEU A O 1
ATOM 6823 N N . ILE A 1 878 ? 12.230 -19.389 11.021 1.00 64.69 878 ILE A N 1
ATOM 6824 C CA . ILE A 1 878 ? 11.864 -18.229 10.214 1.00 64.69 878 ILE A CA 1
ATOM 6825 C C . ILE A 1 878 ? 13.182 -17.839 9.493 1.00 64.69 878 ILE A C 1
ATOM 6827 O O . ILE A 1 878 ? 14.175 -17.521 10.137 1.00 64.69 878 ILE A O 1
ATOM 6831 N N . ARG A 1 879 ? 13.315 -18.042 8.172 1.00 57.09 879 ARG A N 1
ATOM 6832 C CA . ARG A 1 879 ? 14.625 -17.950 7.474 1.00 57.09 879 ARG A CA 1
ATOM 6833 C C . ARG A 1 879 ? 14.875 -16.569 6.876 1.00 57.09 879 ARG A C 1
ATOM 6835 O O . ARG A 1 879 ? 14.043 -16.109 6.107 1.00 57.09 879 ARG A O 1
ATOM 6842 N N . GLU A 1 880 ? 16.079 -16.031 7.094 1.00 49.72 880 GLU A N 1
ATOM 6843 C CA . GLU A 1 880 ? 16.713 -15.008 6.239 1.00 49.72 880 GLU A CA 1
ATOM 6844 C C . GLU A 1 880 ? 18.280 -15.078 6.260 1.00 49.72 880 GLU A C 1
ATOM 6846 O O . GLU A 1 880 ? 18.930 -14.053 6.243 1.00 49.72 880 GLU A O 1
ATOM 6851 N N . ASP A 1 881 ? 18.972 -16.233 6.286 1.00 49.91 881 ASP A N 1
ATOM 6852 C CA . ASP A 1 881 ? 20.471 -16.236 6.289 1.00 49.91 881 ASP A CA 1
ATOM 6853 C C . ASP A 1 881 ? 21.077 -15.386 5.131 1.00 49.91 881 ASP A C 1
ATOM 6855 O O . ASP A 1 881 ? 20.710 -15.569 3.970 1.00 49.91 881 ASP A O 1
ATOM 6859 N N . ARG A 1 882 ? 22.030 -14.470 5.412 1.00 48.19 882 ARG A N 1
ATOM 6860 C CA . ARG A 1 882 ? 22.683 -13.598 4.395 1.00 48.19 882 ARG A CA 1
ATOM 6861 C C . ARG A 1 882 ? 23.317 -14.373 3.255 1.00 48.19 882 ARG A C 1
ATOM 6863 O O . ARG A 1 882 ? 23.362 -13.874 2.135 1.00 48.19 882 ARG A O 1
ATOM 6870 N N . ARG A 1 883 ? 23.829 -15.570 3.539 1.00 48.84 883 ARG A N 1
ATOM 6871 C CA . ARG A 1 883 ? 24.472 -16.448 2.549 1.00 48.84 883 ARG A CA 1
ATOM 6872 C C . ARG A 1 883 ? 23.454 -17.125 1.631 1.00 48.84 883 ARG A C 1
ATOM 6874 O O . ARG A 1 883 ? 23.832 -17.615 0.570 1.00 48.84 883 ARG A O 1
ATOM 6881 N N . ASP A 1 884 ? 22.179 -17.105 2.023 1.00 48.00 884 ASP A N 1
ATOM 6882 C CA . ASP A 1 884 ? 21.039 -17.556 1.229 1.00 48.00 884 ASP A CA 1
ATOM 6883 C C . ASP A 1 884 ? 20.407 -16.395 0.420 1.00 48.00 884 ASP A C 1
ATOM 6885 O O . ASP A 1 884 ? 19.508 -16.642 -0.380 1.00 48.00 884 ASP A O 1
ATOM 6889 N N . LEU A 1 885 ? 20.867 -15.136 0.557 1.00 51.19 885 LEU A N 1
ATOM 6890 C CA . LEU A 1 885 ? 20.363 -13.990 -0.222 1.00 51.19 885 LEU A CA 1
ATOM 6891 C C . LEU A 1 885 ? 20.837 -14.057 -1.681 1.00 51.19 885 LEU A C 1
ATOM 6893 O O . LEU A 1 885 ? 21.813 -13.426 -2.078 1.00 51.19 885 LEU A O 1
ATOM 6897 N N . VAL A 1 886 ? 20.111 -14.809 -2.499 1.00 54.72 886 VAL A N 1
ATOM 6898 C CA . VAL A 1 886 ? 20.315 -14.892 -3.952 1.00 54.72 886 VAL A CA 1
ATOM 6899 C C . VAL A 1 886 ? 19.526 -13.759 -4.637 1.00 54.72 886 VAL A C 1
ATOM 6901 O O . VAL A 1 886 ? 18.416 -13.470 -4.194 1.00 54.72 886 VAL A O 1
ATOM 6904 N N . PRO A 1 887 ? 20.022 -13.089 -5.699 1.00 60.59 887 PRO A N 1
ATOM 6905 C CA . PRO A 1 887 ? 19.246 -12.095 -6.436 1.00 60.59 887 PRO A CA 1
ATOM 6906 C C . PRO A 1 887 ? 18.243 -12.824 -7.326 1.00 60.59 887 PRO A C 1
ATOM 6908 O O . PRO A 1 887 ? 18.406 -14.011 -7.597 1.00 60.59 887 PRO A O 1
ATOM 6911 N N . PHE A 1 888 ? 17.221 -12.146 -7.841 1.00 68.50 888 PHE A N 1
ATOM 6912 C CA . PHE A 1 888 ? 16.417 -12.752 -8.904 1.00 68.50 888 PHE A CA 1
ATOM 6913 C C . PHE A 1 888 ? 17.286 -13.001 -10.147 1.00 68.50 888 PHE A C 1
ATOM 6915 O O . PHE A 1 888 ? 18.101 -12.157 -10.529 1.00 68.50 888 PHE A O 1
ATOM 6922 N N . LEU A 1 889 ? 17.103 -14.163 -10.772 1.00 72.50 889 LEU A N 1
ATOM 6923 C CA . LEU A 1 889 ? 17.603 -14.443 -12.111 1.00 72.50 889 LEU A CA 1
ATOM 6924 C C . LEU A 1 889 ? 17.015 -13.422 -13.097 1.00 72.50 889 LEU A C 1
ATOM 6926 O O . LEU A 1 889 ? 15.922 -12.891 -12.897 1.00 72.50 889 LEU A O 1
ATOM 6930 N N . GLN A 1 890 ? 17.768 -13.145 -14.153 1.00 79.44 890 GLN A N 1
ATOM 6931 C CA . GLN A 1 890 ? 17.441 -12.178 -15.194 1.00 79.44 890 GLN A CA 1
ATOM 6932 C C . GLN A 1 890 ? 17.188 -12.892 -16.525 1.00 79.44 890 GLN A C 1
ATOM 6934 O O . GLN A 1 890 ? 17.457 -14.084 -16.677 1.00 79.44 890 GLN A O 1
ATOM 6939 N N . GLU A 1 891 ? 16.737 -12.140 -17.527 1.00 84.88 891 GLU A N 1
ATOM 6940 C CA . GLU A 1 891 ? 16.523 -12.654 -18.884 1.00 84.88 891 GLU A CA 1
ATOM 6941 C C . GLU A 1 891 ? 17.743 -13.369 -19.474 1.00 84.88 891 GLU A C 1
ATOM 6943 O O . GLU A 1 891 ? 17.608 -14.420 -20.100 1.00 84.88 891 GLU A O 1
ATOM 6948 N N . SER A 1 892 ? 18.947 -12.862 -19.207 1.00 79.62 892 SER A N 1
ATOM 6949 C CA . SER A 1 892 ? 20.194 -13.483 -19.659 1.00 79.62 892 SER A CA 1
ATOM 6950 C C . SER A 1 892 ? 20.375 -14.913 -19.140 1.00 79.62 892 SER A C 1
ATOM 6952 O O . SER A 1 892 ? 20.945 -15.748 -19.844 1.00 79.62 892 SER A O 1
ATOM 6954 N N . ASN A 1 893 ? 19.864 -15.231 -17.946 1.00 85.88 893 ASN A N 1
ATOM 6955 C CA . ASN A 1 893 ? 19.934 -16.578 -17.387 1.00 85.88 893 ASN A CA 1
ATOM 6956 C C . ASN A 1 893 ? 19.025 -17.546 -18.151 1.00 85.88 893 ASN A C 1
ATOM 6958 O O . ASN A 1 893 ? 19.465 -18.648 -18.478 1.00 85.88 893 ASN A O 1
ATOM 6962 N N . VAL A 1 894 ? 17.803 -17.123 -18.497 1.00 87.50 894 VAL A N 1
ATOM 6963 C CA . VAL A 1 894 ? 16.895 -17.935 -19.322 1.00 87.50 894 VAL A CA 1
ATOM 6964 C C . VAL A 1 894 ? 17.479 -18.126 -20.718 1.00 87.50 894 VAL A C 1
ATOM 6966 O O . VAL A 1 894 ? 17.568 -19.255 -21.180 1.00 87.50 894 VAL A O 1
ATOM 6969 N N . VAL A 1 895 ? 17.962 -17.058 -21.361 1.00 85.00 895 VAL A N 1
ATOM 6970 C CA . VAL A 1 895 ? 18.595 -17.122 -22.693 1.00 85.00 895 VAL A CA 1
ATOM 6971 C C . VAL A 1 895 ? 19.772 -18.102 -22.706 1.00 85.00 895 VAL A C 1
ATOM 6973 O O . VAL A 1 895 ? 19.881 -18.930 -23.611 1.00 85.00 895 VAL A O 1
ATOM 6976 N N . THR A 1 896 ? 20.621 -18.061 -21.677 1.00 82.38 896 THR A N 1
ATOM 6977 C CA . THR A 1 896 ? 21.746 -18.997 -21.522 1.00 82.38 896 THR A CA 1
ATOM 6978 C C . THR A 1 896 ? 21.254 -20.438 -21.377 1.00 82.38 896 THR A C 1
ATOM 6980 O O . THR A 1 896 ? 21.773 -21.331 -22.045 1.00 82.38 896 THR A O 1
ATOM 6983 N N . ALA A 1 897 ? 20.227 -20.671 -20.553 1.00 85.31 897 ALA A N 1
ATOM 6984 C CA . ALA A 1 897 ? 19.656 -21.998 -20.342 1.00 85.31 897 ALA A CA 1
ATOM 6985 C C . ALA A 1 897 ? 19.011 -22.568 -21.617 1.00 85.31 897 ALA A C 1
ATOM 6987 O O . ALA A 1 897 ? 19.291 -23.706 -21.984 1.00 85.31 897 ALA A O 1
ATOM 6988 N N . LEU A 1 898 ? 18.206 -21.774 -22.329 1.00 90.50 898 LEU A N 1
ATOM 6989 C CA . LEU A 1 898 ? 17.575 -22.188 -23.588 1.00 90.50 898 LEU A CA 1
ATOM 6990 C C . LEU A 1 898 ? 18.623 -22.511 -24.664 1.00 90.50 898 LEU A C 1
ATOM 6992 O O . LEU A 1 898 ? 18.497 -23.511 -25.370 1.00 90.50 898 LEU A O 1
ATOM 6996 N N . THR A 1 899 ? 19.694 -21.714 -24.736 1.00 88.12 899 THR A N 1
ATOM 6997 C CA . THR A 1 899 ? 20.824 -21.954 -25.650 1.00 88.12 899 THR A CA 1
ATOM 6998 C C . THR A 1 899 ? 21.557 -23.252 -25.302 1.00 88.12 899 THR A C 1
ATOM 7000 O O . THR A 1 899 ? 21.866 -24.044 -26.191 1.00 88.12 899 THR A O 1
ATOM 7003 N N . ALA A 1 900 ? 21.801 -23.513 -24.012 1.00 84.06 900 ALA A N 1
ATOM 7004 C CA . ALA A 1 900 ? 22.442 -24.744 -23.547 1.00 84.06 900 ALA A CA 1
ATOM 7005 C C . ALA A 1 900 ? 21.597 -25.996 -23.848 1.00 84.06 900 ALA A C 1
ATOM 7007 O O . ALA A 1 900 ? 22.148 -27.038 -24.201 1.00 84.06 900 ALA A O 1
ATOM 7008 N N . LEU A 1 901 ? 20.268 -25.870 -23.776 1.00 86.94 901 LEU A N 1
ATOM 7009 C CA . LEU A 1 901 ? 19.304 -26.908 -24.158 1.00 86.94 901 LEU A CA 1
ATOM 7010 C C . LEU A 1 901 ? 19.121 -27.043 -25.680 1.00 86.94 901 LEU A C 1
ATOM 7012 O O . LEU A 1 901 ? 18.400 -27.932 -26.121 1.00 86.94 901 LEU A O 1
ATOM 7016 N N . ARG A 1 902 ? 19.792 -26.201 -26.484 1.00 90.88 902 ARG A N 1
ATOM 7017 C CA . ARG A 1 902 ? 19.726 -26.181 -27.957 1.00 90.88 902 ARG A CA 1
ATOM 7018 C C . ARG A 1 902 ? 18.310 -25.988 -28.512 1.00 90.88 902 ARG A C 1
ATOM 7020 O O . ARG A 1 902 ? 18.001 -26.493 -29.587 1.00 90.88 902 ARG A O 1
ATOM 7027 N N . LEU A 1 903 ? 17.470 -25.252 -27.789 1.00 90.31 903 LEU A N 1
ATOM 7028 C CA . LEU A 1 903 ? 16.111 -24.930 -28.220 1.00 90.31 903 LEU A CA 1
ATOM 7029 C C . LEU A 1 903 ? 16.124 -23.762 -29.204 1.00 90.31 903 LEU A C 1
ATOM 7031 O O . LEU A 1 903 ? 16.921 -22.829 -29.057 1.00 90.31 903 LEU A O 1
ATOM 7035 N N . ALA A 1 904 ? 15.215 -23.775 -30.176 1.00 90.88 904 ALA A N 1
ATOM 7036 C CA . ALA A 1 904 ? 14.987 -22.615 -31.023 1.00 90.88 904 ALA A CA 1
ATOM 7037 C C . ALA A 1 904 ? 14.102 -21.610 -30.273 1.00 90.88 904 ALA A C 1
ATOM 7039 O O . ALA A 1 904 ? 12.968 -21.913 -29.904 1.00 90.88 904 ALA A O 1
ATOM 7040 N N . PHE A 1 905 ? 14.605 -20.394 -30.044 1.00 94.19 905 PHE A N 1
ATOM 7041 C CA . PHE A 1 905 ? 13.835 -19.357 -29.360 1.00 94.19 905 PHE A CA 1
ATOM 7042 C C . PHE A 1 905 ? 14.083 -17.964 -29.925 1.00 94.19 905 PHE A C 1
ATOM 7044 O O . PHE A 1 905 ? 15.122 -17.664 -30.509 1.00 94.19 905 PHE A O 1
ATOM 7051 N N . THR A 1 906 ? 13.113 -17.079 -29.723 1.00 92.94 906 THR A N 1
ATOM 7052 C CA . THR A 1 906 ? 13.248 -15.642 -29.959 1.00 92.94 906 THR A CA 1
ATOM 7053 C C . THR A 1 906 ? 12.651 -14.906 -28.773 1.00 92.94 906 THR A C 1
ATOM 7055 O O . THR A 1 906 ? 11.524 -15.186 -28.365 1.00 92.94 906 THR A O 1
ATOM 7058 N N . VAL A 1 907 ? 13.412 -13.968 -28.210 1.00 92.81 907 VAL A N 1
ATOM 7059 C CA . VAL A 1 907 ? 12.929 -13.113 -27.125 1.00 92.81 907 VAL A CA 1
ATOM 7060 C C . VAL A 1 907 ? 12.299 -11.864 -27.713 1.00 92.81 907 VAL A C 1
ATOM 7062 O O . VAL A 1 907 ? 12.940 -11.125 -28.460 1.00 92.81 907 VAL A O 1
ATOM 7065 N N . VAL A 1 908 ? 11.045 -11.623 -27.355 1.00 90.62 908 VAL A N 1
ATOM 7066 C CA . VAL A 1 908 ? 10.257 -10.499 -27.855 1.00 90.62 908 VAL A CA 1
ATOM 7067 C C . VAL A 1 908 ? 9.530 -9.794 -26.712 1.00 90.62 908 VAL A C 1
ATOM 7069 O O . VAL A 1 908 ? 9.383 -10.324 -25.607 1.00 90.62 908 VAL A O 1
ATOM 7072 N N . ASP A 1 909 ? 9.076 -8.568 -26.966 1.00 85.12 909 ASP A N 1
ATOM 7073 C CA . ASP A 1 909 ? 8.121 -7.920 -26.069 1.00 85.12 909 ASP A CA 1
ATOM 7074 C C . ASP A 1 909 ? 6.776 -8.651 -26.187 1.00 85.12 909 ASP A C 1
ATOM 7076 O O . ASP A 1 909 ? 6.316 -8.926 -27.297 1.00 85.12 909 ASP A O 1
ATOM 7080 N N . ALA A 1 910 ? 6.124 -8.956 -25.069 1.00 80.06 910 ALA A N 1
ATOM 7081 C CA . ALA A 1 910 ? 4.822 -9.618 -25.054 1.00 80.06 910 ALA A CA 1
ATOM 7082 C C . ALA A 1 910 ? 3.771 -8.851 -25.879 1.00 80.06 910 ALA A C 1
ATOM 7084 O O . ALA A 1 910 ? 2.880 -9.462 -26.462 1.00 80.06 910 ALA A O 1
ATOM 7085 N N . ALA A 1 911 ? 3.893 -7.521 -25.987 1.00 76.62 911 ALA A N 1
ATOM 7086 C CA . ALA A 1 911 ? 3.019 -6.698 -26.821 1.00 76.62 911 ALA A CA 1
ATOM 7087 C C . ALA A 1 911 ? 3.226 -6.899 -28.335 1.00 76.62 911 ALA A C 1
ATOM 7089 O O . ALA A 1 911 ? 2.362 -6.501 -29.112 1.00 76.62 911 ALA A O 1
ATOM 7090 N N . SER A 1 912 ? 4.352 -7.487 -28.753 1.00 81.81 912 SER A N 1
ATOM 7091 C CA . SER A 1 912 ? 4.683 -7.754 -30.161 1.00 81.81 912 SER A CA 1
ATOM 7092 C C . SER A 1 912 ? 4.255 -9.141 -30.656 1.00 81.81 912 SER A C 1
ATOM 7094 O O . SER A 1 912 ? 4.374 -9.427 -31.845 1.00 81.81 912 SER A O 1
ATOM 7096 N N . VAL A 1 913 ? 3.723 -9.992 -29.772 1.00 82.06 913 VAL A N 1
ATOM 7097 C CA . VAL A 1 913 ? 3.159 -11.295 -30.142 1.00 82.06 913 VAL A CA 1
ATOM 7098 C C . VAL A 1 913 ? 1.773 -11.084 -30.760 1.00 82.06 913 VAL A C 1
ATOM 7100 O O . VAL A 1 913 ? 0.865 -10.577 -30.100 1.00 82.06 913 VAL A O 1
ATOM 7103 N N . LEU A 1 914 ? 1.617 -11.449 -32.036 1.00 79.94 914 LEU A N 1
ATOM 7104 C CA . LEU A 1 914 ? 0.376 -11.250 -32.799 1.00 79.94 914 LEU A CA 1
ATOM 7105 C C . LEU A 1 914 ? -0.768 -12.133 -32.282 1.00 79.94 914 LEU A C 1
ATOM 7107 O O . LEU A 1 914 ? -1.887 -11.660 -32.095 1.00 79.94 914 LEU A O 1
ATOM 7111 N N . GLU A 1 915 ? -0.475 -13.406 -32.021 1.00 82.56 915 GLU A N 1
ATOM 7112 C CA . GLU A 1 915 ? -1.442 -14.380 -31.528 1.00 82.56 915 GLU A CA 1
ATOM 7113 C C . GLU A 1 915 ? -1.412 -14.422 -29.996 1.00 82.56 915 GLU A C 1
ATOM 7115 O O . GLU A 1 915 ? -0.600 -15.112 -29.382 1.00 82.56 915 GLU A O 1
ATOM 7120 N N . ARG A 1 916 ? -2.289 -13.645 -29.349 1.00 78.62 916 ARG A N 1
ATOM 7121 C CA . ARG A 1 916 ? -2.312 -13.549 -27.878 1.00 78.62 916 ARG A CA 1
ATOM 7122 C C . ARG A 1 916 ? -2.684 -14.855 -27.182 1.00 78.62 916 ARG A C 1
ATOM 7124 O O . ARG A 1 916 ? -2.219 -15.071 -26.067 1.00 78.62 916 ARG A O 1
ATOM 7131 N N . SER A 1 917 ? -3.467 -15.713 -27.836 1.00 81.12 917 SER A N 1
ATOM 7132 C CA . SER A 1 917 ? -3.772 -17.068 -27.364 1.00 81.12 917 SER A CA 1
ATOM 7133 C C . SER A 1 917 ? -2.512 -17.917 -27.205 1.00 81.12 917 SER A C 1
ATOM 7135 O O . SER A 1 917 ? -2.476 -18.756 -26.319 1.00 81.12 917 SER A O 1
ATOM 7137 N N . ALA A 1 918 ? -1.447 -17.657 -27.973 1.00 85.69 918 ALA A N 1
ATOM 7138 C CA . ALA A 1 918 ? -0.173 -18.364 -27.847 1.00 85.69 918 ALA A CA 1
ATOM 7139 C C . ALA A 1 918 ? 0.659 -17.925 -26.622 1.00 85.69 918 ALA A C 1
ATOM 7141 O O . ALA A 1 918 ? 1.695 -18.529 -26.332 1.00 85.69 918 ALA A O 1
ATOM 7142 N N . ILE A 1 919 ? 0.253 -16.872 -25.897 1.00 90.12 919 ILE A N 1
ATOM 7143 C CA . ILE A 1 919 ? 0.931 -16.433 -24.671 1.00 90.12 919 ILE A CA 1
ATOM 7144 C C . ILE A 1 919 ? 0.444 -17.270 -23.489 1.00 90.12 919 ILE A C 1
ATOM 7146 O O . ILE A 1 919 ? -0.744 -17.310 -23.163 1.00 90.12 919 ILE A O 1
ATOM 7150 N N . VAL A 1 920 ? 1.395 -17.878 -22.788 1.00 91.69 920 VAL A N 1
ATOM 7151 C CA . VAL A 1 920 ? 1.137 -18.724 -21.622 1.00 91.69 920 VAL A CA 1
ATOM 7152 C C . VAL A 1 920 ? 1.655 -18.066 -20.350 1.00 91.69 920 VAL A C 1
ATOM 7154 O O . VAL A 1 920 ? 2.633 -17.312 -20.358 1.00 91.69 920 VAL A O 1
ATOM 7157 N N . LYS A 1 921 ? 1.012 -18.370 -19.224 1.00 92.00 921 LYS A N 1
ATOM 7158 C CA . LYS A 1 921 ? 1.508 -18.032 -17.888 1.00 92.00 921 LYS A CA 1
ATOM 7159 C C . LYS A 1 921 ? 2.018 -19.280 -17.187 1.00 92.00 921 LYS A C 1
ATOM 7161 O O . LYS A 1 921 ? 1.508 -20.374 -17.407 1.00 92.00 921 LYS A O 1
ATOM 7166 N N . THR A 1 922 ? 2.975 -19.079 -16.288 1.00 93.50 922 THR A N 1
ATOM 7167 C CA . THR A 1 922 ? 3.483 -20.128 -15.403 1.00 93.50 922 THR A CA 1
ATOM 7168 C C . THR A 1 922 ? 3.090 -19.809 -13.966 1.00 93.50 922 THR A C 1
ATOM 7170 O O . THR A 1 922 ? 3.375 -18.713 -13.477 1.00 93.50 922 THR A O 1
ATOM 7173 N N . VAL A 1 923 ? 2.449 -20.751 -13.280 1.00 92.81 923 VAL A N 1
ATOM 7174 C CA . VAL A 1 923 ? 2.072 -20.642 -11.866 1.00 92.81 923 VAL A CA 1
ATOM 7175 C C . VAL A 1 923 ? 2.895 -21.635 -11.056 1.00 92.81 923 VAL A C 1
ATOM 7177 O O . VAL A 1 923 ? 2.949 -22.819 -11.374 1.00 92.81 923 VAL A O 1
ATOM 7180 N N . ALA A 1 924 ? 3.555 -21.138 -10.016 1.00 89.50 924 ALA A N 1
ATOM 7181 C CA . ALA A 1 924 ? 4.460 -21.909 -9.177 1.00 89.50 924 ALA A CA 1
ATOM 7182 C C . ALA A 1 924 ? 3.753 -22.421 -7.913 1.00 89.50 924 ALA A C 1
ATOM 7184 O O . ALA A 1 924 ? 3.144 -21.635 -7.183 1.00 89.50 924 ALA A O 1
ATOM 7185 N N . PHE A 1 925 ? 3.892 -23.715 -7.635 1.00 86.56 925 PHE A N 1
ATOM 7186 C CA . PHE A 1 925 ? 3.386 -24.382 -6.439 1.00 86.56 925 PHE A CA 1
ATOM 7187 C C . PHE A 1 925 ? 4.521 -25.063 -5.666 1.00 86.56 925 PHE A C 1
ATOM 7189 O O . PHE A 1 925 ? 5.445 -25.629 -6.256 1.00 86.56 925 PHE A O 1
ATOM 7196 N N . ALA A 1 926 ? 4.428 -25.024 -4.342 1.00 76.25 926 ALA A N 1
ATOM 7197 C CA . ALA A 1 926 ? 5.118 -25.924 -3.435 1.00 76.25 926 ALA A CA 1
ATOM 7198 C C . ALA A 1 926 ? 4.195 -27.113 -3.134 1.00 76.25 926 ALA A C 1
ATOM 7200 O O . ALA A 1 926 ? 2.996 -26.930 -2.914 1.00 76.25 926 ALA A O 1
ATOM 7201 N N . VAL A 1 927 ? 4.759 -28.319 -3.139 1.00 72.81 927 VAL A N 1
ATOM 7202 C CA . VAL A 1 927 ? 4.039 -29.548 -2.790 1.00 72.81 927 VAL A CA 1
ATOM 7203 C C . VAL A 1 927 ? 4.537 -29.981 -1.418 1.00 72.81 927 VAL A C 1
ATOM 7205 O O . VAL A 1 927 ? 5.731 -30.207 -1.237 1.00 72.81 927 VAL A O 1
ATOM 7208 N N . THR A 1 928 ? 3.651 -30.034 -0.426 1.00 58.12 928 THR A N 1
ATOM 7209 C CA . THR A 1 928 ? 4.035 -30.291 0.974 1.00 58.12 928 THR A CA 1
ATOM 7210 C C . THR A 1 928 ? 4.061 -31.780 1.344 1.00 58.12 928 THR A C 1
ATOM 7212 O O . THR A 1 928 ? 4.173 -32.104 2.524 1.00 58.12 928 THR A O 1
ATOM 7215 N N . SER A 1 929 ? 3.989 -32.686 0.359 1.00 58.97 929 SER A N 1
ATOM 7216 C CA . SER A 1 929 ? 4.040 -34.144 0.555 1.00 58.97 929 SER A CA 1
ATOM 7217 C C . SER A 1 929 ? 5.469 -34.706 0.482 1.00 58.97 929 SER A C 1
ATOM 7219 O O . SER A 1 929 ? 6.397 -34.054 0.000 1.00 58.97 929 SER A O 1
ATOM 7221 N N . GLU A 1 930 ? 5.664 -35.945 0.945 1.00 47.94 930 GLU A N 1
ATOM 7222 C CA . GLU A 1 930 ? 6.981 -36.604 0.980 1.00 47.94 930 GLU A CA 1
ATOM 7223 C C . GLU A 1 930 ? 7.569 -36.908 -0.414 1.00 47.94 930 GLU A C 1
ATOM 7225 O O . GLU A 1 930 ? 8.777 -37.114 -0.539 1.00 47.94 930 GLU A O 1
ATOM 7230 N N . ALA A 1 931 ? 6.749 -36.886 -1.475 1.00 50.22 931 ALA A N 1
ATOM 7231 C CA . ALA A 1 931 ? 7.105 -37.432 -2.786 1.00 50.22 931 ALA A CA 1
ATOM 7232 C C . ALA A 1 931 ? 7.352 -36.407 -3.916 1.00 50.22 931 ALA A C 1
ATOM 7234 O O . ALA A 1 931 ? 7.631 -36.818 -5.042 1.00 50.22 931 ALA A O 1
ATOM 7235 N N . THR A 1 932 ? 7.283 -35.085 -3.713 1.00 52.16 932 THR A N 1
ATOM 7236 C CA . THR A 1 932 ? 7.658 -34.121 -4.779 1.00 52.16 932 THR A CA 1
ATOM 7237 C C . THR A 1 932 ? 7.898 -32.713 -4.238 1.00 52.16 932 THR A C 1
ATOM 7239 O O . THR A 1 932 ? 7.241 -32.293 -3.300 1.00 52.16 932 THR A O 1
ATOM 7242 N N . ALA A 1 933 ? 8.863 -31.977 -4.807 1.00 72.94 933 ALA A N 1
ATOM 7243 C CA . ALA A 1 933 ? 9.378 -30.750 -4.189 1.00 72.94 933 ALA A CA 1
ATOM 7244 C C . ALA A 1 933 ? 8.682 -29.455 -4.660 1.00 72.94 933 ALA A C 1
ATOM 7246 O O . ALA A 1 933 ? 8.284 -28.657 -3.820 1.00 72.94 933 ALA A O 1
ATOM 7247 N N . TYR A 1 934 ? 8.530 -29.211 -5.967 1.00 83.56 934 TYR A N 1
ATOM 7248 C CA . TYR A 1 934 ? 7.936 -27.973 -6.501 1.00 83.56 934 TYR A CA 1
ATOM 7249 C C . TYR A 1 934 ? 7.370 -28.193 -7.907 1.00 83.56 934 TYR A C 1
ATOM 7251 O O . TYR A 1 934 ? 7.891 -29.018 -8.659 1.00 83.56 934 TYR A O 1
ATOM 7259 N N . VAL A 1 935 ? 6.337 -27.437 -8.283 1.00 89.50 935 VAL A N 1
ATOM 7260 C CA . VAL A 1 935 ? 5.657 -27.570 -9.581 1.00 89.50 935 VAL A CA 1
ATOM 7261 C C . VAL A 1 935 ? 5.530 -26.211 -10.270 1.00 89.50 935 VAL A C 1
ATOM 7263 O O . VAL A 1 935 ? 5.162 -25.221 -9.644 1.00 89.50 935 VAL A O 1
ATOM 7266 N N . ALA A 1 936 ? 5.829 -26.163 -11.567 1.00 92.25 936 ALA A N 1
ATOM 7267 C CA . ALA A 1 936 ? 5.593 -25.020 -12.444 1.00 92.25 936 ALA A CA 1
ATOM 7268 C C . ALA A 1 936 ? 4.510 -25.391 -13.466 1.00 92.25 936 ALA A C 1
ATOM 7270 O O . ALA A 1 936 ? 4.763 -26.158 -14.394 1.00 92.25 936 ALA A O 1
ATOM 7271 N N . VAL A 1 937 ? 3.301 -24.864 -13.285 1.00 93.19 937 VAL A N 1
ATOM 7272 C CA . VAL A 1 937 ? 2.145 -25.160 -14.139 1.00 93.19 937 VAL A CA 1
ATOM 7273 C C . VAL A 1 937 ? 2.029 -24.104 -15.224 1.00 93.19 937 VAL A C 1
ATOM 7275 O O . VAL A 1 937 ? 1.835 -22.926 -14.928 1.00 93.19 937 VAL A O 1
ATOM 7278 N N . VAL A 1 938 ? 2.146 -24.526 -16.473 1.00 92.69 938 VAL A N 1
ATOM 7279 C CA . VAL A 1 938 ? 2.062 -23.693 -17.666 1.00 92.69 938 VAL A CA 1
ATOM 7280 C C . VAL A 1 938 ? 0.681 -23.856 -18.274 1.00 92.69 938 VAL A C 1
ATOM 7282 O O . VAL A 1 938 ? 0.270 -24.960 -18.626 1.00 92.69 938 VAL A O 1
ATOM 7285 N N . LEU A 1 939 ? -0.028 -22.747 -18.412 1.00 91.25 939 LEU A N 1
ATOM 7286 C CA . LEU A 1 939 ? -1.375 -22.715 -18.958 1.00 91.25 939 LEU A CA 1
ATOM 7287 C C . LEU A 1 939 ? -1.605 -21.427 -19.743 1.00 91.25 939 LEU A C 1
ATOM 7289 O O . LEU A 1 939 ? -0.865 -20.453 -19.599 1.00 91.25 939 LEU A O 1
ATOM 7293 N N . GLU A 1 940 ? -2.658 -21.410 -20.551 1.00 87.31 940 GLU A N 1
ATOM 7294 C CA . GLU A 1 940 ? -3.097 -20.214 -21.268 1.00 87.31 940 GLU A CA 1
ATOM 7295 C C . GLU A 1 940 ? -3.291 -19.029 -20.315 1.00 87.31 940 GLU A C 1
ATOM 7297 O O . GLU A 1 940 ? -3.758 -19.182 -19.179 1.00 87.31 940 GLU A O 1
ATOM 7302 N N . LEU A 1 941 ? -2.945 -17.828 -20.783 1.00 83.44 941 LEU A N 1
ATOM 7303 C CA . LEU A 1 941 ? -2.943 -16.620 -19.960 1.00 83.44 941 LEU A CA 1
ATOM 7304 C C . LEU A 1 941 ? -4.286 -16.372 -19.243 1.00 83.44 941 LEU A C 1
ATOM 7306 O O . LEU A 1 941 ? -4.296 -15.981 -18.070 1.00 83.44 941 LEU A O 1
ATOM 7310 N N . GLU A 1 942 ? -5.406 -16.643 -19.913 1.00 79.12 942 GLU A N 1
ATOM 7311 C CA . GLU A 1 942 ? -6.764 -16.358 -19.427 1.00 79.12 942 GLU A CA 1
ATOM 7312 C C . GLU A 1 942 ? -7.367 -17.480 -18.567 1.00 79.12 942 GLU A C 1
ATOM 7314 O O . GLU A 1 942 ? -8.287 -17.234 -17.787 1.00 79.12 942 GLU A O 1
ATOM 7319 N N . LYS A 1 943 ? -6.820 -18.701 -18.624 1.00 81.69 943 LYS A N 1
ATOM 7320 C CA . LYS A 1 943 ? -7.369 -19.857 -17.901 1.00 81.69 943 LYS A CA 1
ATOM 7321 C C . LYS A 1 943 ? -6.965 -19.881 -16.431 1.00 81.69 943 LYS A C 1
ATOM 7323 O O . LYS A 1 943 ? -5.921 -19.359 -16.042 1.00 81.69 943 LYS A O 1
ATOM 7328 N N . THR A 1 944 ? -7.782 -20.495 -15.585 1.00 82.56 944 THR A N 1
ATOM 7329 C CA . THR A 1 944 ? -7.467 -20.726 -14.167 1.00 82.56 944 THR A CA 1
ATOM 7330 C C . THR A 1 944 ? -7.162 -22.197 -13.925 1.00 82.56 944 THR A C 1
ATOM 7332 O O . THR A 1 944 ? -7.682 -23.075 -14.613 1.00 82.56 944 THR A O 1
ATOM 7335 N N . ILE A 1 945 ? -6.284 -22.455 -12.958 1.00 86.12 945 ILE A N 1
ATOM 7336 C CA . ILE A 1 945 ? -5.903 -23.813 -12.571 1.00 86.12 945 ILE A CA 1
ATOM 7337 C C . ILE A 1 945 ? -7.034 -24.416 -11.746 1.00 86.12 945 ILE A C 1
ATOM 7339 O O . ILE A 1 945 ? -7.521 -23.795 -10.799 1.00 86.12 945 ILE A O 1
ATOM 7343 N N . ASP A 1 946 ? -7.421 -25.632 -12.101 1.00 86.94 946 ASP A N 1
ATOM 7344 C CA . ASP A 1 946 ? -8.180 -26.511 -11.235 1.00 86.94 946 ASP A CA 1
ATOM 7345 C C . ASP A 1 946 ? -7.201 -27.215 -10.290 1.00 86.94 946 ASP A C 1
ATOM 7347 O O . ASP A 1 946 ? -6.455 -28.115 -10.676 1.00 86.94 946 ASP A O 1
ATOM 7351 N N . THR A 1 947 ? -7.152 -26.746 -9.046 1.00 80.56 947 THR A N 1
ATOM 7352 C CA . THR A 1 947 ? -6.232 -27.275 -8.035 1.00 80.56 947 THR A CA 1
ATOM 7353 C C . THR A 1 947 ? -6.525 -28.727 -7.686 1.00 80.56 947 THR A C 1
ATOM 7355 O O . THR A 1 947 ? -5.597 -29.433 -7.316 1.00 80.56 947 THR A O 1
ATOM 7358 N N . THR A 1 948 ? -7.772 -29.184 -7.825 1.00 81.38 948 THR A N 1
ATOM 7359 C CA . THR A 1 948 ? -8.143 -30.579 -7.569 1.00 81.38 948 THR A CA 1
ATOM 7360 C C . THR A 1 948 ? -7.630 -31.468 -8.695 1.00 81.38 948 THR A C 1
ATOM 7362 O O . THR A 1 948 ? -6.903 -32.417 -8.427 1.00 81.38 948 THR A O 1
ATOM 7365 N N . ALA A 1 949 ? -7.870 -31.090 -9.956 1.00 84.25 949 ALA A N 1
ATOM 7366 C CA . ALA A 1 949 ? -7.352 -31.842 -11.102 1.00 84.25 949 ALA A CA 1
ATOM 7367 C C . ALA A 1 949 ? -5.812 -31.874 -11.140 1.00 84.25 949 ALA A C 1
ATOM 7369 O O . ALA A 1 949 ? -5.207 -32.889 -11.484 1.00 84.25 949 ALA A O 1
ATOM 7370 N N . LEU A 1 950 ? -5.161 -30.768 -10.760 1.00 86.25 950 LEU A N 1
ATOM 7371 C CA . LEU A 1 950 ? -3.707 -30.714 -10.617 1.00 86.25 950 LEU A CA 1
ATOM 7372 C C . LEU A 1 950 ? -3.205 -31.662 -9.519 1.00 86.25 950 LEU A C 1
ATOM 7374 O O . LEU A 1 950 ? -2.188 -32.321 -9.717 1.00 86.25 950 LEU A O 1
ATOM 7378 N N . ALA A 1 951 ? -3.896 -31.730 -8.383 1.00 81.62 951 ALA A N 1
ATOM 7379 C CA . ALA A 1 951 ? -3.539 -32.606 -7.272 1.00 81.62 951 ALA A CA 1
ATOM 7380 C C . ALA A 1 951 ? -3.670 -34.086 -7.661 1.00 81.62 951 ALA A C 1
ATOM 7382 O O . ALA A 1 951 ? -2.697 -34.835 -7.547 1.00 81.62 951 ALA A O 1
ATOM 7383 N N . ASP A 1 952 ? -4.807 -34.459 -8.260 1.00 79.94 952 ASP A N 1
ATOM 7384 C CA . ASP A 1 952 ? -5.072 -35.805 -8.781 1.00 79.94 952 ASP A CA 1
ATOM 7385 C C . ASP A 1 952 ? -3.977 -36.246 -9.760 1.00 79.94 952 ASP A C 1
ATOM 7387 O O . ASP A 1 952 ? -3.419 -37.340 -9.662 1.00 79.94 952 ASP A O 1
ATOM 7391 N N . ALA A 1 953 ? -3.605 -35.358 -10.682 1.00 77.88 953 ALA A N 1
ATOM 7392 C CA . ALA A 1 953 ? -2.602 -35.635 -11.700 1.00 77.88 953 ALA A CA 1
ATOM 7393 C C . ALA A 1 953 ? -1.160 -35.710 -11.158 1.00 77.88 953 ALA A C 1
ATOM 7395 O O . ALA A 1 953 ? -0.272 -36.311 -11.777 1.00 77.88 953 ALA A O 1
ATOM 7396 N N . LEU A 1 954 ? -0.910 -35.092 -10.005 1.00 77.50 954 LEU A N 1
ATOM 7397 C CA . LEU A 1 954 ? 0.346 -35.191 -9.269 1.00 77.50 954 LEU A CA 1
ATOM 7398 C C . LEU A 1 954 ? 0.357 -36.370 -8.284 1.00 77.50 954 LEU A C 1
ATOM 7400 O O . LEU A 1 954 ? 1.424 -36.681 -7.756 1.00 77.50 954 LEU A O 1
ATOM 7404 N N . GLY A 1 955 ? -0.780 -37.041 -8.069 1.00 77.38 955 GLY A N 1
ATOM 7405 C CA . GLY A 1 955 ? -0.921 -38.107 -7.077 1.00 77.38 955 GLY A CA 1
ATOM 7406 C C . GLY A 1 955 ? -0.799 -37.597 -5.639 1.00 77.38 955 GLY A C 1
ATOM 7407 O O . GLY A 1 955 ? -0.271 -38.306 -4.784 1.00 77.38 955 GLY A O 1
ATOM 7408 N N . VAL A 1 956 ? -1.222 -36.356 -5.381 1.00 71.88 956 VAL A N 1
ATOM 7409 C CA . VAL A 1 956 ? -1.191 -35.715 -4.056 1.00 71.88 956 VAL A CA 1
ATOM 7410 C C . VAL A 1 956 ? -2.564 -35.144 -3.721 1.00 71.88 956 VAL A C 1
ATOM 7412 O O . VAL A 1 956 ? -3.335 -34.837 -4.620 1.00 71.88 956 VAL A O 1
ATOM 7415 N N . ASP A 1 957 ? -2.875 -34.975 -2.438 1.00 67.94 957 ASP A N 1
ATOM 7416 C CA . ASP A 1 957 ? -4.100 -34.280 -2.028 1.00 67.94 957 ASP A CA 1
ATOM 7417 C C . ASP A 1 957 ? -4.026 -32.772 -2.346 1.00 67.94 957 ASP A C 1
ATOM 7419 O O . ASP A 1 957 ? -2.958 -32.155 -2.261 1.00 67.94 957 ASP A O 1
ATOM 7423 N N . ALA A 1 958 ? -5.159 -32.155 -2.698 1.00 66.06 958 ALA A N 1
ATOM 7424 C CA . ALA A 1 958 ? -5.214 -30.738 -3.067 1.00 66.06 958 ALA A CA 1
ATOM 7425 C C . ALA A 1 958 ? -4.783 -29.800 -1.924 1.00 66.06 958 ALA A C 1
ATOM 7427 O O . ALA A 1 958 ? -4.250 -28.722 -2.192 1.00 66.06 958 ALA A O 1
ATOM 7428 N N . GLY A 1 959 ? -4.935 -30.217 -0.662 1.00 57.88 959 GLY A N 1
ATOM 7429 C CA . GLY A 1 959 ? -4.439 -29.512 0.520 1.00 57.88 959 GLY A CA 1
ATOM 7430 C C . GLY A 1 959 ? -2.910 -29.469 0.629 1.00 57.88 959 GLY A C 1
ATOM 7431 O O . GLY A 1 959 ? -2.373 -28.611 1.331 1.00 57.88 959 GLY A O 1
ATOM 7432 N N . HIS A 1 960 ? -2.192 -30.327 -0.106 1.00 62.69 960 HIS A N 1
ATOM 7433 C CA . HIS A 1 960 ? -0.730 -30.281 -0.200 1.00 62.69 960 HIS A CA 1
ATOM 7434 C C . HIS A 1 960 ? -0.203 -29.305 -1.255 1.00 62.69 960 HIS A C 1
ATOM 7436 O O . HIS A 1 960 ? 1.008 -29.071 -1.313 1.00 62.69 960 HIS A O 1
ATOM 7442 N N . LEU A 1 961 ? -1.074 -28.730 -2.088 1.00 65.75 961 LEU A N 1
ATOM 7443 C CA . LEU A 1 961 ? -0.695 -27.729 -3.077 1.00 65.75 961 LEU A CA 1
ATOM 7444 C C . LEU A 1 961 ? -0.797 -26.330 -2.474 1.00 65.75 961 LEU A C 1
ATOM 7446 O O . LEU A 1 961 ? -1.879 -25.767 -2.325 1.00 65.75 961 LEU A O 1
ATOM 7450 N N . ALA A 1 962 ? 0.352 -25.726 -2.187 1.00 69.25 962 ALA A N 1
ATOM 7451 C CA . ALA A 1 962 ? 0.436 -24.326 -1.795 1.00 69.25 962 ALA A CA 1
ATOM 7452 C C . ALA A 1 962 ? 1.034 -23.502 -2.936 1.00 69.25 962 ALA A C 1
ATOM 7454 O O . ALA A 1 962 ? 1.993 -23.920 -3.581 1.00 69.25 962 ALA A O 1
ATOM 7455 N N . LEU A 1 963 ? 0.506 -22.302 -3.185 1.00 75.38 963 LEU A N 1
ATOM 7456 C CA . LEU A 1 963 ? 1.195 -21.354 -4.062 1.00 75.38 963 LEU A CA 1
ATOM 7457 C C . LEU A 1 963 ? 2.576 -21.034 -3.483 1.00 75.38 963 LEU A C 1
ATOM 7459 O O . LEU A 1 963 ? 2.701 -20.793 -2.282 1.00 75.38 963 LEU A O 1
ATOM 7463 N N . ALA A 1 964 ? 3.591 -20.983 -4.344 1.00 68.44 964 ALA A N 1
ATOM 7464 C CA . ALA A 1 964 ? 4.943 -20.650 -3.920 1.00 68.44 964 ALA A CA 1
ATOM 7465 C C . ALA A 1 964 ? 4.983 -19.257 -3.264 1.00 68.44 964 ALA A C 1
ATOM 7467 O O . ALA A 1 964 ? 4.518 -18.257 -3.824 1.00 68.44 964 ALA A O 1
ATOM 7468 N N . THR A 1 965 ? 5.561 -19.195 -2.069 1.00 59.78 965 THR A N 1
ATOM 7469 C CA . THR A 1 965 ? 5.850 -17.960 -1.337 1.00 59.78 965 THR A CA 1
ATOM 7470 C C . THR A 1 965 ? 6.892 -17.119 -2.073 1.00 59.78 965 THR A C 1
ATOM 7472 O O . THR A 1 965 ? 7.648 -17.617 -2.905 1.00 59.78 965 THR A O 1
ATOM 7475 N N . ASP A 1 966 ? 7.006 -15.834 -1.734 1.00 51.53 966 ASP A N 1
ATOM 7476 C CA . ASP A 1 966 ? 8.012 -14.961 -2.357 1.00 51.53 966 ASP A CA 1
ATOM 7477 C C . ASP A 1 966 ? 9.451 -15.444 -2.084 1.00 51.53 966 ASP A C 1
ATOM 7479 O O . ASP A 1 966 ? 10.340 -15.270 -2.921 1.00 51.53 966 ASP A O 1
ATOM 7483 N N . ALA A 1 967 ? 9.671 -16.122 -0.952 1.00 52.56 967 ALA A N 1
ATOM 7484 C CA . ALA A 1 967 ? 10.933 -16.787 -0.655 1.00 52.56 967 ALA A CA 1
ATOM 7485 C C . ALA A 1 967 ? 11.180 -17.975 -1.599 1.00 52.56 967 ALA A C 1
ATOM 7487 O O . ALA A 1 967 ? 12.265 -18.084 -2.165 1.00 52.56 967 ALA A O 1
ATOM 7488 N N . GLU A 1 968 ? 10.197 -18.843 -1.827 1.00 61.03 968 GLU A N 1
ATOM 7489 C CA . GLU A 1 968 ? 10.342 -19.986 -2.740 1.00 61.03 968 GLU A CA 1
ATOM 7490 C C . GLU A 1 968 ? 10.502 -19.533 -4.195 1.00 61.03 968 GLU A C 1
ATOM 7492 O O . GLU A 1 968 ? 11.363 -20.043 -4.913 1.00 61.03 968 GLU A O 1
ATOM 7497 N N . LEU A 1 969 ? 9.762 -18.504 -4.615 1.00 68.75 969 LEU A N 1
ATOM 7498 C CA . LEU A 1 969 ? 9.930 -17.870 -5.921 1.00 68.75 969 LEU A CA 1
ATOM 7499 C C . LEU A 1 969 ? 11.366 -17.386 -6.151 1.00 68.75 969 LEU A C 1
ATOM 7501 O O . LEU A 1 969 ? 11.903 -17.564 -7.241 1.00 68.75 969 LEU A O 1
ATOM 7505 N N . LEU A 1 970 ? 12.024 -16.846 -5.124 1.00 59.34 970 LEU A N 1
ATOM 7506 C CA . LEU A 1 970 ? 13.415 -16.402 -5.202 1.00 59.34 970 LEU A CA 1
ATOM 7507 C C . LEU A 1 970 ? 14.430 -17.559 -5.158 1.00 59.34 970 LEU A C 1
ATOM 7509 O O . LEU A 1 970 ? 15.329 -17.639 -6.002 1.00 59.34 970 LEU A O 1
ATOM 7513 N N . HIS A 1 971 ? 14.306 -18.449 -4.171 1.00 57.56 971 HIS A N 1
ATOM 7514 C CA . HIS A 1 971 ? 15.333 -19.447 -3.854 1.00 57.56 971 HIS A CA 1
ATOM 7515 C C . HIS A 1 971 ? 15.216 -20.722 -4.695 1.00 57.56 971 HIS A C 1
ATOM 7517 O O . HIS A 1 971 ? 16.212 -21.422 -4.876 1.00 57.56 971 HIS A O 1
ATOM 7523 N N . VAL A 1 972 ? 14.027 -21.032 -5.215 1.00 66.62 972 VAL A N 1
ATOM 7524 C CA . VAL A 1 972 ? 13.751 -22.264 -5.967 1.00 66.62 972 VAL A CA 1
ATOM 7525 C C . VAL A 1 972 ? 13.512 -21.960 -7.438 1.00 66.62 972 VAL A C 1
ATOM 7527 O O . VAL A 1 972 ? 14.221 -22.488 -8.294 1.00 66.62 972 VAL A O 1
ATOM 7530 N N . PHE A 1 973 ? 12.554 -21.083 -7.741 1.00 81.81 973 PHE A N 1
ATOM 7531 C CA . PHE A 1 973 ? 12.200 -20.759 -9.126 1.00 81.81 973 PHE A CA 1
ATOM 7532 C C . PHE A 1 973 ? 13.174 -19.742 -9.732 1.00 81.81 973 PHE A C 1
ATOM 7534 O O . PHE A 1 973 ? 13.546 -19.851 -10.897 1.00 81.81 973 PHE A O 1
ATOM 7541 N N . GLY A 1 974 ? 13.668 -18.805 -8.926 1.00 74.94 974 GLY A N 1
ATOM 7542 C CA . GLY A 1 974 ? 14.646 -17.798 -9.320 1.00 74.94 974 GLY A CA 1
ATOM 7543 C C . GLY A 1 974 ? 14.058 -16.488 -9.836 1.00 74.94 974 GLY A C 1
ATOM 7544 O O . GLY A 1 974 ? 14.839 -15.584 -10.100 1.00 74.94 974 GLY A O 1
ATOM 7545 N N . TYR A 1 975 ? 12.736 -16.332 -9.943 1.00 81.88 975 TYR A N 1
ATOM 7546 C CA . TYR A 1 975 ? 12.102 -15.168 -10.579 1.00 81.88 975 TYR A CA 1
ATOM 7547 C C . TYR A 1 975 ? 10.950 -14.607 -9.738 1.00 81.88 975 TYR A C 1
ATOM 7549 O O . TYR A 1 975 ? 10.275 -15.368 -9.043 1.00 81.88 975 TYR A O 1
ATOM 7557 N N . PRO A 1 976 ? 10.681 -13.291 -9.807 1.00 74.38 976 PRO A N 1
ATOM 7558 C CA . PRO A 1 976 ? 9.529 -12.710 -9.136 1.00 74.38 976 PRO A CA 1
ATOM 7559 C C . PRO A 1 976 ? 8.226 -13.121 -9.836 1.00 74.38 976 PRO A C 1
ATOM 7561 O O . PRO A 1 976 ? 8.217 -13.582 -10.985 1.00 74.38 976 PRO A O 1
ATOM 7564 N N . ARG A 1 977 ? 7.097 -12.908 -9.151 1.00 77.69 977 ARG A N 1
ATOM 7565 C CA . ARG A 1 977 ? 5.758 -13.144 -9.711 1.00 77.69 977 ARG A CA 1
ATOM 7566 C C . ARG A 1 977 ? 5.600 -12.428 -11.058 1.00 77.69 977 ARG A C 1
ATOM 7568 O O . ARG A 1 977 ? 5.947 -11.258 -11.188 1.00 77.69 977 ARG A O 1
ATOM 7575 N N . GLY A 1 978 ? 5.049 -13.135 -12.044 1.00 77.12 978 GLY A N 1
ATOM 7576 C CA . GLY A 1 978 ? 4.783 -12.596 -13.384 1.00 77.12 978 GLY A CA 1
ATOM 7577 C C . GLY A 1 978 ? 5.951 -12.665 -14.376 1.00 77.12 978 GLY A C 1
ATOM 7578 O O . GLY A 1 978 ? 5.754 -12.320 -15.536 1.00 77.12 978 GLY A O 1
ATOM 7579 N N . CYS A 1 979 ? 7.132 -13.138 -13.962 1.00 85.00 979 CYS A N 1
ATOM 7580 C CA . CYS A 1 979 ? 8.302 -13.294 -14.841 1.00 85.00 979 CYS A CA 1
ATOM 7581 C C . CYS A 1 979 ? 8.670 -14.760 -15.134 1.00 85.00 979 CYS A C 1
ATOM 7583 O O . CYS A 1 979 ? 9.622 -15.017 -15.867 1.00 85.00 979 CYS A O 1
ATOM 7585 N N . ILE A 1 980 ? 7.956 -15.716 -14.536 1.00 91.31 980 ILE A N 1
ATOM 7586 C CA . ILE A 1 980 ? 8.324 -17.137 -14.510 1.00 91.31 980 ILE A CA 1
ATOM 7587 C C . ILE A 1 980 ? 7.997 -17.806 -15.853 1.00 91.31 980 ILE A C 1
ATOM 7589 O O . ILE A 1 980 ? 6.865 -17.733 -16.340 1.00 91.31 980 ILE A O 1
ATOM 7593 N N . GLY A 1 981 ? 8.984 -18.499 -16.417 1.00 91.06 981 GLY A N 1
ATOM 7594 C CA . GLY A 1 981 ? 8.819 -19.434 -17.530 1.00 91.06 981 GLY A CA 1
ATOM 7595 C C . GLY A 1 981 ? 8.906 -20.899 -17.082 1.00 91.06 981 GLY A C 1
ATOM 7596 O O . GLY A 1 981 ? 9.227 -21.167 -15.925 1.00 91.06 981 GLY A O 1
ATOM 7597 N N . PRO A 1 982 ? 8.665 -21.859 -17.988 1.00 90.88 982 PRO A N 1
ATOM 7598 C CA . PRO A 1 982 ? 8.857 -23.285 -17.715 1.00 90.88 982 PRO A CA 1
ATOM 7599 C C . PRO A 1 982 ? 10.328 -23.694 -17.557 1.00 90.88 982 PRO A C 1
ATOM 7601 O O . PRO A 1 982 ? 10.622 -24.722 -16.949 1.00 90.88 982 PRO A O 1
ATOM 7604 N N . LEU A 1 983 ? 11.250 -22.914 -18.127 1.00 91.25 983 LEU A N 1
ATOM 7605 C CA . LEU A 1 983 ? 12.663 -23.256 -18.272 1.00 91.25 983 LEU A CA 1
ATOM 7606 C C . LEU A 1 983 ? 13.567 -22.111 -17.800 1.00 91.25 983 LEU A C 1
ATOM 7608 O O . LEU A 1 983 ? 13.161 -20.950 -17.761 1.00 91.25 983 LEU A O 1
ATOM 7612 N N . GLY A 1 984 ? 14.812 -22.448 -17.458 1.00 87.81 984 GLY A N 1
ATOM 7613 C CA . GLY A 1 984 ? 15.785 -21.495 -16.920 1.00 87.81 984 GLY A CA 1
ATOM 7614 C C . GLY A 1 984 ? 15.571 -21.177 -15.439 1.00 87.81 984 GLY A C 1
ATOM 7615 O O . GLY A 1 984 ? 15.997 -20.121 -14.976 1.00 87.81 984 GLY A O 1
ATOM 7616 N N . LEU A 1 985 ? 14.895 -22.059 -14.699 1.00 88.75 985 LEU A N 1
ATOM 7617 C CA . LEU A 1 985 ? 14.619 -21.913 -13.271 1.00 88.75 985 LEU A CA 1
ATOM 7618 C C . LEU A 1 985 ? 15.859 -22.230 -12.427 1.00 88.75 985 LEU A C 1
ATOM 7620 O O . LEU A 1 985 ? 16.650 -23.112 -12.764 1.00 88.75 985 LEU A O 1
ATOM 7624 N N . ARG A 1 986 ? 16.009 -21.549 -11.284 1.00 83.50 986 ARG A N 1
ATOM 7625 C CA . ARG A 1 986 ? 17.203 -21.664 -10.422 1.00 83.50 986 ARG A CA 1
ATOM 7626 C C . ARG A 1 986 ? 17.492 -23.101 -9.986 1.00 83.50 986 ARG A C 1
ATOM 7628 O O . ARG A 1 986 ? 18.645 -23.517 -10.001 1.00 83.50 986 ARG A O 1
ATOM 7635 N N . GLN A 1 987 ? 16.461 -23.846 -9.599 1.00 77.06 987 GLN A N 1
ATOM 7636 C CA . GLN A 1 987 ? 16.564 -25.259 -9.231 1.00 77.06 987 GLN A CA 1
ATOM 7637 C C . GLN A 1 987 ? 15.769 -26.135 -10.207 1.00 77.06 987 GLN A C 1
ATOM 7639 O O . GLN A 1 987 ? 15.003 -26.991 -9.773 1.00 77.06 987 GLN A O 1
ATOM 7644 N N . GLN A 1 988 ? 15.947 -25.922 -11.520 1.00 86.56 988 GLN A N 1
ATOM 7645 C CA . GLN A 1 988 ? 15.178 -26.580 -12.591 1.00 86.56 988 GLN A CA 1
ATOM 7646 C C . GLN A 1 988 ? 14.977 -28.087 -12.375 1.00 86.56 988 GLN A C 1
ATOM 7648 O O . GLN A 1 988 ? 13.865 -28.581 -12.521 1.00 86.56 988 GLN A O 1
ATOM 7653 N N . ARG A 1 989 ? 16.024 -28.814 -11.969 1.00 79.81 989 ARG A N 1
ATOM 7654 C CA . ARG A 1 989 ? 15.975 -30.268 -11.739 1.00 79.81 989 ARG A CA 1
ATOM 7655 C C . ARG A 1 989 ? 14.965 -30.698 -10.664 1.00 79.81 989 ARG A C 1
ATOM 7657 O O . ARG A 1 989 ? 14.457 -31.810 -10.719 1.00 79.81 989 ARG A O 1
ATOM 7664 N N . ARG A 1 990 ? 14.682 -29.837 -9.682 1.00 75.12 990 ARG A N 1
ATOM 7665 C CA . ARG A 1 990 ? 13.749 -30.111 -8.574 1.00 75.12 990 ARG A CA 1
ATOM 7666 C C . ARG A 1 990 ? 12.308 -29.711 -8.883 1.00 75.12 990 ARG A C 1
ATOM 7668 O O . ARG A 1 990 ? 11.430 -29.967 -8.061 1.00 75.12 990 ARG A O 1
ATOM 7675 N N . ILE A 1 991 ? 12.078 -29.046 -10.013 1.00 84.88 991 ILE A N 1
ATOM 7676 C CA . ILE A 1 991 ? 10.787 -28.467 -10.371 1.00 84.88 991 ILE A CA 1
ATOM 7677 C C . ILE A 1 991 ? 10.171 -29.323 -11.469 1.00 84.88 991 ILE A C 1
ATOM 7679 O O . ILE A 1 991 ? 10.732 -29.446 -12.555 1.00 84.88 991 ILE A O 1
ATOM 7683 N N . ARG A 1 992 ? 9.000 -29.897 -11.192 1.00 88.38 992 ARG A N 1
ATOM 7684 C CA . ARG A 1 992 ? 8.198 -30.574 -12.211 1.00 88.38 992 ARG A CA 1
ATOM 7685 C C . ARG A 1 992 ? 7.461 -29.525 -13.035 1.00 88.38 992 ARG A C 1
ATOM 7687 O O . ARG A 1 992 ? 6.741 -28.698 -12.478 1.00 88.38 992 ARG A O 1
ATOM 7694 N N . VAL A 1 993 ? 7.630 -29.550 -14.349 1.00 90.44 993 VAL A N 1
ATOM 7695 C CA . VAL A 1 993 ? 6.891 -28.678 -15.265 1.00 90.44 993 VAL A CA 1
ATOM 7696 C C . VAL A 1 993 ? 5.632 -29.416 -15.704 1.00 90.44 993 VAL A C 1
ATOM 7698 O O . VAL A 1 993 ? 5.698 -30.560 -16.153 1.00 90.44 993 VAL A O 1
ATOM 7701 N N . VAL A 1 994 ? 4.476 -28.781 -15.549 1.00 90.25 994 VAL A N 1
ATOM 7702 C CA . VAL A 1 994 ? 3.185 -29.324 -15.983 1.00 90.25 994 VAL A CA 1
ATOM 7703 C C . VAL A 1 994 ? 2.635 -28.422 -17.073 1.00 90.25 994 VAL A C 1
ATOM 7705 O O . VAL A 1 994 ? 2.390 -27.248 -16.822 1.00 90.25 994 VAL A O 1
ATOM 7708 N N . LEU A 1 995 ? 2.454 -28.957 -18.274 1.00 89.06 995 LEU A N 1
ATOM 7709 C CA . LEU A 1 995 ? 1.844 -28.259 -19.404 1.00 89.06 995 LEU A CA 1
ATOM 7710 C C . LEU A 1 995 ? 0.361 -28.634 -19.471 1.00 89.06 995 LEU A C 1
ATOM 7712 O O . LEU A 1 995 ? 0.038 -29.823 -19.530 1.00 89.06 995 LEU A O 1
ATOM 7716 N N . ASP A 1 996 ? -0.526 -27.635 -19.455 1.00 87.88 996 ASP A N 1
ATOM 7717 C CA . ASP A 1 996 ? -1.962 -27.869 -19.610 1.00 87.88 996 ASP A CA 1
ATOM 7718 C C . ASP A 1 996 ? -2.298 -28.405 -21.008 1.00 87.88 996 ASP A C 1
ATOM 7720 O O . ASP A 1 996 ? -1.759 -27.955 -22.023 1.00 87.88 996 ASP A O 1
ATOM 7724 N N . ALA A 1 997 ? -3.252 -29.331 -21.062 1.00 79.88 997 ALA A N 1
ATOM 7725 C CA . ALA A 1 997 ? -3.665 -29.989 -22.290 1.00 79.88 997 ALA A CA 1
ATOM 7726 C C . ALA A 1 997 ? -4.235 -29.060 -23.373 1.00 79.88 997 ALA A C 1
ATOM 7728 O O . ALA A 1 997 ? -4.268 -29.427 -24.544 1.00 79.88 997 ALA A O 1
ATOM 7729 N N . ASN A 1 998 ? -4.672 -27.849 -23.033 1.00 73.50 998 ASN A N 1
ATOM 7730 C CA . ASN A 1 998 ? -5.109 -26.895 -24.050 1.00 73.50 998 ASN A CA 1
ATOM 7731 C C . ASN A 1 998 ? -3.958 -26.060 -24.622 1.00 73.50 998 ASN A C 1
ATOM 7733 O O . ASN A 1 998 ? -4.040 -25.598 -25.758 1.00 73.50 998 ASN A O 1
ATOM 7737 N N . VAL A 1 999 ? -2.843 -25.945 -23.894 1.00 76.19 999 VAL A N 1
ATOM 7738 C CA . VAL A 1 999 ? -1.588 -25.395 -24.436 1.00 76.19 999 VAL A CA 1
ATOM 7739 C C . VAL A 1 999 ? -0.968 -26.367 -25.451 1.00 76.19 999 VAL A C 1
ATOM 7741 O O . VAL A 1 999 ? -0.208 -25.956 -26.321 1.00 76.19 999 VAL A O 1
ATOM 7744 N N . ALA A 1 1000 ? -1.351 -27.646 -25.408 1.00 63.84 1000 ALA A N 1
ATOM 7745 C CA . ALA A 1 1000 ? -0.866 -28.705 -26.298 1.00 63.84 1000 ALA A CA 1
ATOM 7746 C C . ALA A 1 1000 ? -1.063 -28.470 -27.786 1.00 63.84 1000 ALA A C 1
ATOM 7748 O O . ALA A 1 1000 ? -0.270 -28.917 -28.612 1.00 63.84 1000 ALA A O 1
ATOM 7749 N N . ALA A 1 1001 ? -2.184 -27.834 -28.115 1.00 68.00 1001 ALA A N 1
ATOM 7750 C CA . ALA A 1 1001 ? -2.577 -27.588 -29.489 1.00 68.00 1001 ALA A CA 1
ATOM 7751 C C . ALA A 1 1001 ? -1.755 -26.450 -30.117 1.00 68.00 1001 ALA A C 1
ATOM 7753 O O . ALA A 1 1001 ? -1.869 -26.207 -31.317 1.00 68.00 1001 ALA A O 1
ATOM 7754 N N . MET A 1 1002 ? -0.925 -25.755 -29.329 1.00 81.19 1002 MET A N 1
ATOM 7755 C CA . MET A 1 1002 ? -0.142 -24.616 -29.787 1.00 81.19 1002 MET A CA 1
ATOM 7756 C C . MET A 1 1002 ? 1.158 -25.081 -30.457 1.00 81.19 1002 MET A C 1
ATOM 7758 O O . MET A 1 1002 ? 1.990 -25.722 -29.808 1.00 81.19 1002 MET A O 1
ATOM 7762 N N . PRO A 1 1003 ? 1.403 -24.725 -31.733 1.00 82.44 1003 PRO A N 1
ATOM 7763 C CA . PRO A 1 1003 ? 2.666 -25.048 -32.399 1.00 82.44 1003 PRO A CA 1
ATOM 7764 C C . PRO A 1 1003 ? 3.851 -24.290 -31.780 1.00 82.44 1003 PRO A C 1
ATOM 7766 O O . PRO A 1 1003 ? 4.981 -24.777 -31.767 1.00 82.44 1003 PRO A O 1
ATOM 7769 N N . THR A 1 1004 ? 3.611 -23.094 -31.244 1.00 88.69 1004 THR A N 1
ATOM 7770 C CA . THR A 1 1004 ? 4.602 -22.272 -30.545 1.00 88.69 1004 THR A CA 1
ATOM 7771 C C . THR A 1 1004 ? 3.922 -21.580 -29.376 1.00 88.69 1004 THR A C 1
ATOM 7773 O O . THR A 1 1004 ? 2.861 -20.989 -29.552 1.00 88.69 1004 THR A O 1
ATOM 7776 N N . MET A 1 1005 ? 4.535 -21.642 -28.196 1.00 91.75 1005 MET A N 1
ATOM 7777 C CA . MET A 1 1005 ? 4.081 -20.921 -27.009 1.00 91.75 1005 MET A CA 1
ATOM 7778 C C . MET A 1 1005 ? 5.037 -19.779 -26.669 1.00 91.75 1005 MET A C 1
ATOM 7780 O O . MET A 1 1005 ? 6.248 -19.888 -26.859 1.00 91.75 1005 MET A O 1
ATOM 7784 N N . TYR A 1 1006 ? 4.497 -18.693 -26.126 1.00 93.25 1006 TYR A N 1
ATOM 7785 C CA . TYR A 1 1006 ? 5.258 -17.551 -25.633 1.00 93.25 1006 TYR A CA 1
ATOM 7786 C C . TYR A 1 1006 ? 5.178 -17.509 -24.112 1.00 93.25 1006 TYR A C 1
ATOM 7788 O O . TYR A 1 1006 ? 4.150 -17.144 -23.542 1.00 93.25 1006 TYR A O 1
ATOM 7796 N N . CYS A 1 1007 ? 6.266 -17.888 -23.447 1.00 92.69 1007 CYS A N 1
ATOM 7797 C CA . CYS A 1 1007 ? 6.338 -17.976 -21.991 1.00 92.69 1007 CYS A CA 1
ATOM 7798 C C . CYS A 1 1007 ? 7.268 -16.911 -21.399 1.00 92.69 1007 CYS A C 1
ATOM 7800 O O . CYS A 1 1007 ? 8.142 -16.383 -22.088 1.00 92.69 1007 CYS A O 1
ATOM 7802 N N . GLY A 1 1008 ? 7.109 -16.614 -20.106 1.00 91.19 1008 GLY A N 1
ATOM 7803 C CA . GLY A 1 1008 ? 7.962 -15.657 -19.396 1.00 91.19 1008 GLY A CA 1
ATOM 7804 C C . GLY A 1 1008 ? 9.453 -15.999 -19.500 1.00 91.19 1008 GLY A C 1
ATOM 7805 O O . GLY A 1 1008 ? 9.837 -17.163 -19.435 1.00 91.19 1008 GLY A O 1
ATOM 7806 N N . VAL A 1 1009 ? 10.291 -14.974 -19.659 1.00 91.19 1009 VAL A N 1
ATOM 7807 C CA . VAL A 1 1009 ? 11.751 -15.114 -19.831 1.00 91.19 1009 VAL A CA 1
ATOM 7808 C C . VAL A 1 1009 ? 12.521 -14.415 -18.706 1.00 91.19 1009 VAL A C 1
ATOM 7810 O O . VAL A 1 1009 ? 13.603 -13.893 -18.906 1.00 91.19 1009 VAL A O 1
ATOM 7813 N N . GLY A 1 1010 ? 11.961 -14.341 -17.499 1.00 77.81 1010 GLY A N 1
ATOM 7814 C CA . GLY A 1 1010 ? 12.654 -13.753 -16.350 1.00 77.81 1010 GLY A CA 1
ATOM 7815 C C . GLY A 1 1010 ? 12.654 -12.223 -16.281 1.00 77.81 1010 GLY A C 1
ATOM 7816 O O . GLY A 1 1010 ? 13.234 -11.660 -15.356 1.00 77.81 1010 GLY A O 1
ATOM 7817 N N . ALA A 1 1011 ? 11.955 -11.539 -17.191 1.00 79.12 1011 ALA A N 1
ATOM 7818 C CA . ALA A 1 1011 ? 11.731 -10.095 -17.150 1.00 79.12 1011 ALA A CA 1
ATOM 7819 C C . ALA A 1 1011 ? 10.262 -9.748 -17.447 1.00 79.12 1011 ALA A C 1
ATOM 7821 O O . ALA A 1 1011 ? 9.599 -10.399 -18.256 1.00 79.12 1011 ALA A O 1
ATOM 7822 N N . LEU A 1 1012 ? 9.742 -8.702 -16.793 1.00 75.62 1012 LEU A N 1
ATOM 7823 C CA . LEU A 1 1012 ? 8.361 -8.258 -16.999 1.00 75.62 1012 LEU A CA 1
ATOM 7824 C C . LEU A 1 1012 ? 8.147 -7.860 -18.463 1.00 75.62 1012 LEU A C 1
ATOM 7826 O O . LEU A 1 1012 ? 8.942 -7.110 -19.026 1.00 75.62 1012 LEU A O 1
ATOM 7830 N N . ARG A 1 1013 ? 7.032 -8.321 -19.048 1.00 75.88 1013 ARG A N 1
ATOM 7831 C CA . ARG A 1 1013 ? 6.638 -8.080 -20.453 1.00 75.88 1013 ARG A CA 1
ATOM 7832 C C . ARG A 1 1013 ? 7.601 -8.635 -21.503 1.00 75.88 1013 ARG A C 1
ATOM 7834 O O . ARG A 1 1013 ? 7.462 -8.310 -22.677 1.00 75.88 1013 ARG A O 1
ATOM 7841 N N . ARG A 1 1014 ? 8.553 -9.473 -21.112 1.00 89.19 1014 ARG A N 1
ATOM 7842 C CA . ARG A 1 1014 ? 9.436 -10.178 -22.036 1.00 89.19 1014 ARG A CA 1
ATOM 7843 C C . ARG A 1 1014 ? 9.006 -11.636 -22.074 1.00 89.19 1014 ARG A C 1
ATOM 7845 O O . ARG A 1 1014 ? 8.771 -12.243 -21.027 1.00 89.19 1014 ARG A O 1
ATOM 7852 N N . VAL A 1 1015 ? 8.878 -12.177 -23.277 1.00 92.38 1015 VAL A N 1
ATOM 7853 C CA . VAL A 1 1015 ? 8.517 -13.579 -23.500 1.00 92.38 1015 VAL A CA 1
ATOM 7854 C C . VAL A 1 1015 ? 9.465 -14.203 -24.512 1.00 92.38 1015 VAL A C 1
ATOM 7856 O O . VAL A 1 1015 ? 9.963 -13.519 -25.406 1.00 92.38 1015 VAL A O 1
ATOM 7859 N N . ALA A 1 1016 ? 9.718 -15.497 -24.364 1.00 93.88 1016 ALA A N 1
ATOM 7860 C CA . ALA A 1 1016 ? 10.461 -16.290 -25.331 1.00 93.88 1016 ALA A CA 1
ATOM 7861 C C . ALA A 1 1016 ? 9.493 -17.199 -26.091 1.00 93.88 1016 ALA A C 1
ATOM 7863 O O . ALA A 1 1016 ? 8.657 -17.857 -25.470 1.00 93.88 1016 ALA A O 1
ATOM 7864 N N . SER A 1 1017 ? 9.609 -17.231 -27.419 1.00 93.69 1017 SER A N 1
ATOM 7865 C CA . SER A 1 1017 ? 8.924 -18.229 -28.240 1.00 93.69 1017 SER A CA 1
ATOM 7866 C C . SER A 1 1017 ? 9.593 -19.587 -28.050 1.00 93.69 1017 SER A C 1
ATOM 7868 O O . SER A 1 1017 ? 10.805 -19.685 -28.229 1.00 93.69 1017 SER A O 1
ATOM 7870 N N . LEU A 1 1018 ? 8.822 -20.623 -27.748 1.00 92.12 1018 LEU A N 1
ATOM 7871 C CA . LEU A 1 1018 ? 9.297 -21.999 -27.662 1.00 92.12 1018 LEU A CA 1
ATOM 7872 C C . LEU A 1 1018 ? 8.359 -22.910 -28.445 1.00 92.12 1018 LEU A C 1
ATOM 7874 O O . LEU A 1 1018 ? 7.137 -22.819 -28.302 1.00 92.12 1018 LEU A O 1
ATOM 7878 N N . ALA A 1 1019 ? 8.920 -23.810 -29.248 1.00 89.81 1019 ALA A N 1
ATOM 7879 C CA . ALA A 1 1019 ? 8.135 -24.879 -29.840 1.00 89.81 1019 ALA A CA 1
ATOM 7880 C C . ALA A 1 1019 ? 7.744 -25.871 -28.737 1.00 89.81 1019 ALA A C 1
ATOM 7882 O O . ALA A 1 1019 ? 8.596 -26.410 -28.031 1.00 89.81 1019 ALA A O 1
ATOM 7883 N N . LEU A 1 1020 ? 6.444 -26.119 -28.578 1.00 83.00 1020 LEU A N 1
ATOM 7884 C CA . LEU A 1 1020 ? 5.945 -26.958 -27.488 1.00 83.00 1020 LEU A CA 1
ATOM 7885 C C . LEU A 1 1020 ? 6.533 -28.376 -27.538 1.00 83.00 1020 LEU A C 1
ATOM 7887 O O . LEU A 1 1020 ? 6.908 -28.929 -26.506 1.00 83.00 1020 LEU A O 1
ATOM 7891 N N . GLN A 1 1021 ? 6.633 -28.946 -28.741 1.00 82.56 1021 GLN A N 1
ATOM 7892 C CA . GLN A 1 1021 ? 7.180 -30.287 -28.951 1.00 82.56 1021 GLN A CA 1
ATOM 7893 C C . GLN A 1 1021 ? 8.633 -30.392 -28.482 1.00 82.56 1021 GLN A C 1
ATOM 7895 O O . GLN A 1 1021 ? 9.023 -31.415 -27.927 1.00 82.56 1021 GLN A O 1
ATOM 7900 N N . GLU A 1 1022 ? 9.415 -29.320 -28.634 1.00 87.12 1022 GLU A N 1
ATOM 7901 C CA . GLU A 1 1022 ? 10.786 -29.286 -28.130 1.00 87.12 1022 GLU A CA 1
ATOM 7902 C C . GLU A 1 1022 ? 10.813 -29.265 -26.600 1.00 87.12 1022 GLU A C 1
ATOM 7904 O O . GLU A 1 1022 ? 11.648 -29.938 -26.012 1.00 87.12 1022 GLU A O 1
ATOM 7909 N N . VAL A 1 1023 ? 9.878 -28.562 -25.946 1.00 86.25 1023 VAL A N 1
ATOM 7910 C CA . VAL A 1 1023 ? 9.785 -28.524 -24.475 1.00 86.25 1023 VAL A CA 1
ATOM 7911 C C . VAL A 1 1023 ? 9.317 -29.860 -23.897 1.00 86.25 1023 VAL A C 1
ATOM 7913 O O . VAL A 1 1023 ? 9.857 -30.297 -22.884 1.00 86.25 1023 VAL A O 1
ATOM 7916 N N . LEU A 1 1024 ? 8.361 -30.537 -24.540 1.00 83.56 1024 LEU A N 1
ATOM 7917 C CA . LEU A 1 1024 ? 7.922 -31.882 -24.146 1.00 83.56 1024 LEU A CA 1
ATOM 7918 C C . LEU A 1 1024 ? 9.040 -32.919 -24.307 1.00 83.56 1024 LEU A C 1
ATOM 7920 O O . LEU A 1 1024 ? 9.206 -33.779 -23.446 1.00 83.56 1024 LEU A O 1
ATOM 7924 N N . ALA A 1 1025 ? 9.844 -32.807 -25.367 1.00 85.81 1025 ALA A N 1
ATOM 7925 C CA . ALA A 1 1025 ? 10.984 -33.689 -25.610 1.00 85.81 1025 ALA A CA 1
ATOM 7926 C C . ALA A 1 1025 ? 12.120 -33.538 -24.578 1.00 85.81 1025 ALA A C 1
ATOM 7928 O O . ALA A 1 1025 ? 13.044 -34.350 -24.573 1.00 85.81 1025 ALA A O 1
ATOM 7929 N N . LEU A 1 1026 ? 12.064 -32.526 -23.700 1.00 85.94 1026 LEU A N 1
ATOM 7930 C CA . LEU A 1 1026 ? 13.021 -32.370 -22.604 1.00 85.94 1026 LEU A CA 1
ATOM 7931 C C . LEU A 1 1026 ? 12.764 -33.327 -21.438 1.00 85.94 1026 LEU A C 1
ATOM 7933 O O . LEU A 1 1026 ? 13.632 -33.434 -20.568 1.00 85.94 1026 LEU A O 1
ATOM 7937 N N . ASP A 1 1027 ? 11.617 -34.012 -21.387 1.00 85.00 1027 ASP A N 1
ATOM 7938 C CA . ASP A 1 1027 ? 11.364 -34.988 -20.329 1.00 85.00 1027 ASP A CA 1
ATOM 7939 C C . ASP A 1 1027 ? 12.444 -36.086 -20.326 1.00 85.00 1027 ASP A C 1
ATOM 7941 O O . ASP A 1 1027 ? 12.846 -36.606 -21.367 1.00 85.00 1027 ASP A O 1
ATOM 7945 N N . GLY A 1 1028 ? 12.989 -36.387 -19.146 1.00 75.69 1028 GLY A N 1
ATOM 7946 C CA . GLY A 1 1028 ? 14.128 -37.302 -18.992 1.00 75.69 1028 GLY A CA 1
ATOM 7947 C C . GLY A 1 1028 ? 15.504 -36.739 -19.392 1.00 75.69 1028 GLY A C 1
ATOM 7948 O O . GLY A 1 1028 ? 16.508 -37.437 -19.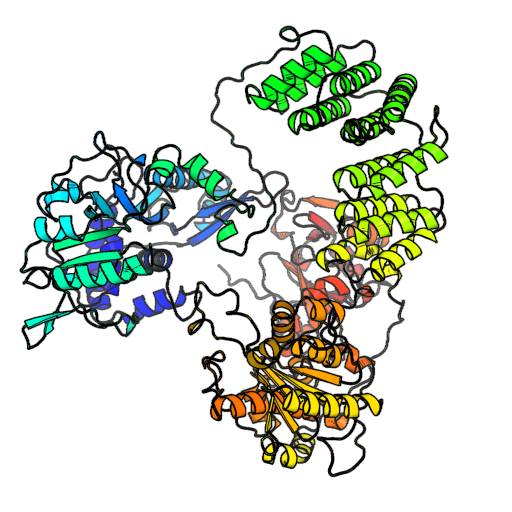234 1.00 75.69 1028 GLY A O 1
ATOM 7949 N N . THR A 1 1029 ? 15.603 -35.485 -19.854 1.00 79.94 1029 THR A N 1
ATOM 7950 C CA . THR A 1 1029 ? 16.895 -34.843 -20.160 1.00 79.94 1029 THR A CA 1
ATOM 7951 C C . THR A 1 1029 ? 17.674 -34.533 -18.871 1.00 79.94 1029 THR A C 1
ATOM 7953 O O . THR A 1 1029 ? 17.129 -33.900 -17.961 1.00 79.94 1029 THR A O 1
ATOM 7956 N N . PRO A 1 1030 ? 18.968 -34.904 -18.765 1.00 71.69 1030 PRO A N 1
ATOM 7957 C CA . PRO A 1 1030 ? 19.774 -34.608 -17.583 1.00 71.69 1030 PRO A CA 1
ATOM 7958 C C . PRO A 1 1030 ? 19.788 -33.112 -17.236 1.00 71.69 1030 PRO A C 1
ATOM 7960 O O . PRO A 1 1030 ? 20.168 -32.274 -18.050 1.00 71.69 1030 PRO A O 1
ATOM 7963 N N . GLY A 1 1031 ? 19.399 -32.778 -16.003 1.00 65.69 1031 GLY A N 1
ATOM 7964 C CA . GLY A 1 1031 ? 19.369 -31.398 -15.500 1.00 65.69 1031 GLY A CA 1
ATOM 7965 C C . GLY A 1 1031 ? 18.030 -30.671 -15.673 1.00 65.69 1031 GLY A C 1
ATOM 7966 O O . GLY A 1 1031 ? 17.837 -29.626 -15.050 1.00 65.69 1031 GLY A O 1
ATOM 7967 N N . VAL A 1 1032 ? 17.086 -31.241 -16.425 1.00 74.50 1032 VAL A N 1
ATOM 7968 C CA . VAL A 1 1032 ? 15.695 -30.776 -16.504 1.00 74.50 1032 VAL A CA 1
ATOM 7969 C C . VAL A 1 1032 ? 14.849 -31.628 -15.550 1.00 74.50 1032 VAL A C 1
ATOM 7971 O O . VAL A 1 1032 ? 15.048 -32.837 -15.448 1.00 74.50 1032 VAL A O 1
ATOM 7974 N N . GLY A 1 1033 ? 13.970 -30.997 -14.763 1.00 68.69 1033 GLY A N 1
ATOM 7975 C CA . GLY A 1 1033 ? 12.988 -31.728 -13.953 1.00 68.69 1033 GLY A CA 1
ATOM 7976 C C . GLY A 1 1033 ? 11.945 -32.418 -14.839 1.00 68.69 1033 GLY A C 1
ATOM 7977 O O . GLY A 1 1033 ? 11.882 -32.144 -16.033 1.00 68.69 1033 GLY A O 1
ATOM 7978 N N . ALA A 1 1034 ? 11.121 -33.304 -14.272 1.00 80.12 1034 ALA A N 1
ATOM 7979 C CA . ALA A 1 1034 ? 10.090 -34.000 -15.047 1.00 80.12 1034 ALA A CA 1
ATOM 7980 C C . ALA A 1 1034 ? 9.177 -33.000 -15.779 1.00 80.12 1034 ALA A C 1
ATOM 7982 O O . ALA A 1 1034 ? 8.689 -32.045 -15.163 1.00 80.12 1034 ALA A O 1
ATOM 7983 N N . VAL A 1 1035 ? 8.935 -33.225 -17.069 1.00 81.56 1035 VAL A N 1
ATOM 7984 C CA . VAL A 1 1035 ? 8.024 -32.415 -17.885 1.00 81.56 1035 VAL A CA 1
ATOM 7985 C C . VAL A 1 1035 ? 6.831 -33.284 -18.232 1.00 81.56 1035 VAL A C 1
ATOM 7987 O O . VAL A 1 1035 ? 6.949 -34.287 -18.922 1.00 81.56 1035 VAL A O 1
ATOM 7990 N N . THR A 1 1036 ? 5.662 -32.914 -17.721 1.00 81.50 1036 THR A N 1
ATOM 7991 C CA . THR A 1 1036 ? 4.452 -33.729 -17.851 1.00 81.50 1036 THR A CA 1
ATOM 7992 C C . THR A 1 1036 ? 3.300 -32.942 -18.437 1.00 81.50 1036 THR A C 1
ATOM 7994 O O . THR A 1 1036 ? 3.233 -31.719 -18.334 1.00 81.50 1036 THR A O 1
ATOM 7997 N N . TYR A 1 1037 ? 2.395 -33.676 -19.063 1.00 79.19 1037 TYR A N 1
ATOM 7998 C CA . TYR A 1 1037 ? 1.319 -33.150 -19.877 1.00 79.19 1037 TYR A CA 1
ATOM 7999 C C . TYR A 1 1037 ? -0.026 -33.608 -19.307 1.00 79.19 1037 TYR A C 1
ATOM 8001 O O . TYR A 1 1037 ? -0.259 -34.813 -19.225 1.00 79.19 1037 TYR A O 1
ATOM 8009 N N . LEU A 1 1038 ? -0.868 -32.674 -18.848 1.00 79.81 1038 LEU A N 1
ATOM 8010 C CA . LEU A 1 1038 ? -2.052 -32.977 -18.028 1.00 79.81 1038 LEU A CA 1
ATOM 8011 C C . LEU A 1 1038 ? -3.200 -31.988 -18.294 1.00 79.81 1038 LEU A C 1
ATOM 8013 O O . LEU A 1 1038 ? -2.962 -30.832 -18.625 1.00 79.81 1038 LEU A O 1
ATOM 8017 N N . VAL A 1 1039 ? -4.455 -32.409 -18.109 1.00 77.19 1039 VAL A N 1
ATOM 8018 C CA . VAL A 1 1039 ? -5.619 -31.499 -18.122 1.00 77.19 1039 VAL A CA 1
ATOM 8019 C C . VAL A 1 1039 ? -5.782 -30.930 -16.713 1.00 77.19 1039 VAL A C 1
ATOM 8021 O O . VAL A 1 1039 ? -6.197 -31.655 -15.813 1.00 77.19 1039 VAL A O 1
ATOM 8024 N N . VAL A 1 1040 ? -5.426 -29.662 -16.502 1.00 79.56 1040 VAL A N 1
ATOM 8025 C CA . VAL A 1 1040 ? -5.382 -29.061 -15.151 1.00 79.56 1040 VAL A CA 1
ATOM 8026 C C . VAL A 1 1040 ? -6.037 -27.683 -15.074 1.00 79.56 1040 VAL A C 1
ATOM 8028 O O . VAL A 1 1040 ? -5.990 -27.036 -14.031 1.00 79.56 1040 VAL A O 1
ATOM 8031 N N . CYS A 1 1041 ? -6.652 -27.201 -16.153 1.00 77.88 1041 CYS A N 1
ATOM 8032 C CA . CYS A 1 1041 ? -7.444 -25.973 -16.151 1.00 77.88 1041 CYS A CA 1
ATOM 8033 C C . CYS A 1 1041 ? -8.955 -26.242 -16.061 1.00 77.88 1041 CYS A C 1
ATOM 8035 O O . CYS A 1 1041 ? -9.447 -27.256 -16.562 1.00 77.88 1041 CYS A O 1
ATOM 8037 N N . ARG A 1 1042 ? -9.715 -25.291 -15.504 1.00 72.06 1042 ARG A N 1
ATOM 8038 C CA . ARG A 1 1042 ? -11.186 -25.340 -15.562 1.00 72.06 1042 ARG A CA 1
ATOM 8039 C C . ARG A 1 1042 ? -11.678 -25.056 -16.988 1.00 72.06 1042 ARG A C 1
ATOM 8041 O O . ARG A 1 1042 ? -11.158 -24.127 -17.614 1.00 72.06 1042 ARG A O 1
ATOM 8048 N N . PRO A 1 1043 ? -12.688 -25.786 -17.501 1.00 58.47 1043 PRO A N 1
ATOM 8049 C CA . PRO A 1 1043 ? -13.309 -25.441 -18.771 1.00 58.47 1043 PRO A CA 1
ATOM 8050 C C . PRO A 1 1043 ? -13.904 -24.034 -18.679 1.00 58.47 1043 PRO A C 1
ATOM 8052 O O . PRO A 1 1043 ? -14.573 -23.686 -17.703 1.00 58.47 1043 PRO A O 1
ATOM 8055 N N . THR A 1 1044 ? -13.643 -23.211 -19.692 1.00 50.81 1044 THR A N 1
ATOM 8056 C CA . THR A 1 1044 ? -14.348 -21.944 -19.872 1.00 50.81 1044 THR A CA 1
ATOM 8057 C C . THR A 1 1044 ? -15.831 -22.263 -20.016 1.00 50.81 1044 THR A C 1
ATOM 8059 O O . THR A 1 1044 ? -16.206 -23.085 -20.853 1.00 50.81 1044 THR A O 1
ATOM 8062 N N . ALA A 1 1045 ? -16.676 -21.664 -19.170 1.00 39.47 1045 ALA A N 1
ATOM 8063 C CA . ALA A 1 1045 ? -18.118 -21.728 -19.367 1.00 39.47 1045 ALA A CA 1
ATOM 8064 C C . ALA A 1 1045 ? -18.391 -21.275 -20.803 1.00 39.47 1045 ALA A C 1
ATOM 8066 O O . ALA A 1 1045 ? -17.975 -20.180 -21.176 1.00 39.47 1045 ALA A O 1
ATOM 8067 N N . ALA A 1 1046 ? -18.979 -22.156 -21.612 1.00 30.39 1046 ALA A N 1
ATOM 8068 C CA . ALA A 1 1046 ? -19.287 -21.860 -23.000 1.00 30.39 1046 ALA A CA 1
ATOM 8069 C C . ALA A 1 1046 ? -20.215 -20.637 -23.036 1.00 30.39 1046 ALA A C 1
ATOM 8071 O O . ALA A 1 1046 ? -21.368 -20.720 -22.611 1.00 30.39 1046 ALA A O 1
ATOM 8072 N N . THR A 1 1047 ? -19.656 -19.508 -23.461 1.00 29.20 1047 THR A N 1
ATOM 8073 C CA . THR A 1 1047 ? -20.353 -18.274 -23.833 1.00 29.20 1047 THR A CA 1
ATOM 8074 C C . THR A 1 1047 ? -20.546 -18.247 -25.330 1.00 29.20 1047 THR A C 1
ATOM 8076 O O . THR A 1 1047 ? -19.521 -18.451 -26.025 1.00 29.20 1047 THR A O 1
#

Sequence (1047 aa):
MKSSLRGYTSKVVHDLLWAMASPHLLSEELGVLPASMSDDVLAQPSTLAWLAALDADPAPLVAFLFQKRRDANSLALGVYYAGLLEYWLRFCPSWRVERLAVGQQLVCNEKHAMQTVGQLKFVFRQEGAQPMHWEASIKYFLLCHGPPYQLEHFVGPHLGENLAWRAIEIERKLSMSKGEAVRRWMASHFELPEASMAPTSYMVLKGALFYPLTTLASTFDVQRIPLCEGLALDHRRGWWTSAPSSDLPRTTSPKHTFAILPKMRWLAPVVAFREGDGSLYLPRDELMGLDRVDLLSVQQLLTHLAAHFDKSENAVLVAEVDASGDEVSRGFVMDPSFDPSPLMANALQYKRRKSKDAAGGREYEQRRGMTGDGVRLKHDVPSAKKRQLHLHDLPSTPAELLMALQSHLVAHSFSYATIKAVLMSYLQAAESMPSRLVDCVIALVQGSDDSKDTLRMGHLVLEAYSAVRTTHEAASALRLETFLHAQLDLRERWWCIRLCAKGMGLLGASADPSSVPVETLQRAVHTLVAAAHPRWNAAAVDLCALYRLPRTDAAVINILSAMLEHADYFNAEAFFDAQVALDSTGERTPRLVSCIATCHSLPTKIARRFGAGLALLSPHRPDEAASEMPLFDAKAHCALLQPAVHRALDAVHLVDTPDAFGALREHLERLVRDGSYHVIGVDCEWRPRQHADETATDNERVQVLQLAVPDAVYILDTMALDAAGSNNGLLLMEELCSVLFGSPSLLLVGFCFAGDVQKLRATYASVMDRVCPYTTNCLELRKLALLRLPTESAAATWGLATYASVCLHLTMEKDQQCSDWSVRPLTLAQIEYAALDAVAVRLLALFFLADVLTLRSENHLTSAPVTMPARLLRRLLIREDRRDLVPFLQESNVVTALTALRLAFTVVDAASVLERSAIVKTVAFAVTSEATAYVAVVLELEKTIDTTALADALGVDAGHLALATDAELLHVFGYPRGCIGPLGLRQQRRIRVVLDANVAAMPTMYCGVGALRRVASLALQEVLALDGTPGVGAVTYLVVCRPTAAT

Organism: Saprolegnia diclina (strain VS20) (NCBI:txid1156394)

Secondary structure (DSSP, 8-state):
-TT-GGG---HHHHHHHHHHHSPPSB-GGGTBPPHHHHHHHHTSHHHHHHHHHHHH--HHHHHHHHTT-SSTT---HHHHHHHHHHHHHHH-TTS-EEEEEEEEEEEE--TTS-EEEEEEEEEEEETTS-EEEEEEEEEEEEE-SPSSP-GGGEE-TTSS-BHHHHHHHHHHHHHHTTSHHHHHHHHHHHT--GGG---EEEEEEEEEEEEEGGG-SSTTGGGGSPPPTTB-TT--EEEEES-HHHHHHHHS-TT-EEEEPPGGGSSSPPB-EE-TTS-EEEPPBTTTTBPPEEPBPHHHHHHHHHHHHTT----EEEEEE-TTSBEEEEEEE--TT---HHHHH-HHHHHHHHTSSSS---TTTTTSS---------------------GGGS-SSHHHHHHHHHHHHHTT-S-HHHHHHHHHHHHHTSS-HHHHHHHHHHHHHHS--S-HHHHHHHHHHHHHHHHH-----HHHHHHHHHHHHHHTT-GGGGGGHHHHHHHHHHHT--SS-SSS-HHHHHHHHHHHHHT--HHHHHHHHHHHHHHT---SHHHHHHHHHHHHHTT-HHHHHHHHHHHHTT-SSSSHHHHHHHHHHT-TTS-HHHHTTTHHHHGGGSPP-------PPPP--HHHHHHHHHHHHHTTTTTEEEE-SHHHHHHHHHHHHHHHHT-SBEEEEEEEEE--TTT--TT-TTTTSEEEEEEEETTEEEEEEHHHHHHT-EETTEEHHHHHHHHHHH-TTEEEEESSTHHHHHHHHHHSHHHHHHH-SS-SSEEEHHHHHHTTS-TTSGGGG--HHHHHHHHH------TTTTS-TT-SSPPHHHHHHHHHHHHHHHHHHHHHHTTTS---STT-TTTS-B---HHHHHHHB----GGG-PPPP-HHHHHHHHHHTT--EEEEEGGG-S-GGGBEEEEEEEE-STT--EEEEEEETT--B-HHHHHHHHTS-GGGEEEPPHHHIIIII-S-TT---SSS-TTGGGEEEEEETTGGG-SEEEEE-SSTTEEEEEEHHHHHTTTT-TTSPPEEEE--BPPPP--

Foldseek 3Di:
DVPCLVLADDLLLLLLVLLLQADFFFDCVLFADDNVVSVVLCPDPQQVVVSNVCSVPVLVLLVQLCVQDPDNPDDALFSSSLSSVVCCCPPRPSQAWDLKDAFAFFFDPPDDDRDRLDTFGIWTAGVPGAIATEDAGEAEWEQQDDPPDDQLSTAGQVRQATRVVVSVVVSSVQVCCVDLSNLVVVCVSVVHDSVRHRHSYHYHHAAEYAYELVPPQAQLCQLVDDDHHGTHNRHHYGYEYQCLVPRVVRHDDQQKWKWFDDSSSRRGWFFWDADPVGFTWGPQDVSNRRHITGTHGSVRVVVVVVVDLVPDQHKIKMFIAHSRRTGPHIYIHGHNPDDNVVCSVPVPVSQVVVCDPPPNHRDVQVVPPDDDDDDDDDPPDPDPDQDADALVVFDLALLRRLVVLLVCVVVVVHDLVRSLVSLLVSLVPDPHSLQSLLRNLVSLLVNDFLDPSSVVSLVSNLVSCLVNPDDADAVSLLSLLVVLLVCLPPPRSLLSLLSSLSSSVSNVYDLARDPDDPVSLLVSLVVLLVVLDLSSLQSSLSSCLSNVDDPDLVSLLVSLLSCVVSVVLVSSLSSLVSVVVVPPPVPSLLVSLVSLLPSLPHDLVSLLSNQQSLLVVVDDDPDDADDDDDAADLPVLLVLCQVCLVCLPVAEEEALAPVSLVVVVVVLVVLLVVVFAWEKQKDFDFFFPVRDDPPDPCRLATQWIWIQGQPHIYIYGPVSQQVNDDDPPHGSVLVVLQSQLQGLSYQYEYAVCVVVLVNNCVNRVVRCSVRPVDRNRYFHLLLLCCLHDDLPDPSNVDDLQRLCCPRNVRHADCPCVNPRSNDPPDDPVNSVNSSVNSSSRRSSNLSSCVSQFDDDDSNRSRPDGTDHDPVVSVVRTPDDNSSLSHHFDALVLLVVFCVVLVFDKDKDQLVPDPPLQLEWEWFKWAFQDSPAGIETEIDGPPWDFQLCQVCVVVVHHSSRTDGDDQSCCCRWQRAGPQQGFLTSGPQQQRYEYEYAQVNVVDQWHWYHSRDHRMTMIGGVVSVQVCAVPPSHHHYYYGHTTDDDPDD